Protein AF-0000000078888195 (afdb_homodimer)

Radius of gyration: 27.6 Å; Cα contacts (8 Å, |Δi|>4): 1889; chains: 2; bounding box: 95×72×74 Å

Organism: Nematostella vectensis (NCBI:txid45351)

Secondary structure (DSSP, 8-state):
--------------GGGPPPHHHHHHHHHHHHHHHHHHHHHHHHHHHHS-GGGHHHHHHHHHHHHHHHHHHIIIIIHHHHH--STT--SS-----TT----TTTHHHHHHHHHHHHHHHHHHHHHHHHHTTTTB-HHHHHHHHHHTHHHHHHHHHHHHSTT-HHHHTT---SS-IIIIIIHHHHHHHHHHHHH-PPTTSB-TTSPBPP---S-HHHHHHHHHHHHHHHHHHHHHTT---TTTHHHHHHHHHHHHHHHHHHHHHHHHHHHHHHTTT---HHHHHHHHHHHHHHHGGGTTSS-HHHHHHHHHHHHHHHHHHHHHHHHTT---TT-HIIIIIIHHHHHHHHHHHHPPP-SSS-S-SS--GGGT--HHHHHHHHHHHHHHHHHHHHHHHHHHHHHHHHS-SBPPHHHHHH-HHHHHH--/--------------GGG---HHHHHHHHHHHHHHHHHHHHHHHHHHHHS-GGGHHHHHHHHHHHHHHHHHHIIIIIHHHHH--STT--SS-----TT----TTTHHHHHHHHHHHHHHHHHHHHHHHHHTTTTB-HHHHHHHHHHTHHHHHHHHHHHHSTT-HHHHTT---SS-IIIIIIHHHHHHHHHHHHH-PPTTSB-TTSPBPP---S-HHHHHHHHHHHHHHHHHHHHHTT---TTTHHHHHHHHHHHHHHHHHHHHHHHHHHHHHHTTT---HHHHHHHHHHHHHHHGGGTTSS-HHHHHHHHHHHHHHHHHHHHHHHHTT---TT-HIIIIIIHHHHHHHHHHHHPPP-SSS-S-SS--GGGT--HHHHHHHHHHHHHHHHHHHHHHHHHHHHHHHHS-SBPPHHHHHH-HHHHHH--

Foldseek 3Di:
DDPPPPPPPPPPDPPVLDQDPQLLVLLVVLLVLLLLLLVLLLLQLLQLADQLASVVLNVLSVLLLVQLLVLCLQPLVQFQEADDPPQAQQTHHDCGNNDDDPVCRSVRVSVSSSVSSLLSQLLSLLSLLQGLWWDSVLSSLCSNQLSQLQRRLSNLCPYPRHVLVVLPAFFQQDLQSRQQLSLLLNQLNLVVQAAFPPQADPVLAGDDDDGSHLPSSVVSLVSNLSSLLSRQLSSLSGCPFCSVVLSVQLNLLLVLLLQLLLVLLQVVCCVPPVHDRDSLSNSLSSLQSNSLCRRQSRFFDNVVSSVSSNVSNNQLSVVVVVCSVVRRHRSRSSNSSRNVSSLNSLLVCQATGHQDPGSRSDNFGHVVVPTDCSNNVSSVVSSVVSSVSSNVSSNVSSVVSCVVPNGTDDSVCSVSHVCCVVPND/DDPPPPPPDDPPDPPVLDQDPQLLVLLVVLLVLLLLLLVLLLLQLLQLAAQLANVVSNVLSVLLLVQLLVLCLQPLVQFQEADDPPQAQQTHHDCGNNDDDPVCRSVRVSVSSSVSSLLSQLLSLLSQLQGLWWDSVLSSLCSNQLSQLQRRLSNLCPYPRHVLVVLFAFFQQDLQSRLQLSLLLSQLNLVVQAAFPPQADPVLAGDDGDGSHLPSSVVSLVSNLSSLLSRQLSSLSGCPFCSVVLSVQLNLLLVLLLQLLQVLLQVVCCVPVVHDRDSLSNSLSSLQSNSLCRRQSRFFDNVVSSVSSNVSSNQLSVVVVVCSVVSRHRSRSSNSSRNVSSLNSLLVCQAAGHQDPRSRSDNFGHVVVPTDCSNNVSSVVSSVVSSVSSNVSSNVSSVVSCVVPNGTDDSVCSVSHVCCVVPVD

Sequence (850 aa):
MNKSNLTSASPPADQRDIIVPDDATWILTSAFIIFTMQSGFGLLEAGMVSKKNETNIMVKNAVDVIYGGLSYWLFGFAFSFGEGEGTNAFCGVGYFLTDADEYEMGDVFAKYFFQLSFATTSTTIVSGAMAERVNLKAYTLFSFINTLSFSFPAHWIWAKTGWLKKMGAIDVAGCGPVHLVGGVSGLVATLMLKPRTGRYDDQGRPKPLKMASPTNVLLGTFMLWWGWLGFNCGSTFGITGGKWKLASRSAVVTLNGSIGGGISGMVYSYLFHKNKLLIDTFATGILGGLVSITAICAIVRPWEAILIGAIGGAIACGGCSLLNRLRIDDPVGCVPTHFFASVWGLIVVGLLVEKDSLMDLSKEYGVLKGGSWRLLGAQLLAIVCISVWSAVMTFVMLCGVDRVVKLRMPLIMELEGADKWEHGIMNKSNLTSASPPADQRDIIVPDDATWILTSAFIIFTMQSGFGLLEAGMVSKKNETNIMVKNAVDVIYGGLSYWLFGFAFSFGEGEGTNAFCGVGYFLTDADEYEMGDVFAKYFFQLSFATTSTTIVSGAMAERVNLKAYTLFSFINTLSFSFPAHWIWAKTGWLKKMGAIDVAGCGPVHLVGGVSGLVATLMLKPRTGRYDDQGRPKPLKMASPTNVLLGTFMLWWGWLGFNCGSTFGITGGKWKLASRSAVVTLNGSIGGGISGMVYSYLFHKNKLLIDTFATGILGGLVSITAICAIVRPWEAILIGAIGGAIACGGCSLLNRLRIDDPVGCVPTHFFASVWGLIVVGLLVEKDSLMDLSKEYGVLKGGSWRLLGAQLLAIVCISVWSAVMTFVMLCGVDRVVKLRMPLIMELEGADKWEHGI

Solvent-accessible surface area (backbone atoms only — not comparable to full-atom values): 38696 Å² total; per-residue (Å²): 135,83,81,73,75,75,72,73,74,70,76,76,73,70,71,87,73,60,74,45,73,67,19,48,53,45,33,52,55,18,30,60,39,32,52,46,24,52,57,9,51,22,31,24,41,17,9,45,32,47,64,48,30,27,63,47,42,40,49,49,40,51,44,16,48,57,32,18,42,48,33,28,41,47,45,25,49,7,27,22,64,19,78,39,86,81,39,46,43,68,32,25,21,37,50,51,58,59,68,64,56,86,89,50,27,66,55,52,51,54,52,46,53,41,48,47,44,48,48,24,48,24,49,40,46,27,52,36,14,41,58,73,40,52,18,67,70,26,48,48,54,45,32,29,59,47,36,61,46,30,18,35,43,38,6,18,51,67,26,92,55,6,48,43,28,74,66,56,32,70,57,55,42,33,18,53,37,24,31,24,23,15,8,33,29,16,43,51,49,22,61,73,62,46,54,58,90,72,44,46,49,97,86,54,47,74,53,92,77,65,52,46,29,66,55,36,27,52,51,10,44,47,36,37,56,55,15,44,46,23,43,42,24,31,47,53,69,26,24,60,85,51,27,32,31,35,24,22,39,11,46,49,18,43,52,31,2,25,28,20,0,32,52,29,10,44,52,51,22,34,74,74,47,87,64,18,51,37,66,68,41,31,48,34,0,25,49,0,0,41,34,15,32,26,19,36,27,60,38,49,58,45,73,56,23,26,53,47,0,21,51,14,1,40,47,9,42,52,34,46,55,49,32,50,74,69,62,49,49,47,68,58,43,32,35,20,22,22,25,56,3,13,54,51,13,41,50,44,37,19,35,56,27,39,63,35,86,68,80,56,76,27,91,49,36,4,41,80,68,74,27,57,67,60,50,33,51,32,28,53,48,47,53,51,52,43,42,50,50,12,36,52,49,42,48,53,50,49,53,55,36,39,73,76,33,55,45,57,44,56,67,66,41,42,76,66,13,47,19,41,73,77,67,72,89,138,80,79,74,75,75,73,77,73,72,76,75,76,69,72,88,74,62,74,47,47,66,18,47,53,42,30,51,54,18,30,55,39,32,52,47,25,51,55,8,52,21,31,25,39,19,10,45,34,46,63,47,30,26,48,47,40,38,49,50,40,51,44,18,48,31,32,19,42,49,33,29,40,45,44,23,50,7,27,22,64,18,79,40,89,81,40,44,44,67,32,23,24,35,51,52,60,51,67,66,55,83,91,50,21,34,55,53,33,42,52,48,47,38,51,47,43,47,50,26,48,24,51,39,45,28,51,35,15,41,58,76,41,53,18,66,70,25,48,49,54,45,34,29,58,48,35,61,46,30,17,35,43,37,7,20,51,68,26,94,53,6,48,44,28,73,65,58,31,68,56,56,42,33,18,54,37,23,31,25,25,15,8,33,29,15,45,49,49,22,63,74,63,46,55,58,89,73,43,46,48,98,84,55,48,74,51,91,75,65,54,47,29,69,68,36,29,51,51,9,44,52,36,36,57,60,13,44,47,22,42,41,24,29,47,51,64,24,45,59,87,49,25,38,60,34,23,54,42,10,46,53,17,42,52,29,2,25,50,20,0,32,52,28,10,44,52,50,21,33,72,73,48,86,66,35,78,46,68,68,41,30,50,34,0,24,49,1,0,40,33,14,29,26,20,35,26,58,37,48,58,54,74,57,23,25,53,47,1,21,52,13,1,40,48,9,42,52,34,46,55,49,32,48,75,68,61,49,48,47,68,59,42,32,35,20,23,22,24,54,4,13,52,52,13,41,50,45,36,18,34,57,26,39,62,33,85,66,81,56,76,26,92,48,35,4,42,78,67,73,26,57,67,61,48,32,50,31,27,53,49,49,53,51,53,45,42,50,48,11,37,52,48,42,49,54,51,50,54,55,38,39,74,76,34,54,46,57,44,58,67,68,41,43,76,66,14,45,20,43,68,42,40,73,88

InterPro domains:
  IPR001905 Ammonium transporter [TIGR00836] (23-424)
  IPR002229 Blood group Rhesus C/E/D polypeptide [PR00342] (115-131)
  IPR002229 Blood group Rhesus C/E/D polypeptide [PR00342] (215-233)
  IPR002229 Blood group Rhesus C/E/D polypeptide [PR00342] (306-324)
  IPR024041 Ammonium transporter AmtB-like domain [PF00909] (26-424)
  IPR029020 Ammonium/urea transporter [G3DSA:1.10.3430.10] (2-425)

pLDDT: mean 94.49, std 12.1, range [25.03, 98.94]

Nearest PDB structures (foldseek):
  5aez-assembly1_A  TM=8.933E-01  e=1.143E-21  Candida albicans
  6ej6-assembly1_A  TM=8.927E-01  e=2.051E-21  Candida albicans SC5314
  6ejh-assembly1_A  TM=8.916E-01  e=2.145E-21  Candida albicans SC5314
  5fuf-assembly1_A  TM=8.898E-01  e=2.568E-21  Candida albicans
  5ah3-assembly1_A  TM=8.737E-01  e=1.961E-21  Candida albicans

Structure (mmCIF, N/CA/C/O backbone):
data_AF-0000000078888195-model_v1
#
loop_
_entity.id
_entity.type
_entity.pdbx_description
1 polymer 'Ammonium transporter'
#
loop_
_atom_site.group_PDB
_atom_site.id
_atom_site.type_symbol
_atom_site.label_atom_id
_atom_site.label_alt_id
_atom_site.label_comp_id
_atom_site.label_asym_id
_atom_site.label_entity_id
_atom_site.label_seq_id
_atom_site.pdbx_PDB_ins_code
_atom_site.Cartn_x
_atom_site.Cartn_y
_atom_site.Cartn_z
_atom_site.occupancy
_atom_site.B_iso_or_equiv
_atom_site.auth_seq_id
_atom_site.auth_comp_id
_atom_site.auth_asym_id
_atom_site.auth_atom_id
_atom_site.pdbx_PDB_model_num
ATOM 1 N N . MET A 1 1 ? -51.875 24.812 43.625 1 30.16 1 MET A N 1
ATOM 2 C CA . MET A 1 1 ? -51.75 24.078 42.344 1 30.16 1 MET A CA 1
ATOM 3 C C . MET A 1 1 ? -50.312 23.984 41.906 1 30.16 1 MET A C 1
ATOM 5 O O . MET A 1 1 ? -49.688 24.984 41.562 1 30.16 1 MET A O 1
ATOM 9 N N . ASN A 1 2 ? -49.5 23.062 42.469 1 30.83 2 ASN A N 1
ATOM 10 C CA . ASN A 1 2 ? -48.062 22.906 42.5 1 30.83 2 ASN A CA 1
ATOM 11 C C . ASN A 1 2 ? -47.5 22.562 41.125 1 30.83 2 ASN A C 1
ATOM 13 O O . ASN A 1 2 ? -47.875 21.531 40.531 1 30.83 2 ASN A O 1
ATOM 17 N N . LYS A 1 3 ? -47.094 23.609 40.312 1 34.34 3 LYS A N 1
ATOM 18 C CA . LYS A 1 3 ? -46.469 23.578 39 1 34.34 3 LYS A CA 1
ATOM 19 C C . LYS A 1 3 ? -45.281 22.594 38.969 1 34.34 3 LYS A C 1
ATOM 21 O O . LYS A 1 3 ? -44.281 22.812 39.625 1 34.34 3 LYS A O 1
ATOM 26 N N . SER A 1 4 ? -45.562 21.281 39.031 1 33.25 4 SER A N 1
ATOM 27 C CA . SER A 1 4 ? -44.562 20.203 38.875 1 33.25 4 SER A CA 1
ATOM 28 C C . SER A 1 4 ? -43.688 20.438 37.656 1 33.25 4 SER A C 1
ATOM 30 O O . SER A 1 4 ? -44.156 20.609 36.562 1 33.25 4 SER A O 1
ATOM 32 N N . ASN A 1 5 ? -42.625 21.172 37.844 1 30.56 5 ASN A N 1
ATOM 33 C CA . ASN A 1 5 ? -41.594 21.453 36.844 1 30.56 5 ASN A CA 1
ATOM 34 C C . ASN A 1 5 ? -41.156 20.188 36.125 1 30.56 5 ASN A C 1
ATOM 36 O O . ASN A 1 5 ? -40.562 19.281 36.719 1 30.56 5 ASN A O 1
ATOM 40 N N . LEU A 1 6 ? -41.969 19.672 35.125 1 30.83 6 LEU A N 1
ATOM 41 C CA . LEU A 1 6 ? -41.594 18.641 34.188 1 30.83 6 LEU A CA 1
ATOM 42 C C . LEU A 1 6 ? -40.156 18.859 33.656 1 30.83 6 LEU A C 1
ATOM 44 O O . LEU A 1 6 ? -39.906 19.859 33 1 30.83 6 LEU A O 1
ATOM 48 N N . THR A 1 7 ? -39.219 18.594 34.531 1 30.62 7 THR A N 1
ATOM 49 C CA . THR A 1 7 ? -37.812 18.625 34.094 1 30.62 7 THR A CA 1
ATOM 50 C C . THR A 1 7 ? -37.656 17.984 32.719 1 30.62 7 THR A C 1
ATOM 52 O O . THR A 1 7 ? -38.188 16.891 32.5 1 30.62 7 THR A O 1
ATOM 55 N N . SER A 1 8 ? -37.656 18.703 31.703 1 30.5 8 SER A N 1
ATOM 56 C CA . SER A 1 8 ? -37.406 18.406 30.297 1 30.5 8 SER A CA 1
ATOM 57 C C . SER A 1 8 ? -36.312 17.391 30.141 1 30.5 8 SER A C 1
ATOM 59 O O . SER A 1 8 ? -35.188 17.578 30.656 1 30.5 8 SER A O 1
ATOM 61 N N . ALA A 1 9 ? -36.688 16.109 30.094 1 37.16 9 ALA A N 1
ATOM 62 C CA . ALA A 1 9 ? -35.844 15 29.656 1 37.16 9 ALA A CA 1
ATOM 63 C C . ALA A 1 9 ? -34.875 15.453 28.562 1 37.16 9 ALA A C 1
ATOM 65 O O . ALA A 1 9 ? -35.281 16.031 27.562 1 37.16 9 ALA A O 1
ATOM 66 N N . SER A 1 10 ? -33.625 15.836 28.906 1 32.72 10 SER A N 1
ATOM 67 C CA . SER A 1 10 ? -32.594 16.141 27.922 1 32.72 10 SER A CA 1
ATOM 68 C C . SER A 1 10 ? -32.75 15.266 26.688 1 32.72 10 SER A C 1
ATOM 70 O O . SER A 1 10 ? -33.156 14.109 26.766 1 32.72 10 SER A O 1
ATOM 72 N N . PRO A 1 11 ? -32.844 15.828 25.516 1 36.94 11 PRO A N 1
ATOM 73 C CA . PRO A 1 11 ? -32.969 15.016 24.297 1 36.94 11 PRO A CA 1
ATOM 74 C C . PRO A 1 11 ? -32.031 13.812 24.281 1 36.94 11 PRO A C 1
ATOM 76 O O . PRO A 1 11 ? -30.969 13.852 24.891 1 36.94 11 PRO A O 1
ATOM 79 N N . PRO A 1 12 ? -32.531 12.586 24.125 1 35.47 12 PRO A N 1
ATOM 80 C CA . PRO A 1 12 ? -31.656 11.406 24.062 1 35.47 12 PRO A CA 1
ATOM 81 C C . PRO A 1 12 ? -30.391 11.656 23.234 1 35.47 12 PRO A C 1
ATOM 83 O O . PRO A 1 12 ? -30.422 12.406 22.266 1 35.47 12 PRO A O 1
ATOM 86 N N . ALA A 1 13 ? -29.234 11.664 23.766 1 37.84 13 ALA A N 1
ATOM 87 C CA . ALA A 1 13 ? -27.984 11.664 23.016 1 37.84 13 ALA A CA 1
ATOM 88 C C . ALA A 1 13 ? -28.156 10.992 21.656 1 37.84 13 ALA A C 1
ATOM 90 O O . ALA A 1 13 ? -28.812 9.953 21.547 1 37.84 13 ALA A O 1
ATOM 91 N N . ASP A 1 14 ? -28 11.617 20.547 1 45.12 14 ASP A N 1
ATOM 92 C CA . ASP A 1 14 ? -28.125 11.133 19.172 1 45.12 14 ASP A CA 1
ATOM 93 C C . ASP A 1 14 ? -27.484 9.758 19.016 1 45.12 14 ASP A C 1
ATOM 95 O O . ASP A 1 14 ? -26.281 9.602 19.25 1 45.12 14 ASP A O 1
ATOM 99 N N . GLN A 1 15 ? -28.141 8.648 19.219 1 47.06 15 GLN A N 1
ATOM 100 C CA . GLN A 1 15 ? -27.812 7.227 19.141 1 47.06 15 GLN A CA 1
ATOM 101 C C . GLN A 1 15 ? -26.828 6.945 18.016 1 47.06 15 GLN A C 1
ATOM 103 O O . GLN A 1 15 ? -26.125 5.93 18.031 1 47.06 15 GLN A O 1
ATOM 108 N N . ARG A 1 16 ? -26.688 7.848 17 1 52.62 16 ARG A N 1
ATOM 109 C CA . ARG A 1 16 ? -25.828 7.645 15.844 1 52.62 16 ARG A CA 1
ATOM 110 C C . ARG A 1 16 ? -24.359 7.773 16.219 1 52.62 16 ARG A C 1
ATOM 112 O O . ARG A 1 16 ? -23.484 7.367 15.461 1 52.62 16 ARG A O 1
ATOM 119 N N . ASP A 1 17 ? -24.094 8.344 17.422 1 63.03 17 ASP A N 1
ATOM 120 C CA . ASP A 1 17 ? -22.703 8.648 17.781 1 63.03 17 ASP A CA 1
ATOM 121 C C . ASP A 1 17 ? -22.172 7.633 18.781 1 63.03 17 ASP A C 1
ATOM 123 O O . ASP A 1 17 ? -21.016 7.738 19.219 1 63.03 17 ASP A O 1
ATOM 127 N N . ILE A 1 18 ? -22.984 6.648 19.094 1 74.94 18 ILE A N 1
ATOM 128 C CA . ILE A 1 18 ? -22.516 5.66 20.062 1 74.94 18 ILE A CA 1
ATOM 129 C C . ILE A 1 18 ? -21.688 4.594 19.344 1 74.94 18 ILE A C 1
ATOM 131 O O . ILE A 1 18 ? -22.141 4.02 18.344 1 74.94 18 ILE A O 1
ATOM 135 N N . ILE A 1 19 ? -20.5 4.457 19.812 1 86.38 19 ILE A N 1
ATOM 136 C CA . ILE A 1 19 ? -19.609 3.436 19.266 1 86.38 19 ILE A CA 1
ATOM 137 C C . ILE A 1 19 ? -20.062 2.055 19.75 1 86.38 19 ILE A C 1
ATOM 139 O O . ILE A 1 19 ? -20.141 1.808 20.953 1 86.38 19 ILE A O 1
ATOM 143 N N . VAL A 1 20 ? -20.438 1.191 18.812 1 89.12 20 VAL A N 1
ATOM 144 C CA . VAL A 1 20 ? -20.812 -0.189 19.109 1 89.12 20 VAL A CA 1
ATOM 145 C C . VAL A 1 20 ? -19.625 -1.113 18.812 1 89.12 20 VAL A C 1
ATOM 147 O O . VAL A 1 20 ? -18.641 -0.689 18.219 1 89.12 20 VAL A O 1
ATOM 150 N N . PRO A 1 21 ? -19.719 -2.373 19.234 1 85.25 21 PRO A N 1
ATOM 151 C CA . PRO A 1 21 ? -18.562 -3.27 19.141 1 85.25 21 PRO A CA 1
ATOM 152 C C . PRO A 1 21 ? -18.016 -3.373 17.719 1 85.25 21 PRO A C 1
ATOM 154 O O . PRO A 1 21 ? -16.797 -3.383 17.516 1 85.25 21 PRO A O 1
ATOM 157 N N . ASP A 1 22 ? -18.875 -3.385 16.734 1 90.44 22 ASP A N 1
ATOM 158 C CA . ASP A 1 22 ? -18.406 -3.473 15.352 1 90.44 22 ASP A CA 1
ATOM 159 C C . ASP A 1 22 ? -17.609 -2.227 14.961 1 90.44 22 ASP A C 1
ATOM 161 O O . ASP A 1 22 ? -16.594 -2.32 14.273 1 90.44 22 ASP A O 1
ATOM 165 N N . ASP A 1 23 ? -18.109 -1.115 15.422 1 93.5 23 ASP A N 1
ATOM 166 C CA . ASP A 1 23 ? -17.391 0.137 15.172 1 93.5 23 ASP A CA 1
ATOM 167 C C . ASP A 1 23 ? -16.031 0.144 15.867 1 93.5 23 ASP A C 1
ATOM 169 O O . ASP A 1 23 ? -15.031 0.569 15.281 1 93.5 23 ASP A O 1
ATOM 173 N N . ALA A 1 24 ? -16.047 -0.321 17.078 1 90.25 24 ALA A N 1
ATOM 174 C CA . ALA A 1 24 ? -14.805 -0.361 17.844 1 90.25 24 ALA A CA 1
ATOM 175 C C . ALA A 1 24 ? -13.766 -1.239 17.141 1 90.25 24 ALA A C 1
ATOM 177 O O . ALA A 1 24 ? -12.586 -0.882 17.078 1 90.25 24 ALA A O 1
ATOM 178 N N . THR A 1 25 ? -14.164 -2.4 16.625 1 91.44 25 THR A N 1
ATOM 179 C CA . THR A 1 25 ? -13.258 -3.283 15.898 1 91.44 25 THR A CA 1
ATOM 180 C C . THR A 1 25 ? -12.641 -2.562 14.703 1 91.44 25 THR A C 1
ATOM 182 O O . THR A 1 25 ? -11.43 -2.631 14.492 1 91.44 25 THR A O 1
ATOM 185 N N . TRP A 1 26 ? -13.469 -1.879 13.992 1 95.25 26 TRP A N 1
ATOM 186 C CA . TRP A 1 26 ? -13.023 -1.146 12.812 1 95.25 26 TRP A CA 1
ATOM 187 C C . TRP A 1 26 ? -12.039 -0.046 13.195 1 95.25 26 TRP A C 1
ATOM 189 O O . TRP A 1 26 ? -10.969 0.079 12.586 1 95.25 26 TRP A O 1
ATOM 199 N N . ILE A 1 27 ? -12.344 0.743 14.203 1 94.44 27 ILE A N 1
ATOM 200 C CA . ILE A 1 27 ? -11.531 1.871 14.648 1 94.44 27 ILE A CA 1
ATOM 201 C C . ILE A 1 27 ? -10.172 1.371 15.125 1 94.44 27 ILE A C 1
ATOM 203 O O . ILE A 1 27 ? -9.133 1.9 14.727 1 94.44 27 ILE A O 1
ATOM 207 N N . LEU A 1 28 ? -10.156 0.286 15.938 1 91.69 28 LEU A N 1
ATOM 208 C CA . LEU A 1 28 ? -8.922 -0.231 16.516 1 91.69 28 LEU A CA 1
ATOM 209 C C . LEU A 1 28 ? -8.031 -0.845 15.438 1 91.69 28 LEU A C 1
ATOM 211 O O . LEU A 1 28 ? -6.828 -0.587 15.406 1 91.69 28 LEU A O 1
ATOM 215 N N . THR A 1 29 ? -8.609 -1.594 14.531 1 93.88 29 THR A N 1
ATOM 216 C CA . THR A 1 29 ? -7.82 -2.215 13.477 1 93.88 29 THR A CA 1
ATOM 217 C C . THR A 1 29 ? -7.215 -1.155 12.562 1 93.88 29 THR A C 1
ATOM 219 O O . THR A 1 29 ? -6.051 -1.264 12.164 1 93.88 29 THR A O 1
ATOM 222 N N . SER A 1 30 ? -7.988 -0.159 12.258 1 96.31 30 SER A N 1
ATOM 223 C CA . SER A 1 30 ? -7.473 0.933 11.438 1 96.31 30 SER A CA 1
ATOM 224 C C . SER A 1 30 ? -6.312 1.641 12.133 1 96.31 30 SER A C 1
ATOM 226 O O . SER A 1 30 ? -5.289 1.922 11.508 1 96.31 30 SER A O 1
ATOM 228 N N . ALA A 1 31 ? -6.445 1.861 13.391 1 94.88 31 ALA A N 1
ATOM 229 C CA . ALA A 1 31 ? -5.391 2.537 14.133 1 94.88 31 ALA A CA 1
ATOM 230 C C . ALA A 1 31 ? -4.117 1.698 14.164 1 94.88 31 ALA A C 1
ATOM 232 O O . ALA A 1 31 ? -3.01 2.234 14.062 1 94.88 31 ALA A O 1
ATOM 233 N N . PHE A 1 32 ? -4.27 0.332 14.352 1 93.31 32 PHE A N 1
ATOM 234 C CA . PHE A 1 32 ? -3.115 -0.557 14.297 1 93.31 32 PHE A CA 1
ATOM 235 C C . PHE A 1 32 ? -2.348 -0.372 12.992 1 93.31 32 PHE A C 1
ATOM 237 O O . PHE A 1 32 ? -1.117 -0.291 13 1 93.31 32 PHE A O 1
ATOM 244 N N . ILE A 1 33 ? -3.057 -0.225 11.945 1 95.56 33 ILE A N 1
ATOM 245 C CA . ILE A 1 33 ? -2.461 -0.078 10.625 1 95.56 33 ILE A CA 1
ATOM 246 C C . ILE A 1 33 ? -1.794 1.291 10.508 1 95.56 33 ILE A C 1
ATOM 248 O O . ILE A 1 33 ? -0.693 1.407 9.961 1 95.56 33 ILE A O 1
ATOM 252 N N . ILE A 1 34 ? -2.408 2.344 11 1 95.94 34 ILE A N 1
ATOM 253 C CA . ILE A 1 34 ? -1.858 3.693 10.93 1 95.94 34 ILE A CA 1
ATOM 254 C C . ILE A 1 34 ? -0.518 3.744 11.656 1 95.94 34 ILE A C 1
ATOM 256 O O . ILE A 1 34 ? 0.428 4.379 11.188 1 95.94 34 ILE A O 1
ATOM 260 N N . PHE A 1 35 ? -0.325 3.072 12.734 1 93.88 35 PHE A N 1
ATOM 261 C CA . PHE A 1 35 ? 0.908 3.129 13.508 1 93.88 35 PHE A CA 1
ATOM 262 C C . PHE A 1 35 ? 2.066 2.514 12.727 1 93.88 35 PHE A C 1
ATOM 264 O O . PHE A 1 35 ? 3.23 2.816 12.992 1 93.88 35 PHE A O 1
ATOM 271 N N . THR A 1 36 ? 1.764 1.676 11.727 1 94.19 36 THR A N 1
ATOM 272 C CA . THR A 1 36 ? 2.842 1.146 10.898 1 94.19 36 THR A CA 1
ATOM 273 C C . THR A 1 36 ? 3.436 2.242 10.023 1 94.19 36 THR A C 1
ATOM 275 O O . THR A 1 36 ? 4.547 2.098 9.508 1 94.19 36 THR A O 1
ATOM 278 N N . MET A 1 37 ? 2.76 3.32 9.836 1 96.31 37 MET A N 1
ATOM 279 C CA . MET A 1 37 ? 3.271 4.441 9.055 1 96.31 37 MET A CA 1
ATOM 280 C C . MET A 1 37 ? 4.5 5.055 9.727 1 96.31 37 MET A C 1
ATOM 282 O O . MET A 1 37 ? 5.355 5.633 9.047 1 96.31 37 MET A O 1
ATOM 286 N N . GLN A 1 38 ? 4.598 4.879 11.07 1 94.94 38 GLN A N 1
ATOM 287 C CA . GLN A 1 38 ? 5.793 5.363 11.758 1 94.94 38 GLN A CA 1
ATOM 288 C C . GLN A 1 38 ? 7.051 4.695 11.211 1 94.94 38 GLN A C 1
ATOM 290 O O . GLN A 1 38 ? 8.07 5.355 10.992 1 94.94 38 GLN A O 1
ATOM 295 N N . SER A 1 39 ? 6.941 3.375 10.977 1 95.62 39 SER A N 1
ATOM 296 C CA . SER A 1 39 ? 8.039 2.668 10.328 1 95.62 39 SER A CA 1
ATOM 297 C C . SER A 1 39 ? 8.258 3.16 8.906 1 95.62 39 SER A C 1
ATOM 299 O O . SER A 1 39 ? 9.398 3.258 8.438 1 95.62 39 SER A O 1
ATOM 301 N N . GLY A 1 40 ? 7.18 3.459 8.227 1 97.81 40 GLY A N 1
ATOM 302 C CA . GLY A 1 40 ? 7.27 3.988 6.871 1 97.81 40 GLY A CA 1
ATOM 303 C C . GLY A 1 40 ? 7.996 5.316 6.797 1 97.81 40 GLY A C 1
ATOM 304 O O . GLY A 1 40 ? 8.883 5.496 5.965 1 97.81 40 GLY A O 1
ATOM 305 N N . PHE A 1 41 ? 7.664 6.238 7.715 1 97.62 41 PHE A N 1
ATOM 306 C CA . PHE A 1 41 ? 8.359 7.52 7.797 1 97.62 41 PHE A CA 1
ATOM 307 C C . PHE A 1 41 ? 9.844 7.312 8.086 1 97.62 41 PHE A C 1
ATOM 309 O O . PHE A 1 41 ? 10.695 7.918 7.441 1 97.62 41 PHE A O 1
ATOM 316 N N . GLY A 1 42 ? 10.125 6.469 9.062 1 97.31 42 GLY A N 1
ATOM 317 C CA . GLY A 1 42 ? 11.508 6.199 9.422 1 97.31 42 GLY A CA 1
ATOM 318 C C . GLY A 1 42 ? 12.336 5.695 8.25 1 97.31 42 GLY A C 1
ATOM 319 O O . GLY A 1 42 ? 13.43 6.211 7.992 1 97.31 42 GLY A O 1
ATOM 320 N N . LEU A 1 43 ? 11.781 4.754 7.52 1 97.75 43 LEU A N 1
ATOM 321 C CA . LEU A 1 43 ? 12.508 4.141 6.414 1 97.75 43 LEU A CA 1
ATOM 322 C C . LEU A 1 43 ? 12.656 5.121 5.254 1 97.75 43 LEU A C 1
ATOM 324 O O . LEU A 1 43 ? 13.734 5.234 4.668 1 97.75 43 LEU A O 1
ATOM 328 N N . LEU A 1 44 ? 11.625 5.828 4.91 1 98.06 44 LEU A N 1
ATOM 329 C CA . LEU A 1 44 ? 11.68 6.801 3.824 1 98.06 44 LEU A CA 1
ATOM 330 C C . LEU A 1 44 ? 12.695 7.898 4.129 1 98.06 44 LEU A C 1
ATOM 332 O O . LEU A 1 44 ? 13.555 8.203 3.297 1 98.06 44 LEU A O 1
ATOM 336 N N . GLU A 1 45 ? 12.664 8.469 5.34 1 97.69 45 GLU A N 1
ATOM 337 C CA . GLU A 1 45 ? 13.547 9.57 5.719 1 97.69 45 GLU A CA 1
ATOM 338 C C . GLU A 1 45 ? 14.992 9.109 5.844 1 97.69 45 GLU A C 1
ATOM 340 O O . GLU A 1 45 ? 15.906 9.773 5.355 1 97.69 45 GLU A O 1
ATOM 345 N N . ALA A 1 46 ? 15.133 7.926 6.469 1 97.5 46 ALA A N 1
ATOM 346 C CA . ALA A 1 46 ? 16.484 7.395 6.637 1 97.5 46 ALA A CA 1
ATOM 347 C C . ALA A 1 46 ? 17.109 7.047 5.285 1 97.5 46 ALA A C 1
ATOM 349 O O . ALA A 1 46 ? 18.312 7.18 5.102 1 97.5 46 ALA A O 1
ATOM 350 N N . GLY A 1 47 ? 16.281 6.598 4.371 1 97.75 47 GLY A N 1
ATOM 351 C CA . GLY A 1 47 ? 16.781 6.277 3.045 1 97.75 47 GLY A CA 1
ATOM 352 C C . GLY A 1 47 ? 17.156 7.504 2.238 1 97.75 47 GLY A C 1
ATOM 353 O O . GLY A 1 47 ? 18.062 7.449 1.408 1 97.75 47 GLY A O 1
ATOM 354 N N . MET A 1 48 ? 16.547 8.633 2.477 1 96.94 48 MET A N 1
ATOM 355 C CA . MET A 1 48 ? 16.703 9.844 1.679 1 96.94 48 MET A CA 1
ATOM 356 C C . MET A 1 48 ? 17.922 10.641 2.135 1 96.94 48 MET A C 1
ATOM 358 O O . MET A 1 48 ? 18.516 11.375 1.348 1 96.94 48 MET A O 1
ATOM 362 N N . VAL A 1 49 ? 18.312 10.492 3.369 1 96.81 49 VAL A N 1
ATOM 363 C CA . VAL A 1 49 ? 19.391 11.297 3.906 1 96.81 49 VAL A CA 1
ATOM 364 C C . VAL A 1 49 ? 20.734 10.594 3.668 1 96.81 49 VAL A C 1
ATOM 366 O O . VAL A 1 49 ? 20.781 9.523 3.049 1 96.81 49 VAL A O 1
ATOM 369 N N . SER A 1 50 ? 21.844 11.297 4.105 1 96.62 50 SER A N 1
ATOM 370 C CA . SER A 1 50 ? 23.172 10.711 3.977 1 96.62 50 SER A CA 1
ATOM 371 C C . SER A 1 50 ? 23.344 9.523 4.926 1 96.62 50 SER A C 1
ATOM 373 O O . SER A 1 50 ? 22.734 9.484 5.996 1 96.62 50 SER A O 1
ATOM 375 N N . LYS A 1 51 ? 24.156 8.648 4.551 1 96.69 51 LYS A N 1
ATOM 376 C CA . LYS A 1 51 ? 24.375 7.406 5.285 1 96.69 51 LYS A CA 1
ATOM 377 C C . LYS A 1 51 ? 24.828 7.688 6.715 1 96.69 51 LYS A C 1
ATOM 379 O O . LYS A 1 51 ? 24.484 6.945 7.637 1 96.69 51 LYS A O 1
ATOM 384 N N . LYS A 1 52 ? 25.547 8.734 6.973 1 97 52 LYS A N 1
ATOM 385 C CA . LYS A 1 52 ? 26.109 9.055 8.281 1 97 52 LYS A CA 1
ATOM 386 C C . LYS A 1 52 ? 25.031 9.539 9.242 1 97 52 LYS A C 1
ATOM 388 O O . LYS A 1 52 ? 25.312 9.836 10.406 1 97 52 LYS A O 1
ATOM 393 N N . ASN A 1 53 ? 23.719 9.578 8.797 1 97.62 53 ASN A N 1
ATOM 394 C CA . ASN A 1 53 ? 22.625 10.086 9.625 1 97.62 53 ASN A CA 1
ATOM 395 C C . ASN A 1 53 ? 21.453 9.109 9.664 1 97.62 53 ASN A C 1
ATOM 397 O O . ASN A 1 53 ? 20.406 9.406 10.25 1 97.62 53 ASN A O 1
ATOM 401 N N . GLU A 1 54 ? 21.547 7.973 9.062 1 96.5 54 GLU A N 1
ATOM 402 C CA . GLU A 1 54 ? 20.438 7.035 8.867 1 96.5 54 GLU A CA 1
ATOM 403 C C . GLU A 1 54 ? 19.828 6.609 10.195 1 96.5 54 GLU A C 1
ATOM 405 O O . GLU A 1 54 ? 18.609 6.664 10.367 1 96.5 54 GLU A O 1
ATOM 410 N N . THR A 1 55 ? 20.641 6.223 11.125 1 95.88 55 THR A N 1
ATOM 411 C CA . THR A 1 55 ? 20.188 5.707 12.406 1 95.88 55 THR A CA 1
ATOM 412 C C . THR A 1 55 ? 19.547 6.816 13.234 1 95.88 55 THR A C 1
ATOM 414 O O . THR A 1 55 ? 18.531 6.598 13.898 1 95.88 55 THR A O 1
ATOM 417 N N . ASN A 1 56 ? 20.109 7.934 13.203 1 97.06 56 ASN A N 1
ATOM 418 C CA . ASN A 1 56 ? 19.578 9.078 13.938 1 97.06 56 ASN A CA 1
ATOM 419 C C . ASN A 1 56 ? 18.156 9.414 13.508 1 97.06 56 ASN A C 1
ATOM 421 O O . ASN A 1 56 ? 17.328 9.781 14.336 1 97.06 56 ASN A O 1
ATOM 425 N N . ILE A 1 57 ? 17.891 9.328 12.242 1 96.62 57 ILE A N 1
ATOM 426 C CA . ILE A 1 57 ? 16.562 9.602 11.727 1 96.62 57 ILE A CA 1
ATOM 427 C C . ILE A 1 57 ? 15.57 8.57 12.266 1 96.62 57 ILE A C 1
ATOM 429 O O . ILE A 1 57 ? 14.453 8.922 12.656 1 96.62 57 ILE A O 1
ATOM 433 N N . MET A 1 58 ? 15.953 7.332 12.32 1 95.81 58 MET A N 1
ATOM 434 C CA . MET A 1 58 ? 15.094 6.281 12.867 1 95.81 58 MET A CA 1
ATOM 435 C C . MET A 1 58 ? 14.781 6.539 14.336 1 95.81 58 MET A C 1
ATOM 437 O O . MET A 1 58 ? 13.656 6.332 14.781 1 95.81 58 MET A O 1
ATOM 441 N N . VAL A 1 59 ? 15.766 6.988 15.062 1 95.88 59 VAL A N 1
ATOM 442 C CA . VAL A 1 59 ? 15.578 7.312 16.469 1 95.88 59 VAL A CA 1
ATOM 443 C C . VAL A 1 59 ? 14.57 8.445 16.609 1 95.88 59 VAL A C 1
ATOM 445 O O . VAL A 1 59 ? 13.695 8.406 17.484 1 95.88 59 VAL A O 1
ATOM 448 N N . LYS A 1 60 ? 14.602 9.453 15.82 1 96.12 60 LYS A N 1
ATOM 449 C CA . LYS A 1 60 ? 13.672 10.57 15.891 1 96.12 60 LYS A CA 1
ATOM 450 C C . LYS A 1 60 ? 12.234 10.109 15.664 1 96.12 60 LYS A C 1
ATOM 452 O O . LYS A 1 60 ? 11.305 10.633 16.266 1 96.12 60 LYS A O 1
ATOM 457 N N . ASN A 1 61 ? 12.078 9.156 14.781 1 96.12 61 ASN A N 1
ATOM 458 C CA . ASN A 1 61 ? 10.742 8.617 14.555 1 96.12 61 ASN A CA 1
ATOM 459 C C . ASN A 1 61 ? 10.203 7.918 15.797 1 96.12 61 ASN A C 1
ATOM 461 O O . ASN A 1 61 ? 9.008 8.016 16.094 1 96.12 61 ASN A O 1
ATOM 465 N N . ALA A 1 62 ? 11.102 7.223 16.531 1 94.75 62 ALA A N 1
ATOM 466 C CA . ALA A 1 62 ? 10.695 6.637 17.812 1 94.75 62 ALA A CA 1
ATOM 467 C C . ALA A 1 62 ? 10.383 7.719 18.844 1 94.75 62 ALA A C 1
ATOM 469 O O . ALA A 1 62 ? 9.406 7.613 19.578 1 94.75 62 ALA A O 1
ATOM 470 N N . VAL A 1 63 ? 11.172 8.719 18.844 1 96.06 63 VAL A N 1
ATOM 471 C CA . VAL A 1 63 ? 11.008 9.844 19.75 1 96.06 63 VAL A CA 1
ATOM 472 C C . VAL A 1 63 ? 9.633 10.477 19.547 1 96.06 63 VAL A C 1
ATOM 474 O O . VAL A 1 63 ? 8.977 10.875 20.516 1 96.06 63 VAL A O 1
ATOM 477 N N . ASP A 1 64 ? 9.188 10.578 18.344 1 97.19 64 ASP A N 1
ATOM 478 C CA . ASP A 1 64 ? 7.906 11.195 18.016 1 97.19 64 ASP A CA 1
ATOM 479 C C . ASP A 1 64 ? 6.746 10.422 18.625 1 97.19 64 ASP A C 1
ATOM 481 O O . ASP A 1 64 ? 5.754 11.008 19.062 1 97.19 64 ASP A O 1
ATOM 485 N N . VAL A 1 65 ? 6.867 9.07 18.672 1 95.88 65 VAL A N 1
ATOM 486 C CA . VAL A 1 65 ? 5.816 8.266 19.281 1 95.88 65 VAL A CA 1
ATOM 487 C C . VAL A 1 65 ? 5.895 8.383 20.812 1 95.88 65 VAL A C 1
ATOM 489 O O . VAL A 1 65 ? 4.867 8.516 21.484 1 95.88 65 VAL A O 1
ATOM 492 N N . ILE A 1 66 ? 7.105 8.391 21.359 1 96.38 66 ILE A N 1
ATOM 493 C CA . ILE A 1 66 ? 7.312 8.406 22.797 1 96.38 66 ILE A CA 1
ATOM 494 C C . ILE A 1 66 ? 6.863 9.75 23.375 1 96.38 66 ILE A C 1
ATOM 496 O O . ILE A 1 66 ? 5.977 9.797 24.234 1 96.38 66 ILE A O 1
ATOM 500 N N . TYR A 1 67 ? 7.402 10.797 22.828 1 97.44 67 TYR A N 1
ATOM 501 C CA . TYR A 1 67 ? 7.16 12.094 23.453 1 97.44 67 TYR A CA 1
ATOM 502 C C . TYR A 1 67 ? 5.922 12.758 22.859 1 97.44 67 TYR A C 1
ATOM 504 O O . TYR A 1 67 ? 5.203 13.477 23.562 1 97.44 67 TYR A O 1
ATOM 512 N N . GLY A 1 68 ? 5.684 12.578 21.562 1 97.25 68 GLY A N 1
ATOM 513 C CA . GLY A 1 68 ? 4.418 13.031 21.016 1 97.25 68 GLY A CA 1
ATOM 514 C C . GLY A 1 68 ? 3.219 12.32 21.609 1 97.25 68 GLY A C 1
ATOM 515 O O . GLY A 1 68 ? 2.178 12.938 21.844 1 97.25 68 GLY A O 1
ATOM 516 N N . GLY A 1 69 ? 3.414 10.977 21.812 1 96.88 69 GLY A N 1
ATOM 517 C CA . GLY A 1 69 ? 2.365 10.211 22.469 1 96.88 69 GLY A CA 1
ATOM 518 C C . GLY A 1 69 ? 2.129 10.633 23.906 1 96.88 69 GLY A C 1
ATOM 519 O O . GLY A 1 69 ? 0.983 10.727 24.359 1 96.88 69 GLY A O 1
ATOM 520 N N . LEU A 1 70 ? 3.225 10.883 24.609 1 97.06 70 LEU A N 1
ATOM 521 C CA . LEU A 1 70 ? 3.119 11.328 26 1 97.06 70 LEU A CA 1
ATOM 522 C C . LEU A 1 70 ? 2.342 12.641 26.094 1 97.06 70 LEU A C 1
ATOM 524 O O . LEU A 1 70 ? 1.429 12.766 26.922 1 97.06 70 LEU A O 1
ATOM 528 N N . SER A 1 71 ? 2.656 13.57 25.312 1 98.44 71 SER A N 1
ATOM 529 C CA . SER A 1 71 ? 2.004 14.875 25.375 1 98.44 71 SER A CA 1
ATOM 530 C C . SER A 1 71 ? 0.551 14.789 24.922 1 98.44 71 SER A C 1
ATOM 532 O O . SER A 1 71 ? -0.311 15.5 25.453 1 98.44 71 SER A O 1
ATOM 534 N N . TYR A 1 72 ? 0.321 13.938 23.906 1 98.44 72 TYR A N 1
ATOM 535 C CA . TYR A 1 72 ? -1.071 13.805 23.5 1 98.44 72 TYR A CA 1
ATOM 536 C C . TYR A 1 72 ? -1.914 13.195 24.609 1 98.44 72 TYR A C 1
ATOM 538 O O . TYR A 1 72 ? -3.082 13.555 24.781 1 98.44 72 TYR A O 1
ATOM 546 N N . TRP A 1 73 ? -1.326 12.266 25.375 1 98.06 73 TRP A N 1
ATOM 547 C CA . TRP A 1 73 ? -2.016 11.672 26.516 1 98.06 73 TRP A CA 1
ATOM 548 C C . TRP A 1 73 ? -2.207 12.695 27.625 1 98.06 73 TRP A C 1
ATOM 550 O O . TRP A 1 73 ? -3.277 12.766 28.25 1 98.06 73 TRP A O 1
ATOM 560 N N . LEU A 1 74 ? -1.201 13.516 27.891 1 98.25 74 LEU A N 1
ATOM 561 C CA . LEU A 1 74 ? -1.236 14.484 28.984 1 98.25 74 LEU A CA 1
ATOM 562 C C . LEU A 1 74 ? -2.273 15.57 28.719 1 98.25 74 LEU A C 1
ATOM 564 O O . LEU A 1 74 ? -3.086 15.891 29.578 1 98.25 74 LEU A O 1
ATOM 568 N N . PHE A 1 75 ? -2.246 16.172 27.422 1 98.19 75 PHE A N 1
ATOM 569 C CA . PHE A 1 75 ? -3.094 17.344 27.25 1 98.19 75 PHE A CA 1
ATOM 570 C C . PHE A 1 75 ? -3.609 17.422 25.812 1 98.19 75 PHE A C 1
ATOM 572 O O . PHE A 1 75 ? -4.543 18.188 25.531 1 98.19 75 PHE A O 1
ATOM 579 N N . GLY A 1 76 ? -3.051 16.703 24.828 1 98.62 76 GLY A N 1
ATOM 580 C CA . GLY A 1 76 ? -3.441 16.828 23.438 1 98.62 76 GLY A CA 1
ATOM 581 C C . GLY A 1 76 ? -4.883 16.438 23.188 1 98.62 76 GLY A C 1
ATOM 582 O O . GLY A 1 76 ? -5.617 17.156 22.5 1 98.62 76 GLY A O 1
ATOM 583 N N . PHE A 1 77 ? -5.223 15.25 23.703 1 98.44 77 PHE A N 1
ATOM 584 C CA . PHE A 1 77 ? -6.59 14.781 23.531 1 98.44 77 PHE A CA 1
ATOM 585 C C . PHE A 1 77 ? -7.582 15.734 24.188 1 98.44 77 PHE A C 1
ATOM 587 O O . PHE A 1 77 ? -8.664 15.977 23.656 1 98.44 77 PHE A O 1
ATOM 594 N N . ALA A 1 78 ? -7.246 16.297 25.344 1 98.31 78 ALA A N 1
ATOM 595 C CA . ALA A 1 78 ? -8.086 17.25 26.078 1 98.31 78 ALA A CA 1
ATOM 596 C C . ALA A 1 78 ? -8.375 18.484 25.219 1 98.31 78 ALA A C 1
ATOM 598 O O . ALA A 1 78 ? -9.539 18.859 25.047 1 98.31 78 ALA A O 1
ATOM 599 N N . PHE A 1 79 ? -7.363 19 24.578 1 98.62 79 PHE A N 1
ATOM 600 C CA . PHE A 1 79 ? -7.516 20.219 23.797 1 98.62 79 PHE A CA 1
ATOM 601 C C . PHE A 1 79 ? -8.211 19.938 22.469 1 98.62 79 PHE A C 1
ATOM 603 O O . PHE A 1 79 ? -8.867 20.812 21.906 1 98.62 79 PHE A O 1
ATOM 610 N N . SER A 1 80 ? -8.148 18.719 21.984 1 98.5 80 SER A N 1
ATOM 611 C CA . SER A 1 80 ? -8.773 18.344 20.719 1 98.5 80 SER A CA 1
ATOM 612 C C . SER A 1 80 ? -10.25 18.016 20.906 1 98.5 80 SER A C 1
ATOM 614 O O . SER A 1 80 ? -11.094 18.469 20.125 1 98.5 80 SER A O 1
ATOM 616 N N . PHE A 1 81 ? -10.562 17.219 22.047 1 97.69 81 PHE A N 1
ATOM 617 C CA . PHE A 1 81 ? -11.883 16.609 22.062 1 97.69 81 PHE A CA 1
ATOM 618 C C . PHE A 1 81 ? -12.453 16.609 23.484 1 97.69 81 PHE A C 1
ATOM 620 O O . PHE A 1 81 ? -13.375 15.859 23.797 1 97.69 81 PHE A O 1
ATOM 627 N N . GLY A 1 82 ? -11.852 17.391 24.391 1 97.06 82 GLY A N 1
ATOM 628 C CA . GLY A 1 82 ? -12.445 17.547 25.703 1 97.06 82 GLY A CA 1
ATOM 629 C C . GLY A 1 82 ? -13.875 18.062 25.656 1 97.06 82 GLY A C 1
ATOM 630 O O . GLY A 1 82 ? -14.219 18.875 24.797 1 97.06 82 GLY A O 1
ATOM 631 N N . GLU A 1 83 ? -14.672 17.609 26.594 1 95.5 83 GLU A N 1
ATOM 632 C CA . GLU A 1 83 ? -16.078 17.984 26.609 1 95.5 83 GLU A CA 1
ATOM 633 C C . GLU A 1 83 ? -16.484 18.547 27.969 1 95.5 83 GLU A C 1
ATOM 635 O O . GLU A 1 83 ? -17.672 18.688 28.266 1 95.5 83 GLU A O 1
ATOM 640 N N . GLY A 1 84 ? -15.562 18.781 28.781 1 95.56 84 GLY A N 1
ATOM 641 C CA . GLY A 1 84 ? -15.844 19.297 30.125 1 95.56 84 GLY A CA 1
ATOM 642 C C . GLY A 1 84 ? -16.172 20.781 30.125 1 95.56 84 GLY A C 1
ATOM 643 O O . GLY A 1 84 ? -16.344 21.391 29.078 1 95.56 84 GLY A O 1
ATOM 644 N N . GLU A 1 85 ? -16.375 21.25 31.406 1 96.69 85 GLU A N 1
ATOM 645 C CA . GLU A 1 85 ? -16.625 22.672 31.594 1 96.69 85 GLU A CA 1
ATOM 646 C C . GLU A 1 85 ? -15.484 23.531 31.047 1 96.69 85 GLU A C 1
ATOM 648 O O . GLU A 1 85 ? -14.312 23.234 31.312 1 96.69 85 GLU A O 1
ATOM 653 N N . GLY A 1 86 ? -15.828 24.5 30.203 1 97.19 86 GLY A N 1
ATOM 654 C CA . GLY A 1 86 ? -14.812 25.359 29.625 1 97.19 86 GLY A CA 1
ATOM 655 C C . GLY A 1 86 ? -14.555 25.078 28.156 1 97.19 86 GLY A C 1
ATOM 656 O O . GLY A 1 86 ? -13.906 25.859 27.469 1 97.19 86 GLY A O 1
ATOM 657 N N . THR A 1 87 ? -14.961 23.891 27.672 1 97.5 87 THR A N 1
ATOM 658 C CA . THR A 1 87 ? -14.875 23.594 26.25 1 97.5 87 THR A CA 1
ATOM 659 C C . THR A 1 87 ? -15.586 24.672 25.438 1 97.5 87 THR A C 1
ATOM 661 O O . THR A 1 87 ? -16.656 25.156 25.812 1 97.5 87 THR A O 1
ATOM 664 N N . ASN A 1 88 ? -14.969 25.094 24.359 1 98.06 88 ASN A N 1
ATOM 665 C CA . ASN A 1 88 ? -15.523 26.125 23.5 1 98.06 88 ASN A CA 1
ATOM 666 C C . ASN A 1 88 ? -15.18 25.891 22.031 1 98.06 88 ASN A C 1
ATOM 668 O O . ASN A 1 88 ? -14.766 24.781 21.656 1 98.06 88 ASN A O 1
ATOM 672 N N . ALA A 1 89 ? -15.383 26.875 21.25 1 98.25 89 ALA A N 1
ATOM 673 C CA . ALA A 1 89 ? -15.195 26.734 19.797 1 98.25 89 ALA A CA 1
ATOM 674 C C . ALA A 1 89 ? -13.711 26.625 19.453 1 98.25 89 ALA A C 1
ATOM 676 O O . ALA A 1 89 ? -13.352 26.078 18.406 1 98.25 89 ALA A O 1
ATOM 677 N N . PHE A 1 90 ? -12.898 27.094 20.297 1 98.44 90 PHE A N 1
ATOM 678 C CA . PHE A 1 90 ? -11.477 27.219 19.984 1 98.44 90 PHE A CA 1
ATOM 679 C C . PHE A 1 90 ? -10.711 26 20.5 1 98.44 90 PHE A C 1
ATOM 681 O O . PHE A 1 90 ? -9.719 25.594 19.891 1 98.44 90 PHE A O 1
ATOM 688 N N . CYS A 1 91 ? -11.102 25.438 21.625 1 98.19 91 CYS A N 1
ATOM 689 C CA . CYS A 1 91 ? -10.398 24.266 22.141 1 98.19 91 CYS A CA 1
ATOM 690 C C . CYS A 1 91 ? -11.289 23.469 23.094 1 98.19 91 CYS A C 1
ATOM 692 O O . CYS A 1 91 ? -12.312 23.969 23.547 1 98.19 91 CYS A O 1
ATOM 694 N N . GLY A 1 92 ? -10.984 22.203 23.297 1 98.12 92 GLY A N 1
ATOM 695 C CA . GLY A 1 92 ? -11.625 21.359 24.297 1 98.12 92 GLY A CA 1
ATOM 696 C C . GLY A 1 92 ? -11.008 21.469 25.672 1 98.12 92 GLY A C 1
ATOM 697 O O . GLY A 1 92 ? -9.875 21.938 25.812 1 98.12 92 GLY A O 1
ATOM 698 N N . VAL A 1 93 ? -11.789 21.188 26.594 1 97.56 93 VAL A N 1
ATOM 699 C CA . VAL A 1 93 ? -11.344 21.078 27.984 1 97.56 93 VAL A CA 1
ATOM 700 C C . VAL A 1 93 ? -11.891 19.812 28.609 1 97.56 93 VAL A C 1
ATOM 702 O O . VAL A 1 93 ? -13.094 19.562 28.578 1 97.56 93 VAL A O 1
ATOM 705 N N . GLY A 1 94 ? -10.922 19.031 29.156 1 95.44 94 GLY A N 1
ATOM 706 C CA . GLY A 1 94 ? -11.297 17.75 29.734 1 95.44 94 GLY A CA 1
ATOM 707 C C . GLY A 1 94 ? -10.484 16.594 29.172 1 95.44 94 GLY A C 1
ATOM 708 O O . GLY A 1 94 ? -9.852 16.719 28.125 1 95.44 94 GLY A O 1
ATOM 709 N N . TYR A 1 95 ? -10.508 15.5 29.938 1 95.56 95 TYR A N 1
ATOM 710 C CA . TYR A 1 95 ? -9.805 14.266 29.578 1 95.56 95 TYR A CA 1
ATOM 711 C C . TYR A 1 95 ? -8.297 14.469 29.609 1 95.56 95 TYR A C 1
ATOM 713 O O . TYR A 1 95 ? -7.566 13.891 28.812 1 95.56 95 TYR A O 1
ATOM 721 N N . PHE A 1 96 ? -7.844 15.492 30.359 1 97.31 96 PHE A N 1
ATOM 722 C CA . PHE A 1 96 ? -6.414 15.547 30.641 1 97.31 96 PHE A CA 1
ATOM 723 C C . PHE A 1 96 ? -5.934 14.242 31.266 1 97.31 96 PHE A C 1
ATOM 725 O O . PHE A 1 96 ? -6.684 13.578 31.969 1 97.31 96 PHE A O 1
ATOM 732 N N . LEU A 1 97 ? -4.547 13.852 31.031 1 97.25 97 LEU A N 1
ATOM 733 C CA . LEU A 1 97 ? -4.164 12.508 31.453 1 97.25 97 LEU A CA 1
ATOM 734 C C . LEU A 1 97 ? -5.27 11.5 31.156 1 97.25 97 LEU A C 1
ATOM 736 O O . LEU A 1 97 ? -5.797 10.852 32.062 1 97.25 97 LEU A O 1
ATOM 740 N N . THR A 1 98 ? -5.629 11.391 29.844 1 96.25 98 THR A N 1
ATOM 741 C CA . THR A 1 98 ? -6.828 10.742 29.312 1 96.25 98 THR A CA 1
ATOM 742 C C . THR A 1 98 ? -7.117 9.445 30.062 1 96.25 98 THR A C 1
ATOM 744 O O . THR A 1 98 ? -6.273 8.547 30.109 1 96.25 98 THR A O 1
ATOM 747 N N . ASP A 1 99 ? -8.172 9.445 30.688 1 93.88 99 ASP A N 1
ATOM 748 C CA . ASP A 1 99 ? -8.75 8.32 31.422 1 93.88 99 ASP A CA 1
ATOM 749 C C . ASP A 1 99 ? -10.273 8.352 31.344 1 93.88 99 ASP A C 1
ATOM 751 O O . ASP A 1 99 ? -10.859 9.328 30.891 1 93.88 99 ASP A O 1
ATOM 755 N N . ALA A 1 100 ? -10.906 7.277 31.547 1 92.62 100 ALA A N 1
ATOM 756 C CA . ALA A 1 100 ? -12.359 7.188 31.469 1 92.62 100 ALA A CA 1
ATOM 757 C C . ALA A 1 100 ? -12.891 6.07 32.375 1 92.62 100 ALA A C 1
ATOM 759 O O . ALA A 1 100 ? -12.211 5.059 32.562 1 92.62 100 ALA A O 1
ATOM 760 N N . ASP A 1 101 ? -14.016 6.285 32.906 1 90.31 101 ASP A N 1
ATOM 761 C CA . ASP A 1 101 ? -14.633 5.254 33.75 1 90.31 101 ASP A CA 1
ATOM 762 C C . ASP A 1 101 ? -15.266 4.16 32.875 1 90.31 101 ASP A C 1
ATOM 764 O O . ASP A 1 101 ? -15.266 4.254 31.656 1 90.31 101 ASP A O 1
ATOM 768 N N . GLU A 1 102 ? -15.719 3.158 33.5 1 89.12 102 GLU A N 1
ATOM 769 C CA . GLU A 1 102 ? -16.219 1.964 32.844 1 89.12 102 GLU A CA 1
ATOM 770 C C . GLU A 1 102 ? -17.344 2.305 31.859 1 89.12 102 GLU A C 1
ATOM 772 O O . GLU A 1 102 ? -17.438 1.708 30.781 1 89.12 102 GLU A O 1
ATOM 777 N N . TYR A 1 103 ? -18.141 3.271 32.281 1 87.81 103 TYR A N 1
ATOM 778 C CA . TYR A 1 103 ? -19.328 3.602 31.484 1 87.81 103 TYR A CA 1
ATOM 779 C C . TYR A 1 103 ? -18.953 4.203 30.141 1 87.81 103 TYR A C 1
ATOM 781 O O . TYR A 1 103 ? -19.562 3.889 29.125 1 87.81 103 TYR A O 1
ATOM 789 N N . GLU A 1 104 ? -17.953 5.023 30.047 1 91.31 104 GLU A N 1
ATOM 790 C CA . GLU A 1 104 ? -17.656 5.738 28.812 1 91.31 104 GLU A CA 1
ATOM 791 C C . GLU A 1 104 ? -16.312 5.316 28.234 1 91.31 104 GLU A C 1
ATOM 793 O O . GLU A 1 104 ? -15.883 5.828 27.203 1 91.31 104 GLU A O 1
ATOM 798 N N . MET A 1 105 ? -15.547 4.398 28.891 1 90.19 105 MET A N 1
ATOM 799 C CA . MET A 1 105 ? -14.164 4.086 28.547 1 90.19 105 MET A CA 1
ATOM 800 C C . MET A 1 105 ? -14.07 3.553 27.125 1 90.19 105 MET A C 1
ATOM 802 O O . MET A 1 105 ? -13.086 3.803 26.422 1 90.19 105 MET A O 1
ATOM 806 N N . GLY A 1 106 ? -15.086 2.766 26.672 1 89.88 106 GLY A N 1
ATOM 807 C CA . GLY A 1 106 ? -15.047 2.262 25.312 1 89.88 106 GLY A CA 1
ATOM 808 C C . GLY A 1 106 ? -14.977 3.363 24.266 1 89.88 106 GLY A C 1
ATOM 809 O O . GLY A 1 106 ? -14.094 3.352 23.406 1 89.88 106 GLY A O 1
ATOM 810 N N . ASP A 1 107 ? -15.812 4.355 24.391 1 90.88 107 ASP A N 1
ATOM 811 C CA . ASP A 1 107 ? -15.867 5.461 23.438 1 90.88 107 ASP A CA 1
ATOM 812 C C . ASP A 1 107 ? -14.625 6.34 23.547 1 90.88 107 ASP A C 1
ATOM 814 O O . ASP A 1 107 ? -14.016 6.688 22.531 1 90.88 107 ASP A O 1
ATOM 818 N N . VAL A 1 108 ? -14.266 6.648 24.703 1 93.19 108 VAL A N 1
ATOM 819 C CA . VAL A 1 108 ? -13.18 7.59 24.953 1 93.19 108 VAL A CA 1
ATOM 820 C C . VAL A 1 108 ? -11.852 6.98 24.5 1 93.19 108 VAL A C 1
ATOM 822 O O . VAL A 1 108 ? -11.102 7.605 23.75 1 93.19 108 VAL A O 1
ATOM 825 N N . PHE A 1 109 ? -11.578 5.715 24.875 1 94.5 109 PHE A N 1
ATOM 826 C CA . PHE A 1 109 ? -10.289 5.113 24.578 1 94.5 109 PHE A CA 1
ATOM 827 C C . PHE A 1 109 ? -10.18 4.773 23.094 1 94.5 109 PHE A C 1
ATOM 829 O O . PHE A 1 109 ? -9.102 4.863 22.516 1 94.5 109 PHE A O 1
ATOM 836 N N . ALA A 1 110 ? -11.312 4.355 22.422 1 93.69 110 ALA A N 1
ATOM 837 C CA . ALA A 1 110 ? -11.266 4.121 20.984 1 93.69 110 ALA A CA 1
ATOM 838 C C . ALA A 1 110 ? -10.945 5.402 20.219 1 93.69 110 ALA A C 1
ATOM 840 O O . ALA A 1 110 ? -10.07 5.414 19.344 1 93.69 110 ALA A O 1
ATOM 841 N N . LYS A 1 111 ? -11.617 6.449 20.594 1 94.56 111 LYS A N 1
ATOM 842 C CA . LYS A 1 111 ? -11.398 7.738 19.953 1 94.56 111 LYS A CA 1
ATOM 843 C C . LYS A 1 111 ? -9.992 8.266 20.25 1 94.56 111 LYS A C 1
ATOM 845 O O . LYS A 1 111 ? -9.305 8.75 19.344 1 94.56 111 LYS A O 1
ATOM 850 N N . TYR A 1 112 ? -9.57 8.141 21.469 1 96.31 112 TYR A N 1
ATOM 851 C CA . TYR A 1 112 ? -8.25 8.586 21.891 1 96.31 112 TYR A CA 1
ATOM 852 C C . TYR A 1 112 ? -7.16 7.871 21.094 1 96.31 112 TYR A C 1
ATOM 854 O O . TYR A 1 112 ? -6.25 8.508 20.562 1 96.31 112 TYR A O 1
ATOM 862 N N . PHE A 1 113 ? -7.281 6.555 21.078 1 95.06 113 PHE A N 1
ATOM 863 C CA . PHE A 1 113 ? -6.25 5.734 20.453 1 95.06 113 PHE A CA 1
ATOM 864 C C . PHE A 1 113 ? -6.152 6.035 18.969 1 95.06 113 PHE A C 1
ATOM 866 O O . PHE A 1 113 ? -5.051 6.141 18.422 1 95.06 113 PHE A O 1
ATOM 873 N N . PHE A 1 114 ? -7.301 6.184 18.312 1 96.75 114 PHE A N 1
ATOM 874 C CA . PHE A 1 114 ? -7.34 6.52 16.891 1 96.75 114 PHE A CA 1
ATOM 875 C C . PHE A 1 114 ? -6.703 7.879 16.641 1 96.75 114 PHE A C 1
ATOM 877 O O . PHE A 1 114 ? -5.852 8.016 15.766 1 96.75 114 PHE A O 1
ATOM 884 N N . GLN A 1 115 ? -7.027 8.883 17.406 1 97.19 115 GLN A N 1
ATOM 885 C CA . GLN A 1 115 ? -6.535 10.242 17.234 1 97.19 115 GLN A CA 1
ATOM 886 C C . GLN A 1 115 ? -5.07 10.359 17.656 1 97.19 115 GLN A C 1
ATOM 888 O O . GLN A 1 115 ? -4.332 11.188 17.109 1 97.19 115 GLN A O 1
ATOM 893 N N . LEU A 1 116 ? -4.645 9.523 18.578 1 97.19 116 LEU A N 1
ATOM 894 C CA . LEU A 1 116 ? -3.234 9.445 18.938 1 97.19 116 LEU A CA 1
ATOM 895 C C . LEU A 1 116 ? -2.385 9.094 17.719 1 97.19 116 LEU A C 1
ATOM 897 O O . LEU A 1 116 ? -1.303 9.656 17.531 1 97.19 116 LEU A O 1
ATOM 901 N N . SER A 1 117 ? -2.883 8.18 16.922 1 96.19 117 SER A N 1
ATOM 902 C CA . SER A 1 117 ? -2.145 7.797 15.719 1 96.19 117 SER A CA 1
ATOM 903 C C . SER A 1 117 ? -2.014 8.969 14.75 1 96.19 117 SER A C 1
ATOM 905 O O . SER A 1 117 ? -0.977 9.133 14.109 1 96.19 117 SER A O 1
ATOM 907 N N . PHE A 1 118 ? -3.02 9.891 14.68 1 97.19 118 PHE A N 1
ATOM 908 C CA . PHE A 1 118 ? -2.967 11.086 13.844 1 97.19 118 PHE A CA 1
ATOM 909 C C . PHE A 1 118 ? -1.966 12.086 14.398 1 97.19 118 PHE A C 1
ATOM 911 O O . PHE A 1 118 ? -1.17 12.656 13.648 1 97.19 118 PHE A O 1
ATOM 918 N N . ALA A 1 119 ? -2.035 12.266 15.672 1 97.31 119 ALA A N 1
ATOM 919 C CA . ALA A 1 119 ? -1.189 13.258 16.328 1 97.31 119 ALA A CA 1
ATOM 920 C C . ALA A 1 119 ? 0.288 12.914 16.172 1 97.31 119 ALA A C 1
ATOM 922 O O . ALA A 1 119 ? 1.103 13.781 15.844 1 97.31 119 ALA A O 1
ATOM 923 N N . THR A 1 120 ? 0.614 11.68 16.391 1 95.5 120 THR A N 1
ATOM 924 C CA . THR A 1 120 ? 2.01 11.266 16.297 1 95.5 120 THR A CA 1
ATOM 925 C C . THR A 1 120 ? 2.477 11.32 14.836 1 95.5 120 THR A C 1
ATOM 927 O O . THR A 1 120 ? 3.637 11.633 14.562 1 95.5 120 THR A O 1
ATOM 930 N N . THR A 1 121 ? 1.586 11.016 13.922 1 94.69 121 THR A N 1
ATOM 931 C CA . THR A 1 121 ? 1.918 11.141 12.508 1 94.69 121 THR A CA 1
ATOM 932 C C . THR A 1 121 ? 2.215 12.594 12.148 1 94.69 121 THR A C 1
ATOM 934 O O . THR A 1 121 ? 3.207 12.875 11.477 1 94.69 121 THR A O 1
ATOM 937 N N . SER A 1 122 ? 1.392 13.469 12.586 1 95.94 122 SER A N 1
ATOM 938 C CA . SER A 1 122 ? 1.591 14.891 12.312 1 95.94 122 SER A CA 1
ATOM 939 C C . SER A 1 122 ? 2.939 15.367 12.836 1 95.94 122 SER A C 1
ATOM 941 O O . SER A 1 122 ? 3.635 16.141 12.172 1 95.94 122 SER A O 1
ATOM 943 N N . THR A 1 123 ? 3.283 14.914 14 1 94.12 123 THR A N 1
ATOM 944 C CA . THR A 1 123 ? 4.574 15.25 14.586 1 94.12 123 THR A CA 1
ATOM 945 C C . THR A 1 123 ? 5.715 14.672 13.766 1 94.12 123 THR A C 1
ATOM 947 O O . THR A 1 123 ? 6.715 15.352 13.508 1 94.12 123 THR A O 1
ATOM 950 N N . THR A 1 124 ? 5.57 13.516 13.344 1 95.69 124 THR A N 1
ATOM 951 C CA . THR A 1 124 ? 6.625 12.797 12.641 1 95.69 124 THR A CA 1
ATOM 952 C C . THR A 1 124 ? 6.898 13.438 11.281 1 95.69 124 THR A C 1
ATOM 954 O O . THR A 1 124 ? 8.031 13.422 10.805 1 95.69 124 THR A O 1
ATOM 957 N N . ILE A 1 125 ? 5.934 14.016 10.664 1 96.94 125 ILE A N 1
ATOM 958 C CA . ILE A 1 125 ? 6.086 14.672 9.367 1 96.94 125 ILE A CA 1
ATOM 959 C C . ILE A 1 125 ? 7.184 15.727 9.445 1 96.94 125 ILE A C 1
ATOM 961 O O . ILE A 1 125 ? 7.996 15.859 8.531 1 96.94 125 ILE A O 1
ATOM 965 N N . VAL A 1 126 ? 7.355 16.359 10.547 1 97.44 126 VAL A N 1
ATOM 966 C CA . VAL A 1 126 ? 8.281 17.469 10.695 1 97.44 126 VAL A CA 1
ATOM 967 C C . VAL A 1 126 ? 9.711 16.938 10.82 1 97.44 126 VAL A C 1
ATOM 969 O O . VAL A 1 126 ? 10.672 17.641 10.477 1 97.44 126 VAL A O 1
ATOM 972 N N . SER A 1 127 ? 9.859 15.719 11.312 1 95.62 127 SER A N 1
ATOM 973 C CA . SER A 1 127 ? 11.172 15.117 11.531 1 95.62 127 SER A CA 1
ATOM 974 C C . SER A 1 127 ? 12 15.117 10.25 1 95.62 127 SER A C 1
ATOM 976 O O . SER A 1 127 ? 13.195 15.438 10.281 1 95.62 127 SER A O 1
ATOM 978 N N . GLY A 1 128 ? 11.406 14.828 9.156 1 95.94 128 GLY A N 1
ATOM 979 C CA . GLY A 1 128 ? 12.109 14.781 7.891 1 95.94 128 GLY A CA 1
ATOM 980 C C . GLY A 1 128 ? 12.617 16.125 7.43 1 95.94 128 GLY A C 1
ATOM 981 O O . GLY A 1 128 ? 13.695 16.234 6.84 1 95.94 128 GLY A O 1
ATOM 982 N N . ALA A 1 129 ? 11.883 17.141 7.723 1 97.38 129 ALA A N 1
ATOM 983 C CA . ALA A 1 129 ? 12.258 18.484 7.328 1 97.38 129 ALA A CA 1
ATOM 984 C C . ALA A 1 129 ? 13.484 18.969 8.102 1 97.38 129 ALA A C 1
ATOM 986 O O . ALA A 1 129 ? 14.266 19.781 7.602 1 97.38 129 ALA A O 1
ATOM 987 N N . MET A 1 130 ? 13.75 18.422 9.258 1 97.94 130 MET A N 1
ATOM 988 C CA . MET A 1 130 ? 14.82 18.891 10.141 1 97.94 130 MET A CA 1
ATOM 989 C C . MET A 1 130 ? 16.016 17.953 10.086 1 97.94 130 MET A C 1
ATOM 991 O O . MET A 1 130 ? 17.031 18.188 10.758 1 97.94 130 MET A O 1
ATOM 995 N N . ALA A 1 131 ? 16.031 17.047 9.281 1 97 131 ALA A N 1
ATOM 996 C CA . ALA A 1 131 ? 17 15.945 9.25 1 97 131 ALA A CA 1
ATOM 997 C C . ALA A 1 131 ? 18.406 16.453 9.008 1 97 131 ALA A C 1
ATOM 999 O O . ALA A 1 131 ? 18.609 17.453 8.305 1 97 131 ALA A O 1
ATOM 1000 N N . GLU A 1 132 ? 19.438 15.836 9.57 1 97.19 132 GLU A N 1
ATOM 1001 C CA . GLU A 1 132 ? 20.875 15.867 9.328 1 97.19 132 GLU A CA 1
ATOM 1002 C C . GLU A 1 132 ? 21.531 17.062 10 1 97.19 132 GLU A C 1
ATOM 1004 O O . GLU A 1 132 ? 22.75 17.203 10 1 97.19 132 GLU A O 1
ATOM 1009 N N . ARG A 1 133 ? 20.688 17.969 10.617 1 97.56 133 ARG A N 1
ATOM 1010 C CA . ARG A 1 133 ? 21.406 19.094 11.234 1 97.56 133 ARG A CA 1
ATOM 1011 C C . ARG A 1 133 ? 20.719 19.531 12.516 1 97.56 133 ARG A C 1
ATOM 1013 O O . ARG A 1 133 ? 21.234 20.375 13.25 1 97.56 133 ARG A O 1
ATOM 1020 N N . VAL A 1 134 ? 19.562 18.984 12.859 1 98.25 134 VAL A N 1
ATOM 1021 C CA . VAL A 1 134 ? 18.906 19.344 14.109 1 98.25 134 VAL A CA 1
ATOM 1022 C C . VAL A 1 134 ? 19.547 18.578 15.266 1 98.25 134 VAL A C 1
ATOM 1024 O O . VAL A 1 134 ? 19.938 17.422 15.109 1 98.25 134 VAL A O 1
ATOM 1027 N N . ASN A 1 135 ? 19.641 19.281 16.391 1 98.12 135 ASN A N 1
ATOM 1028 C CA . ASN A 1 135 ? 20.047 18.672 17.656 1 98.12 135 ASN A CA 1
ATOM 1029 C C . ASN A 1 135 ? 18.984 17.703 18.172 1 98.12 135 ASN A C 1
ATOM 1031 O O . ASN A 1 135 ? 17.828 18.078 18.297 1 98.12 135 ASN A O 1
ATOM 1035 N N . LEU A 1 136 ? 19.391 16.453 18.531 1 98 136 LEU A N 1
ATOM 1036 C CA . LEU A 1 136 ? 18.438 15.43 18.922 1 98 136 LEU A CA 1
ATOM 1037 C C . LEU A 1 136 ? 17.703 15.828 20.188 1 98 136 LEU A C 1
ATOM 1039 O O . LEU A 1 136 ? 16.5 15.57 20.328 1 98 136 LEU A O 1
ATOM 1043 N N . LYS A 1 137 ? 18.391 16.406 21.172 1 98.25 137 LYS A N 1
ATOM 1044 C CA . LYS A 1 137 ? 17.75 16.859 22.406 1 98.25 137 LYS A CA 1
ATOM 1045 C C . LYS A 1 137 ? 16.734 17.969 22.125 1 98.25 137 LYS A C 1
ATOM 1047 O O . LYS A 1 137 ? 15.656 17.984 22.719 1 98.25 137 LYS A O 1
ATOM 1052 N N . ALA A 1 138 ? 17.141 18.859 21.281 1 98.38 138 ALA A N 1
ATOM 1053 C CA . ALA A 1 138 ? 16.234 19.922 20.891 1 98.38 138 ALA A CA 1
ATOM 1054 C C . ALA A 1 138 ? 15 19.359 20.188 1 98.38 138 ALA A C 1
ATOM 1056 O O . ALA A 1 138 ? 13.867 19.766 20.469 1 98.38 138 ALA A O 1
ATOM 1057 N N . TYR A 1 139 ? 15.227 18.422 19.297 1 98.44 139 TYR A N 1
ATOM 1058 C CA . TYR A 1 139 ? 14.125 17.797 18.578 1 98.44 139 TYR A CA 1
ATOM 1059 C C . TYR A 1 139 ? 13.188 17.078 19.547 1 98.44 139 TYR A C 1
ATOM 1061 O O . TYR A 1 139 ? 11.969 17.094 19.359 1 98.44 139 TYR A O 1
ATOM 1069 N N . THR A 1 140 ? 13.719 16.375 20.5 1 98.12 140 THR A N 1
ATOM 1070 C CA . THR A 1 140 ? 12.93 15.664 21.5 1 98.12 140 THR A CA 1
ATOM 1071 C C . THR A 1 140 ? 11.984 16.609 22.234 1 98.12 140 THR A C 1
ATOM 1073 O O . THR A 1 140 ? 10.805 16.312 22.406 1 98.12 140 THR A O 1
ATOM 1076 N N . LEU A 1 141 ? 12.508 17.75 22.609 1 98.06 141 LEU A N 1
ATOM 1077 C CA . LEU A 1 141 ? 11.68 18.75 23.266 1 98.06 141 LEU A CA 1
ATOM 1078 C C . LEU A 1 141 ? 10.586 19.266 22.328 1 98.06 141 LEU A C 1
ATOM 1080 O O . LEU A 1 141 ? 9.438 19.422 22.75 1 98.06 141 LEU A O 1
ATOM 1084 N N . PHE A 1 142 ? 10.969 19.531 21.156 1 98.12 142 PHE A N 1
ATOM 1085 C CA . PHE A 1 142 ? 10.008 19.984 20.156 1 98.12 142 PHE A CA 1
ATOM 1086 C C . PHE A 1 142 ? 8.922 18.953 19.938 1 98.12 142 PHE A C 1
ATOM 1088 O O . PHE A 1 142 ? 7.734 19.281 19.859 1 98.12 142 PHE A O 1
ATOM 1095 N N . SER A 1 143 ? 9.312 17.688 19.75 1 97.81 143 SER A N 1
ATOM 1096 C CA . SER A 1 143 ? 8.367 16.594 19.531 1 97.81 143 SER A CA 1
ATOM 1097 C C . SER A 1 143 ? 7.316 16.547 20.641 1 97.81 143 SER A C 1
ATOM 1099 O O . SER A 1 143 ? 6.145 16.266 20.391 1 97.81 143 SER A O 1
ATOM 1101 N N . PHE A 1 144 ? 7.723 16.812 21.828 1 97.75 144 PHE A N 1
ATOM 1102 C CA . PHE A 1 144 ? 6.82 16.828 22.969 1 97.75 144 PHE A CA 1
ATOM 1103 C C . PHE A 1 144 ? 5.809 17.969 22.859 1 97.75 144 PHE A C 1
ATOM 1105 O O . PHE A 1 144 ? 4.609 17.75 23.031 1 97.75 144 PHE A O 1
ATOM 1112 N N . ILE A 1 145 ? 6.195 19.125 22.5 1 97.56 145 ILE A N 1
ATOM 1113 C CA . ILE A 1 145 ? 5.32 20.297 22.594 1 97.56 145 ILE A CA 1
ATOM 1114 C C . ILE A 1 145 ? 4.562 20.484 21.281 1 97.56 145 ILE A C 1
ATOM 1116 O O . ILE A 1 145 ? 3.562 21.203 21.234 1 97.56 145 ILE A O 1
ATOM 1120 N N . ASN A 1 146 ? 5.035 19.875 20.203 1 97.12 146 ASN A N 1
ATOM 1121 C CA . ASN A 1 146 ? 4.457 20.062 18.875 1 97.12 146 ASN A CA 1
ATOM 1122 C C . ASN A 1 146 ? 3.023 19.531 18.797 1 97.12 146 ASN A C 1
ATOM 1124 O O . ASN A 1 146 ? 2.285 19.859 17.875 1 97.12 146 ASN A O 1
ATOM 1128 N N . THR A 1 147 ? 2.602 18.766 19.766 1 97 147 THR A N 1
ATOM 1129 C CA . THR A 1 147 ? 1.229 18.281 19.875 1 97 147 THR A CA 1
ATOM 1130 C C . THR A 1 147 ? 0.242 19.438 19.859 1 97 147 THR A C 1
ATOM 1132 O O . THR A 1 147 ? -0.88 19.297 19.359 1 97 147 THR A O 1
ATOM 1135 N N . LEU A 1 148 ? 0.689 20.594 20.25 1 97.75 148 LEU A N 1
ATOM 1136 C CA . LEU A 1 148 ? -0.155 21.781 20.297 1 97.75 148 LEU A CA 1
ATOM 1137 C C . LEU A 1 148 ? -0.507 22.25 18.891 1 97.75 148 LEU A C 1
ATOM 1139 O O . LEU A 1 148 ? -1.58 22.828 18.672 1 97.75 148 LEU A O 1
ATOM 1143 N N . SER A 1 149 ? 0.377 22.016 17.938 1 98.25 149 SER A N 1
ATOM 1144 C CA . SER A 1 149 ? 0.1 22.406 16.547 1 98.25 149 SER A CA 1
ATOM 1145 C C . SER A 1 149 ? -1.041 21.578 15.961 1 98.25 149 SER A C 1
ATOM 1147 O O . SER A 1 149 ? -1.819 22.078 15.148 1 98.25 149 SER A O 1
ATOM 1149 N N . PHE A 1 150 ? -1.133 20.359 16.391 1 98.06 150 PHE A N 1
ATOM 1150 C CA . PHE A 1 150 ? -2.133 19.438 15.867 1 98.06 150 PHE A CA 1
ATOM 1151 C C . PHE A 1 150 ? -3.467 19.625 16.578 1 98.06 150 PHE A C 1
ATOM 1153 O O . PHE A 1 150 ? -4.52 19.641 15.938 1 98.06 150 PHE A O 1
ATOM 1160 N N . SER A 1 151 ? -3.496 19.75 17.906 1 98.75 151 SER A N 1
ATOM 1161 C CA . SER A 1 151 ? -4.664 19.562 18.766 1 98.75 151 SER A CA 1
ATOM 1162 C C . SER A 1 151 ? -5.738 20.609 18.469 1 98.75 151 SER A C 1
ATOM 1164 O O . SER A 1 151 ? -6.926 20.281 18.422 1 98.75 151 SER A O 1
ATOM 1166 N N . PHE A 1 152 ? -5.352 21.781 18.25 1 98.81 152 PHE A N 1
ATOM 1167 C CA . PHE A 1 152 ? -6.324 22.859 18.094 1 98.81 152 PHE A CA 1
ATOM 1168 C C . PHE A 1 152 ? -6.996 22.781 16.734 1 98.81 152 PHE A C 1
ATOM 1170 O O . PHE A 1 152 ? -8.227 22.75 16.641 1 98.81 152 PHE A O 1
ATOM 1177 N N . PRO A 1 153 ? -6.219 22.656 15.656 1 98.88 153 PRO A N 1
ATOM 1178 C CA . PRO A 1 153 ? -6.895 22.453 14.367 1 98.88 153 PRO A CA 1
ATOM 1179 C C . PRO A 1 153 ? -7.773 21.219 14.344 1 98.88 153 PRO A C 1
ATOM 1181 O O . PRO A 1 153 ? -8.836 21.219 13.711 1 98.88 153 PRO A O 1
ATOM 1184 N N . ALA A 1 154 ? -7.316 20.156 14.992 1 98.81 154 ALA A N 1
ATOM 1185 C CA . ALA A 1 154 ? -8.156 18.969 15.094 1 98.81 154 ALA A CA 1
ATOM 1186 C C . ALA A 1 154 ? -9.492 19.281 15.758 1 98.81 154 ALA A C 1
ATOM 1188 O O . ALA A 1 154 ? -10.547 18.844 15.305 1 98.81 154 ALA A O 1
ATOM 1189 N N . HIS A 1 155 ? -9.469 20.109 16.828 1 98.81 155 HIS A N 1
ATOM 1190 C CA . HIS A 1 155 ? -10.695 20.547 17.484 1 98.81 155 HIS A CA 1
ATOM 1191 C C . HIS A 1 155 ? -11.547 21.391 16.547 1 98.81 155 HIS A C 1
ATOM 1193 O O . HIS A 1 155 ? -12.758 21.156 16.422 1 98.81 155 HIS A O 1
ATOM 1199 N N . TRP A 1 156 ? -10.938 22.328 15.867 1 98.88 156 TRP A N 1
ATOM 1200 C CA . TRP A 1 156 ? -11.664 23.266 15.023 1 98.88 156 TRP A CA 1
ATOM 1201 C C . TRP A 1 156 ? -12.469 22.531 13.953 1 98.88 156 TRP A C 1
ATOM 1203 O O . TRP A 1 156 ? -13.586 22.922 13.625 1 98.88 156 TRP A O 1
ATOM 1213 N N . ILE A 1 157 ? -11.898 21.438 13.438 1 98.44 157 ILE A N 1
ATOM 1214 C CA . ILE A 1 157 ? -12.445 20.781 12.258 1 98.44 157 ILE A CA 1
ATOM 1215 C C . ILE A 1 157 ? -13.344 19.625 12.68 1 98.44 157 ILE A C 1
ATOM 1217 O O . ILE A 1 157 ? -14.359 19.344 12.039 1 98.44 157 ILE A O 1
ATOM 1221 N N . TRP A 1 158 ? -13.039 18.938 13.805 1 97.69 158 TRP A N 1
ATOM 1222 C CA . TRP A 1 158 ? -13.68 17.641 14.016 1 97.69 158 TRP A CA 1
ATOM 1223 C C . TRP A 1 158 ? -14.523 17.641 15.281 1 97.69 158 TRP A C 1
ATOM 1225 O O . TRP A 1 158 ? -15.445 16.828 15.422 1 97.69 158 TRP A O 1
ATOM 1235 N N . ALA A 1 159 ? -14.227 18.469 16.234 1 97.88 159 ALA A N 1
ATOM 1236 C CA . ALA A 1 159 ? -15.008 18.484 17.469 1 97.88 159 ALA A CA 1
ATOM 1237 C C . ALA A 1 159 ? -16.391 19.062 17.234 1 97.88 159 ALA A C 1
ATOM 1239 O O . ALA A 1 159 ? -16.578 19.938 16.391 1 97.88 159 ALA A O 1
ATOM 1240 N N . LYS A 1 160 ? -17.359 18.625 18.016 1 94.94 160 LYS A N 1
ATOM 1241 C CA . LYS A 1 160 ? -18.734 19.078 17.875 1 94.94 160 LYS A CA 1
ATOM 1242 C C . LYS A 1 160 ? -18.828 20.594 18.016 1 94.94 160 LYS A C 1
ATOM 1244 O O . LYS A 1 160 ? -19.641 21.234 17.344 1 94.94 160 LYS A O 1
ATOM 1249 N N . THR A 1 161 ? -17.984 21.172 18.828 1 97.06 161 THR A N 1
ATOM 1250 C CA . THR A 1 161 ? -18.047 22.594 19.125 1 97.06 161 THR A CA 1
ATOM 1251 C C . THR A 1 161 ? -17.062 23.375 18.266 1 97.06 161 THR A C 1
ATOM 1253 O O . THR A 1 161 ? -16.969 24.594 18.359 1 97.06 161 THR A O 1
ATOM 1256 N N . GLY A 1 162 ? -16.266 22.75 17.438 1 98.56 162 GLY A N 1
ATOM 1257 C CA . GLY A 1 162 ? -15.234 23.406 16.641 1 98.56 162 GLY A CA 1
ATOM 1258 C C . GLY A 1 162 ? -15.797 24.469 15.719 1 98.56 162 GLY A C 1
ATOM 1259 O O . GLY A 1 162 ? -16.812 24.25 15.062 1 98.56 162 GLY A O 1
ATOM 1260 N N . TRP A 1 163 ? -15.164 25.547 15.664 1 98.56 163 TRP A N 1
ATOM 1261 C CA . TRP A 1 163 ? -15.727 26.672 14.945 1 98.56 163 TRP A CA 1
ATOM 1262 C C . TRP A 1 163 ? -15.656 26.469 13.438 1 98.56 163 TRP A C 1
ATOM 1264 O O . TRP A 1 163 ? -16.562 26.875 12.703 1 98.56 163 TRP A O 1
ATOM 1274 N N . LEU A 1 164 ? -14.633 25.828 12.891 1 98.5 164 LEU A N 1
ATOM 1275 C CA . LEU A 1 164 ? -14.57 25.547 11.453 1 98.5 164 LEU A CA 1
ATOM 1276 C C . LEU A 1 164 ? -15.617 24.516 11.062 1 98.5 164 LEU A C 1
ATOM 1278 O O . LEU A 1 164 ? -16.219 24.609 9.984 1 98.5 164 LEU A O 1
ATOM 1282 N N . LYS A 1 165 ? -15.766 23.547 11.922 1 97.5 165 LYS A N 1
ATOM 1283 C CA . LYS A 1 165 ? -16.828 22.578 11.688 1 97.5 165 LYS A CA 1
ATOM 1284 C C . LYS A 1 165 ? -18.188 23.266 11.602 1 97.5 165 LYS A C 1
ATOM 1286 O O . LYS A 1 165 ? -18.984 22.969 10.703 1 97.5 165 LYS A O 1
ATOM 1291 N N . LYS A 1 166 ? -18.5 24.156 12.539 1 96.81 166 LYS A N 1
ATOM 1292 C CA . LYS A 1 166 ? -19.766 24.875 12.578 1 96.81 166 LYS A CA 1
ATOM 1293 C C . LYS A 1 166 ? -19.953 25.719 11.328 1 96.81 166 LYS A C 1
ATOM 1295 O O . LYS A 1 166 ? -21.094 25.922 10.867 1 96.81 166 LYS A O 1
ATOM 1300 N N . MET A 1 167 ? -18.859 26.109 10.812 1 97 167 MET A N 1
ATOM 1301 C CA . MET A 1 167 ? -18.922 26.938 9.609 1 97 167 MET A CA 1
ATOM 1302 C C . MET A 1 167 ? -19.094 26.062 8.367 1 97 167 MET A C 1
ATOM 1304 O O . MET A 1 167 ? -19.25 26.594 7.262 1 97 167 MET A O 1
ATOM 1308 N N . GLY A 1 168 ? -18.938 24.766 8.555 1 96.06 168 GLY A N 1
ATOM 1309 C CA . GLY A 1 168 ? -19.203 23.844 7.465 1 96.06 168 GLY A CA 1
ATOM 1310 C C . GLY A 1 168 ? -17.953 23.328 6.801 1 96.06 168 GLY A C 1
ATOM 1311 O O . GLY A 1 168 ? -18.016 22.656 5.773 1 96.06 168 GLY A O 1
ATOM 1312 N N . ALA A 1 169 ? -16.781 23.625 7.312 1 98 169 ALA A N 1
ATOM 1313 C CA . ALA A 1 169 ? -15.547 23.094 6.75 1 98 169 ALA A CA 1
ATOM 1314 C C . ALA A 1 169 ? -15.508 21.578 6.855 1 98 169 ALA A C 1
ATOM 1316 O O . ALA A 1 169 ? -15.984 21 7.836 1 98 169 ALA A O 1
ATOM 1317 N N . ILE A 1 170 ? -14.953 20.969 5.781 1 98.25 170 ILE A N 1
ATOM 1318 C CA . ILE A 1 170 ? -14.93 19.516 5.703 1 98.25 170 ILE A CA 1
ATOM 1319 C C . ILE A 1 170 ? -13.492 19.031 5.527 1 98.25 170 ILE A C 1
ATOM 1321 O O . ILE A 1 170 ? -12.766 19.516 4.668 1 98.25 170 ILE A O 1
ATOM 1325 N N . ASP A 1 171 ? -13.141 18.125 6.32 1 98.62 171 ASP A N 1
ATOM 1326 C CA . ASP A 1 171 ? -11.922 17.328 6.207 1 98.62 171 ASP A CA 1
ATOM 1327 C C . ASP A 1 171 ? -12.117 15.945 6.809 1 98.62 171 ASP A C 1
ATOM 1329 O O . ASP A 1 171 ? -12.062 15.773 8.031 1 98.62 171 ASP A O 1
ATOM 1333 N N . VAL A 1 172 ? -12.25 15 5.949 1 98.06 172 VAL A N 1
ATOM 1334 C CA . VAL A 1 172 ? -12.664 13.664 6.383 1 98.06 172 VAL A CA 1
ATOM 1335 C C . VAL A 1 172 ? -11.547 13.016 7.188 1 98.06 172 VAL A C 1
ATOM 1337 O O . VAL A 1 172 ? -11.797 12.375 8.211 1 98.06 172 VAL A O 1
ATOM 1340 N N . ALA A 1 173 ? -10.32 13.172 6.707 1 98.44 173 ALA A N 1
ATOM 1341 C CA . ALA A 1 173 ? -9.328 12.25 7.258 1 98.44 173 ALA A CA 1
ATOM 1342 C C . ALA A 1 173 ? -8.047 12.992 7.637 1 98.44 173 ALA A C 1
ATOM 1344 O O . ALA A 1 173 ? -7.012 12.367 7.867 1 98.44 173 ALA A O 1
ATOM 1345 N N . GLY A 1 174 ? -7.949 14.336 7.605 1 98.44 174 GLY A N 1
ATOM 1346 C CA . GLY A 1 174 ? -6.84 15.023 8.242 1 98.44 174 GLY A CA 1
ATOM 1347 C C . GLY A 1 174 ? -5.898 15.68 7.25 1 98.44 174 GLY A C 1
ATOM 1348 O O . GLY A 1 174 ? -4.711 15.859 7.531 1 98.44 174 GLY A O 1
ATOM 1349 N N . CYS A 1 175 ? -6.371 16.016 6.105 1 98.75 175 CYS A N 1
ATOM 1350 C CA . CYS A 1 175 ? -5.586 16.812 5.168 1 98.75 175 CYS A CA 1
ATOM 1351 C C . CYS A 1 175 ? -5.109 18.109 5.812 1 98.75 175 CYS A C 1
ATOM 1353 O O . CYS A 1 175 ? -3.961 18.516 5.629 1 98.75 175 CYS A O 1
ATOM 1355 N N . GLY A 1 176 ? -5.938 18.75 6.531 1 98.69 176 GLY A N 1
ATOM 1356 C CA . GLY A 1 176 ? -5.637 19.969 7.242 1 98.69 176 GLY A CA 1
ATOM 1357 C C . GLY A 1 176 ? -4.941 19.734 8.57 1 98.69 176 GLY A C 1
ATOM 1358 O O . GLY A 1 176 ? -3.74 19.984 8.703 1 98.69 176 GLY A O 1
ATOM 1359 N N . PRO A 1 177 ? -5.645 19.125 9.531 1 98.69 177 PRO A N 1
ATOM 1360 C CA . PRO A 1 177 ? -5.105 19.016 10.883 1 98.69 177 PRO A CA 1
ATOM 1361 C C . PRO A 1 177 ? -3.818 18.188 10.945 1 98.69 177 PRO A C 1
ATOM 1363 O O . PRO A 1 177 ? -2.998 18.391 11.844 1 98.69 177 PRO A O 1
ATOM 1366 N N . VAL A 1 178 ? -3.625 17.281 10.039 1 98.69 178 VAL A N 1
ATOM 1367 C CA . VAL A 1 178 ? -2.438 16.438 10.117 1 98.69 178 VAL A CA 1
ATOM 1368 C C . VAL A 1 178 ? -1.402 16.922 9.094 1 98.69 178 VAL A C 1
ATOM 1370 O O . VAL A 1 178 ? -0.315 17.359 9.469 1 98.69 178 VAL A O 1
ATOM 1373 N N . HIS A 1 179 ? -1.756 16.891 7.789 1 98.88 179 HIS A N 1
ATOM 1374 C CA . HIS A 1 179 ? -0.772 17.094 6.73 1 98.88 179 HIS A CA 1
ATOM 1375 C C . HIS A 1 179 ? -0.426 18.562 6.578 1 98.88 179 HIS A C 1
ATOM 1377 O O . HIS A 1 179 ? 0.751 18.938 6.523 1 98.88 179 HIS A O 1
ATOM 1383 N N . LEU A 1 180 ? -1.412 19.406 6.492 1 98.94 180 LEU A N 1
ATOM 1384 C CA . LEU A 1 180 ? -1.141 20.844 6.395 1 98.94 180 LEU A CA 1
ATOM 1385 C C . LEU A 1 180 ? -0.359 21.328 7.609 1 98.94 180 LEU A C 1
ATOM 1387 O O . LEU A 1 180 ? 0.626 22.062 7.465 1 98.94 180 LEU A O 1
ATOM 1391 N N . VAL A 1 181 ? -0.812 20.922 8.758 1 98.88 181 VAL A N 1
ATOM 1392 C CA . VAL A 1 181 ? -0.111 21.281 9.992 1 98.88 181 VAL A CA 1
ATOM 1393 C C . VAL A 1 181 ? 1.337 20.797 9.914 1 98.88 181 VAL A C 1
ATOM 1395 O O . VAL A 1 181 ? 2.266 21.578 10.164 1 98.88 181 VAL A O 1
ATOM 1398 N N . GLY A 1 182 ? 1.54 19.547 9.609 1 98.69 182 GLY A N 1
ATOM 1399 C CA . GLY A 1 182 ? 2.885 19 9.516 1 98.69 182 GLY A CA 1
ATOM 1400 C C . GLY A 1 182 ? 3.742 19.703 8.477 1 98.69 182 GLY A C 1
ATOM 1401 O O . GLY A 1 182 ? 4.91 20 8.727 1 98.69 182 GLY A O 1
ATOM 1402 N N . GLY A 1 183 ? 3.158 19.953 7.312 1 98.81 183 GLY A N 1
ATOM 1403 C CA . GLY A 1 183 ? 3.883 20.594 6.227 1 98.81 183 GLY A CA 1
ATOM 1404 C C . GLY A 1 183 ? 4.309 22.016 6.551 1 98.81 183 GLY A C 1
ATOM 1405 O O . GLY A 1 183 ? 5.445 22.406 6.281 1 98.81 183 GLY A O 1
ATOM 1406 N N . VAL A 1 184 ? 3.447 22.781 7.117 1 98.88 184 VAL A N 1
ATOM 1407 C CA . VAL A 1 184 ? 3.75 24.156 7.473 1 98.88 184 VAL A CA 1
ATOM 1408 C C . VAL A 1 184 ? 4.77 24.188 8.609 1 98.88 184 VAL A C 1
ATOM 1410 O O . VAL A 1 184 ? 5.699 25 8.602 1 98.88 184 VAL A O 1
ATOM 1413 N N . SER A 1 185 ? 4.527 23.359 9.586 1 98.81 185 SER A N 1
ATOM 1414 C CA . SER A 1 185 ? 5.516 23.234 10.656 1 98.81 185 SER A CA 1
ATOM 1415 C C . SER A 1 185 ? 6.887 22.875 10.094 1 98.81 185 SER A C 1
ATOM 1417 O O . SER A 1 185 ? 7.902 23.422 10.539 1 98.81 185 SER A O 1
ATOM 1419 N N . GLY A 1 186 ? 6.898 21.938 9.156 1 98.69 186 GLY A N 1
ATOM 1420 C CA . GLY A 1 186 ? 8.141 21.578 8.492 1 98.69 186 GLY A CA 1
ATOM 1421 C C . GLY A 1 186 ? 8.797 22.75 7.785 1 98.69 186 GLY A C 1
ATOM 1422 O O . GLY A 1 186 ? 10.016 22.906 7.82 1 98.69 186 GLY A O 1
ATOM 1423 N N . LEU A 1 187 ? 8.008 23.578 7.156 1 98.81 187 LEU A N 1
ATOM 1424 C CA . LEU A 1 187 ? 8.547 24.75 6.477 1 98.81 187 LEU A CA 1
ATOM 1425 C C . LEU A 1 187 ? 9.188 25.703 7.469 1 98.81 187 LEU A C 1
ATOM 1427 O O . LEU A 1 187 ? 10.312 26.156 7.254 1 98.81 187 LEU A O 1
ATOM 1431 N N . VAL A 1 188 ? 8.492 26.016 8.531 1 98.81 188 VAL A N 1
ATOM 1432 C CA . VAL A 1 188 ? 9.023 26.938 9.539 1 98.81 188 VAL A CA 1
ATOM 1433 C C . VAL A 1 188 ? 10.312 26.359 10.125 1 98.81 188 VAL A C 1
ATOM 1435 O O . VAL A 1 188 ? 11.305 27.094 10.273 1 98.81 188 VAL A O 1
ATOM 1438 N N . ALA A 1 189 ? 10.32 25.109 10.43 1 98.69 189 ALA A N 1
ATOM 1439 C CA . ALA A 1 189 ? 11.5 24.469 11 1 98.69 189 ALA A CA 1
ATOM 1440 C C . ALA A 1 189 ? 12.68 24.531 10.039 1 98.69 189 ALA A C 1
ATOM 1442 O O . ALA A 1 189 ? 13.805 24.844 10.445 1 98.69 189 ALA A O 1
ATOM 1443 N N . THR A 1 190 ? 12.43 24.266 8.773 1 98.06 190 THR A N 1
ATOM 1444 C CA . THR A 1 190 ? 13.469 24.281 7.75 1 98.06 190 THR A CA 1
ATOM 1445 C C . THR A 1 190 ? 14.047 25.688 7.594 1 98.06 190 THR A C 1
ATOM 1447 O O . THR A 1 190 ? 15.258 25.844 7.438 1 98.06 190 THR A O 1
ATOM 1450 N N . LEU A 1 191 ? 13.227 26.656 7.633 1 98.5 191 LEU A N 1
ATOM 1451 C CA . LEU A 1 191 ? 13.672 28.047 7.496 1 98.5 191 LEU A CA 1
ATOM 1452 C C . LEU A 1 191 ? 14.508 28.469 8.695 1 98.5 191 LEU A C 1
ATOM 1454 O O . LEU A 1 191 ? 15.523 29.141 8.547 1 98.5 191 LEU A O 1
ATOM 1458 N N . MET A 1 192 ? 14.125 28.062 9.836 1 98.44 192 MET A N 1
ATOM 1459 C CA . MET A 1 192 ? 14.844 28.438 11.055 1 98.44 192 MET A CA 1
ATOM 1460 C C . MET A 1 192 ? 16.188 27.719 11.141 1 98.44 192 MET A C 1
ATOM 1462 O O . MET A 1 192 ? 17.172 28.266 11.633 1 98.44 192 MET A O 1
ATOM 1466 N N . LEU A 1 193 ? 16.297 26.5 10.648 1 98.38 193 LEU A N 1
ATOM 1467 C CA . LEU A 1 193 ? 17.516 25.703 10.703 1 98.38 193 LEU A CA 1
ATOM 1468 C C . LEU A 1 193 ? 18.484 26.094 9.594 1 98.38 193 LEU A C 1
ATOM 1470 O O . LEU A 1 193 ? 19.672 25.75 9.648 1 98.38 193 LEU A O 1
ATOM 1474 N N . LYS A 1 194 ? 17.906 26.797 8.555 1 97.62 194 LYS A N 1
ATOM 1475 C CA . LYS A 1 194 ? 18.703 27.141 7.383 1 97.62 194 LYS A CA 1
ATOM 1476 C C . LYS A 1 194 ? 19.234 25.891 6.688 1 97.62 194 LYS A C 1
ATOM 1478 O O . LYS A 1 194 ? 19.094 24.781 7.207 1 97.62 194 LYS A O 1
ATOM 1483 N N . PRO A 1 195 ? 19.797 25.953 5.508 1 97.88 195 PRO A N 1
ATOM 1484 C CA . PRO A 1 195 ? 20.25 24.781 4.746 1 97.88 195 PRO A CA 1
ATOM 1485 C C . PRO A 1 195 ? 21.391 24.047 5.422 1 97.88 195 PRO A C 1
ATOM 1487 O O . PRO A 1 195 ? 22.203 24.656 6.129 1 97.88 195 PRO A O 1
ATOM 1490 N N . ARG A 1 196 ? 21.469 22.703 5.219 1 96.88 196 ARG A N 1
ATOM 1491 C CA . ARG A 1 196 ? 22.625 21.922 5.609 1 96.88 196 ARG A CA 1
ATOM 1492 C C . ARG A 1 196 ? 23.906 22.5 5.031 1 96.88 196 ARG A C 1
ATOM 1494 O O . ARG A 1 196 ? 23.922 23 3.908 1 96.88 196 ARG A O 1
ATOM 1501 N N . THR A 1 197 ? 24.906 22.312 5.742 1 95.31 197 THR A N 1
ATOM 1502 C CA . THR A 1 197 ? 26.188 22.844 5.316 1 95.31 197 THR A CA 1
ATOM 1503 C C . THR A 1 197 ? 26.641 22.203 4.012 1 95.31 197 THR A C 1
ATOM 1505 O O . THR A 1 197 ? 26.719 20.984 3.914 1 95.31 197 THR A O 1
ATOM 1508 N N . GLY A 1 198 ? 26.859 23.078 3.027 1 93.88 198 GLY A N 1
ATOM 1509 C CA . GLY A 1 198 ? 27.375 22.594 1.761 1 93.88 198 GLY A CA 1
ATOM 1510 C C . GLY A 1 198 ? 26.297 22.141 0.8 1 93.88 198 GLY A C 1
ATOM 1511 O O . GLY A 1 198 ? 26.578 21.625 -0.281 1 93.88 198 GLY A O 1
ATOM 1512 N N . ARG A 1 199 ? 25.062 22.359 1.145 1 96 199 ARG A N 1
ATOM 1513 C CA . ARG A 1 199 ? 23.953 21.906 0.314 1 96 199 ARG A CA 1
ATOM 1514 C C . ARG A 1 199 ? 23.906 22.672 -1.001 1 96 199 ARG A C 1
ATOM 1516 O O . ARG A 1 199 ? 23.547 22.109 -2.041 1 96 199 ARG A O 1
ATOM 1523 N N . TYR A 1 200 ? 24.234 23.938 -0.941 1 95.62 200 TYR A N 1
ATOM 1524 C CA . TYR A 1 200 ? 24.25 24.812 -2.107 1 95.62 200 TYR A CA 1
ATOM 1525 C C . TYR A 1 200 ? 25.641 25.375 -2.344 1 95.62 200 TYR A C 1
ATOM 1527 O O . TYR A 1 200 ? 26.359 25.672 -1.391 1 95.62 200 TYR A O 1
ATOM 1535 N N . ASP A 1 201 ? 26.016 25.484 -3.605 1 93.5 201 ASP A N 1
ATOM 1536 C CA . ASP A 1 201 ? 27.344 26.031 -3.904 1 93.5 201 ASP A CA 1
ATOM 1537 C C . ASP A 1 201 ? 27.328 27.547 -3.834 1 93.5 201 ASP A C 1
ATOM 1539 O O . ASP A 1 201 ? 26.359 28.156 -3.4 1 93.5 201 ASP A O 1
ATOM 1543 N N . ASP A 1 202 ? 28.469 28.125 -4.223 1 91.31 202 ASP A N 1
ATOM 1544 C CA . ASP A 1 202 ? 28.672 29.562 -4.082 1 91.31 202 ASP A CA 1
ATOM 1545 C C . ASP A 1 202 ? 27.703 30.344 -4.984 1 91.31 202 ASP A C 1
ATOM 1547 O O . ASP A 1 202 ? 27.406 31.5 -4.719 1 91.31 202 ASP A O 1
ATOM 1551 N N . GLN A 1 203 ? 27.25 29.656 -5.977 1 91.81 203 GLN A N 1
ATOM 1552 C CA . GLN A 1 203 ? 26.328 30.312 -6.902 1 91.81 203 GLN A CA 1
ATOM 1553 C C . GLN A 1 203 ? 24.891 30 -6.535 1 91.81 203 GLN A C 1
ATOM 1555 O O . GLN A 1 203 ? 23.953 30.438 -7.227 1 91.81 203 GLN A O 1
ATOM 1560 N N . GLY A 1 204 ? 24.75 29.203 -5.535 1 89.56 204 GLY A N 1
ATOM 1561 C CA . GLY A 1 204 ? 23.406 28.891 -5.059 1 89.56 204 GLY A CA 1
ATOM 1562 C C . GLY A 1 204 ? 22.828 27.641 -5.703 1 89.56 204 GLY A C 1
ATOM 1563 O O . GLY A 1 204 ? 21.641 27.344 -5.52 1 89.56 204 GLY A O 1
ATOM 1564 N N . ARG A 1 205 ? 23.672 26.906 -6.461 1 90.75 205 ARG A N 1
ATOM 1565 C CA . ARG A 1 205 ? 23.203 25.672 -7.105 1 90.75 205 ARG A CA 1
ATOM 1566 C C . ARG A 1 205 ? 23.281 24.5 -6.152 1 90.75 205 ARG A C 1
ATOM 1568 O O . ARG A 1 205 ? 24.234 24.359 -5.395 1 90.75 205 ARG A O 1
ATOM 1575 N N . PRO A 1 206 ? 22.188 23.688 -6.145 1 91.69 206 PRO A N 1
ATOM 1576 C CA . PRO A 1 206 ? 22.203 22.531 -5.246 1 91.69 206 PRO A CA 1
ATOM 1577 C C . PRO A 1 206 ? 23.266 21.5 -5.625 1 91.69 206 PRO A C 1
ATOM 1579 O O . PRO A 1 206 ? 23.438 21.203 -6.809 1 91.69 206 PRO A O 1
ATOM 1582 N N . LYS A 1 207 ? 23.984 21 -4.613 1 91 207 LYS A N 1
ATOM 1583 C CA . LYS A 1 207 ? 24.938 19.922 -4.828 1 91 207 LYS A CA 1
ATOM 1584 C C . LYS A 1 207 ? 24.234 18.562 -4.793 1 91 207 LYS A C 1
ATOM 1586 O O . LYS A 1 207 ? 23.281 18.359 -4.039 1 91 207 LYS A O 1
ATOM 1591 N N . PRO A 1 208 ? 24.75 17.625 -5.629 1 84.88 208 PRO A N 1
ATOM 1592 C CA . PRO A 1 208 ? 24.125 16.297 -5.629 1 84.88 208 PRO A CA 1
ATOM 1593 C C . PRO A 1 208 ? 24.266 15.586 -4.289 1 84.88 208 PRO A C 1
ATOM 1595 O O . PRO A 1 208 ? 25.312 15.68 -3.639 1 84.88 208 PRO A O 1
ATOM 1598 N N . LEU A 1 209 ? 23.188 15.062 -3.928 1 84.88 209 LEU A N 1
ATOM 1599 C CA . LEU A 1 209 ? 23.172 14.289 -2.691 1 84.88 209 LEU A CA 1
ATOM 1600 C C . LEU A 1 209 ? 22.922 12.812 -2.975 1 84.88 209 LEU A C 1
ATOM 1602 O O . LEU A 1 209 ? 22.125 12.469 -3.85 1 84.88 209 LEU A O 1
ATOM 1606 N N . LYS A 1 210 ? 23.75 12.039 -2.318 1 90.88 210 LYS A N 1
ATOM 1607 C CA . LYS A 1 210 ? 23.562 10.594 -2.439 1 90.88 210 LYS A CA 1
ATOM 1608 C C . LYS A 1 210 ? 22.641 10.062 -1.356 1 90.88 210 LYS A C 1
ATOM 1610 O O . LYS A 1 210 ? 22.859 10.305 -0.167 1 90.88 210 LYS A O 1
ATOM 1615 N N . MET A 1 211 ? 21.641 9.367 -1.733 1 94.62 211 MET A N 1
ATOM 1616 C CA . MET A 1 211 ? 20.719 8.734 -0.795 1 94.62 211 MET A CA 1
ATOM 1617 C C . MET A 1 211 ? 21.406 7.578 -0.065 1 94.62 211 MET A C 1
ATOM 1619 O O . MET A 1 211 ? 22.156 6.816 -0.667 1 94.62 211 MET A O 1
ATOM 1623 N N . ALA A 1 212 ? 21.016 7.473 1.189 1 96.25 212 ALA A N 1
ATOM 1624 C CA . ALA A 1 212 ? 21.562 6.363 1.971 1 96.25 212 ALA A CA 1
ATOM 1625 C C . ALA A 1 212 ? 21.078 5.023 1.434 1 96.25 212 ALA A C 1
ATOM 1627 O O . ALA A 1 212 ? 21.844 4.059 1.367 1 96.25 212 ALA A O 1
ATOM 1628 N N . SER A 1 213 ? 19.859 4.891 1.04 1 97.06 213 SER A N 1
ATOM 1629 C CA . SER A 1 213 ? 19.281 3.633 0.568 1 97.06 213 SER A CA 1
ATOM 1630 C C . SER A 1 213 ? 18.016 3.871 -0.25 1 97.06 213 SER A C 1
ATOM 1632 O O . SER A 1 213 ? 16.922 3.963 0.305 1 97.06 213 SER A O 1
ATOM 1634 N N . PRO A 1 214 ? 18.141 3.908 -1.574 1 96.56 214 PRO A N 1
ATOM 1635 C CA . PRO A 1 214 ? 16.953 4.062 -2.418 1 96.56 214 PRO A CA 1
ATOM 1636 C C . PRO A 1 214 ? 15.922 2.957 -2.195 1 96.56 214 PRO A C 1
ATOM 1638 O O . PRO A 1 214 ? 14.711 3.209 -2.264 1 96.56 214 PRO A O 1
ATOM 1641 N N . THR A 1 215 ? 16.391 1.795 -1.895 1 95.88 215 THR A N 1
ATOM 1642 C CA . THR A 1 215 ? 15.5 0.672 -1.616 1 95.88 215 THR A CA 1
ATOM 1643 C C . THR A 1 215 ? 14.648 0.95 -0.38 1 95.88 215 THR A C 1
ATOM 1645 O O . THR A 1 215 ? 13.445 0.686 -0.377 1 95.88 215 THR A O 1
ATOM 1648 N N . ASN A 1 216 ? 15.242 1.544 0.638 1 96.81 216 ASN A N 1
ATOM 1649 C CA . ASN A 1 216 ? 14.5 1.884 1.847 1 96.81 216 ASN A CA 1
ATOM 1650 C C . ASN A 1 216 ? 13.484 2.996 1.588 1 96.81 216 ASN A C 1
ATOM 1652 O O . ASN A 1 216 ? 12.414 3.016 2.193 1 96.81 216 ASN A O 1
ATOM 1656 N N . VAL A 1 217 ? 13.852 3.926 0.707 1 98.12 217 VAL A N 1
ATOM 1657 C CA . VAL A 1 217 ? 12.914 4.98 0.339 1 98.12 217 VAL A CA 1
ATOM 1658 C C . VAL A 1 217 ? 11.633 4.359 -0.219 1 98.12 217 VAL A C 1
ATOM 1660 O O . VAL A 1 217 ? 10.531 4.73 0.185 1 98.12 217 VAL A O 1
ATOM 1663 N N . LEU A 1 218 ? 11.789 3.379 -1.076 1 98.25 218 LEU A N 1
ATOM 1664 C CA . LEU A 1 218 ? 10.633 2.756 -1.707 1 98.25 218 LEU A CA 1
ATOM 1665 C C . LEU A 1 218 ? 9.875 1.878 -0.713 1 98.25 218 LEU A C 1
ATOM 1667 O O . LEU A 1 218 ? 8.641 1.857 -0.707 1 98.25 218 LEU A O 1
ATOM 1671 N N . LEU A 1 219 ? 10.578 1.157 0.132 1 97.44 219 LEU A N 1
ATOM 1672 C CA . LEU A 1 219 ? 9.906 0.365 1.156 1 97.44 219 LEU A CA 1
ATOM 1673 C C . LEU A 1 219 ? 9.094 1.259 2.088 1 97.44 219 LEU A C 1
ATOM 1675 O O . LEU A 1 219 ? 7.957 0.933 2.43 1 97.44 219 LEU A O 1
ATOM 1679 N N . GLY A 1 220 ? 9.781 2.344 2.547 1 98.44 220 GLY A N 1
ATOM 1680 C CA . GLY A 1 220 ? 9.055 3.309 3.352 1 98.44 220 GLY A CA 1
ATOM 1681 C C . GLY A 1 220 ? 7.82 3.855 2.658 1 98.44 220 GLY A C 1
ATOM 1682 O O . GLY A 1 220 ? 6.766 3.998 3.277 1 98.44 220 GLY A O 1
ATOM 1683 N N . THR A 1 221 ? 7.918 4.152 1.369 1 98.56 221 THR A N 1
ATOM 1684 C CA . THR A 1 221 ? 6.793 4.637 0.58 1 98.56 221 THR A CA 1
ATOM 1685 C C . THR A 1 221 ? 5.668 3.609 0.556 1 98.56 221 THR A C 1
ATOM 1687 O O . THR A 1 221 ? 4.496 3.959 0.721 1 98.56 221 THR A O 1
ATOM 1690 N N . PHE A 1 222 ? 5.973 2.316 0.4 1 98.31 222 PHE A N 1
ATOM 1691 C CA . PHE A 1 222 ? 4.973 1.258 0.432 1 98.31 222 PHE A CA 1
ATOM 1692 C C . PHE A 1 222 ? 4.262 1.223 1.78 1 98.31 222 PHE A C 1
ATOM 1694 O O . PHE A 1 222 ? 3.033 1.143 1.84 1 98.31 222 PHE A O 1
ATOM 1701 N N . MET A 1 223 ? 4.988 1.314 2.844 1 97.5 223 MET A N 1
ATOM 1702 C CA . MET A 1 223 ? 4.406 1.243 4.18 1 97.5 223 MET A CA 1
ATOM 1703 C C . MET A 1 223 ? 3.49 2.436 4.438 1 97.5 223 MET A C 1
ATOM 1705 O O . MET A 1 223 ? 2.436 2.291 5.059 1 97.5 223 MET A O 1
ATOM 1709 N N . LEU A 1 224 ? 3.91 3.566 3.975 1 98.44 224 LEU A N 1
ATOM 1710 C CA . LEU A 1 224 ? 3.043 4.734 4.078 1 98.44 224 LEU A CA 1
ATOM 1711 C C . LEU A 1 224 ? 1.799 4.566 3.215 1 98.44 224 LEU A C 1
ATOM 1713 O O . LEU A 1 224 ? 0.695 4.926 3.633 1 98.44 224 LEU A O 1
ATOM 1717 N N . TRP A 1 225 ? 1.986 4.008 2.021 1 98 225 TRP A N 1
ATOM 1718 C CA . TRP A 1 225 ? 0.911 3.775 1.064 1 98 225 TRP A CA 1
ATOM 1719 C C . TRP A 1 225 ? -0.195 2.926 1.682 1 98 225 TRP A C 1
ATOM 1721 O O . TRP A 1 225 ? -1.366 3.314 1.667 1 98 225 TRP A O 1
ATOM 1731 N N . TRP A 1 226 ? 0.123 1.828 2.318 1 97.69 226 TRP A N 1
ATOM 1732 C CA . TRP A 1 226 ? -0.85 0.933 2.934 1 97.69 226 TRP A CA 1
ATOM 1733 C C . TRP A 1 226 ? -1.411 1.537 4.219 1 97.69 226 TRP A C 1
ATOM 1735 O O . TRP A 1 226 ? -2.598 1.386 4.516 1 97.69 226 TRP A O 1
ATOM 1745 N N . GLY A 1 227 ? -0.545 2.229 4.973 1 97.5 227 GLY A N 1
ATOM 1746 C CA . GLY A 1 227 ? -1.022 2.912 6.164 1 97.5 227 GLY A CA 1
ATOM 1747 C C . GLY A 1 227 ? -2.094 3.945 5.871 1 97.5 227 GLY A C 1
ATOM 1748 O O . GLY A 1 227 ? -2.992 4.164 6.684 1 97.5 227 GLY A O 1
ATOM 1749 N N . TRP A 1 228 ? -2.016 4.551 4.695 1 98.5 228 TRP A N 1
ATOM 1750 C CA . TRP A 1 228 ? -2.971 5.582 4.293 1 98.5 228 TRP A CA 1
ATOM 1751 C C . TRP A 1 228 ? -4.371 4.996 4.145 1 98.5 228 TRP A C 1
ATOM 1753 O O . TRP A 1 228 ? -5.367 5.711 4.285 1 98.5 228 TRP A O 1
ATOM 1763 N N . LEU A 1 229 ? -4.457 3.707 3.838 1 97.38 229 LEU A N 1
ATOM 1764 C CA . LEU A 1 229 ? -5.754 3.043 3.779 1 97.38 229 LEU A CA 1
ATOM 1765 C C . LEU A 1 229 ? -6.422 3.027 5.152 1 97.38 229 LEU A C 1
ATOM 1767 O O . LEU A 1 229 ? -7.621 3.285 5.27 1 97.38 229 LEU A O 1
ATOM 1771 N N . GLY A 1 230 ? -5.605 2.707 6.195 1 96.38 230 GLY A N 1
ATOM 1772 C CA . GLY A 1 230 ? -6.141 2.816 7.543 1 96.38 230 GLY A CA 1
ATOM 1773 C C . GLY A 1 230 ? -6.539 4.234 7.91 1 96.38 230 GLY A C 1
ATOM 1774 O O . GLY A 1 230 ? -7.578 4.445 8.547 1 96.38 230 GLY A O 1
ATOM 1775 N N . PHE A 1 231 ? -5.75 5.141 7.453 1 95.56 231 PHE A N 1
ATOM 1776 C CA . PHE A 1 231 ? -5.93 6.559 7.727 1 95.56 231 PHE A CA 1
ATOM 1777 C C . PHE A 1 231 ? -7.254 7.055 7.152 1 95.56 231 PHE A C 1
ATOM 1779 O O . PHE A 1 231 ? -8.117 7.531 7.891 1 95.56 231 PHE A O 1
ATOM 1786 N N . ASN A 1 232 ? -7.48 6.863 5.859 1 98.44 232 ASN A N 1
ATOM 1787 C CA . ASN A 1 232 ? -8.641 7.395 5.148 1 98.44 232 ASN A CA 1
ATOM 1788 C C . ASN A 1 232 ? -9.891 6.57 5.43 1 98.44 232 ASN A C 1
ATOM 1790 O O . ASN A 1 232 ? -10.953 7.129 5.734 1 98.44 232 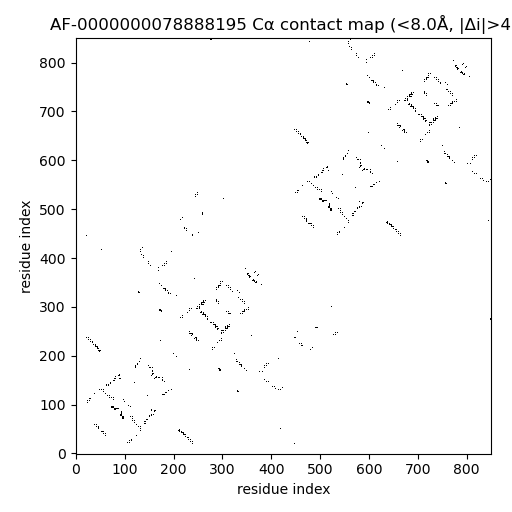ASN A O 1
ATOM 1794 N N . CYS A 1 233 ? -9.82 5.242 5.371 1 98.12 233 CYS A N 1
ATOM 1795 C CA . CYS A 1 233 ? -10.984 4.395 5.59 1 98.12 233 CYS A CA 1
ATOM 1796 C C . CYS A 1 233 ? -11.422 4.43 7.047 1 98.12 233 CYS A C 1
ATOM 1798 O O . CYS A 1 233 ? -12.625 4.457 7.34 1 98.12 233 CYS A O 1
ATOM 1800 N N . GLY A 1 234 ? -10.453 4.465 7.926 1 97.38 234 GLY A N 1
ATOM 1801 C CA . GLY A 1 234 ? -10.758 4.48 9.352 1 97.38 234 GLY A CA 1
ATOM 1802 C C . GLY A 1 234 ? -11.438 5.766 9.797 1 97.38 234 GLY A C 1
ATOM 1803 O O . GLY A 1 234 ? -12.094 5.793 10.844 1 97.38 234 GLY A O 1
ATOM 1804 N N . SER A 1 235 ? -11.375 6.777 9.047 1 97.44 235 SER A N 1
ATOM 1805 C CA . SER A 1 235 ? -11.875 8.094 9.422 1 97.44 235 SER A CA 1
ATOM 1806 C C . SER A 1 235 ? -13.383 8.18 9.258 1 97.44 235 SER A C 1
ATOM 1808 O O . SER A 1 235 ? -13.992 9.203 9.578 1 97.44 235 SER A O 1
ATOM 1810 N N . THR A 1 236 ? -14.008 7.078 8.797 1 94.56 236 THR A N 1
ATOM 1811 C CA . THR A 1 236 ? -15.461 6.984 8.891 1 94.56 236 THR A CA 1
ATOM 1812 C C . THR A 1 236 ? -15.891 6.707 10.328 1 94.56 236 THR A C 1
ATOM 1814 O O . THR A 1 236 ? -17.078 6.758 10.648 1 94.56 236 THR A O 1
ATOM 1817 N N . PHE A 1 237 ? -14.945 6.379 11.195 1 92.62 237 PHE A N 1
ATOM 1818 C CA . PHE A 1 237 ? -15.109 6.16 12.625 1 92.62 237 PHE A CA 1
ATOM 1819 C C . PHE A 1 237 ? -16.141 5.078 12.898 1 92.62 237 PHE A C 1
ATOM 1821 O O . PHE A 1 237 ? -16.984 5.227 13.789 1 92.62 237 PHE A O 1
ATOM 1828 N N . GLY A 1 238 ? -16.172 4.066 12.109 1 93.12 238 GLY A N 1
ATOM 1829 C CA . GLY A 1 238 ? -17.062 2.924 12.281 1 93.12 238 GLY A CA 1
ATOM 1830 C C . GLY A 1 238 ? -17.469 2.285 10.969 1 93.12 238 GLY A C 1
ATOM 1831 O O . GLY A 1 238 ? -17 2.689 9.898 1 93.12 238 GLY A O 1
ATOM 1832 N N . ILE A 1 239 ? -18.359 1.227 11.07 1 94 239 ILE A N 1
ATOM 1833 C CA . ILE A 1 239 ? -18.734 0.453 9.898 1 94 239 ILE A CA 1
ATOM 1834 C C . ILE A 1 239 ? -20.234 0.184 9.914 1 94 239 ILE A C 1
ATOM 1836 O O . ILE A 1 239 ? -20.781 -0.377 8.961 1 94 239 ILE A O 1
ATOM 1840 N N . THR A 1 240 ? -20.875 0.576 10.977 1 92.31 240 THR A N 1
ATOM 1841 C CA . THR A 1 240 ? -22.297 0.283 11.102 1 92.31 240 THR A CA 1
ATOM 1842 C C . THR A 1 240 ? -23.125 1.27 10.281 1 92.31 240 THR A C 1
ATOM 1844 O O . THR A 1 240 ? -22.641 2.342 9.914 1 92.31 240 THR A O 1
ATOM 1847 N N . GLY A 1 241 ? -24.344 0.798 9.984 1 89.12 241 GLY A N 1
ATOM 1848 C CA . GLY A 1 241 ? -25.203 1.643 9.172 1 89.12 241 GLY A CA 1
ATOM 1849 C C . GLY A 1 241 ? -24.625 1.94 7.801 1 89.12 241 GLY A C 1
ATOM 1850 O O . GLY A 1 241 ? -24.188 1.029 7.094 1 89.12 241 GLY A O 1
ATOM 1851 N N . GLY A 1 242 ? -24.578 3.18 7.426 1 90.75 242 GLY A N 1
ATOM 1852 C CA . GLY A 1 242 ? -24.062 3.596 6.129 1 90.75 242 GLY A CA 1
ATOM 1853 C C . GLY A 1 242 ? -22.562 3.842 6.133 1 90.75 242 GLY A C 1
ATOM 1854 O O . GLY A 1 242 ? -21.953 4.043 5.074 1 90.75 242 GLY A O 1
ATOM 1855 N N . LYS A 1 243 ? -21.922 3.652 7.215 1 94.5 243 LYS A N 1
ATOM 1856 C CA . LYS A 1 243 ? -20.516 3.99 7.359 1 94.5 243 LYS A CA 1
ATOM 1857 C C . LYS A 1 243 ? -19.641 3.057 6.527 1 94.5 243 LYS A C 1
ATOM 1859 O O . LYS A 1 243 ? -18.625 3.482 5.965 1 94.5 243 LYS A O 1
ATOM 1864 N N . TRP A 1 244 ? -20.031 1.761 6.473 1 94.88 244 TRP A N 1
ATOM 1865 C CA . TRP A 1 244 ? -19.219 0.789 5.754 1 94.88 244 TRP A CA 1
ATOM 1866 C C . TRP A 1 244 ? -19.172 1.106 4.262 1 94.88 244 TRP A C 1
ATOM 1868 O O . TRP A 1 244 ? -18.188 0.833 3.588 1 94.88 244 TRP A O 1
ATOM 1878 N N . LYS A 1 245 ? -20.234 1.696 3.744 1 95.88 245 LYS A N 1
ATOM 1879 C CA . LYS A 1 245 ? -20.281 2.102 2.342 1 95.88 245 LYS A CA 1
ATOM 1880 C C . LYS A 1 245 ? -19.266 3.209 2.066 1 95.88 245 LYS A C 1
ATOM 1882 O O . LYS A 1 245 ? -18.531 3.154 1.076 1 95.88 245 LYS A O 1
ATOM 1887 N N . LEU A 1 246 ? -19.234 4.145 2.969 1 97 246 LEU A N 1
ATOM 1888 C CA . LEU A 1 246 ? -18.297 5.25 2.826 1 97 246 LEU A CA 1
ATOM 1889 C C . LEU A 1 246 ? -16.859 4.773 3.029 1 97 246 LEU A C 1
ATOM 1891 O O . LEU A 1 246 ? -15.938 5.262 2.369 1 97 246 LEU A O 1
ATOM 1895 N N . ALA A 1 247 ? -16.641 3.848 3.945 1 97.69 247 ALA A N 1
ATOM 1896 C CA . ALA A 1 247 ? -15.32 3.266 4.145 1 97.69 247 ALA A CA 1
ATOM 1897 C C . ALA A 1 247 ? -14.844 2.547 2.885 1 97.69 247 ALA A C 1
ATOM 1899 O O . ALA A 1 247 ? -13.688 2.674 2.492 1 97.69 247 ALA A O 1
ATOM 1900 N N . SER A 1 248 ? -15.734 1.808 2.223 1 97.44 248 SER A N 1
ATOM 1901 C CA . SER A 1 248 ? -15.406 1.097 0.992 1 97.44 248 SER A CA 1
ATOM 1902 C C . SER A 1 248 ? -15.055 2.068 -0.131 1 97.44 248 SER A C 1
ATOM 1904 O O . SER A 1 248 ? -14.102 1.849 -0.873 1 97.44 248 SER A O 1
ATOM 1906 N N . ARG A 1 249 ? -15.812 3.119 -0.224 1 97.25 249 ARG A N 1
ATOM 1907 C CA . ARG A 1 249 ? -15.5 4.148 -1.212 1 97.25 249 ARG A CA 1
ATOM 1908 C C . ARG A 1 249 ? -14.148 4.789 -0.926 1 97.25 249 ARG A C 1
ATOM 1910 O O . ARG A 1 249 ? -13.375 5.059 -1.849 1 97.25 249 ARG A O 1
ATOM 1917 N N . SER A 1 250 ? -13.883 5.074 0.32 1 98.5 250 SER A N 1
ATOM 1918 C CA . SER A 1 250 ? -12.609 5.668 0.713 1 98.5 250 SER A CA 1
ATOM 1919 C C . SER A 1 250 ? -11.438 4.801 0.277 1 98.5 250 SER A C 1
ATOM 1921 O O . SER A 1 250 ? -10.391 5.316 -0.12 1 98.5 250 SER A O 1
ATOM 1923 N N . ALA A 1 251 ? -11.625 3.494 0.37 1 98.44 251 ALA A N 1
ATOM 1924 C CA . ALA A 1 251 ? -10.57 2.578 -0.055 1 98.44 251 ALA A CA 1
ATOM 1925 C C . ALA A 1 251 ? -10.273 2.732 -1.544 1 98.44 251 ALA A C 1
ATOM 1927 O O . ALA A 1 251 ? -9.117 2.895 -1.941 1 98.44 251 ALA A O 1
ATOM 1928 N N . VAL A 1 252 ? -11.305 2.758 -2.348 1 98.25 252 VAL A N 1
ATOM 1929 C CA . VAL A 1 252 ? -11.188 2.842 -3.801 1 98.25 252 VAL A CA 1
ATOM 1930 C C . VAL A 1 252 ? -10.578 4.188 -4.191 1 98.25 252 VAL A C 1
ATOM 1932 O O . VAL A 1 252 ? -9.625 4.238 -4.973 1 98.25 252 VAL A O 1
ATOM 1935 N N . VAL A 1 253 ? -11.055 5.23 -3.584 1 98.5 253 VAL A N 1
ATOM 1936 C CA . VAL A 1 253 ? -10.664 6.59 -3.934 1 98.5 253 VAL A CA 1
ATOM 1937 C C . VAL A 1 253 ? -9.227 6.844 -3.477 1 98.5 253 VAL A C 1
ATOM 1939 O O . VAL A 1 253 ? -8.477 7.562 -4.141 1 98.5 253 VAL A O 1
ATOM 1942 N N . THR A 1 254 ? -8.836 6.309 -2.35 1 98.69 254 THR A N 1
ATOM 1943 C CA . THR A 1 254 ? -7.469 6.445 -1.854 1 98.69 254 THR A CA 1
ATOM 1944 C C . THR A 1 254 ? -6.473 5.824 -2.828 1 98.69 254 THR A C 1
ATOM 1946 O O . THR A 1 254 ? -5.473 6.445 -3.182 1 98.69 254 THR A O 1
ATOM 1949 N N . LEU A 1 255 ? -6.785 4.605 -3.285 1 98.69 255 LEU A N 1
ATOM 1950 C CA . LEU A 1 255 ? -5.902 3.953 -4.246 1 98.69 255 LEU A CA 1
ATOM 1951 C C . LEU A 1 255 ? -5.898 4.699 -5.574 1 98.69 255 LEU A C 1
ATOM 1953 O O . LEU A 1 255 ? -4.844 4.883 -6.188 1 98.69 255 LEU A O 1
ATOM 1957 N N . ASN A 1 256 ? -7.078 5.133 -6.043 1 98.81 256 ASN A N 1
ATOM 1958 C CA . ASN A 1 256 ? -7.148 5.891 -7.289 1 98.81 256 ASN A CA 1
ATOM 1959 C C . ASN A 1 256 ? -6.332 7.176 -7.211 1 98.81 256 ASN A C 1
ATOM 1961 O O . ASN A 1 256 ? -5.652 7.547 -8.172 1 98.81 256 ASN A O 1
ATOM 1965 N N . GLY A 1 257 ? -6.445 7.879 -6.086 1 98.88 257 GLY A N 1
ATOM 1966 C CA . GLY A 1 257 ? -5.629 9.062 -5.891 1 98.88 257 GLY A CA 1
ATOM 1967 C C . GLY A 1 257 ? -4.141 8.781 -5.977 1 98.88 257 GLY A C 1
ATOM 1968 O O . GLY A 1 257 ? -3.395 9.539 -6.605 1 98.88 257 GLY A O 1
ATOM 1969 N N . SER A 1 258 ? -3.703 7.695 -5.312 1 98.81 258 SER A N 1
ATOM 1970 C CA . SER A 1 258 ? -2.293 7.324 -5.34 1 98.81 258 SER A CA 1
ATOM 1971 C C . SER A 1 258 ? -1.849 6.938 -6.746 1 98.81 258 SER A C 1
ATOM 1973 O O . SER A 1 258 ? -0.704 7.184 -7.133 1 98.81 258 SER A O 1
ATOM 1975 N N . ILE A 1 259 ? -2.73 6.277 -7.539 1 98.81 259 ILE A N 1
ATOM 1976 C CA . ILE A 1 259 ? -2.457 5.922 -8.93 1 98.81 259 ILE A CA 1
ATOM 1977 C C . ILE A 1 259 ? -2.225 7.191 -9.75 1 98.81 259 ILE A C 1
ATOM 1979 O O . ILE A 1 259 ? -1.223 7.305 -10.453 1 98.81 259 ILE A O 1
ATOM 1983 N N . GLY A 1 260 ? -3.092 8.141 -9.602 1 98.88 260 GLY A N 1
ATOM 1984 C CA . GLY A 1 260 ? -2.898 9.422 -10.266 1 98.88 260 GLY A CA 1
ATOM 1985 C C . GLY A 1 260 ? -1.593 10.094 -9.891 1 98.88 260 GLY A C 1
ATOM 1986 O O . GLY A 1 260 ? -0.851 10.555 -10.766 1 98.88 260 GLY A O 1
ATOM 1987 N N . GLY A 1 261 ? -1.35 10.156 -8.609 1 98.94 261 GLY A N 1
ATOM 1988 C CA . GLY A 1 261 ? -0.111 10.742 -8.133 1 98.94 261 GLY A CA 1
ATOM 1989 C C . GLY A 1 261 ? 1.127 10.023 -8.625 1 98.94 261 GLY A C 1
ATOM 1990 O O . GLY A 1 261 ? 2.129 10.648 -8.969 1 98.94 261 GLY A O 1
ATOM 1991 N N . GLY A 1 262 ? 1.106 8.68 -8.617 1 98.81 262 GLY A N 1
ATOM 1992 C CA . GLY A 1 262 ? 2.213 7.883 -9.117 1 98.81 262 GLY A CA 1
ATOM 1993 C C . GLY A 1 262 ? 2.508 8.125 -10.586 1 98.81 262 GLY A C 1
ATOM 1994 O O . GLY A 1 262 ? 3.67 8.242 -10.984 1 98.81 262 GLY A O 1
ATOM 1995 N N . ILE A 1 263 ? 1.491 8.211 -11.398 1 98.75 263 ILE A N 1
ATOM 1996 C CA . ILE A 1 263 ? 1.65 8.508 -12.812 1 98.75 263 ILE A CA 1
ATOM 1997 C C . ILE A 1 263 ? 2.289 9.883 -12.992 1 98.75 263 ILE A C 1
ATOM 1999 O O . ILE A 1 263 ? 3.238 10.039 -13.766 1 98.75 263 ILE A O 1
ATOM 2003 N N . SER A 1 264 ? 1.819 10.828 -12.219 1 98.56 264 SER A N 1
ATOM 2004 C CA . SER A 1 264 ? 2.371 12.172 -12.297 1 98.56 264 SER A CA 1
ATOM 2005 C C . SER A 1 264 ? 3.836 12.195 -11.867 1 98.56 264 SER A C 1
ATOM 2007 O O . SER A 1 264 ? 4.652 12.898 -12.469 1 98.56 264 SER A O 1
ATOM 2009 N N . GLY A 1 265 ? 4.152 11.484 -10.805 1 98.56 265 GLY A N 1
ATOM 2010 C CA . GLY A 1 265 ? 5.539 11.398 -10.375 1 98.56 265 GLY A CA 1
ATOM 2011 C C . GLY A 1 265 ? 6.457 10.812 -11.438 1 98.56 265 GLY A C 1
ATOM 2012 O O . GLY A 1 265 ? 7.555 11.32 -11.664 1 98.56 265 GLY A O 1
ATOM 2013 N N . MET A 1 266 ? 6.008 9.773 -12.094 1 98.25 266 MET A N 1
ATOM 2014 C CA . MET A 1 266 ? 6.789 9.133 -13.148 1 98.25 266 MET A CA 1
ATOM 2015 C C . MET A 1 266 ? 6.957 10.055 -14.352 1 98.25 266 MET A C 1
ATOM 2017 O O . MET A 1 266 ? 8.062 10.227 -14.859 1 98.25 266 MET A O 1
ATOM 2021 N N . VAL A 1 267 ? 5.871 10.648 -14.773 1 98.19 267 VAL A N 1
ATOM 2022 C CA . VAL A 1 267 ? 5.891 11.523 -15.938 1 98.19 267 VAL A CA 1
ATOM 2023 C C . VAL A 1 267 ? 6.758 12.75 -15.648 1 98.19 267 VAL A C 1
ATOM 2025 O O . VAL A 1 267 ? 7.57 13.156 -16.484 1 98.19 267 VAL A O 1
ATOM 2028 N N . TYR A 1 268 ? 6.605 13.344 -14.484 1 98.19 268 TYR A N 1
ATOM 2029 C CA . TYR A 1 268 ? 7.41 14.492 -14.086 1 98.19 268 TYR A CA 1
ATOM 2030 C C . TYR A 1 268 ? 8.898 14.156 -14.125 1 98.19 268 TYR A C 1
ATOM 2032 O O . TYR A 1 268 ? 9.703 14.938 -14.648 1 98.19 268 TYR A O 1
ATOM 2040 N N . SER A 1 269 ? 9.25 13.023 -13.602 1 97.81 269 SER A N 1
ATOM 2041 C CA . SER A 1 269 ? 10.648 12.609 -13.555 1 97.81 269 SER A CA 1
ATOM 2042 C C . SER A 1 269 ? 11.227 12.453 -14.961 1 97.81 269 SER A C 1
ATOM 2044 O O . SER A 1 269 ? 12.305 12.961 -15.25 1 97.81 269 SER A O 1
ATOM 2046 N N . TYR A 1 270 ? 10.523 11.789 -15.875 1 97.12 270 TYR A N 1
ATOM 2047 C CA . TYR A 1 270 ? 11.008 11.555 -17.234 1 97.12 270 TYR A CA 1
ATOM 2048 C C . TYR A 1 270 ? 11.125 12.859 -18 1 97.12 270 TYR A C 1
ATOM 2050 O O . TYR A 1 270 ? 12.07 13.047 -18.781 1 97.12 270 TYR A O 1
ATOM 2058 N N . LEU A 1 271 ? 10.211 13.773 -17.766 1 97.25 271 LEU A N 1
ATOM 2059 C CA . LEU A 1 271 ? 10.18 15.023 -18.516 1 97.25 271 LEU A CA 1
ATOM 2060 C C . LEU A 1 271 ? 11.297 15.953 -18.062 1 97.25 271 LEU A C 1
ATOM 2062 O O . LEU A 1 271 ? 11.906 16.641 -18.875 1 97.25 271 LEU A O 1
ATOM 2066 N N . PHE A 1 272 ? 11.664 15.922 -16.75 1 95.75 272 PHE A N 1
ATOM 2067 C CA . PHE A 1 272 ? 12.5 17 -16.25 1 95.75 272 PHE A CA 1
ATOM 2068 C C . PHE A 1 272 ? 13.844 16.469 -15.758 1 95.75 272 PHE A C 1
ATOM 2070 O O . PHE A 1 272 ? 14.734 17.234 -15.406 1 95.75 272 PHE A O 1
ATOM 2077 N N . HIS A 1 273 ? 14.039 15.172 -15.773 1 93.81 273 HIS A N 1
ATOM 2078 C CA . HIS A 1 273 ? 15.289 14.617 -15.266 1 93.81 273 HIS A CA 1
ATOM 2079 C C . HIS A 1 273 ? 15.906 13.648 -16.281 1 93.81 273 HIS A C 1
ATOM 2081 O O . HIS A 1 273 ? 16.234 12.508 -15.93 1 93.81 273 HIS A O 1
ATOM 2087 N N . LYS A 1 274 ? 16.078 14.102 -17.609 1 93.44 274 LYS A N 1
ATOM 2088 C CA . LYS A 1 274 ? 16.828 13.453 -18.688 1 93.44 274 LYS A CA 1
ATOM 2089 C C . LYS A 1 274 ? 16.359 12.008 -18.891 1 93.44 274 LYS A C 1
ATOM 2091 O O . LYS A 1 274 ? 17.188 11.086 -18.938 1 93.44 274 LYS A O 1
ATOM 2096 N N . ASN A 1 275 ? 15.086 11.766 -18.734 1 95.12 275 ASN A N 1
ATOM 2097 C CA . ASN A 1 275 ? 14.438 10.492 -19.031 1 95.12 275 ASN A CA 1
ATOM 2098 C C . ASN A 1 275 ? 14.828 9.414 -18.031 1 95.12 275 ASN A C 1
ATOM 2100 O O . ASN A 1 275 ? 14.977 8.242 -18.406 1 95.12 275 ASN A O 1
ATOM 2104 N N . LYS A 1 276 ? 15.164 9.859 -16.812 1 96.31 276 LYS A N 1
ATOM 2105 C CA . LYS A 1 276 ? 15.391 8.93 -15.711 1 96.31 276 LYS A CA 1
ATOM 2106 C C . LYS A 1 276 ? 14.273 9.016 -14.68 1 96.31 276 LYS A C 1
ATOM 2108 O O . LYS A 1 276 ? 13.688 10.086 -14.477 1 96.31 276 LYS A O 1
ATOM 2113 N N . LEU A 1 277 ? 14 7.91 -14.141 1 97.81 277 LEU A N 1
ATOM 2114 C CA . LEU A 1 277 ? 13.023 7.875 -13.062 1 97.81 277 LEU A CA 1
ATOM 2115 C C . LEU A 1 277 ? 13.703 8.016 -11.703 1 97.81 277 LEU A C 1
ATOM 2117 O O . LEU A 1 277 ? 14.219 7.031 -11.164 1 97.81 277 LEU A O 1
ATOM 2121 N N . LEU A 1 278 ? 13.672 9.219 -11.188 1 97.69 278 LEU A N 1
ATOM 2122 C CA . LEU A 1 278 ? 14.266 9.477 -9.875 1 97.69 278 LEU A CA 1
ATOM 2123 C C . LEU A 1 278 ? 13.375 8.945 -8.758 1 97.69 278 LEU A C 1
ATOM 2125 O O . LEU A 1 278 ? 12.172 9.219 -8.742 1 97.69 278 LEU A O 1
ATOM 2129 N N . ILE A 1 279 ? 13.992 8.273 -7.832 1 97.94 279 ILE A N 1
ATOM 2130 C CA . ILE A 1 279 ? 13.273 7.559 -6.785 1 97.94 279 ILE A CA 1
ATOM 2131 C C . ILE A 1 279 ? 12.555 8.555 -5.883 1 97.94 279 ILE A C 1
ATOM 2133 O O . ILE A 1 279 ? 11.391 8.344 -5.523 1 97.94 279 ILE A O 1
ATOM 2137 N N . ASP A 1 280 ? 13.188 9.617 -5.457 1 97.12 280 ASP A N 1
ATOM 2138 C CA . ASP A 1 280 ? 12.578 10.609 -4.57 1 97.12 280 ASP A CA 1
ATOM 2139 C C . ASP A 1 280 ? 11.391 11.289 -5.238 1 97.12 280 ASP A C 1
ATOM 2141 O O . ASP A 1 280 ? 10.359 11.516 -4.605 1 97.12 280 ASP A O 1
ATOM 2145 N N . THR A 1 281 ? 11.516 11.625 -6.543 1 98.12 281 THR A N 1
ATOM 2146 C CA . THR A 1 281 ? 10.43 12.258 -7.289 1 98.12 281 THR A CA 1
ATOM 2147 C C . THR A 1 281 ? 9.242 11.312 -7.418 1 98.12 281 THR A C 1
ATOM 2149 O O . THR A 1 281 ? 8.094 11.734 -7.254 1 98.12 281 THR A O 1
ATOM 2152 N N . PHE A 1 282 ? 9.547 10.086 -7.73 1 98.62 282 PHE A N 1
ATOM 2153 C CA . PHE A 1 282 ? 8.516 9.07 -7.867 1 98.62 282 PHE A CA 1
ATOM 2154 C C . PHE A 1 282 ? 7.746 8.898 -6.562 1 98.62 282 PHE A C 1
ATOM 2156 O O . PHE A 1 282 ? 6.512 8.922 -6.555 1 98.62 282 PHE A O 1
ATOM 2163 N N . ALA A 1 283 ? 8.461 8.766 -5.449 1 98.62 283 ALA A N 1
ATOM 2164 C CA . ALA A 1 283 ? 7.855 8.633 -4.129 1 98.62 283 ALA A CA 1
ATOM 2165 C C . ALA A 1 283 ? 7.035 9.875 -3.777 1 98.62 283 ALA A C 1
ATOM 2167 O O . ALA A 1 283 ? 5.922 9.766 -3.266 1 98.62 283 ALA A O 1
ATOM 2168 N N . THR A 1 284 ? 7.57 11.055 -4.105 1 98.75 284 THR A N 1
ATOM 2169 C CA . THR A 1 284 ? 6.887 12.32 -3.83 1 98.75 284 THR A CA 1
ATOM 2170 C C . THR A 1 284 ? 5.57 12.398 -4.594 1 98.75 284 THR A C 1
ATOM 2172 O O . THR A 1 284 ? 4.562 12.859 -4.055 1 98.75 284 THR A O 1
ATOM 2175 N N . GLY A 1 285 ? 5.566 11.953 -5.832 1 98.88 285 GLY A N 1
ATOM 2176 C CA . GLY A 1 285 ? 4.336 11.93 -6.609 1 98.88 285 GLY A CA 1
ATOM 2177 C C . GLY A 1 285 ? 3.252 11.078 -5.98 1 98.88 285 GLY A C 1
ATOM 2178 O O . GLY A 1 285 ? 2.109 11.516 -5.844 1 98.88 285 GLY A O 1
ATOM 2179 N N . ILE A 1 286 ? 3.613 9.859 -5.582 1 98.88 286 ILE A N 1
ATOM 2180 C CA . ILE A 1 286 ? 2.67 8.938 -4.961 1 98.88 286 ILE A CA 1
ATOM 2181 C C . ILE A 1 286 ? 2.105 9.555 -3.686 1 98.88 286 ILE A C 1
ATOM 2183 O O . ILE A 1 286 ? 0.886 9.617 -3.506 1 98.88 286 ILE A O 1
ATOM 2187 N N . LEU A 1 287 ? 2.979 10.094 -2.826 1 98.88 287 LEU A N 1
ATOM 2188 C CA . LEU A 1 287 ? 2.584 10.617 -1.522 1 98.88 287 LEU A CA 1
ATOM 2189 C C . LEU A 1 287 ? 1.783 11.906 -1.67 1 98.88 287 LEU A C 1
ATOM 2191 O O . LEU A 1 287 ? 0.834 12.141 -0.918 1 98.88 287 LEU A O 1
ATOM 2195 N N . GLY A 1 288 ? 2.205 12.742 -2.658 1 98.94 288 GLY A N 1
ATOM 2196 C CA . GLY A 1 288 ? 1.416 13.93 -2.932 1 98.94 288 GLY A CA 1
ATOM 2197 C C . GLY A 1 288 ? -0.012 13.617 -3.338 1 98.94 288 GLY A C 1
ATOM 2198 O O . GLY A 1 288 ? -0.941 14.336 -2.959 1 98.94 288 GLY A O 1
ATOM 2199 N N . GLY A 1 289 ? -0.173 12.586 -4.168 1 98.94 289 GLY A N 1
ATOM 2200 C CA . GLY A 1 289 ? -1.512 12.148 -4.527 1 98.94 289 GLY A CA 1
ATOM 2201 C C . GLY A 1 289 ? -2.326 11.68 -3.336 1 98.94 289 GLY A C 1
ATOM 2202 O O . GLY A 1 289 ? -3.51 12.008 -3.221 1 98.94 289 GLY A O 1
ATOM 2203 N N . LEU A 1 290 ? -1.733 10.922 -2.445 1 98.94 290 LEU A N 1
ATOM 2204 C CA . LEU A 1 290 ? -2.395 10.414 -1.249 1 98.94 290 LEU A CA 1
ATOM 2205 C C . LEU A 1 290 ? -2.824 11.555 -0.334 1 98.94 290 LEU A C 1
ATOM 2207 O O . LEU A 1 290 ? -3.951 11.562 0.166 1 98.94 290 LEU A O 1
ATOM 2211 N N . VAL A 1 291 ? -1.943 12.57 -0.13 1 98.88 291 VAL A N 1
ATOM 2212 C CA . VAL A 1 291 ? -2.256 13.719 0.71 1 98.88 291 VAL A CA 1
ATOM 2213 C C . VAL A 1 291 ? -3.441 14.484 0.123 1 98.88 291 VAL A C 1
ATOM 2215 O O . VAL A 1 291 ? -4.367 14.859 0.847 1 98.88 291 VAL A O 1
ATOM 2218 N N . SER A 1 292 ? -3.512 14.594 -1.139 1 98.9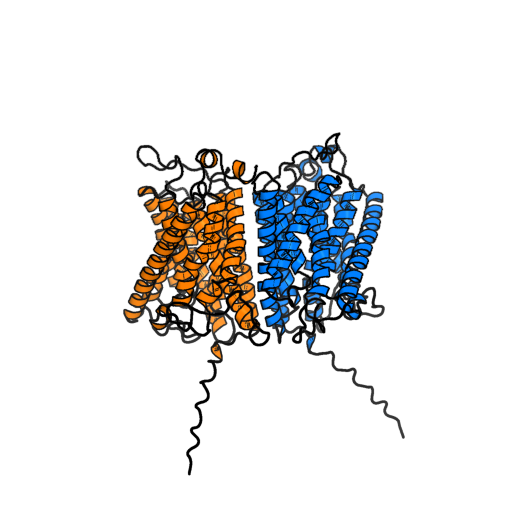4 292 SER A N 1
ATOM 2219 C CA . SER A 1 292 ? -4.492 15.43 -1.822 1 98.94 292 SER A CA 1
ATOM 2220 C C . SER A 1 292 ? -5.891 14.828 -1.74 1 98.94 292 SER A C 1
ATOM 2222 O O . SER A 1 292 ? -6.887 15.547 -1.807 1 98.94 292 SER A O 1
ATOM 2224 N N . ILE A 1 293 ? -5.949 13.508 -1.639 1 98.88 293 ILE A N 1
ATOM 2225 C CA . ILE A 1 293 ? -7.254 12.859 -1.687 1 98.88 293 ILE A CA 1
ATOM 2226 C C . ILE A 1 293 ? -7.809 12.711 -0.271 1 98.88 293 ILE A C 1
ATOM 2228 O O . ILE A 1 293 ? -8.961 12.32 -0.088 1 98.88 293 ILE A O 1
ATOM 2232 N N . THR A 1 294 ? -7.066 13.078 0.766 1 98.88 294 THR A N 1
ATOM 2233 C CA . THR A 1 294 ? -7.312 12.734 2.162 1 98.88 294 THR A CA 1
ATOM 2234 C C . THR A 1 294 ? -8.547 13.453 2.686 1 98.88 294 THR A C 1
ATOM 2236 O O . THR A 1 294 ? -9.391 12.852 3.359 1 98.88 294 THR A O 1
ATOM 2239 N N . ALA A 1 295 ? -8.805 14.703 2.324 1 98.81 295 ALA A N 1
ATOM 2240 C CA . ALA A 1 295 ? -9.891 15.5 2.893 1 98.81 295 ALA A CA 1
ATOM 2241 C C . ALA A 1 295 ? -11.242 15.055 2.334 1 98.81 295 ALA A C 1
ATOM 2243 O O . ALA A 1 295 ? -12.273 15.219 2.992 1 98.81 295 ALA A O 1
ATOM 2244 N N . ILE A 1 296 ? -11.219 14.477 1.145 1 98.75 296 ILE A N 1
ATOM 2245 C CA . ILE A 1 296 ? -12.477 14.289 0.434 1 98.75 296 ILE A CA 1
ATOM 2246 C C . ILE A 1 296 ? -12.688 12.812 0.12 1 98.75 296 ILE A C 1
ATOM 2248 O O . ILE A 1 296 ? -13.594 12.453 -0.632 1 98.75 296 ILE A O 1
ATOM 2252 N N . CYS A 1 297 ? -11.969 11.898 0.691 1 98.44 297 CYS A N 1
ATOM 2253 C CA . CYS A 1 297 ? -11.805 10.508 0.294 1 98.44 297 CYS A CA 1
ATOM 2254 C C . CYS A 1 297 ? -13.133 9.758 0.367 1 98.44 297 CYS A C 1
ATOM 2256 O O . CYS A 1 297 ? -13.383 8.844 -0.42 1 98.44 297 CYS A O 1
ATOM 2258 N N . ALA A 1 298 ? -14.055 10.164 1.238 1 98.12 298 ALA A N 1
ATOM 2259 C CA . ALA A 1 298 ? -15.297 9.422 1.42 1 98.12 298 ALA A CA 1
ATOM 2260 C C . ALA A 1 298 ? -16.406 9.992 0.541 1 98.12 298 ALA A C 1
ATOM 2262 O O . ALA A 1 298 ? -17.453 9.359 0.356 1 98.12 298 ALA A O 1
ATOM 2263 N N . ILE A 1 299 ? -16.203 11.211 -0.025 1 98 299 ILE A N 1
ATOM 2264 C CA . ILE A 1 299 ? -17.359 11.898 -0.595 1 98 299 ILE A CA 1
ATOM 2265 C C . ILE A 1 299 ? -16.984 12.508 -1.943 1 98 299 ILE A C 1
ATOM 2267 O O . ILE A 1 299 ? -17.344 13.648 -2.24 1 98 299 ILE A O 1
ATOM 2271 N N . VAL A 1 300 ? -16.234 11.812 -2.719 1 98.12 300 VAL A N 1
ATOM 2272 C CA . VAL A 1 300 ? -15.906 12.172 -4.094 1 98.12 300 VAL A CA 1
ATOM 2273 C C . VAL A 1 300 ? -16.016 10.938 -4.992 1 98.12 300 VAL A C 1
ATOM 2275 O O . VAL A 1 300 ? -16 9.805 -4.504 1 98.12 300 VAL A O 1
ATOM 2278 N N . ARG A 1 301 ? -16.125 11.141 -6.266 1 97.75 301 ARG A N 1
ATOM 2279 C CA . ARG A 1 301 ? -16.25 10.031 -7.203 1 97.75 301 ARG A CA 1
ATOM 2280 C C . ARG A 1 301 ? -14.898 9.406 -7.512 1 97.75 301 ARG A C 1
ATOM 2282 O O . ARG A 1 301 ? -13.891 10.117 -7.605 1 97.75 301 ARG A O 1
ATOM 2289 N N . PRO A 1 302 ? -14.883 8.117 -7.82 1 98.19 302 PRO A N 1
ATOM 2290 C CA . PRO A 1 302 ? -13.625 7.41 -8.062 1 98.19 302 PRO A CA 1
ATOM 2291 C C . PRO A 1 302 ? -12.82 8 -9.219 1 98.19 302 PRO A C 1
ATOM 2293 O O . PRO A 1 302 ? -11.602 8.117 -9.133 1 98.19 302 PRO A O 1
ATOM 2296 N N . TRP A 1 303 ? -13.438 8.367 -10.297 1 98 303 TRP A N 1
ATOM 2297 C CA . TRP A 1 303 ? -12.688 8.867 -11.445 1 98 303 TRP A CA 1
ATOM 2298 C C . TRP A 1 303 ? -12.055 10.219 -11.141 1 98 303 TRP A C 1
ATOM 2300 O O . TRP A 1 303 ? -10.961 10.523 -11.609 1 98 303 TRP A O 1
ATOM 2310 N N . GLU A 1 304 ? -12.703 11.047 -10.367 1 98.75 304 GLU A N 1
ATOM 2311 C CA . GLU A 1 304 ? -12.164 12.352 -9.984 1 98.75 304 GLU A CA 1
ATOM 2312 C C . GLU A 1 304 ? -10.914 12.195 -9.117 1 98.75 304 GLU A C 1
ATOM 2314 O O . GLU A 1 304 ? -10.016 13.039 -9.156 1 98.75 304 GLU A O 1
ATOM 2319 N N . ALA A 1 305 ? -10.914 11.102 -8.328 1 98.81 305 ALA A N 1
ATOM 2320 C CA . ALA A 1 305 ? -9.781 10.844 -7.438 1 98.81 305 ALA A CA 1
ATOM 2321 C C . ALA A 1 305 ? -8.484 10.695 -8.227 1 98.81 305 ALA A C 1
ATOM 2323 O O . ALA A 1 305 ? -7.422 11.125 -7.762 1 98.81 305 ALA A O 1
ATOM 2324 N N . ILE A 1 306 ? -8.508 10.094 -9.414 1 98.75 306 ILE A N 1
ATOM 2325 C CA . ILE A 1 306 ? -7.32 9.945 -10.25 1 98.75 306 ILE A CA 1
ATOM 2326 C C . ILE A 1 306 ? -6.773 11.32 -10.625 1 98.75 306 ILE A C 1
ATOM 2328 O O . ILE A 1 306 ? -5.57 11.57 -10.516 1 98.75 306 ILE A O 1
ATOM 2332 N N . LEU A 1 307 ? -7.613 12.234 -10.977 1 98.81 307 LEU A N 1
ATOM 2333 C CA . LEU A 1 307 ? -7.211 13.578 -11.383 1 98.81 307 LEU A CA 1
ATOM 2334 C C . LEU A 1 307 ? -6.707 14.383 -10.188 1 98.81 307 LEU A C 1
ATOM 2336 O O . LEU A 1 307 ? -5.707 15.094 -10.289 1 98.81 307 LEU A O 1
ATOM 2340 N N . ILE A 1 308 ? -7.461 14.289 -9.086 1 98.88 308 ILE A N 1
ATOM 2341 C CA . ILE A 1 308 ? -7.062 14.992 -7.871 1 98.88 308 ILE A CA 1
ATOM 2342 C C . ILE A 1 308 ? -5.656 14.555 -7.457 1 98.88 308 ILE A C 1
ATOM 2344 O O . ILE A 1 308 ? -4.797 15.391 -7.176 1 98.88 308 ILE A O 1
ATOM 2348 N N . GLY A 1 309 ? -5.438 13.211 -7.449 1 98.94 309 GLY A N 1
ATOM 2349 C CA . GLY A 1 309 ? -4.125 12.688 -7.109 1 98.94 309 GLY A CA 1
ATOM 2350 C C . GLY A 1 309 ? -3.047 13.094 -8.102 1 98.94 309 GLY A C 1
ATOM 2351 O O . GLY A 1 309 ? -1.926 13.422 -7.703 1 98.94 309 GLY A O 1
ATOM 2352 N N . ALA A 1 310 ? -3.371 13.078 -9.375 1 98.94 310 ALA A N 1
ATOM 2353 C CA . ALA A 1 310 ? -2.41 13.461 -10.406 1 98.94 310 ALA A CA 1
ATOM 2354 C C . ALA A 1 310 ? -1.952 14.906 -10.227 1 98.94 310 ALA A C 1
ATOM 2356 O O . ALA A 1 310 ? -0.754 15.195 -10.281 1 98.94 310 ALA A O 1
ATOM 2357 N N . ILE A 1 311 ? -2.875 15.781 -9.984 1 98.94 311 ILE A N 1
ATOM 2358 C CA . ILE A 1 311 ? -2.549 17.188 -9.82 1 98.94 311 ILE A CA 1
ATOM 2359 C C . ILE A 1 311 ? -1.768 17.391 -8.523 1 98.94 311 ILE A C 1
ATOM 2361 O O . ILE A 1 311 ? -0.77 18.109 -8.492 1 98.94 311 ILE A O 1
ATOM 2365 N N . GLY A 1 312 ? -2.238 16.734 -7.477 1 98.94 312 GLY A N 1
ATOM 2366 C CA . GLY A 1 312 ? -1.516 16.797 -6.215 1 98.94 312 GLY A CA 1
ATOM 2367 C C . GLY A 1 312 ? -0.082 16.312 -6.32 1 98.94 312 GLY A C 1
ATOM 2368 O O . GLY A 1 312 ? 0.832 16.938 -5.781 1 98.94 312 GLY A O 1
ATOM 2369 N N . GLY A 1 313 ? 0.128 15.156 -7 1 98.88 313 GLY A N 1
ATOM 2370 C CA . GLY A 1 313 ? 1.473 14.656 -7.238 1 98.88 313 GLY A CA 1
ATOM 2371 C C . GLY A 1 313 ? 2.338 15.617 -8.031 1 98.88 313 GLY A C 1
ATOM 2372 O O . GLY A 1 313 ? 3.508 15.82 -7.703 1 98.88 313 GLY A O 1
ATOM 2373 N N . ALA A 1 314 ? 1.781 16.234 -9.016 1 98.88 314 ALA A N 1
ATOM 2374 C CA . ALA A 1 314 ? 2.508 17.203 -9.828 1 98.88 314 ALA A CA 1
ATOM 2375 C C . ALA A 1 314 ? 2.896 18.422 -9 1 98.88 314 ALA A C 1
ATOM 2377 O O . ALA A 1 314 ? 4.012 18.938 -9.125 1 98.88 314 ALA A O 1
ATOM 2378 N N . ILE A 1 315 ? 1.987 18.906 -8.172 1 98.88 315 ILE A N 1
ATOM 2379 C CA . ILE A 1 315 ? 2.244 20.047 -7.309 1 98.88 315 ILE A CA 1
ATOM 2380 C C . ILE A 1 315 ? 3.393 19.734 -6.355 1 98.88 315 ILE A C 1
ATOM 2382 O O . ILE A 1 315 ? 4.301 20.547 -6.168 1 98.88 315 ILE A O 1
ATOM 2386 N N . ALA A 1 316 ? 3.34 18.562 -5.773 1 98.88 316 ALA A N 1
ATOM 2387 C CA . ALA A 1 316 ? 4.387 18.156 -4.832 1 98.88 316 ALA A CA 1
ATOM 2388 C C . ALA A 1 316 ? 5.742 18.078 -5.527 1 98.88 316 ALA A C 1
ATOM 2390 O O . ALA A 1 316 ? 6.738 18.609 -5.027 1 98.88 316 ALA A O 1
ATOM 2391 N N . CYS A 1 317 ? 5.801 17.422 -6.699 1 98.69 317 CYS A N 1
ATOM 2392 C CA . CYS A 1 317 ? 7.055 17.297 -7.438 1 98.69 317 CYS A CA 1
ATOM 2393 C C . CYS A 1 317 ? 7.582 18.672 -7.859 1 98.69 317 CYS A C 1
ATOM 2395 O O . CYS A 1 317 ? 8.766 18.953 -7.684 1 98.69 317 CYS A O 1
ATOM 2397 N N . GLY A 1 318 ? 6.711 19.484 -8.422 1 98.56 318 GLY A N 1
ATOM 2398 C CA . GLY A 1 318 ? 7.105 20.828 -8.773 1 98.56 318 GLY A CA 1
ATOM 2399 C C . GLY A 1 318 ? 7.52 21.656 -7.566 1 98.56 318 GLY A C 1
ATOM 2400 O O . GLY A 1 318 ? 8.391 22.531 -7.672 1 98.56 318 GLY A O 1
ATOM 2401 N N . GLY A 1 319 ? 6.859 21.422 -6.422 1 98.75 319 GLY A N 1
ATOM 2402 C CA . GLY A 1 319 ? 7.215 22.109 -5.188 1 98.75 319 GLY A CA 1
ATOM 2403 C C . GLY A 1 319 ? 8.625 21.797 -4.719 1 98.75 319 GLY A C 1
ATOM 2404 O O . GLY A 1 319 ? 9.305 22.656 -4.172 1 98.75 319 GLY A O 1
ATOM 2405 N N . CYS A 1 320 ? 9.062 20.578 -4.875 1 97.75 320 CYS A N 1
ATOM 2406 C CA . CYS A 1 320 ? 10.438 20.219 -4.531 1 97.75 320 CYS A CA 1
ATOM 2407 C C . CYS A 1 320 ? 11.43 21.047 -5.352 1 97.75 320 CYS A C 1
ATOM 2409 O O . CYS A 1 320 ? 12.422 21.531 -4.812 1 97.75 320 CYS A O 1
ATOM 2411 N N . SER A 1 321 ? 11.156 21.156 -6.625 1 96.31 321 SER A N 1
ATOM 2412 C CA . SER A 1 321 ? 12 21.953 -7.5 1 96.31 321 SER A CA 1
ATOM 2413 C C . SER A 1 321 ? 11.977 23.422 -7.094 1 96.31 321 SER A C 1
ATOM 2415 O O . SER A 1 321 ? 13.008 24.094 -7.133 1 96.31 321 SER A O 1
ATOM 2417 N N . LEU A 1 322 ? 10.836 23.906 -6.723 1 97.75 322 LEU A N 1
ATOM 2418 C CA . LEU A 1 322 ? 10.688 25.297 -6.293 1 97.75 322 LEU A CA 1
ATOM 2419 C C . LEU A 1 322 ? 11.516 25.578 -5.043 1 97.75 322 LEU A C 1
ATOM 2421 O O . LEU A 1 322 ? 12.203 26.594 -4.957 1 97.75 322 LEU A O 1
ATOM 2425 N N . LEU A 1 323 ? 11.445 24.703 -4.039 1 97.81 323 LEU A N 1
ATOM 2426 C CA . LEU A 1 323 ? 12.195 24.891 -2.809 1 97.81 323 LEU A CA 1
ATOM 2427 C C . LEU A 1 323 ? 13.695 24.922 -3.092 1 97.81 323 LEU A C 1
ATOM 2429 O O . LEU A 1 323 ? 14.43 25.719 -2.49 1 97.81 323 LEU A O 1
ATOM 2433 N N . ASN A 1 324 ? 14.117 24.062 -3.975 1 95.38 324 ASN A N 1
ATOM 2434 C CA . ASN A 1 324 ? 15.531 24.078 -4.348 1 95.38 324 ASN A CA 1
ATOM 2435 C C . ASN A 1 324 ? 15.93 25.406 -4.977 1 95.38 324 ASN A C 1
ATOM 2437 O O . ASN A 1 324 ? 17.016 25.938 -4.695 1 95.38 324 ASN A O 1
ATOM 2441 N N . ARG A 1 325 ? 15.102 25.938 -5.82 1 95.69 325 ARG A N 1
ATOM 2442 C CA . ARG A 1 325 ? 15.367 27.219 -6.461 1 95.69 325 ARG A CA 1
ATOM 2443 C C . ARG A 1 325 ? 15.43 28.344 -5.43 1 95.69 325 ARG A C 1
ATOM 2445 O O . ARG A 1 325 ? 16.188 29.297 -5.586 1 95.69 325 ARG A O 1
ATOM 2452 N N . LEU A 1 326 ? 14.641 28.188 -4.395 1 97.5 326 LEU A N 1
ATOM 2453 C CA . LEU A 1 326 ? 14.586 29.203 -3.352 1 97.5 326 LEU A CA 1
ATOM 2454 C C . LEU A 1 326 ? 15.633 28.938 -2.273 1 97.5 326 LEU A C 1
ATOM 2456 O O . LEU A 1 326 ? 15.719 29.672 -1.288 1 97.5 326 LEU A O 1
ATOM 2460 N N . ARG A 1 327 ? 16.344 27.891 -2.41 1 97.25 327 ARG A N 1
ATOM 2461 C CA . ARG A 1 327 ? 17.406 27.484 -1.495 1 97.25 327 ARG A CA 1
ATOM 2462 C C . ARG A 1 327 ? 16.859 27.203 -0.104 1 97.25 327 ARG A C 1
ATOM 2464 O O . ARG A 1 327 ? 17.438 27.625 0.899 1 97.25 327 ARG A O 1
ATOM 2471 N N . ILE A 1 328 ? 15.688 26.609 -0.065 1 98 328 ILE A N 1
ATOM 2472 C CA . ILE A 1 328 ? 15.094 26.062 1.146 1 98 328 ILE A CA 1
ATOM 2473 C C . ILE A 1 328 ? 15.359 24.562 1.214 1 98 328 ILE A C 1
ATOM 2475 O O . ILE A 1 328 ? 14.852 23.797 0.391 1 98 328 ILE A O 1
ATOM 2479 N N . ASP A 1 329 ? 16.188 24.109 2.174 1 97.81 329 ASP A N 1
ATOM 2480 C CA . ASP A 1 329 ? 16.719 22.75 2.229 1 97.81 329 ASP A CA 1
ATOM 2481 C C . ASP A 1 329 ? 15.797 21.844 3.029 1 97.81 329 ASP A C 1
ATOM 2483 O O . ASP A 1 329 ? 15.984 21.656 4.234 1 97.81 329 ASP A O 1
ATOM 2487 N N . ASP A 1 330 ? 14.914 21.234 2.348 1 97.69 330 ASP A N 1
ATOM 2488 C CA . ASP A 1 330 ? 14.031 20.172 2.84 1 97.69 330 ASP A CA 1
ATOM 2489 C C . ASP A 1 330 ? 14.531 18.797 2.41 1 97.69 330 ASP A C 1
ATOM 2491 O O . ASP A 1 330 ? 14.258 18.359 1.29 1 97.69 330 ASP A O 1
ATOM 2495 N N . PRO A 1 331 ? 15.172 18.078 3.311 1 97.06 331 PRO A N 1
ATOM 2496 C CA . PRO A 1 331 ? 15.906 16.859 2.928 1 97.06 331 PRO A CA 1
ATOM 2497 C C . PRO A 1 331 ? 15 15.789 2.328 1 97.06 331 PRO A C 1
ATOM 2499 O O . PRO A 1 331 ? 15.477 14.93 1.581 1 97.06 331 PRO A O 1
ATOM 2502 N N . VAL A 1 332 ? 13.688 15.766 2.615 1 97.44 332 VAL A N 1
ATOM 2503 C CA . VAL A 1 332 ? 12.906 14.586 2.254 1 97.44 332 VAL A CA 1
ATOM 2504 C C . VAL A 1 332 ? 11.672 15.008 1.46 1 97.44 332 VAL A C 1
ATOM 2506 O O . VAL A 1 332 ? 10.781 14.195 1.198 1 97.44 332 VAL A O 1
ATOM 2509 N N . GLY A 1 333 ? 11.492 16.281 1.124 1 97.88 333 GLY A N 1
ATOM 2510 C CA . GLY A 1 333 ? 10.328 16.766 0.406 1 97.88 333 GLY A CA 1
ATOM 2511 C C . GLY A 1 333 ? 9.086 16.859 1.272 1 97.88 333 GLY A C 1
ATOM 2512 O O . GLY A 1 333 ? 7.977 16.594 0.804 1 97.88 333 GLY A O 1
ATOM 2513 N N . CYS A 1 334 ? 9.266 17.156 2.486 1 98.31 334 CYS A N 1
ATOM 2514 C CA . CYS A 1 334 ? 8.203 17.266 3.477 1 98.31 334 CYS A CA 1
ATOM 2515 C C . CYS A 1 334 ? 7.238 18.391 3.117 1 98.31 334 CYS A C 1
ATOM 2517 O O . CYS A 1 334 ? 6.027 18.172 3.043 1 98.31 334 CYS A O 1
ATOM 2519 N N . VAL A 1 335 ? 7.738 19.547 2.869 1 98.81 335 VAL A N 1
ATOM 2520 C CA . VAL A 1 335 ? 6.941 20.75 2.654 1 98.81 335 VAL A CA 1
ATOM 2521 C C . VAL A 1 335 ? 6.113 20.609 1.382 1 98.81 335 VAL A C 1
ATOM 2523 O O . VAL A 1 335 ? 4.887 20.75 1.411 1 98.81 335 VAL A O 1
ATOM 2526 N N . PRO A 1 336 ? 6.676 20.281 0.248 1 98.88 336 PRO A N 1
ATOM 2527 C CA . PRO A 1 336 ? 5.863 20.141 -0.963 1 98.88 336 PRO A CA 1
ATOM 2528 C C . PRO A 1 336 ? 4.805 19.047 -0.844 1 98.88 336 PRO A C 1
ATOM 2530 O O . PRO A 1 336 ? 3.674 19.219 -1.301 1 98.88 336 PRO A O 1
ATOM 2533 N N . THR A 1 337 ? 5.145 17.922 -0.254 1 98.81 337 THR A N 1
ATOM 2534 C CA . THR A 1 337 ? 4.242 16.781 -0.16 1 98.81 337 THR A CA 1
ATOM 2535 C C . THR A 1 337 ? 3.088 17.078 0.792 1 98.81 337 THR A C 1
ATOM 2537 O O . THR A 1 337 ? 1.929 16.797 0.482 1 98.81 337 THR A O 1
ATOM 2540 N N . HIS A 1 338 ? 3.408 17.719 1.944 1 98.94 338 HIS A N 1
ATOM 2541 C CA . HIS A 1 338 ? 2.396 17.812 2.992 1 98.94 338 HIS A CA 1
ATOM 2542 C C . HIS A 1 338 ? 1.797 19.203 3.064 1 98.94 338 HIS A C 1
ATOM 2544 O O . HIS A 1 338 ? 0.647 19.375 3.477 1 98.94 338 HIS A O 1
ATOM 2550 N N . PHE A 1 339 ? 2.539 20.281 2.727 1 98.94 339 PHE A N 1
ATOM 2551 C CA . PHE A 1 339 ? 1.979 21.625 2.721 1 98.94 339 PHE A CA 1
ATOM 2552 C C . PHE A 1 339 ? 1.301 21.922 1.389 1 98.94 339 PHE A C 1
ATOM 2554 O O . PHE A 1 339 ? 0.076 22.047 1.324 1 98.94 339 PHE A O 1
ATOM 2561 N N . PHE A 1 340 ? 2.033 21.875 0.277 1 98.94 340 PHE A N 1
ATOM 2562 C CA . PHE A 1 340 ? 1.493 22.281 -1.011 1 98.94 340 PHE A CA 1
ATOM 2563 C C . PHE A 1 340 ? 0.38 21.344 -1.461 1 98.94 340 PHE A C 1
ATOM 2565 O O . PHE A 1 340 ? -0.683 21.797 -1.892 1 98.94 340 PHE A O 1
ATOM 2572 N N . ALA A 1 341 ? 0.562 20.031 -1.382 1 98.94 341 ALA A N 1
ATOM 2573 C CA . ALA A 1 341 ? -0.45 19.078 -1.814 1 98.94 341 ALA A CA 1
ATOM 2574 C C . ALA A 1 341 ? -1.696 19.156 -0.938 1 98.94 341 ALA A C 1
ATOM 2576 O O . ALA A 1 341 ? -2.814 18.969 -1.417 1 98.94 341 ALA A O 1
ATOM 2577 N N . SER A 1 342 ? -1.52 19.469 0.379 1 98.88 342 SER A N 1
ATOM 2578 C CA . SER A 1 342 ? -2.68 19.562 1.26 1 98.88 342 SER A CA 1
ATOM 2579 C C . SER A 1 342 ? -3.529 20.781 0.945 1 98.88 342 SER A C 1
ATOM 2581 O O . SER A 1 342 ? -4.754 20.75 1.086 1 98.88 342 SER A O 1
ATOM 2583 N N . VAL A 1 343 ? -2.857 21.844 0.591 1 98.94 343 VAL A N 1
ATOM 2584 C CA . VAL A 1 343 ? -3.605 23.031 0.169 1 98.94 343 VAL A CA 1
ATOM 2585 C C . VAL A 1 343 ? -4.523 22.672 -0.998 1 98.94 343 VAL A C 1
ATOM 2587 O O . VAL A 1 343 ? -5.719 22.969 -0.971 1 98.94 343 VAL A O 1
ATOM 2590 N N . TRP A 1 344 ? -4 21.969 -1.984 1 98.94 344 TRP A N 1
ATOM 2591 C CA . TRP A 1 344 ? -4.797 21.484 -3.105 1 98.94 344 TRP A CA 1
ATOM 2592 C C . TRP A 1 344 ? -5.902 20.547 -2.621 1 98.94 344 TRP A C 1
ATOM 2594 O O . TRP A 1 344 ? -7.059 20.688 -3.023 1 98.94 344 TRP A O 1
ATOM 2604 N N . GLY A 1 345 ? -5.582 19.641 -1.726 1 98.88 345 GLY A N 1
ATOM 2605 C CA . GLY A 1 345 ? -6.543 18.688 -1.219 1 98.88 345 GLY A CA 1
ATOM 2606 C C . GLY A 1 345 ? -7.723 19.328 -0.516 1 98.88 345 GLY A C 1
ATOM 2607 O O . GLY A 1 345 ? -8.852 18.828 -0.601 1 98.88 345 GLY A O 1
ATOM 2608 N N . LEU A 1 346 ? -7.461 20.438 0.165 1 98.88 346 LEU A N 1
ATOM 2609 C CA . LEU A 1 346 ? -8.531 21.141 0.874 1 98.88 346 LEU A CA 1
ATOM 2610 C C . LEU A 1 346 ? -9.359 21.984 -0.088 1 98.88 346 LEU A C 1
ATOM 2612 O O . LEU A 1 346 ? -10.578 22.094 0.067 1 98.88 346 LEU A O 1
ATOM 2616 N N . ILE A 1 347 ? -8.734 22.578 -1.075 1 98.88 347 ILE A N 1
ATOM 2617 C CA . ILE A 1 347 ? -9.453 23.359 -2.074 1 98.88 347 ILE A CA 1
ATOM 2618 C C . ILE A 1 347 ? -10.422 22.469 -2.842 1 98.88 347 ILE A C 1
ATOM 2620 O O . ILE A 1 347 ? -11.562 22.859 -3.102 1 98.88 347 ILE A O 1
ATOM 2624 N N . VAL A 1 348 ? -10.023 21.266 -3.174 1 98.75 348 VAL A N 1
ATOM 2625 C CA . VAL A 1 348 ? -10.805 20.375 -4.031 1 98.75 348 VAL A CA 1
ATOM 2626 C C . VAL A 1 348 ? -12.094 19.969 -3.318 1 98.75 348 VAL A C 1
ATOM 2628 O O . VAL A 1 348 ? -13.109 19.703 -3.963 1 98.75 348 VAL A O 1
ATOM 2631 N N . VAL A 1 349 ? -12.086 19.969 -2.008 1 98.62 349 VAL A N 1
ATOM 2632 C CA . VAL A 1 349 ? -13.312 19.703 -1.269 1 98.62 349 VAL A CA 1
ATOM 2633 C C . VAL A 1 349 ? -14.391 20.703 -1.669 1 98.62 349 VAL A C 1
ATOM 2635 O O . VAL A 1 349 ? -15.516 20.328 -2.002 1 98.62 349 VAL A O 1
ATOM 2638 N N . GLY A 1 350 ? -14.039 22.031 -1.659 1 98.5 350 GLY A N 1
ATOM 2639 C CA . GLY A 1 350 ? -15 23.047 -2.043 1 98.5 350 GLY A CA 1
ATOM 2640 C C . GLY A 1 350 ? -15.406 22.969 -3.504 1 98.5 350 GLY A C 1
ATOM 2641 O O . GLY A 1 350 ? -16.484 23.438 -3.879 1 98.5 350 GLY A O 1
ATOM 2642 N N . LEU A 1 351 ? -14.617 22.297 -4.328 1 98.69 351 LEU A N 1
ATOM 2643 C CA . LEU A 1 351 ? -14.852 22.266 -5.77 1 98.69 351 LEU A CA 1
ATOM 2644 C C . LEU A 1 351 ? -15.656 21.031 -6.16 1 98.69 351 LEU A C 1
ATOM 2646 O O . LEU A 1 351 ? -16.516 21.094 -7.039 1 98.69 351 LEU A O 1
ATOM 2650 N N . LEU A 1 352 ? -15.453 19.828 -5.465 1 98.62 352 LEU A N 1
ATOM 2651 C CA . LEU A 1 352 ? -15.891 18.594 -6.113 1 98.62 352 LEU A CA 1
ATOM 2652 C C . LEU A 1 352 ? -16.672 17.719 -5.137 1 98.62 352 LEU A C 1
ATOM 2654 O O . LEU A 1 352 ? -17.156 16.641 -5.512 1 98.62 352 LEU A O 1
ATOM 2658 N N . VAL A 1 353 ? -16.844 18.125 -3.908 1 98.19 353 VAL A N 1
ATOM 2659 C CA . VAL A 1 353 ? -17.453 17.25 -2.898 1 98.19 353 VAL A CA 1
ATOM 2660 C C . VAL A 1 353 ? -18.859 16.859 -3.334 1 98.19 353 VAL A C 1
ATOM 2662 O O . VAL A 1 353 ? -19.562 17.641 -3.969 1 98.19 353 VAL A O 1
ATOM 2665 N N . GLU A 1 354 ? -19.234 15.602 -3.047 1 96.44 354 GLU A N 1
ATOM 2666 C CA . GLU A 1 354 ? -20.594 15.102 -3.197 1 96.44 354 GLU A CA 1
ATOM 2667 C C . GLU A 1 354 ? -21.406 15.328 -1.928 1 96.44 354 GLU A C 1
ATOM 2669 O O . GLU A 1 354 ? -20.859 15.328 -0.824 1 96.44 354 GLU A O 1
ATOM 2674 N N . LYS A 1 355 ? -22.719 15.492 -2.125 1 94.75 355 LYS A N 1
ATOM 2675 C CA . LYS A 1 355 ? -23.594 15.469 -0.965 1 94.75 355 LYS A CA 1
ATOM 2676 C C . LYS A 1 355 ? -23.688 14.062 -0.382 1 94.75 355 LYS A C 1
ATOM 2678 O O . LYS A 1 355 ? -23.75 13.078 -1.124 1 94.75 355 LYS A O 1
ATOM 2683 N N . ASP A 1 356 ? -23.656 13.984 0.94 1 92.44 356 ASP A N 1
ATOM 2684 C CA . ASP A 1 356 ? -23.656 12.688 1.61 1 92.44 356 ASP A CA 1
ATOM 2685 C C . ASP A 1 356 ? -24.859 12.555 2.545 1 92.44 356 ASP A C 1
ATOM 2687 O O . ASP A 1 356 ? -24.984 13.312 3.506 1 92.44 356 ASP A O 1
ATOM 2691 N N . SER A 1 357 ? -25.734 11.539 2.381 1 90.06 357 SER A N 1
ATOM 2692 C CA . SER A 1 357 ? -26.922 11.328 3.201 1 90.06 357 SER A CA 1
ATOM 2693 C C . SER A 1 357 ? -26.703 10.234 4.234 1 90.06 357 SER A C 1
ATOM 2695 O O . SER A 1 357 ? -27.547 10 5.098 1 90.06 357 SER A O 1
ATOM 2697 N N . LEU A 1 358 ? -25.641 9.625 4.109 1 90.44 358 LEU A N 1
ATOM 2698 C CA . LEU A 1 358 ? -25.406 8.477 4.969 1 90.44 358 LEU A CA 1
ATOM 2699 C C . LEU A 1 358 ? -24.891 8.914 6.332 1 90.44 358 LEU A C 1
ATOM 2701 O O . LEU A 1 358 ? -25.391 8.461 7.367 1 90.44 358 LEU A O 1
ATOM 2705 N N . MET A 1 359 ? -23.844 9.828 6.324 1 90.62 359 MET A N 1
ATOM 2706 C CA . MET A 1 359 ? -23.25 10.305 7.57 1 90.62 359 MET A CA 1
ATOM 2707 C C . MET A 1 359 ? -23.375 11.82 7.688 1 90.62 359 MET A C 1
ATOM 2709 O O . MET A 1 359 ? -22.953 12.406 8.68 1 90.62 359 MET A O 1
ATOM 2713 N N . ASP A 1 360 ? -23.922 12.422 6.68 1 91.31 360 ASP A N 1
ATOM 2714 C CA . ASP A 1 360 ? -24.078 13.875 6.645 1 91.31 360 ASP A CA 1
ATOM 2715 C C . ASP A 1 360 ? -22.719 14.57 6.73 1 91.31 360 ASP A C 1
ATOM 2717 O O . ASP A 1 360 ? -22.578 15.57 7.438 1 91.31 360 ASP A O 1
ATOM 2721 N N . LEU A 1 361 ? -21.75 13.961 6.086 1 92.31 361 LEU A N 1
ATOM 2722 C CA . LEU A 1 361 ? -20.422 14.578 6.035 1 92.31 361 LEU A CA 1
ATOM 2723 C C . LEU A 1 361 ? -20.469 15.891 5.266 1 92.31 361 LEU A C 1
ATOM 2725 O O . LEU A 1 361 ? -19.719 16.828 5.57 1 92.31 361 LEU A O 1
ATOM 2729 N N . SER A 1 362 ? -21.234 15.875 4.238 1 93.88 362 SER A N 1
ATOM 2730 C CA . SER A 1 362 ? -21.469 17.109 3.484 1 93.88 362 SER A CA 1
ATOM 2731 C C . SER A 1 362 ? -22.938 17.297 3.184 1 93.88 362 SER A C 1
ATOM 2733 O O . SER A 1 362 ? -23.594 16.422 2.621 1 93.88 362 SER A O 1
ATOM 2735 N N . LYS A 1 363 ? -23.422 18.438 3.428 1 92.88 363 LYS A N 1
ATOM 2736 C CA . LYS A 1 363 ? -24.828 18.766 3.188 1 92.88 363 LYS A CA 1
ATOM 2737 C C . LYS A 1 363 ? -25 19.453 1.839 1 92.88 363 LYS A C 1
ATOM 2739 O O . LYS A 1 363 ? -26.141 19.75 1.433 1 92.88 363 LYS A O 1
ATOM 2744 N N . GLU A 1 364 ? -23.953 19.703 1.212 1 94.12 364 GLU A N 1
ATOM 2745 C CA . GLU A 1 364 ? -24 20.406 -0.066 1 94.12 364 GLU A CA 1
ATOM 2746 C C . GLU A 1 364 ? -23 19.844 -1.057 1 94.12 364 GLU A C 1
ATOM 2748 O O . GLU A 1 364 ? -22.125 19.062 -0.679 1 94.12 364 GLU A O 1
ATOM 2753 N N . TYR A 1 365 ? -23.156 20.203 -2.391 1 96.94 365 TYR A N 1
ATOM 2754 C CA . TYR A 1 365 ? -22.203 19.875 -3.447 1 96.94 365 TYR A CA 1
ATOM 2755 C C . TYR A 1 365 ? -21.109 20.922 -3.553 1 96.94 365 TYR A C 1
ATOM 2757 O O . TYR A 1 365 ? -21.281 22.062 -3.1 1 96.94 365 TYR A O 1
ATOM 2765 N N . GLY A 1 366 ? -19.938 20.531 -4.164 1 97.62 366 GLY A N 1
ATOM 2766 C CA . GLY A 1 366 ? -18.922 21.5 -4.516 1 97.62 366 GLY A CA 1
ATOM 2767 C C . GLY A 1 366 ? -19.344 22.453 -5.625 1 97.62 366 GLY A C 1
ATOM 2768 O O . GLY A 1 366 ? -20.344 22.203 -6.309 1 97.62 366 GLY A O 1
ATOM 2769 N N . VAL A 1 367 ? -18.609 23.438 -5.855 1 98 367 VAL A N 1
ATOM 2770 C CA . VAL A 1 367 ? -18.969 24.5 -6.781 1 98 367 VAL A CA 1
ATOM 2771 C C . VAL A 1 367 ? -19.062 23.953 -8.195 1 98 367 VAL A C 1
ATOM 2773 O O . VAL A 1 367 ? -19.953 24.344 -8.961 1 98 367 VAL A O 1
ATOM 2776 N N . LEU A 1 368 ? -18.234 23.031 -8.57 1 98.06 368 LEU A N 1
ATOM 2777 C CA . LEU A 1 368 ? -18.203 22.516 -9.938 1 98.06 368 LEU A CA 1
ATOM 2778 C C . LEU A 1 368 ? -19.312 21.484 -10.156 1 98.06 368 LEU A C 1
ATOM 2780 O O . LEU A 1 368 ? -19.531 21.031 -11.281 1 98.06 368 LEU A O 1
ATOM 2784 N N . LYS A 1 369 ? -20.031 21.188 -9.109 1 97.31 369 LYS A N 1
ATOM 2785 C CA . LYS A 1 369 ? -21.156 20.25 -9.203 1 97.31 369 LYS A CA 1
ATOM 2786 C C . LYS A 1 369 ? -22.469 20.938 -8.867 1 97.31 369 LYS A C 1
ATOM 2788 O O . LYS A 1 369 ? -23.453 20.281 -8.484 1 97.31 369 LYS A O 1
ATOM 2793 N N . GLY A 1 370 ? -22.406 22.25 -8.852 1 96.81 370 GLY A N 1
ATOM 2794 C CA . GLY A 1 370 ? -23.625 23.031 -8.711 1 96.81 370 GLY A CA 1
ATOM 2795 C C . GLY A 1 370 ? -23.828 23.562 -7.305 1 96.81 370 GLY A C 1
ATOM 2796 O O . GLY A 1 370 ? -24.891 24.125 -6.996 1 96.81 370 GLY A O 1
ATOM 2797 N N . GLY A 1 371 ? -22.859 23.391 -6.383 1 96.38 371 GLY A N 1
ATOM 2798 C CA . GLY A 1 371 ? -22.984 23.891 -5.027 1 96.38 371 GLY A CA 1
ATOM 2799 C C . GLY A 1 371 ? -22.641 25.375 -4.906 1 96.38 371 GLY A C 1
ATOM 2800 O O . GLY A 1 371 ? -22.328 26.016 -5.906 1 96.38 371 GLY A O 1
ATOM 2801 N N . SER A 1 372 ? -22.859 25.922 -3.713 1 92.5 372 SER A N 1
ATOM 2802 C CA . SER A 1 372 ? -22.625 27.344 -3.457 1 92.5 372 SER A CA 1
ATOM 2803 C C . SER A 1 372 ? -21.141 27.609 -3.201 1 92.5 372 SER A C 1
ATOM 2805 O O . SER A 1 372 ? -20.375 26.688 -2.949 1 92.5 372 SER A O 1
ATOM 2807 N N . TRP A 1 373 ? -20.734 28.875 -3.234 1 97.25 373 TRP A N 1
ATOM 2808 C CA . TRP A 1 373 ? -19.359 29.297 -2.99 1 97.25 373 TRP A CA 1
ATOM 2809 C C . TRP A 1 373 ? -19.062 29.312 -1.496 1 97.25 373 TRP A C 1
ATOM 2811 O O . TRP A 1 373 ? -17.906 29.453 -1.096 1 97.25 373 TRP A O 1
ATOM 2821 N N . ARG A 1 374 ? -19.984 29.078 -0.687 1 96.31 374 ARG A N 1
ATOM 2822 C CA . ARG A 1 374 ? -19.844 29.141 0.764 1 96.31 374 ARG A CA 1
ATOM 2823 C C . ARG A 1 374 ? -18.859 28.078 1.258 1 96.31 374 ARG A C 1
ATOM 2825 O O . ARG A 1 374 ? -17.969 28.359 2.061 1 96.31 374 ARG A O 1
ATOM 2832 N N . LEU A 1 375 ? -19.094 26.875 0.775 1 97.38 375 LEU A N 1
ATOM 2833 C CA . LEU A 1 375 ? -18.219 25.797 1.2 1 97.38 375 LEU A CA 1
ATOM 2834 C C . LEU A 1 375 ? -16.766 26.062 0.793 1 97.38 375 LEU A C 1
ATOM 2836 O O . LEU A 1 375 ? -15.844 25.812 1.567 1 97.38 375 LEU A O 1
ATOM 2840 N N . LEU A 1 376 ? -16.562 26.5 -0.445 1 98.31 376 LEU A N 1
ATOM 2841 C CA . LEU A 1 376 ? -15.211 26.859 -0.879 1 98.31 376 LEU A CA 1
ATOM 2842 C C . LEU A 1 376 ? -14.609 27.938 0.015 1 98.31 376 LEU A C 1
ATOM 2844 O O . LEU A 1 376 ? -13.43 27.891 0.358 1 98.31 376 LEU A O 1
ATOM 2848 N N . GLY A 1 377 ? -15.398 28.953 0.338 1 98.44 377 GLY A N 1
ATOM 2849 C CA . GLY A 1 377 ? -14.961 29.984 1.27 1 98.44 377 GLY A CA 1
ATOM 2850 C C . GLY A 1 377 ? -14.516 29.422 2.607 1 98.44 377 GLY A C 1
ATOM 2851 O O . GLY A 1 377 ? -13.492 29.828 3.15 1 98.44 377 GLY A O 1
ATOM 2852 N N . ALA A 1 378 ? -15.312 28.484 3.178 1 98.25 378 ALA A N 1
ATOM 2853 C CA . ALA A 1 378 ? -14.969 27.844 4.441 1 98.25 378 ALA A CA 1
ATOM 2854 C C . ALA A 1 378 ? -13.656 27.078 4.324 1 98.25 378 ALA A C 1
ATOM 2856 O O . ALA A 1 378 ? -12.844 27.078 5.246 1 98.25 378 ALA A O 1
ATOM 2857 N N . GLN A 1 379 ? -13.5 26.391 3.189 1 98.75 379 GLN A N 1
ATOM 2858 C CA . GLN A 1 379 ? -12.273 25.641 2.949 1 98.75 379 GLN A CA 1
ATOM 2859 C C . GLN A 1 379 ? -11.062 26.562 2.883 1 98.75 379 GLN A C 1
ATOM 2861 O O . GLN A 1 379 ? -10.016 26.281 3.461 1 98.75 379 GLN A O 1
ATOM 2866 N N . LEU A 1 380 ? -11.141 27.656 2.17 1 98.75 380 LEU A N 1
ATOM 2867 C CA . LEU A 1 380 ? -10.039 28.609 2.066 1 98.75 380 LEU A CA 1
ATOM 2868 C C . LEU A 1 380 ? -9.711 29.203 3.432 1 98.75 380 LEU A C 1
ATOM 2870 O O . LEU A 1 380 ? -8.531 29.375 3.764 1 98.75 380 LEU A O 1
ATOM 2874 N N . LEU A 1 381 ? -10.766 29.531 4.172 1 98.75 381 LEU A N 1
ATOM 2875 C CA . LEU A 1 381 ? -10.547 30.031 5.523 1 98.75 381 LEU A CA 1
ATOM 2876 C C . LEU A 1 381 ? -9.812 29.016 6.379 1 98.75 381 LEU A C 1
ATOM 2878 O O . LEU A 1 381 ? -8.898 29.375 7.133 1 98.75 381 LEU A O 1
ATOM 2882 N N . ALA A 1 382 ? -10.25 27.75 6.305 1 98.88 382 ALA A N 1
ATOM 2883 C CA . ALA A 1 382 ? -9.578 26.688 7.043 1 98.88 382 ALA A CA 1
ATOM 2884 C C . ALA A 1 382 ? -8.094 26.609 6.676 1 98.88 382 ALA A C 1
ATOM 2886 O O . ALA A 1 382 ? -7.238 26.484 7.555 1 98.88 382 ALA A O 1
ATOM 2887 N N . ILE A 1 383 ? -7.781 26.672 5.391 1 98.94 383 ILE A N 1
ATOM 2888 C CA . ILE A 1 383 ? -6.406 26.609 4.91 1 98.94 383 ILE A CA 1
ATOM 2889 C C . ILE A 1 383 ? -5.586 27.719 5.551 1 98.94 383 ILE A C 1
ATOM 2891 O O . ILE A 1 383 ? -4.508 27.484 6.094 1 98.94 383 ILE A O 1
ATOM 2895 N N . VAL A 1 384 ? -6.059 28.906 5.527 1 98.88 384 VAL A N 1
ATOM 2896 C CA . VAL A 1 384 ? -5.332 30.062 6.027 1 98.88 384 VAL A CA 1
ATOM 2897 C C . VAL A 1 384 ? -5.16 29.953 7.543 1 98.88 384 VAL A C 1
ATOM 2899 O O . VAL A 1 384 ? -4.055 30.109 8.062 1 98.88 384 VAL A O 1
ATOM 2902 N N . CYS A 1 385 ? -6.23 29.703 8.266 1 98.81 385 CYS A N 1
ATOM 2903 C CA . CYS A 1 385 ? -6.199 29.719 9.727 1 98.81 385 CYS A CA 1
ATOM 2904 C C . CYS A 1 385 ? -5.32 28.578 10.258 1 98.81 385 CYS A C 1
ATOM 2906 O O . CYS A 1 385 ? -4.547 28.781 11.195 1 98.81 385 CYS A O 1
ATOM 2908 N N . ILE A 1 386 ? -5.457 27.391 9.68 1 98.88 386 ILE A N 1
ATOM 2909 C CA . ILE A 1 386 ? -4.641 26.25 10.117 1 98.88 386 ILE A CA 1
ATOM 2910 C C . ILE A 1 386 ? -3.172 26.531 9.797 1 98.88 386 ILE A C 1
ATOM 2912 O O . ILE A 1 386 ? -2.289 26.234 10.609 1 98.88 386 ILE A O 1
ATOM 2916 N N . SER A 1 387 ? -2.896 27.078 8.602 1 98.94 387 SER A N 1
ATOM 2917 C CA . SER A 1 387 ? -1.524 27.422 8.234 1 98.94 387 SER A CA 1
ATOM 2918 C C . SER A 1 387 ? -0.927 28.438 9.195 1 98.94 387 SER A C 1
ATOM 2920 O O . SER A 1 387 ? 0.202 28.281 9.664 1 98.94 387 SER A O 1
ATOM 2922 N N . VAL A 1 388 ? -1.668 29.469 9.469 1 98.88 388 VAL A N 1
ATOM 2923 C CA . VAL A 1 388 ? -1.183 30.531 10.344 1 98.88 388 VAL A CA 1
ATOM 2924 C C . VAL A 1 388 ? -0.945 29.969 11.75 1 98.88 388 VAL A C 1
ATOM 2926 O O . VAL A 1 388 ? 0.089 30.25 12.359 1 98.88 388 VAL A O 1
ATOM 2929 N N . TRP A 1 389 ? -1.893 29.219 12.273 1 98.81 389 TRP A N 1
ATOM 2930 C CA . TRP A 1 389 ? -1.729 28.594 13.586 1 98.81 389 TRP A CA 1
ATOM 2931 C C . TRP A 1 389 ? -0.465 27.75 13.633 1 98.81 389 TRP A C 1
ATOM 2933 O O . TRP A 1 389 ? 0.341 27.859 14.555 1 98.81 389 TRP A O 1
ATOM 2943 N N . SER A 1 390 ? -0.328 26.859 12.648 1 98.81 390 SER A N 1
ATOM 2944 C CA . SER A 1 390 ? 0.812 25.953 12.602 1 98.81 390 SER A CA 1
ATOM 2945 C C . SER A 1 390 ? 2.127 26.719 12.508 1 98.81 390 SER A C 1
ATOM 2947 O O . SER A 1 390 ? 3.104 26.375 13.172 1 98.81 390 SER A O 1
ATOM 2949 N N . ALA A 1 391 ? 2.152 27.766 11.672 1 98.88 391 ALA A N 1
ATOM 2950 C CA . ALA A 1 391 ? 3.363 28.562 11.5 1 98.88 391 ALA A CA 1
ATOM 2951 C C . ALA A 1 391 ? 3.738 29.297 12.789 1 98.88 391 ALA A C 1
ATOM 2953 O O . ALA A 1 391 ? 4.883 29.219 13.234 1 98.88 391 ALA A O 1
ATOM 2954 N N . VAL A 1 392 ? 2.795 29.953 13.398 1 98.75 392 VAL A N 1
ATOM 2955 C CA . VAL A 1 392 ? 3.045 30.766 14.586 1 98.75 392 VAL A CA 1
ATOM 2956 C C . VAL A 1 392 ? 3.426 29.859 15.75 1 98.75 392 VAL A C 1
ATOM 2958 O O . VAL A 1 392 ? 4.41 30.109 16.453 1 98.75 392 VAL A O 1
ATOM 2961 N N . MET A 1 393 ? 2.641 28.812 15.961 1 98.44 393 MET A N 1
ATOM 2962 C CA . MET A 1 393 ? 2.91 27.906 17.078 1 98.44 393 MET A CA 1
ATOM 2963 C C . MET A 1 393 ? 4.285 27.266 16.922 1 98.44 393 MET A C 1
ATOM 2965 O O . MET A 1 393 ? 5.035 27.172 17.891 1 98.44 393 MET A O 1
ATOM 2969 N N . THR A 1 394 ? 4.609 26.766 15.703 1 98.69 394 THR A N 1
ATOM 2970 C CA . THR A 1 394 ? 5.906 26.141 15.477 1 98.69 394 THR A CA 1
ATOM 2971 C C . THR A 1 394 ? 7.039 27.125 15.719 1 98.69 394 THR A C 1
ATOM 2973 O O . THR A 1 394 ? 8.047 26.797 16.344 1 98.69 394 THR A O 1
ATOM 2976 N N . PHE A 1 395 ? 6.855 28.344 15.219 1 98.75 395 PHE A N 1
ATOM 2977 C CA . PHE A 1 395 ? 7.867 29.375 15.406 1 98.75 395 PHE A CA 1
ATOM 2978 C C . PHE A 1 395 ? 8.109 29.641 16.891 1 98.75 395 PHE A C 1
ATOM 2980 O O . PHE A 1 395 ? 9.258 29.656 17.344 1 98.75 395 PHE A O 1
ATOM 2987 N N . VAL A 1 396 ? 7.062 29.844 17.641 1 98.75 396 VAL A N 1
ATOM 2988 C CA . VAL A 1 396 ? 7.156 30.141 19.062 1 98.75 396 VAL A CA 1
ATOM 2989 C C . VAL A 1 396 ? 7.797 28.969 19.797 1 98.75 396 VAL A C 1
ATOM 2991 O O . VAL A 1 396 ? 8.68 29.156 20.641 1 98.75 396 VAL A O 1
ATOM 2994 N N . MET A 1 397 ? 7.383 27.75 19.516 1 98.62 397 MET A N 1
ATOM 2995 C CA . MET A 1 397 ? 7.906 26.547 20.172 1 98.62 397 MET A CA 1
ATOM 2996 C C . MET A 1 397 ? 9.391 26.375 19.875 1 98.62 397 MET A C 1
ATOM 2998 O O . MET A 1 397 ? 10.18 26.094 20.781 1 98.62 397 MET A O 1
ATOM 3002 N N . LEU A 1 398 ? 9.773 26.547 18.609 1 98.69 398 LEU A N 1
ATOM 3003 C CA . LEU A 1 398 ? 11.18 26.359 18.266 1 98.69 398 LEU A CA 1
ATOM 3004 C C . LEU A 1 398 ? 12.047 27.453 18.859 1 98.69 398 LEU A C 1
ATOM 3006 O O . LEU A 1 398 ? 13.195 27.203 19.234 1 98.69 398 LEU A O 1
ATOM 3010 N N . CYS A 1 399 ? 11.508 28.703 18.922 1 98.62 399 CYS A N 1
ATOM 3011 C CA . CYS A 1 399 ? 12.234 29.766 19.625 1 98.62 399 CYS A CA 1
ATOM 3012 C C . CYS A 1 399 ? 12.438 29.406 21.094 1 98.62 399 CYS A C 1
ATOM 3014 O O . CYS A 1 399 ? 13.523 29.609 21.641 1 98.62 399 CYS A O 1
ATOM 3016 N N . GLY A 1 400 ? 11.391 28.922 21.703 1 98.5 400 GLY A N 1
ATOM 3017 C CA . GLY A 1 400 ? 11.516 28.484 23.078 1 98.5 400 GLY A CA 1
ATOM 3018 C C . GLY A 1 400 ? 12.516 27.359 23.266 1 98.5 400 GLY A C 1
ATOM 3019 O O . GLY A 1 400 ? 13.328 27.391 24.188 1 98.5 400 GLY A O 1
ATOM 3020 N N . VAL A 1 401 ? 12.562 26.359 22.438 1 98.5 401 VAL A N 1
ATOM 3021 C CA . VAL A 1 401 ? 13.484 25.234 22.5 1 98.5 401 VAL A CA 1
ATOM 3022 C C . VAL A 1 401 ? 14.914 25.719 22.312 1 98.5 401 VAL A C 1
ATOM 3024 O O . VAL A 1 401 ? 15.82 25.297 23.031 1 98.5 401 VAL A O 1
ATOM 3027 N N . ASP A 1 402 ? 15.094 26.625 21.344 1 98.44 402 ASP A N 1
ATOM 3028 C CA . ASP A 1 402 ? 16.422 27.141 21.016 1 98.44 402 ASP A CA 1
ATOM 3029 C C . ASP A 1 402 ? 17.031 27.859 22.219 1 98.44 402 ASP A C 1
ATOM 3031 O O . ASP A 1 402 ? 18.266 27.953 22.344 1 98.44 402 ASP A O 1
ATOM 3035 N N . ARG A 1 403 ? 16.219 28.406 23.078 1 98.12 403 ARG A N 1
ATOM 3036 C CA . ARG A 1 403 ? 16.688 29.094 24.281 1 98.12 403 ARG A CA 1
ATOM 3037 C C . ARG A 1 403 ? 17.172 28.094 25.312 1 98.12 403 ARG A C 1
ATOM 3039 O O . ARG A 1 403 ? 18.031 28.406 26.141 1 98.12 403 ARG A O 1
ATOM 3046 N N . VAL A 1 404 ? 16.641 26.891 25.297 1 97.75 404 VAL A N 1
ATOM 3047 C CA . VAL A 1 404 ? 16.984 25.859 26.266 1 97.75 404 VAL A CA 1
ATOM 3048 C C . VAL A 1 404 ? 18.141 25.016 25.719 1 97.75 404 VAL A C 1
ATOM 3050 O O . VAL A 1 404 ? 19.109 24.75 26.438 1 97.75 404 VAL A O 1
ATOM 3053 N N . VAL A 1 405 ? 17.938 24.547 24.531 1 97.88 405 VAL A N 1
ATOM 3054 C CA . VAL A 1 405 ? 18.906 23.766 23.781 1 97.88 405 VAL A CA 1
ATOM 3055 C C . VAL A 1 405 ? 18.969 24.25 22.344 1 97.88 405 VAL A C 1
ATOM 3057 O O . VAL A 1 405 ? 17.938 24.375 21.672 1 97.88 405 VAL A O 1
ATOM 3060 N N . LYS A 1 406 ? 20.188 24.484 21.906 1 98.19 406 LYS A N 1
ATOM 3061 C CA . LYS A 1 406 ? 20.312 25 20.547 1 98.19 406 LYS A CA 1
ATOM 3062 C C . LYS A 1 406 ? 19.688 24.047 19.531 1 98.19 406 LYS A C 1
ATOM 3064 O O . LYS A 1 406 ? 19.906 22.828 19.594 1 98.19 406 LYS A O 1
ATOM 3069 N N . LEU A 1 407 ? 18.969 24.594 18.609 1 98.12 407 LEU A N 1
ATOM 3070 C CA . LEU A 1 407 ? 18.203 23.812 17.641 1 98.12 407 LEU A CA 1
ATOM 3071 C C . LEU A 1 407 ? 19.141 23.047 16.703 1 98.12 407 LEU A C 1
ATOM 3073 O O . LEU A 1 407 ? 18.938 21.859 16.453 1 98.12 407 LEU A O 1
ATOM 3077 N N . ARG A 1 408 ? 20.141 23.781 16.188 1 98.44 408 ARG A N 1
ATOM 3078 C CA . ARG A 1 408 ? 21.078 23.188 15.242 1 98.44 408 ARG A CA 1
ATOM 3079 C C . ARG A 1 408 ? 22.25 22.547 15.969 1 98.44 408 ARG A C 1
ATOM 3081 O O . ARG A 1 408 ? 22.766 23.109 16.938 1 98.44 408 ARG A O 1
ATOM 3088 N N . MET A 1 409 ? 22.641 21.422 15.531 1 98.06 409 MET A N 1
ATOM 3089 C CA . MET A 1 409 ? 23.797 20.75 16.141 1 98.06 409 MET A CA 1
ATOM 3090 C C . MET A 1 409 ? 25.094 21.438 15.773 1 98.06 409 MET A C 1
ATOM 3092 O O . MET A 1 409 ? 25.141 22.188 14.789 1 98.06 409 MET A O 1
ATOM 3096 N N . PRO A 1 410 ? 26.172 21.172 16.5 1 97.62 410 PRO A N 1
ATOM 3097 C CA . PRO A 1 410 ? 27.469 21.75 16.141 1 97.62 410 PRO A CA 1
ATOM 3098 C C . PRO A 1 410 ? 27.953 21.312 14.758 1 97.62 410 PRO A C 1
ATOM 3100 O O . PRO A 1 410 ? 27.688 20.172 14.344 1 97.62 410 PRO A O 1
ATOM 3103 N N . LEU A 1 411 ? 28.688 22.172 14.156 1 97.56 411 LEU A N 1
ATOM 3104 C CA . LEU A 1 411 ? 29.109 21.969 12.773 1 97.56 411 LEU A CA 1
ATOM 3105 C C . LEU A 1 411 ? 29.859 20.656 12.617 1 97.56 411 LEU A C 1
ATOM 3107 O O . LEU A 1 411 ? 29.672 19.938 11.625 1 97.56 411 LEU A O 1
ATOM 3111 N N . ILE A 1 412 ? 30.672 20.328 13.555 1 97.44 412 ILE A N 1
ATOM 3112 C CA . ILE A 1 412 ? 31.469 19.109 13.469 1 97.44 412 ILE A CA 1
ATOM 3113 C C . ILE A 1 412 ? 30.562 17.891 13.469 1 97.44 412 ILE A C 1
ATOM 3115 O O . ILE A 1 412 ? 30.812 16.906 12.758 1 97.44 412 ILE A O 1
ATOM 3119 N N . MET A 1 413 ? 29.531 17.953 14.234 1 96.81 413 MET A N 1
ATOM 3120 C CA . MET A 1 413 ? 28.562 16.859 14.289 1 96.81 413 MET A CA 1
ATOM 3121 C C . MET A 1 413 ? 27.781 16.75 12.984 1 96.81 413 MET A C 1
ATOM 3123 O O . MET A 1 413 ? 27.516 15.648 12.508 1 96.81 413 MET A O 1
ATOM 3127 N N . GLU A 1 414 ? 27.438 17.875 12.422 1 97.44 414 GLU A N 1
ATOM 3128 C CA . GLU A 1 414 ? 26.719 17.906 11.141 1 97.44 414 GLU A CA 1
ATOM 3129 C C . GLU A 1 414 ? 27.578 17.328 10.023 1 97.44 414 GLU A C 1
ATOM 3131 O O . GLU A 1 414 ? 27.078 16.562 9.195 1 97.44 414 GLU A O 1
ATOM 3136 N N . LEU A 1 415 ? 28.891 17.688 9.969 1 96.69 415 LEU A N 1
ATOM 3137 C CA . LEU A 1 415 ? 29.797 17.281 8.906 1 96.69 415 LEU A CA 1
ATOM 3138 C C . LEU A 1 415 ? 30.156 15.797 9.031 1 96.69 415 LEU A C 1
ATOM 3140 O O . LEU A 1 415 ? 30.234 15.086 8.031 1 96.69 415 LEU A O 1
ATOM 3144 N N . GLU A 1 416 ? 30.297 15.352 10.305 1 97.19 416 GLU A N 1
ATOM 3145 C CA . GLU A 1 416 ? 30.734 13.977 10.508 1 97.19 416 GLU A CA 1
ATOM 3146 C C . GLU A 1 416 ? 29.547 13.023 10.602 1 97.19 416 GLU A C 1
ATOM 3148 O O . GLU A 1 416 ? 29.688 11.812 10.406 1 97.19 416 GLU A O 1
ATOM 3153 N N . GLY A 1 417 ? 28.391 13.578 10.984 1 97.06 417 GLY A N 1
ATOM 3154 C CA . GLY A 1 417 ? 27.188 12.773 11.039 1 97.06 417 GLY A CA 1
ATOM 3155 C C . GLY A 1 417 ? 26.672 12.555 12.453 1 97.06 417 GLY A C 1
ATOM 3156 O O . GLY A 1 417 ? 27.469 12.352 13.375 1 97.06 417 GLY A O 1
ATOM 3157 N N . ALA A 1 418 ? 25.453 12.586 12.625 1 97.25 418 ALA A N 1
ATOM 3158 C CA . ALA A 1 418 ? 24.812 12.414 13.922 1 97.25 418 ALA A CA 1
ATOM 3159 C C . ALA A 1 418 ? 24.969 10.984 14.43 1 97.25 418 ALA A C 1
ATOM 3161 O O . ALA A 1 418 ? 25.016 10.75 15.641 1 97.25 418 ALA A O 1
ATOM 3162 N N . ASP A 1 419 ? 25.047 9.992 13.539 1 97.81 419 ASP A N 1
ATOM 3163 C CA . ASP A 1 419 ? 25.188 8.594 13.953 1 97.81 419 ASP A CA 1
ATOM 3164 C C . ASP A 1 419 ? 26.453 8.398 14.781 1 97.81 419 ASP A C 1
ATOM 3166 O O . ASP A 1 419 ? 26.438 7.703 15.797 1 97.81 419 ASP A O 1
ATOM 3170 N N . LYS A 1 420 ? 27.531 9.047 14.359 1 97.44 420 LYS A N 1
ATOM 3171 C CA . LYS A 1 420 ? 28.797 8.961 15.086 1 97.44 420 LYS A CA 1
ATOM 3172 C C . LYS A 1 420 ? 28.688 9.664 16.438 1 97.44 420 LYS A C 1
ATOM 3174 O O . LYS A 1 420 ? 29.016 9.078 17.469 1 97.44 420 LYS A O 1
ATOM 3179 N N . TRP A 1 421 ? 28.156 10.773 16.469 1 96 421 TRP A N 1
ATOM 3180 C CA . TRP A 1 421 ? 28.266 11.648 17.625 1 96 421 TRP A CA 1
ATOM 3181 C C . TRP A 1 421 ? 27.156 11.383 18.625 1 96 421 TRP A C 1
ATOM 3183 O O . TRP A 1 421 ? 27.344 11.5 19.844 1 96 421 TRP A O 1
ATOM 3193 N N . GLU A 1 422 ? 25.984 11.039 18.156 1 95.56 422 GLU A N 1
ATOM 3194 C CA . GLU A 1 422 ? 24.844 10.859 19.047 1 95.56 422 GLU A CA 1
ATOM 3195 C C . GLU A 1 422 ? 24.672 9.391 19.438 1 95.56 422 GLU A C 1
ATOM 3197 O O . GLU A 1 422 ? 24.141 9.094 20.516 1 95.56 422 GLU A O 1
ATOM 3202 N N . HIS A 1 423 ? 25.188 8.477 18.578 1 97 423 HIS A N 1
ATOM 3203 C CA . HIS A 1 423 ? 24.859 7.07 18.797 1 97 423 HIS A CA 1
ATOM 3204 C C . HIS A 1 423 ? 26.125 6.211 18.828 1 97 423 HIS A C 1
ATOM 3206 O O . HIS A 1 423 ? 26.062 5.016 19.125 1 97 423 HIS A O 1
ATOM 3212 N N . GLY A 1 424 ? 27.281 6.676 18.469 1 96.12 424 GLY A N 1
ATOM 3213 C CA . GLY A 1 424 ? 28.547 5.961 18.531 1 96.12 424 GLY A CA 1
ATOM 3214 C C . GLY A 1 424 ? 28.719 4.949 17.422 1 96.12 424 GLY A C 1
ATOM 3215 O O . GLY A 1 424 ? 29.344 3.91 17.609 1 96.12 424 GLY A O 1
ATOM 3216 N N . ILE A 1 425 ? 28.172 5.27 16.219 1 92.12 425 ILE A N 1
ATOM 3217 C CA . ILE A 1 425 ? 28.25 4.336 15.102 1 92.12 425 ILE A CA 1
ATOM 3218 C C . ILE A 1 425 ? 28.781 5.059 13.859 1 92.12 425 ILE A C 1
ATOM 3220 O O . ILE A 1 425 ? 28.516 6.25 13.672 1 92.12 425 ILE A O 1
ATOM 3224 N N . MET B 1 1 ? -63.781 -13.031 -17.859 1 28.33 1 MET B N 1
ATOM 3225 C CA . MET B 1 1 ? -63.125 -13.453 -16.609 1 28.33 1 MET B CA 1
ATOM 3226 C C . MET B 1 1 ? -61.625 -13.594 -16.797 1 28.33 1 MET B C 1
ATOM 3228 O O . MET B 1 1 ? -61.156 -14.594 -17.344 1 28.33 1 MET B O 1
ATOM 3232 N N . ASN B 1 2 ? -60.906 -12.547 -17.172 1 25.03 2 ASN B N 1
ATOM 3233 C CA . ASN B 1 2 ? -59.594 -12.227 -17.719 1 25.03 2 ASN B CA 1
ATOM 3234 C C . ASN B 1 2 ? -58.469 -12.461 -16.688 1 25.03 2 ASN B C 1
ATOM 3236 O O . ASN B 1 2 ? -58.438 -11.773 -15.656 1 25.03 2 ASN B O 1
ATOM 3240 N N . LYS B 1 3 ? -58 -13.789 -16.531 1 30.94 3 LYS B N 1
ATOM 3241 C CA . LYS B 1 3 ? -56.938 -14.281 -15.656 1 30.94 3 LYS B CA 1
ATOM 3242 C C . LYS B 1 3 ? -55.688 -13.414 -15.781 1 30.94 3 LYS B C 1
ATOM 3244 O O . LYS B 1 3 ? -55.062 -13.359 -16.844 1 30.94 3 LYS B O 1
ATOM 3249 N N . SER B 1 4 ? -55.688 -12.273 -15.016 1 31.16 4 SER B N 1
ATOM 3250 C CA . SER B 1 4 ? -54.562 -11.359 -14.891 1 31.16 4 SER B CA 1
ATOM 3251 C C . SER B 1 4 ? -53.25 -12.109 -14.609 1 31.16 4 SER B C 1
ATOM 3253 O O . SER B 1 4 ? -53.219 -12.961 -13.719 1 31.16 4 SER B O 1
ATOM 3255 N N . ASN B 1 5 ? -52.531 -12.484 -15.586 1 32.22 5 ASN B N 1
ATOM 3256 C CA . ASN B 1 5 ? -51.219 -13.141 -15.57 1 32.22 5 ASN B CA 1
ATOM 3257 C C . ASN B 1 5 ? -50.312 -12.523 -14.523 1 32.22 5 ASN B C 1
ATOM 3259 O O . ASN B 1 5 ? -49.969 -11.344 -14.617 1 32.22 5 ASN B O 1
ATOM 3263 N N . LEU B 1 6 ? -50.375 -12.992 -13.242 1 30.53 6 LEU B N 1
ATOM 3264 C CA . LEU B 1 6 ? -49.5 -12.742 -12.102 1 30.53 6 LEU B CA 1
ATOM 3265 C C . LEU B 1 6 ? -48.031 -12.797 -12.523 1 30.53 6 LEU B C 1
ATOM 3267 O O . LEU B 1 6 ? -47.562 -13.828 -12.992 1 30.53 6 LEU B O 1
ATOM 3271 N N . THR B 1 7 ? -47.625 -11.734 -13.156 1 31.92 7 THR B N 1
ATOM 3272 C CA . THR B 1 7 ? -46.219 -11.562 -13.5 1 31.92 7 THR B CA 1
ATOM 3273 C C . THR B 1 7 ? -45.312 -12.039 -12.359 1 31.92 7 THR B C 1
ATOM 3275 O O . THR B 1 7 ? -45.531 -11.711 -11.195 1 31.92 7 THR B O 1
ATOM 3278 N N . SER B 1 8 ? -44.75 -13.148 -12.445 1 29.94 8 SER B N 1
ATOM 3279 C CA . SER B 1 8 ? -43.812 -13.891 -11.633 1 29.94 8 SER B CA 1
ATOM 3280 C C . SER B 1 8 ? -42.688 -12.969 -11.102 1 29.94 8 SER B C 1
ATOM 3282 O O . SER B 1 8 ? -42 -12.32 -11.883 1 29.94 8 SER B O 1
ATOM 3284 N N . ALA B 1 9 ? -42.906 -12.352 -9.938 1 33.03 9 ALA B N 1
ATOM 3285 C CA . ALA B 1 9 ? -41.906 -11.641 -9.125 1 33.03 9 ALA B CA 1
ATOM 3286 C C . ALA B 1 9 ? -40.562 -12.352 -9.18 1 33.03 9 ALA B C 1
ATOM 3288 O O . ALA B 1 9 ? -40.5 -13.57 -9.016 1 33.03 9 ALA B O 1
ATOM 3289 N N . SER B 1 10 ? -39.594 -11.828 -9.906 1 34.22 10 SER B N 1
ATOM 3290 C CA . SER B 1 10 ? -38.219 -12.328 -9.969 1 34.22 10 SER B CA 1
ATOM 3291 C C . SER B 1 10 ? -37.781 -12.883 -8.625 1 34.22 10 SER B C 1
ATOM 3293 O O . SER B 1 10 ? -38.156 -12.352 -7.574 1 34.22 10 SER B O 1
ATOM 3295 N N . PRO B 1 11 ? -37.344 -14.117 -8.555 1 37.56 11 PRO B N 1
ATOM 3296 C CA . PRO B 1 11 ? -36.906 -14.688 -7.273 1 37.56 11 PRO B CA 1
ATOM 3297 C C . PRO B 1 11 ? -36.062 -13.727 -6.445 1 37.56 11 PRO B C 1
ATOM 3299 O O . PRO B 1 11 ? -35.375 -12.875 -7.004 1 37.56 11 PRO B O 1
ATOM 3302 N N . PRO B 1 12 ? -36.406 -13.453 -5.211 1 35.88 12 PRO B N 1
ATOM 3303 C CA . PRO B 1 12 ? -35.625 -12.586 -4.344 1 35.88 12 PRO B CA 1
ATOM 3304 C C . PRO B 1 12 ? -34.125 -12.852 -4.457 1 35.88 12 PRO B C 1
ATOM 3306 O O . PRO B 1 12 ? -33.719 -14 -4.676 1 35.88 12 PRO B O 1
ATOM 3309 N N . ALA B 1 13 ? -33.375 -11.992 -4.824 1 39.72 13 ALA B N 1
ATOM 3310 C CA . ALA B 1 13 ? -31.906 -12.102 -4.75 1 39.72 13 ALA B CA 1
ATOM 3311 C C . ALA B 1 13 ? -31.484 -12.906 -3.527 1 39.72 13 ALA B C 1
ATOM 3313 O O . ALA B 1 13 ? -32 -12.695 -2.428 1 39.72 13 ALA B O 1
ATOM 3314 N N . ASP B 1 14 ? -30.922 -14.102 -3.641 1 44.69 14 ASP B N 1
ATOM 3315 C CA . ASP B 1 14 ? -30.422 -14.961 -2.568 1 44.69 14 ASP B CA 1
ATOM 3316 C C . ASP B 1 14 ? -29.766 -14.133 -1.471 1 44.69 14 ASP B C 1
ATOM 3318 O O . ASP B 1 14 ? -28.781 -13.422 -1.729 1 44.69 14 ASP B O 1
ATOM 3322 N N . GLN B 1 15 ? -30.344 -13.836 -0.318 1 49.66 15 GLN B N 1
ATOM 3323 C CA . GLN B 1 15 ? -30 -13.039 0.854 1 49.66 15 GLN B CA 1
ATOM 3324 C C . GLN B 1 15 ? -28.562 -13.336 1.311 1 49.66 15 GLN B C 1
ATOM 3326 O O . GLN B 1 15 ? -27.922 -12.5 1.948 1 49.66 15 GLN B O 1
ATOM 3331 N N . ARG B 1 16 ? -28 -14.547 0.932 1 51.69 16 ARG B N 1
ATOM 3332 C CA . ARG B 1 16 ? -26.688 -15.008 1.394 1 51.69 16 ARG B CA 1
ATOM 3333 C C . ARG B 1 16 ? -25.578 -14.195 0.75 1 51.69 16 ARG B C 1
ATOM 3335 O O . ARG B 1 16 ? -24.438 -14.219 1.222 1 51.69 16 ARG B O 1
ATOM 3342 N N . ASP B 1 17 ? -25.859 -13.438 -0.29 1 64.44 17 ASP B N 1
ATOM 3343 C CA . ASP B 1 17 ? -24.797 -12.773 -1.053 1 64.44 17 ASP B CA 1
ATOM 3344 C C . ASP B 1 17 ? -24.766 -11.273 -0.746 1 64.44 17 ASP B C 1
ATOM 3346 O O . ASP B 1 17 ? -23.938 -10.547 -1.302 1 64.44 17 ASP B O 1
ATOM 3350 N N . ILE B 1 18 ? -25.547 -10.898 0.175 1 77.19 18 ILE B N 1
ATOM 3351 C CA . ILE B 1 18 ? -25.578 -9.477 0.499 1 77.19 18 ILE B CA 1
ATOM 3352 C C . ILE B 1 18 ? -24.469 -9.156 1.511 1 77.19 18 ILE B C 1
ATOM 3354 O O . ILE B 1 18 ? -24.359 -9.82 2.543 1 77.19 18 ILE B O 1
ATOM 3358 N N . ILE B 1 19 ? -23.578 -8.336 1.136 1 87.75 19 ILE B N 1
ATOM 3359 C CA . ILE B 1 19 ? -22.516 -7.891 2.029 1 87.75 19 ILE B CA 1
ATOM 3360 C C . ILE B 1 19 ? -23.109 -6.957 3.09 1 87.75 19 ILE B C 1
ATOM 3362 O O . ILE B 1 19 ? -23.781 -5.984 2.764 1 87.75 19 ILE B O 1
ATOM 3366 N N . VAL B 1 20 ? -22.953 -7.383 4.367 1 89.5 20 VAL B N 1
ATOM 3367 C CA . VAL B 1 20 ? -23.359 -6.555 5.496 1 89.5 20 VAL B CA 1
ATOM 3368 C C . VAL B 1 20 ? -22.141 -5.902 6.137 1 89.5 20 VAL B C 1
ATOM 3370 O O . VAL B 1 20 ? -21 -6.238 5.797 1 89.5 20 VAL B O 1
ATOM 3373 N N . PRO B 1 21 ? -22.312 -5.039 7.102 1 88.38 21 PRO B N 1
ATOM 3374 C CA . PRO B 1 21 ? -21.203 -4.254 7.652 1 88.38 21 PRO B CA 1
ATOM 3375 C C . PRO B 1 21 ? -20.078 -5.129 8.211 1 88.38 21 PRO B C 1
ATOM 3377 O O . PRO B 1 21 ? -18.906 -4.859 7.969 1 88.38 21 PRO B O 1
ATOM 3380 N N . ASP B 1 22 ? -20.422 -6.195 8.875 1 90.75 22 ASP B N 1
ATOM 3381 C CA . ASP B 1 22 ? -19.391 -7.078 9.43 1 90.75 22 ASP B CA 1
ATOM 3382 C C . ASP B 1 22 ? -18.562 -7.723 8.32 1 90.75 22 ASP B C 1
ATOM 3384 O O . ASP B 1 22 ? -17.344 -7.867 8.453 1 90.75 22 ASP B O 1
ATOM 3388 N N . ASP B 1 23 ? -19.266 -8.094 7.301 1 94.31 23 ASP B N 1
ATOM 3389 C CA . ASP B 1 23 ? -18.578 -8.672 6.156 1 94.31 23 ASP B CA 1
ATOM 3390 C C . ASP B 1 23 ? -17.641 -7.66 5.504 1 94.31 23 ASP B C 1
ATOM 3392 O O . ASP B 1 23 ? -16.516 -7.996 5.117 1 94.31 23 ASP B O 1
ATOM 3396 N N . ALA B 1 24 ? -18.109 -6.422 5.426 1 92.19 24 ALA B N 1
ATOM 3397 C CA . ALA B 1 24 ? -17.312 -5.367 4.809 1 92.19 24 ALA B CA 1
ATOM 3398 C C . ALA B 1 24 ? -16.031 -5.125 5.598 1 92.19 24 ALA B C 1
ATOM 3400 O O . ALA B 1 24 ? -14.961 -4.941 5.008 1 92.19 24 ALA B O 1
ATOM 3401 N N . THR B 1 25 ? -16.109 -5.137 6.902 1 93.19 25 THR B N 1
ATOM 3402 C CA . THR B 1 25 ? -14.922 -4.992 7.742 1 93.19 25 THR B CA 1
ATOM 3403 C C . THR B 1 25 ? -13.898 -6.086 7.426 1 93.19 25 THR B C 1
ATOM 3405 O O . THR B 1 25 ? -12.711 -5.801 7.27 1 93.19 25 THR B O 1
ATOM 3408 N N . TRP B 1 26 ? -14.422 -7.266 7.32 1 95.12 26 TRP B N 1
ATOM 3409 C CA . TRP B 1 26 ? -13.562 -8.414 7.078 1 95.12 26 TRP B CA 1
ATOM 3410 C C . TRP B 1 26 ? -12.906 -8.32 5.703 1 95.12 26 TRP B C 1
ATOM 3412 O O . TRP B 1 26 ? -11.695 -8.516 5.57 1 95.12 26 TRP B O 1
ATOM 3422 N N . ILE B 1 27 ? -13.664 -7.977 4.738 1 95.94 27 ILE B N 1
ATOM 3423 C CA . ILE B 1 27 ? -13.195 -7.887 3.359 1 95.94 27 ILE B CA 1
ATOM 3424 C C . ILE B 1 27 ? -12.148 -6.789 3.24 1 95.94 27 ILE B C 1
ATOM 3426 O O . ILE B 1 27 ? -11.062 -7.012 2.699 1 95.94 27 ILE B O 1
ATOM 3430 N N . LEU B 1 28 ? -12.414 -5.582 3.795 1 96 28 LEU B N 1
ATOM 3431 C CA . LEU B 1 28 ? -11.523 -4.434 3.658 1 96 28 LEU B CA 1
ATOM 3432 C C . LEU B 1 28 ? -10.219 -4.66 4.426 1 96 28 LEU B C 1
ATOM 3434 O O . LEU B 1 28 ? -9.133 -4.43 3.895 1 96 28 LEU B O 1
ATOM 3438 N N . THR B 1 29 ? -10.297 -5.168 5.613 1 95.88 29 THR B N 1
ATOM 3439 C CA . THR B 1 29 ? -9.094 -5.371 6.41 1 95.88 29 THR B CA 1
ATOM 3440 C C . THR B 1 29 ? -8.211 -6.453 5.793 1 95.88 29 THR B C 1
ATOM 3442 O O . THR B 1 29 ? -6.984 -6.348 5.812 1 95.88 29 THR B O 1
ATOM 3445 N N . SER B 1 30 ? -8.836 -7.504 5.277 1 97.25 30 SER B N 1
ATOM 3446 C CA . SER B 1 30 ? -8.07 -8.531 4.578 1 97.25 30 SER B CA 1
ATOM 3447 C C . SER B 1 30 ? -7.352 -7.953 3.365 1 97.25 30 SER B C 1
ATOM 3449 O O . SER B 1 30 ? -6.176 -8.25 3.137 1 97.25 30 SER B O 1
ATOM 3451 N N . ALA B 1 31 ? -8.07 -7.121 2.652 1 96.88 31 ALA B N 1
ATOM 3452 C CA . ALA B 1 31 ? -7.465 -6.512 1.47 1 96.88 31 ALA B CA 1
ATOM 3453 C C . ALA B 1 31 ? -6.293 -5.613 1.851 1 96.88 31 ALA B C 1
ATOM 3455 O O . ALA B 1 31 ? -5.281 -5.566 1.146 1 96.88 31 ALA B O 1
ATOM 3456 N N . PHE B 1 32 ? -6.395 -4.84 2.932 1 96.62 32 PHE B N 1
ATOM 3457 C CA . PHE B 1 32 ? -5.289 -4.027 3.42 1 96.62 32 PHE B CA 1
ATOM 3458 C C . PHE B 1 32 ? -4.047 -4.887 3.648 1 96.62 32 PHE B C 1
ATOM 3460 O O . PHE B 1 32 ? -2.943 -4.508 3.254 1 96.62 32 PHE B O 1
ATOM 3467 N N . ILE B 1 33 ? -4.254 -6.02 4.23 1 95.44 33 ILE B N 1
ATOM 3468 C CA . ILE B 1 33 ? -3.16 -6.938 4.535 1 95.44 33 ILE B CA 1
ATOM 3469 C C . ILE B 1 33 ? -2.566 -7.48 3.236 1 95.44 33 ILE B C 1
ATOM 3471 O O . ILE B 1 33 ? -1.345 -7.602 3.109 1 95.44 33 ILE B O 1
ATOM 3475 N N . ILE B 1 34 ? -3.381 -7.789 2.293 1 96.94 34 ILE B N 1
ATOM 3476 C CA . ILE B 1 34 ? -2.91 -8.328 1.021 1 96.94 34 ILE B CA 1
ATOM 3477 C C . ILE B 1 34 ? -2.018 -7.305 0.325 1 96.94 34 ILE B C 1
ATOM 3479 O O . ILE B 1 34 ? -1.008 -7.668 -0.285 1 96.94 34 ILE B O 1
ATOM 3483 N N . PHE B 1 35 ? -2.289 -6.066 0.417 1 96.31 35 PHE B N 1
ATOM 3484 C CA . PHE B 1 35 ? -1.486 -5.047 -0.248 1 96.31 35 PHE B CA 1
ATOM 3485 C C . PHE B 1 35 ? -0.085 -4.988 0.348 1 96.31 35 PHE B C 1
ATOM 3487 O O . PHE B 1 35 ? 0.861 -4.559 -0.316 1 96.31 35 PHE B O 1
ATOM 3494 N N . THR B 1 36 ? 0.108 -5.43 1.542 1 95.56 36 THR B N 1
ATOM 3495 C CA . THR B 1 36 ? 1.451 -5.488 2.107 1 95.56 36 THR B CA 1
ATOM 3496 C C . THR B 1 36 ? 2.303 -6.52 1.376 1 95.56 36 THR B C 1
ATOM 3498 O O . THR B 1 36 ? 3.533 -6.484 1.449 1 95.56 36 THR B O 1
ATOM 3501 N N . MET B 1 37 ? 1.679 -7.449 0.713 1 96.94 37 MET B N 1
ATOM 3502 C CA . MET B 1 37 ? 2.416 -8.438 -0.068 1 96.94 37 MET B CA 1
ATOM 3503 C C . MET B 1 37 ? 3.189 -7.773 -1.2 1 96.94 37 MET B C 1
ATOM 3505 O O . MET B 1 37 ? 4.215 -8.289 -1.644 1 96.94 37 MET B O 1
ATOM 3509 N N . GLN B 1 38 ? 2.693 -6.598 -1.65 1 96.56 38 GLN B N 1
ATOM 3510 C CA . GLN B 1 38 ? 3.445 -5.863 -2.662 1 96.56 38 GLN B CA 1
ATOM 3511 C C . GLN B 1 38 ? 4.848 -5.523 -2.17 1 96.56 38 GLN B C 1
ATOM 3513 O O . GLN B 1 38 ? 5.824 -5.664 -2.91 1 96.56 38 GLN B O 1
ATOM 3518 N N . SER B 1 39 ? 4.906 -5.094 -0.912 1 96.94 39 SER B N 1
ATOM 3519 C CA . SER B 1 39 ? 6.207 -4.852 -0.292 1 96.94 39 SER B CA 1
ATOM 3520 C C . SER B 1 39 ? 7.012 -6.141 -0.175 1 96.94 39 SER B C 1
ATOM 3522 O O . SER B 1 39 ? 8.234 -6.133 -0.337 1 96.94 39 SER B O 1
ATOM 3524 N N . GLY B 1 40 ? 6.336 -7.211 0.117 1 98 40 GLY B N 1
ATOM 3525 C CA . GLY B 1 40 ? 6.992 -8.508 0.218 1 98 40 GLY B CA 1
ATOM 3526 C C . GLY B 1 40 ? 7.605 -8.969 -1.09 1 98 40 GLY B C 1
ATOM 3527 O O . GLY B 1 40 ? 8.758 -9.406 -1.119 1 98 40 GLY B O 1
ATOM 3528 N N . PHE B 1 41 ? 6.852 -8.836 -2.17 1 97.94 41 PHE B N 1
ATOM 3529 C CA . PHE B 1 41 ? 7.375 -9.156 -3.49 1 97.94 41 PHE B CA 1
ATOM 3530 C C . PHE B 1 41 ? 8.594 -8.297 -3.816 1 97.94 41 PHE B C 1
ATOM 3532 O O . PHE B 1 41 ? 9.609 -8.805 -4.293 1 97.94 41 PHE B O 1
ATOM 3539 N N . GLY B 1 42 ? 8.469 -7.004 -3.555 1 97.75 42 GLY B N 1
ATOM 3540 C CA . GLY B 1 42 ? 9.57 -6.098 -3.822 1 97.75 42 GLY B CA 1
ATOM 3541 C C . GLY B 1 42 ? 10.852 -6.488 -3.105 1 97.75 42 GLY B C 1
ATOM 3542 O O . GLY B 1 42 ? 11.914 -6.566 -3.725 1 97.75 42 GLY B O 1
ATOM 3543 N N . LEU B 1 43 ? 10.742 -6.797 -1.819 1 97.75 43 LEU B N 1
ATOM 3544 C CA . LEU B 1 43 ? 11.906 -7.117 -1.008 1 97.75 43 LEU B CA 1
ATOM 3545 C C . LEU B 1 43 ? 12.492 -8.469 -1.407 1 97.75 43 LEU B C 1
ATOM 3547 O O . LEU B 1 43 ? 13.719 -8.609 -1.525 1 97.75 43 LEU B O 1
ATOM 3551 N N . LEU B 1 44 ? 11.641 -9.461 -1.622 1 98 44 LEU B N 1
ATOM 3552 C CA . LEU B 1 44 ? 12.109 -10.781 -2.012 1 98 44 LEU B CA 1
ATOM 3553 C C . LEU B 1 44 ? 12.836 -10.727 -3.352 1 98 44 LEU B C 1
ATOM 3555 O O . LEU B 1 44 ? 13.953 -11.234 -3.479 1 98 44 LEU B O 1
ATOM 3559 N N . GLU B 1 45 ? 12.273 -10.078 -4.332 1 97.81 45 GLU B N 1
ATOM 3560 C CA . GLU B 1 45 ? 12.844 -10.008 -5.672 1 97.81 45 GLU B CA 1
ATOM 3561 C C . GLU B 1 45 ? 14.117 -9.172 -5.684 1 97.81 45 GLU B C 1
ATOM 3563 O O . GLU B 1 45 ? 15.117 -9.555 -6.293 1 97.81 45 GLU B O 1
ATOM 3568 N N . ALA B 1 46 ? 14.031 -8.023 -4.969 1 97.62 46 ALA B N 1
ATOM 3569 C CA . ALA B 1 46 ? 15.203 -7.152 -4.914 1 97.62 46 ALA B CA 1
ATOM 3570 C C . ALA B 1 46 ? 16.359 -7.836 -4.195 1 97.62 46 ALA B C 1
ATOM 3572 O O . ALA B 1 46 ? 17.531 -7.617 -4.539 1 97.62 46 ALA B O 1
ATOM 3573 N N . GLY B 1 47 ? 16.047 -8.656 -3.225 1 97.5 47 GLY B N 1
ATOM 3574 C CA . GLY B 1 47 ? 17.078 -9.375 -2.502 1 97.5 47 GLY B CA 1
ATOM 3575 C C . GLY B 1 47 ? 17.703 -10.492 -3.316 1 97.5 47 GLY B C 1
ATOM 3576 O O . GLY B 1 47 ? 18.891 -10.812 -3.137 1 97.5 47 GLY B O 1
ATOM 3577 N N . MET B 1 48 ? 16.984 -11.062 -4.219 1 97 48 MET B N 1
ATOM 3578 C CA . MET B 1 48 ? 17.406 -12.242 -4.973 1 97 48 MET B CA 1
ATOM 3579 C C . MET B 1 48 ? 18.266 -11.836 -6.164 1 97 48 MET B C 1
ATOM 3581 O O . MET B 1 48 ? 19.109 -12.609 -6.617 1 97 48 MET B O 1
ATOM 3585 N N . VAL B 1 49 ? 18.109 -10.609 -6.672 1 96.75 49 VAL B N 1
ATOM 3586 C CA . VAL B 1 49 ? 18.812 -10.188 -7.879 1 96.75 49 VAL B CA 1
ATOM 3587 C C . VAL B 1 49 ? 20.141 -9.562 -7.504 1 96.75 49 VAL B C 1
ATOM 3589 O O . VAL B 1 49 ? 20.516 -9.523 -6.328 1 96.75 49 VAL B O 1
ATOM 3592 N N . SER B 1 50 ? 20.906 -9.156 -8.578 1 96.62 50 SER B N 1
ATOM 3593 C CA . SER B 1 50 ? 22.188 -8.5 -8.344 1 96.62 50 SER B CA 1
ATOM 3594 C C . SER B 1 50 ? 22 -7.102 -7.762 1 96.62 50 SER B C 1
ATOM 3596 O O . SER B 1 50 ? 20.984 -6.449 -8.023 1 96.62 50 SER B O 1
ATOM 3598 N N . LYS B 1 51 ? 22.922 -6.66 -7.055 1 96.25 51 LYS B N 1
ATOM 3599 C CA . LYS B 1 51 ? 22.875 -5.391 -6.336 1 96.25 51 LYS B CA 1
ATOM 3600 C C . LYS B 1 51 ? 22.641 -4.227 -7.293 1 96.25 51 LYS B C 1
ATOM 3602 O O . LYS B 1 51 ? 21.969 -3.254 -6.949 1 96.25 51 LYS B O 1
ATOM 3607 N N . LYS B 1 52 ? 23.125 -4.285 -8.484 1 96.81 52 LYS B N 1
ATOM 3608 C CA . LYS B 1 52 ? 23.047 -3.197 -9.453 1 96.81 52 LYS B CA 1
ATOM 3609 C C . LYS B 1 52 ? 21.641 -3.057 -10.016 1 96.81 52 LYS B C 1
ATOM 3611 O O . LYS B 1 52 ? 21.375 -2.18 -10.844 1 96.81 52 LYS B O 1
ATOM 3616 N N . ASN B 1 53 ? 20.641 -3.92 -9.531 1 97.62 53 ASN B N 1
ATOM 3617 C CA . ASN B 1 53 ? 19.281 -3.895 -10.047 1 97.62 53 ASN B CA 1
ATOM 3618 C C . ASN B 1 53 ? 18.25 -3.818 -8.914 1 97.62 53 ASN B C 1
ATOM 3620 O O . ASN B 1 53 ? 17.047 -3.863 -9.164 1 97.62 53 ASN B O 1
ATOM 3624 N N . GLU B 1 54 ? 18.656 -3.684 -7.707 1 96.56 54 GLU B N 1
ATOM 3625 C CA . GLU B 1 54 ? 17.797 -3.789 -6.531 1 96.56 54 GLU B CA 1
ATOM 3626 C C . GLU B 1 54 ? 16.688 -2.738 -6.566 1 96.56 54 GLU B C 1
ATOM 3628 O O . GLU B 1 54 ? 15.516 -3.061 -6.375 1 96.56 54 GLU B O 1
ATOM 3633 N N . THR B 1 55 ? 17.031 -1.549 -6.801 1 97.06 55 THR B N 1
ATOM 3634 C CA . THR B 1 55 ? 16.078 -0.443 -6.766 1 97.06 55 THR B CA 1
ATOM 3635 C C . THR B 1 55 ? 15.094 -0.549 -7.922 1 97.06 55 THR B C 1
ATOM 3637 O O . THR B 1 55 ? 13.898 -0.274 -7.75 1 97.06 55 THR B O 1
ATOM 3640 N N . ASN B 1 56 ? 15.57 -0.913 -9.016 1 97.94 56 ASN B N 1
ATOM 3641 C CA . ASN B 1 56 ? 14.727 -1.07 -10.195 1 97.94 56 ASN B CA 1
ATOM 3642 C C . ASN B 1 56 ? 13.602 -2.078 -9.953 1 97.94 56 ASN B C 1
ATOM 3644 O O . ASN B 1 56 ? 12.477 -1.887 -10.414 1 97.94 56 ASN B O 1
ATOM 3648 N N . ILE B 1 57 ? 13.898 -3.117 -9.266 1 97.25 57 ILE B N 1
ATOM 3649 C CA . ILE B 1 57 ? 12.906 -4.141 -8.953 1 97.25 57 ILE B CA 1
ATOM 3650 C C . ILE B 1 57 ? 11.828 -3.555 -8.047 1 97.25 57 ILE B C 1
ATOM 3652 O O . ILE B 1 57 ? 10.641 -3.816 -8.242 1 97.25 57 ILE B O 1
ATOM 3656 N N . MET B 1 58 ? 12.219 -2.758 -7.098 1 97.31 58 MET B N 1
ATOM 3657 C CA . MET B 1 58 ? 11.266 -2.113 -6.207 1 97.31 58 MET B CA 1
ATOM 3658 C C . MET B 1 58 ? 10.336 -1.183 -6.98 1 97.31 58 MET B C 1
ATOM 3660 O O . MET B 1 58 ? 9.133 -1.131 -6.711 1 97.31 58 MET B O 1
ATOM 3664 N N . VAL B 1 59 ? 10.891 -0.455 -7.898 1 98.12 59 VAL B N 1
ATOM 3665 C CA . VAL B 1 59 ? 10.109 0.454 -8.734 1 98.12 59 VAL B CA 1
ATOM 3666 C C . VAL B 1 59 ? 9.078 -0.335 -9.531 1 98.12 59 VAL B C 1
ATOM 3668 O O . VAL B 1 59 ? 7.922 0.082 -9.641 1 98.12 59 VAL B O 1
ATOM 3671 N N . LYS B 1 60 ? 9.438 -1.481 -10.086 1 97.69 60 LYS B N 1
ATOM 3672 C CA . LYS B 1 60 ? 8.508 -2.301 -10.859 1 97.69 60 LYS B CA 1
ATOM 3673 C C . LYS B 1 60 ? 7.328 -2.75 -10 1 97.69 60 LYS B C 1
ATOM 3675 O O . LYS B 1 60 ? 6.199 -2.842 -10.492 1 97.69 60 LYS B O 1
ATOM 3680 N N . ASN B 1 61 ? 7.598 -3.023 -8.766 1 97.44 61 ASN B N 1
ATOM 3681 C CA . ASN B 1 61 ? 6.516 -3.422 -7.867 1 97.44 61 ASN B CA 1
ATOM 3682 C C . ASN B 1 61 ? 5.539 -2.275 -7.625 1 97.44 61 ASN B C 1
ATOM 3684 O O . ASN B 1 61 ? 4.328 -2.496 -7.527 1 97.44 61 ASN B O 1
ATOM 3688 N N . ALA B 1 62 ? 6.059 -1.061 -7.543 1 98 62 ALA B N 1
ATOM 3689 C CA . ALA B 1 62 ? 5.176 0.1 -7.445 1 98 62 ALA B CA 1
ATOM 3690 C C . ALA B 1 62 ? 4.395 0.303 -8.742 1 98 62 ALA B C 1
ATOM 3692 O O . ALA B 1 62 ? 3.201 0.608 -8.711 1 98 62 ALA B O 1
ATOM 3693 N N . VAL B 1 63 ? 5.074 0.122 -9.859 1 98.06 63 VAL B N 1
ATOM 3694 C CA . VAL B 1 63 ? 4.488 0.25 -11.195 1 98.06 63 VAL B CA 1
ATOM 3695 C C . VAL B 1 63 ? 3.312 -0.716 -11.336 1 98.06 63 VAL B C 1
ATOM 3697 O O . VAL B 1 63 ? 2.289 -0.375 -11.93 1 98.06 63 VAL B O 1
ATOM 3700 N N . ASP B 1 64 ? 3.428 -1.873 -10.758 1 98.06 64 ASP B N 1
ATOM 3701 C CA . ASP B 1 64 ? 2.383 -2.889 -10.852 1 98.06 64 ASP B CA 1
ATOM 3702 C C . ASP B 1 64 ? 1.107 -2.428 -10.148 1 98.06 64 ASP B C 1
ATOM 3704 O O . ASP B 1 64 ? 0.001 -2.732 -10.594 1 98.06 64 ASP B O 1
ATOM 3708 N N . VAL B 1 65 ? 1.264 -1.719 -9.031 1 97.94 65 VAL B N 1
ATOM 3709 C CA . VAL B 1 65 ? 0.093 -1.202 -8.328 1 97.94 65 VAL B CA 1
ATOM 3710 C C . VAL B 1 65 ? -0.507 -0.037 -9.117 1 97.94 65 VAL B C 1
ATOM 3712 O O . VAL B 1 65 ? -1.727 0.053 -9.266 1 97.94 65 VAL B O 1
ATOM 3715 N N . ILE B 1 66 ? 0.313 0.821 -9.664 1 98.56 66 ILE B N 1
ATOM 3716 C CA . ILE B 1 66 ? -0.129 2.037 -10.344 1 98.56 66 ILE B CA 1
ATOM 3717 C C . ILE B 1 66 ? -0.814 1.677 -11.656 1 98.56 66 ILE B C 1
ATOM 3719 O O . ILE B 1 66 ? -1.992 1.984 -11.859 1 98.56 66 ILE B O 1
ATOM 3723 N N . TYR B 1 67 ? -0.136 0.948 -12.484 1 98.5 67 TYR B N 1
ATOM 3724 C CA . TYR B 1 67 ? -0.672 0.721 -13.82 1 98.5 67 TYR B CA 1
ATOM 3725 C C . TYR B 1 67 ? -1.549 -0.525 -13.852 1 98.5 67 TYR B C 1
ATOM 3727 O O . TYR B 1 67 ? -2.525 -0.584 -14.602 1 98.5 67 TYR B O 1
ATOM 3735 N N . GLY B 1 68 ? -1.189 -1.55 -13.086 1 98.12 68 GLY B N 1
ATOM 3736 C CA . GLY B 1 68 ? -2.121 -2.654 -12.914 1 98.12 68 GLY B CA 1
ATOM 3737 C C . GLY B 1 68 ? -3.43 -2.238 -12.273 1 98.12 68 GLY B C 1
ATOM 3738 O O . GLY B 1 68 ? -4.496 -2.719 -12.648 1 98.12 68 GLY B O 1
ATOM 3739 N N . GLY B 1 69 ? -3.289 -1.341 -11.227 1 98.19 69 GLY B N 1
ATOM 3740 C CA . GLY B 1 69 ? -4.484 -0.808 -10.594 1 98.19 69 GLY B CA 1
ATOM 3741 C C . GLY B 1 69 ? -5.324 0.045 -11.523 1 98.19 69 GLY B C 1
ATOM 3742 O O . GLY B 1 69 ? -6.551 -0.052 -11.523 1 98.19 69 GLY B O 1
ATOM 3743 N N . LEU B 1 70 ? -4.688 0.858 -12.32 1 98.56 70 LEU B N 1
ATOM 3744 C CA . LEU B 1 70 ? -5.391 1.707 -13.273 1 98.56 70 LEU B CA 1
ATOM 3745 C C . LEU B 1 70 ? -6.203 0.867 -14.25 1 98.56 70 LEU B C 1
ATOM 3747 O O . LEU B 1 70 ? -7.375 1.151 -14.492 1 98.56 70 LEU B O 1
ATOM 3751 N N . SER B 1 71 ? -5.594 -0.147 -14.828 1 98.62 71 SER B N 1
ATOM 3752 C CA . SER B 1 71 ? -6.277 -0.965 -15.82 1 98.62 71 SER B CA 1
ATOM 3753 C C . SER B 1 71 ? -7.395 -1.788 -15.188 1 98.62 71 SER B C 1
ATOM 3755 O O . SER B 1 71 ? -8.43 -2.014 -15.812 1 98.62 71 SER B O 1
ATOM 3757 N N . TYR B 1 72 ? -7.145 -2.264 -13.945 1 98.56 72 TYR B N 1
ATOM 3758 C CA . TYR B 1 72 ? -8.227 -3.002 -13.297 1 98.56 72 TYR B CA 1
ATOM 3759 C C . TYR B 1 72 ? -9.422 -2.1 -13.039 1 98.56 72 TYR B C 1
ATOM 3761 O O . TYR B 1 72 ? -10.57 -2.541 -13.133 1 98.56 72 TYR B O 1
ATOM 3769 N N . TRP B 1 73 ? -9.141 -0.812 -12.68 1 98.5 73 TRP B N 1
ATOM 3770 C CA . TRP B 1 73 ? -10.219 0.15 -12.484 1 98.5 73 TRP B CA 1
ATOM 3771 C C . TRP B 1 73 ? -10.922 0.456 -13.805 1 98.5 73 TRP B C 1
ATOM 3773 O O . TRP B 1 73 ? -12.156 0.542 -13.852 1 98.5 73 TRP B O 1
ATOM 3783 N N . LEU B 1 74 ? -10.172 0.606 -14.922 1 98.5 74 LEU B N 1
ATOM 3784 C CA . LEU B 1 74 ? -10.719 0.975 -16.219 1 98.5 74 LEU B CA 1
ATOM 3785 C C . LEU B 1 74 ? -11.602 -0.137 -16.781 1 98.5 74 LEU B C 1
ATOM 3787 O O . LEU B 1 74 ? -12.727 0.117 -17.219 1 98.5 74 LEU B O 1
ATOM 3791 N N . PHE B 1 75 ? -11.039 -1.485 -16.734 1 98.38 75 PHE B N 1
ATOM 3792 C CA . PHE B 1 75 ? -11.797 -2.498 -17.469 1 98.38 75 PHE B CA 1
ATOM 3793 C C . PHE B 1 75 ? -11.656 -3.861 -16.797 1 98.38 75 PHE B C 1
ATOM 3795 O O . PHE B 1 75 ? -12.422 -4.781 -17.094 1 98.38 75 PHE B O 1
ATOM 3802 N N . GLY B 1 76 ? -10.703 -4.102 -15.922 1 98.69 76 GLY B N 1
ATOM 3803 C CA . GLY B 1 76 ? -10.469 -5.422 -15.352 1 98.69 76 GLY B CA 1
ATOM 3804 C C . GLY B 1 76 ? -11.648 -5.938 -14.539 1 98.69 76 GLY B C 1
ATOM 3805 O O . GLY B 1 76 ? -12.055 -7.09 -14.695 1 98.69 76 GLY B O 1
ATOM 3806 N N . PHE B 1 77 ? -12.133 -5.02 -13.633 1 98.62 77 PHE B N 1
ATOM 3807 C CA . PHE B 1 77 ? -13.266 -5.414 -12.805 1 98.62 77 PHE B CA 1
ATOM 3808 C C . PHE B 1 77 ? -14.492 -5.707 -13.664 1 98.62 77 PHE B C 1
ATOM 3810 O O . PHE B 1 77 ? -15.258 -6.633 -13.375 1 98.62 77 PHE B O 1
ATOM 3817 N N . ALA B 1 78 ? -14.688 -4.949 -14.719 1 98.56 78 ALA B N 1
ATOM 3818 C CA . ALA B 1 78 ? -15.797 -5.145 -15.648 1 98.56 78 ALA B CA 1
ATOM 3819 C C . ALA B 1 78 ? -15.758 -6.535 -16.266 1 98.56 78 ALA B C 1
ATOM 3821 O O . ALA B 1 78 ? -16.75 -7.27 -16.234 1 98.56 78 ALA B O 1
ATOM 3822 N N . PHE B 1 79 ? -14.609 -6.961 -16.703 1 98.69 79 PHE B N 1
ATOM 3823 C CA . PHE B 1 79 ? -14.469 -8.242 -17.375 1 98.69 79 PHE B CA 1
ATOM 3824 C C . PHE B 1 79 ? -14.523 -9.391 -16.375 1 98.69 79 PHE B C 1
ATOM 3826 O O . PHE B 1 79 ? -14.922 -10.508 -16.719 1 98.69 79 PHE B O 1
ATOM 3833 N N . SER B 1 80 ? -14.195 -9.148 -15.148 1 98.56 80 SER B N 1
ATOM 3834 C CA . SER B 1 80 ? -14.203 -10.188 -14.133 1 98.56 80 SER B CA 1
ATOM 3835 C C . SER B 1 80 ? -15.602 -10.391 -13.562 1 98.56 80 SER B C 1
ATOM 3837 O O . SER B 1 80 ? -16.062 -11.531 -13.414 1 98.56 80 SER B O 1
ATOM 3839 N N . PHE B 1 81 ? -16.312 -9.203 -13.266 1 97.94 81 PHE B N 1
ATOM 3840 C CA . PHE B 1 81 ? -17.5 -9.344 -12.414 1 97.94 81 PHE B CA 1
ATOM 3841 C C . PHE B 1 81 ? -18.609 -8.414 -12.875 1 97.94 81 PHE B C 1
ATOM 3843 O O . PHE B 1 81 ? -19.531 -8.117 -12.117 1 97.94 81 PHE B O 1
ATOM 3850 N N . GLY B 1 82 ? -18.5 -7.852 -14.094 1 97.44 82 GLY B N 1
ATOM 3851 C CA . GLY B 1 82 ? -19.609 -7.094 -14.641 1 97.44 82 GLY B CA 1
ATOM 3852 C C . GLY B 1 82 ? -20.906 -7.891 -14.711 1 97.44 82 GLY B C 1
ATOM 3853 O O . GLY B 1 82 ? -20.875 -9.094 -14.969 1 97.44 82 GLY B O 1
ATOM 3854 N N . GLU B 1 83 ? -22.016 -7.227 -14.523 1 96 83 GLU B N 1
ATOM 3855 C CA . GLU B 1 83 ? -23.312 -7.902 -14.508 1 96 83 GLU B CA 1
ATOM 3856 C C . GLU B 1 83 ? -24.281 -7.242 -15.477 1 96 83 GLU B C 1
ATOM 3858 O O . GLU B 1 83 ? -25.484 -7.496 -15.422 1 96 83 GLU B O 1
ATOM 3863 N N . GLY B 1 84 ? -23.828 -6.355 -16.266 1 96.25 84 GLY B N 1
ATOM 3864 C CA . GLY B 1 84 ? -24.672 -5.645 -17.203 1 96.25 84 GLY B CA 1
ATOM 3865 C C . GLY B 1 84 ? -25.062 -6.48 -18.422 1 96.25 84 GLY B C 1
ATOM 3866 O O . GLY B 1 84 ? -24.781 -7.68 -18.453 1 96.25 84 GLY B O 1
ATOM 3867 N N . GLU B 1 85 ? -25.797 -5.816 -19.344 1 96.88 85 GLU B N 1
ATOM 3868 C CA . GLU B 1 85 ? -26.188 -6.465 -20.578 1 96.88 85 GLU B CA 1
ATOM 3869 C C . GLU B 1 85 ? -24.953 -6.926 -21.375 1 96.88 85 GLU B C 1
ATOM 3871 O O . GLU B 1 85 ? -24 -6.164 -21.547 1 96.88 85 GLU B O 1
ATOM 3876 N N . GLY B 1 86 ? -24.953 -8.156 -21.75 1 97.5 86 GLY B N 1
ATOM 3877 C CA . GLY B 1 86 ? -23.828 -8.703 -22.516 1 97.5 86 GLY B CA 1
ATOM 3878 C C . GLY B 1 86 ? -22.953 -9.633 -21.703 1 97.5 86 GLY B C 1
ATOM 3879 O O . GLY B 1 86 ? -22.109 -10.336 -22.266 1 97.5 86 GLY B O 1
ATOM 3880 N N . THR B 1 87 ? -23.078 -9.609 -20.375 1 97.62 87 THR B N 1
ATOM 3881 C CA . THR B 1 87 ? -22.359 -10.562 -19.531 1 97.62 87 THR B CA 1
ATOM 3882 C C . THR B 1 87 ? -22.703 -11.992 -19.953 1 97.62 87 THR B C 1
ATOM 3884 O O . THR B 1 87 ? -23.844 -12.305 -20.266 1 97.62 87 THR B O 1
ATOM 3887 N N . ASN B 1 88 ? -21.734 -12.867 -19.984 1 98.25 88 ASN B N 1
ATOM 3888 C CA . ASN B 1 88 ? -21.906 -14.266 -20.375 1 98.25 88 ASN B CA 1
ATOM 3889 C C . ASN B 1 88 ? -20.953 -15.18 -19.625 1 98.25 88 ASN B C 1
ATOM 3891 O O . ASN B 1 88 ? -20.375 -14.781 -18.609 1 98.25 88 ASN B O 1
ATOM 3895 N N . ALA B 1 89 ? -20.844 -16.359 -20.078 1 98.31 89 ALA B N 1
ATOM 3896 C CA . ALA B 1 89 ? -20.047 -17.359 -19.391 1 98.31 89 ALA B CA 1
ATOM 3897 C C . ALA B 1 89 ? -18.547 -17.062 -19.516 1 98.31 89 ALA B C 1
ATOM 3899 O O . ALA B 1 89 ? -17.75 -17.5 -18.688 1 98.31 89 ALA B O 1
ATOM 3900 N N . PHE B 1 90 ? -18.188 -16.297 -20.484 1 98.5 90 PHE B N 1
ATOM 3901 C CA . PHE B 1 90 ? -16.797 -16.094 -20.812 1 98.5 90 PHE B CA 1
ATOM 3902 C C . PHE B 1 90 ? -16.266 -14.82 -20.172 1 98.5 90 PHE B C 1
ATOM 3904 O O . PHE B 1 90 ? -15.086 -14.75 -19.812 1 98.5 90 PHE B O 1
ATOM 3911 N N . CYS B 1 91 ? -17.047 -13.797 -20.031 1 98.25 91 CYS B N 1
ATOM 3912 C CA . CYS B 1 91 ? -16.578 -12.562 -19.422 1 98.25 91 CYS B CA 1
ATOM 3913 C C . CYS B 1 91 ? -17.75 -11.727 -18.922 1 98.25 91 CYS B C 1
ATOM 3915 O O . CYS B 1 91 ? -18.891 -11.961 -19.297 1 98.25 91 CYS B O 1
ATOM 3917 N N . GLY B 1 92 ? -17.469 -10.828 -18 1 98.31 92 GLY B N 1
ATOM 3918 C CA . GLY B 1 92 ? -18.438 -9.844 -17.531 1 98.31 92 GLY B CA 1
ATOM 3919 C C . GLY B 1 92 ? -18.484 -8.586 -18.375 1 98.31 92 GLY B C 1
ATOM 3920 O O . GLY B 1 92 ? -17.531 -8.305 -19.109 1 98.31 92 GLY B O 1
ATOM 3921 N N . VAL B 1 93 ? -19.547 -7.941 -18.375 1 97.69 93 VAL B N 1
ATOM 3922 C CA . VAL B 1 93 ? -19.734 -6.629 -18.984 1 97.69 93 VAL B CA 1
ATOM 3923 C C . VAL B 1 93 ? -20.438 -5.691 -18 1 97.69 93 VAL B C 1
ATOM 3925 O O . VAL B 1 93 ? -21.5 -6.016 -17.484 1 97.69 93 VAL B O 1
ATOM 3928 N N . GLY B 1 94 ? -19.781 -4.559 -17.812 1 95.94 94 GLY B N 1
ATOM 3929 C CA . GLY B 1 94 ? -20.297 -3.598 -16.859 1 95.94 94 GLY B CA 1
ATOM 3930 C C . GLY B 1 94 ? -19.281 -3.156 -15.828 1 95.94 94 GLY B C 1
ATOM 3931 O O . GLY B 1 94 ? -18.25 -3.814 -15.648 1 95.94 94 GLY B O 1
ATOM 3932 N N . TYR B 1 95 ? -19.562 -2.025 -15.188 1 96.12 95 TYR B N 1
ATOM 3933 C CA . TYR B 1 95 ? -18.719 -1.436 -14.148 1 96.12 95 TYR B CA 1
ATOM 3934 C C . TYR B 1 95 ? -17.391 -0.984 -14.727 1 96.12 95 TYR B C 1
ATOM 3936 O O . TYR B 1 95 ? -16.359 -1.068 -14.055 1 96.12 95 TYR B O 1
ATOM 3944 N N . PHE B 1 96 ? -17.328 -0.726 -16.016 1 97.56 96 PHE B N 1
ATOM 3945 C CA . PHE B 1 96 ? -16.156 -0.039 -16.547 1 97.56 96 PHE B CA 1
ATOM 3946 C C . PHE B 1 96 ? -15.922 1.278 -15.812 1 97.56 96 PHE B C 1
ATOM 3948 O O . PHE B 1 96 ? -16.875 1.926 -15.375 1 97.56 96 PHE B O 1
ATOM 3955 N N . LEU B 1 97 ? -14.586 1.744 -15.742 1 97.56 97 LEU B N 1
ATOM 3956 C CA . LEU B 1 97 ? -14.359 2.898 -14.883 1 97.56 97 LEU B CA 1
ATOM 3957 C C . LEU B 1 97 ? -15.172 2.791 -13.602 1 97.56 97 LEU B C 1
ATOM 3959 O O . LEU B 1 97 ? -16 3.656 -13.312 1 97.56 97 LEU B O 1
ATOM 3963 N N . THR B 1 98 ? -14.922 1.703 -12.812 1 97.56 98 THR B N 1
ATOM 3964 C CA . THR B 1 98 ? -15.75 1.205 -11.719 1 97.56 98 THR B CA 1
ATOM 3965 C C . THR B 1 98 ? -16.234 2.355 -10.836 1 97.56 98 THR B C 1
ATOM 3967 O O . THR B 1 98 ? -15.414 3.113 -10.305 1 97.56 98 THR B O 1
ATOM 3970 N N . ASP B 1 99 ? -17.469 2.516 -10.812 1 96.75 99 ASP B N 1
ATOM 3971 C CA . ASP B 1 99 ? -18.234 3.463 -10 1 96.75 99 ASP B CA 1
ATOM 3972 C C . ASP B 1 99 ? -19.594 2.879 -9.602 1 96.75 99 ASP B C 1
ATOM 3974 O O . ASP B 1 99 ? -19.984 1.827 -10.109 1 96.75 99 ASP B O 1
ATOM 3978 N N . ALA B 1 100 ? -20.188 3.348 -8.539 1 94.62 100 ALA B N 1
ATOM 3979 C CA . ALA B 1 100 ? -21.469 2.826 -8.078 1 94.62 100 ALA B CA 1
ATOM 3980 C C . ALA B 1 100 ? -22.281 3.902 -7.348 1 94.62 100 ALA B C 1
ATOM 3982 O O . ALA B 1 100 ? -21.703 4.809 -6.746 1 94.62 100 ALA B O 1
ATOM 3983 N N . ASP B 1 101 ? -23.531 3.793 -7.457 1 91.75 101 ASP B N 1
ATOM 3984 C CA . ASP B 1 101 ? -24.406 4.723 -6.738 1 91.75 101 ASP B CA 1
ATOM 3985 C C . ASP B 1 101 ? -24.547 4.324 -5.273 1 91.75 101 ASP B C 1
ATOM 3987 O O . ASP B 1 101 ? -24.062 3.264 -4.863 1 91.75 101 ASP B O 1
ATOM 3991 N N . GLU B 1 102 ? -25.141 5.152 -4.562 1 89.5 102 GLU B N 1
ATOM 3992 C CA . GLU B 1 102 ? -25.203 5.004 -3.111 1 89.5 102 GLU B CA 1
ATOM 3993 C C . GLU B 1 102 ? -25.828 3.67 -2.719 1 89.5 102 GLU B C 1
ATOM 3995 O O . GLU B 1 102 ? -25.406 3.045 -1.744 1 89.5 102 GLU B O 1
ATOM 4000 N N . TYR B 1 103 ? -26.844 3.234 -3.475 1 87.69 103 TYR B N 1
ATOM 4001 C CA . TYR B 1 103 ? -27.594 2.029 -3.137 1 87.69 103 TYR B CA 1
ATOM 4002 C C . TYR B 1 103 ? -26.688 0.8 -3.176 1 87.69 103 TYR B C 1
ATOM 4004 O O . TYR B 1 103 ? -26.766 -0.053 -2.287 1 87.69 103 TYR B O 1
ATOM 4012 N N . GLU B 1 104 ? -25.781 0.741 -4.133 1 92.31 104 GLU B N 1
ATOM 4013 C CA . GLU B 1 104 ? -25.031 -0.497 -4.301 1 92.31 104 GLU B CA 1
ATOM 4014 C C . GLU B 1 104 ? -23.531 -0.271 -4.07 1 92.31 104 GLU B C 1
ATOM 4016 O O . GLU B 1 104 ? -22.734 -1.207 -4.164 1 92.31 104 GLU B O 1
ATOM 4021 N N . MET B 1 105 ? -23.109 0.907 -3.775 1 92.31 105 MET B N 1
ATOM 4022 C CA . MET B 1 105 ? -21.688 1.258 -3.756 1 92.31 105 MET B CA 1
ATOM 4023 C C . MET B 1 105 ? -20.938 0.445 -2.703 1 92.31 105 MET B C 1
ATOM 4025 O O . MET B 1 105 ? -19.781 0.072 -2.908 1 92.31 105 MET B O 1
ATOM 4029 N N . GLY B 1 106 ? -21.578 0.126 -1.595 1 93.19 106 GLY B N 1
ATOM 4030 C CA . GLY B 1 106 ? -20.906 -0.682 -0.593 1 93.19 106 GLY B CA 1
ATOM 4031 C C . GLY B 1 106 ? -20.453 -2.029 -1.121 1 93.19 106 GLY B C 1
ATOM 4032 O O . GLY B 1 106 ? -19.266 -2.375 -1.018 1 93.19 106 GLY B O 1
ATOM 4033 N N . ASP B 1 107 ? -21.375 -2.758 -1.754 1 93.69 107 ASP B N 1
ATOM 4034 C CA . ASP B 1 107 ? -21.094 -4.086 -2.285 1 93.69 107 ASP B CA 1
ATOM 4035 C C . ASP B 1 107 ? -20.078 -4.02 -3.422 1 93.69 107 ASP B C 1
ATOM 4037 O O . ASP B 1 107 ? -19.109 -4.777 -3.436 1 93.69 107 ASP B O 1
ATOM 4041 N N . VAL B 1 108 ? -20.281 -3.102 -4.289 1 95.75 108 VAL B N 1
ATOM 4042 C CA . VAL B 1 108 ? -19.469 -2.998 -5.488 1 95.75 108 VAL B CA 1
ATOM 4043 C C . VAL B 1 108 ? -18.047 -2.59 -5.102 1 95.75 108 VAL B C 1
ATOM 4045 O O . VAL B 1 108 ? -17.062 -3.219 -5.527 1 95.75 108 VAL B O 1
ATOM 4048 N N . PHE B 1 109 ? -17.906 -1.6 -4.242 1 97.25 109 PHE B N 1
ATOM 4049 C CA . PHE B 1 109 ? -16.594 -1.075 -3.918 1 97.25 109 PHE B CA 1
ATOM 4050 C C . PHE B 1 109 ? -15.828 -2.047 -3.027 1 97.25 109 PHE B C 1
ATOM 4052 O O . PHE B 1 109 ? -14.609 -2.193 -3.16 1 97.25 109 PHE B O 1
ATOM 4059 N N . ALA B 1 110 ? -16.5 -2.723 -2.111 1 96.12 110 ALA B N 1
ATOM 4060 C CA . ALA B 1 110 ? -15.82 -3.719 -1.287 1 96.12 110 ALA B CA 1
ATOM 4061 C C . ALA B 1 110 ? -15.266 -4.855 -2.143 1 96.12 110 ALA B C 1
ATOM 4063 O O . ALA B 1 110 ? -14.102 -5.238 -2.004 1 96.12 110 ALA B O 1
ATOM 4064 N N . LYS B 1 111 ? -16.109 -5.367 -3.021 1 96.38 111 LYS B N 1
ATOM 4065 C CA . LYS B 1 111 ? -15.695 -6.453 -3.906 1 96.38 111 LYS B CA 1
ATOM 4066 C C . LYS B 1 111 ? -14.586 -6 -4.852 1 96.38 111 LYS B C 1
ATOM 4068 O O . LYS B 1 111 ? -13.609 -6.715 -5.055 1 96.38 111 LYS B O 1
ATOM 4073 N N . TYR B 1 112 ? -14.742 -4.84 -5.41 1 98.12 112 TYR B N 1
ATOM 4074 C CA . TYR B 1 112 ? -13.742 -4.281 -6.312 1 98.12 112 TYR B CA 1
ATOM 4075 C C . TYR B 1 112 ? -12.391 -4.18 -5.629 1 98.12 112 TYR B C 1
ATOM 4077 O O . TYR B 1 112 ? -11.375 -4.598 -6.191 1 98.12 112 TYR B O 1
ATOM 4085 N N . PHE B 1 113 ? -12.438 -3.582 -4.496 1 98 113 PHE B N 1
ATOM 4086 C CA . PHE B 1 113 ? -11.18 -3.314 -3.801 1 98 113 PHE B CA 1
ATOM 4087 C C . PHE B 1 113 ? -10.477 -4.617 -3.443 1 98 113 PHE B C 1
ATOM 4089 O O . PHE B 1 113 ? -9.25 -4.715 -3.561 1 98 113 PHE B O 1
ATOM 4096 N N . PHE B 1 114 ? -11.25 -5.602 -2.961 1 97.5 114 PHE B N 1
ATOM 4097 C CA . PHE B 1 114 ? -10.688 -6.91 -2.645 1 97.5 114 PHE B CA 1
ATOM 4098 C C . PHE B 1 114 ? -10.062 -7.547 -3.883 1 97.5 114 PHE B C 1
ATOM 4100 O O . PHE B 1 114 ? -8.922 -8 -3.846 1 97.5 114 PHE B O 1
ATOM 4107 N N . GLN B 1 115 ? -10.742 -7.555 -4.949 1 98 115 GLN B N 1
ATOM 4108 C CA . GLN B 1 115 ? -10.289 -8.188 -6.184 1 98 115 GLN B CA 1
ATOM 4109 C C . GLN B 1 115 ? -9.141 -7.402 -6.816 1 98 115 GLN B C 1
ATOM 4111 O O . GLN B 1 115 ? -8.289 -7.98 -7.492 1 98 115 GLN B O 1
ATOM 4116 N N . LEU B 1 116 ? -9.133 -6.102 -6.613 1 98.31 116 LEU B N 1
ATOM 4117 C CA . LEU B 1 116 ? -8 -5.285 -7.055 1 98.31 116 LEU B CA 1
ATOM 4118 C C . LEU B 1 116 ? -6.699 -5.781 -6.441 1 98.31 116 LEU B C 1
ATOM 4120 O O . LEU B 1 116 ? -5.668 -5.824 -7.117 1 98.31 116 LEU B O 1
ATOM 4124 N N . SER B 1 117 ? -6.73 -6.121 -5.172 1 97.25 117 SER B N 1
ATOM 4125 C CA . SER B 1 117 ? -5.527 -6.625 -4.512 1 97.25 117 SER B CA 1
ATOM 4126 C C . SER B 1 117 ? -5.047 -7.922 -5.152 1 97.25 117 SER B C 1
ATOM 4128 O O . SER B 1 117 ? -3.842 -8.148 -5.285 1 97.25 117 SER B O 1
ATOM 4130 N N . PHE B 1 118 ? -5.984 -8.805 -5.645 1 97.69 118 PHE B N 1
ATOM 4131 C CA . PHE B 1 118 ? -5.637 -10.039 -6.34 1 97.69 118 PHE B CA 1
ATOM 4132 C C . PHE B 1 118 ? -5.023 -9.742 -7.703 1 97.69 118 PHE B C 1
ATOM 4134 O O . PHE B 1 118 ? -4.016 -10.336 -8.078 1 97.69 118 PHE B O 1
ATOM 4141 N N . ALA B 1 119 ? -5.66 -8.836 -8.359 1 97.75 119 ALA B N 1
ATOM 4142 C CA . ALA B 1 119 ? -5.227 -8.508 -9.711 1 97.75 119 ALA B CA 1
ATOM 4143 C C . ALA B 1 119 ? -3.809 -7.945 -9.719 1 97.75 119 ALA B C 1
ATOM 4145 O O . ALA B 1 119 ? -2.982 -8.336 -10.547 1 97.75 119 ALA B O 1
ATOM 4146 N N . THR B 1 120 ? -3.525 -7.016 -8.828 1 96.75 120 THR B N 1
ATOM 4147 C CA . THR B 1 120 ? -2.197 -6.414 -8.773 1 96.75 120 THR B CA 1
ATOM 4148 C C . THR B 1 120 ? -1.157 -7.438 -8.32 1 96.75 120 THR B C 1
ATOM 4150 O O . THR B 1 120 ? -0.009 -7.398 -8.773 1 96.75 120 THR B O 1
ATOM 4153 N N . THR B 1 121 ? -1.553 -8.352 -7.469 1 95.5 121 THR B N 1
ATOM 4154 C CA . THR B 1 121 ? -0.653 -9.422 -7.059 1 95.5 121 THR B CA 1
ATOM 4155 C C . THR B 1 121 ? -0.298 -10.312 -8.25 1 95.5 121 THR B C 1
ATOM 4157 O O . THR B 1 121 ? 0.873 -10.633 -8.461 1 95.5 121 THR B O 1
ATOM 4160 N N . SER B 1 122 ? -1.298 -10.688 -9 1 96.38 122 SER B N 1
ATOM 4161 C CA . SER B 1 122 ? -1.067 -11.539 -10.164 1 96.38 122 SER B CA 1
ATOM 4162 C C . SER B 1 122 ? -0.095 -10.883 -11.141 1 96.38 122 SER B C 1
ATOM 4164 O O . SER B 1 122 ? 0.775 -11.555 -11.695 1 96.38 122 SER B O 1
ATOM 4166 N N . THR B 1 123 ? -0.254 -9.609 -11.297 1 94.75 123 THR B N 1
ATOM 4167 C CA . THR B 1 123 ? 0.643 -8.852 -12.164 1 94.75 123 THR B CA 1
ATOM 4168 C C . THR B 1 123 ? 2.057 -8.82 -11.594 1 94.75 123 THR B C 1
ATOM 4170 O O . THR B 1 123 ? 3.033 -9.008 -12.32 1 94.75 123 THR B O 1
ATOM 4173 N N . THR B 1 124 ? 2.188 -8.641 -10.367 1 96 124 THR B N 1
ATOM 4174 C CA . THR B 1 124 ? 3.477 -8.477 -9.703 1 96 124 THR B CA 1
ATOM 4175 C C . THR B 1 124 ? 4.277 -9.773 -9.75 1 96 124 THR B C 1
ATOM 4177 O O . THR B 1 124 ? 5.508 -9.75 -9.82 1 96 124 THR B O 1
ATOM 4180 N N . ILE B 1 125 ? 3.619 -10.914 -9.766 1 97.12 125 ILE B N 1
ATOM 4181 C CA . ILE B 1 125 ? 4.281 -12.211 -9.828 1 97.12 125 ILE B CA 1
ATOM 4182 C C . ILE B 1 125 ? 5.188 -12.273 -11.055 1 97.12 125 ILE B C 1
ATOM 4184 O O . ILE B 1 125 ? 6.312 -12.773 -10.977 1 97.12 125 ILE B O 1
ATOM 4188 N N . VAL B 1 126 ? 4.82 -11.633 -12.102 1 97.62 126 VAL B N 1
ATOM 4189 C CA . VAL B 1 126 ? 5.539 -11.727 -13.367 1 97.62 126 VAL B CA 1
ATOM 4190 C C . VAL B 1 126 ? 6.797 -10.867 -13.312 1 97.62 126 VAL B C 1
ATOM 4192 O O . VAL B 1 126 ? 7.777 -11.141 -14.016 1 97.62 126 VAL B O 1
ATOM 4195 N N . SER B 1 127 ? 6.785 -9.805 -12.484 1 95.75 127 SER B N 1
ATOM 4196 C CA . SER B 1 127 ? 7.906 -8.875 -12.375 1 95.75 127 SER B CA 1
ATOM 4197 C C . SER B 1 127 ? 9.203 -9.602 -12.039 1 95.75 127 SER B C 1
ATOM 4199 O O . SER B 1 127 ? 10.25 -9.312 -12.625 1 95.75 127 SER B O 1
ATOM 4201 N N . GLY B 1 128 ? 9.156 -10.578 -11.18 1 96.06 128 GLY B N 1
ATOM 4202 C CA . GLY B 1 128 ? 10.344 -11.312 -10.766 1 96.06 128 GLY B CA 1
ATOM 4203 C C . GLY B 1 128 ? 10.93 -12.164 -11.867 1 96.06 128 GLY B C 1
ATOM 4204 O O . GLY B 1 128 ? 12.156 -12.289 -11.977 1 96.06 128 GLY B O 1
ATOM 4205 N N . ALA B 1 129 ? 10.078 -12.695 -12.695 1 97.5 129 ALA B N 1
ATOM 4206 C CA . ALA B 1 129 ? 10.523 -13.539 -13.797 1 97.5 129 ALA B CA 1
ATOM 4207 C C . ALA B 1 129 ? 11.273 -12.727 -14.844 1 97.5 129 ALA B C 1
ATOM 4209 O O . ALA B 1 129 ? 12.156 -13.25 -15.531 1 97.5 129 ALA B O 1
ATOM 4210 N N . MET B 1 130 ? 11.008 -11.422 -14.914 1 98 130 MET B N 1
ATOM 4211 C CA . MET B 1 130 ? 11.57 -10.578 -15.961 1 98 130 MET B CA 1
ATOM 4212 C C . MET B 1 130 ? 12.719 -9.734 -15.43 1 98 130 MET B C 1
ATOM 4214 O O . MET B 1 130 ? 13.32 -8.953 -16.172 1 98 130 MET B O 1
ATOM 4218 N N . ALA B 1 131 ? 13.148 -9.945 -14.305 1 97 131 ALA B N 1
ATOM 4219 C CA . ALA B 1 131 ? 14.086 -9.102 -13.57 1 97 131 ALA B CA 1
ATOM 4220 C C . ALA B 1 131 ? 15.438 -9.039 -14.273 1 97 131 ALA B C 1
ATOM 4222 O O . ALA B 1 131 ? 15.859 -10.016 -14.906 1 97 131 ALA B O 1
ATOM 4223 N N . GLU B 1 132 ? 16.141 -7.902 -14.234 1 97.25 132 GLU B N 1
ATOM 4224 C CA . GLU B 1 132 ? 17.547 -7.609 -14.531 1 97.25 132 GLU B CA 1
ATOM 4225 C C . GLU B 1 132 ? 17.766 -7.434 -16.031 1 97.25 132 GLU B C 1
ATOM 4227 O O . GLU B 1 132 ? 18.875 -7.074 -16.453 1 97.25 132 GLU B O 1
ATOM 4232 N N . ARG B 1 133 ? 16.703 -7.668 -16.859 1 97.62 133 ARG B N 1
ATOM 4233 C CA . ARG B 1 133 ? 17.016 -7.477 -18.266 1 97.62 133 ARG B CA 1
ATOM 4234 C C . ARG B 1 133 ? 15.82 -6.91 -19.031 1 97.62 133 ARG B C 1
ATOM 4236 O O . ARG B 1 133 ? 15.938 -6.555 -20.203 1 97.62 133 ARG B O 1
ATOM 4243 N N . VAL B 1 134 ? 14.68 -6.766 -18.391 1 98.31 134 VAL B N 1
ATOM 4244 C CA . VAL B 1 134 ? 13.539 -6.168 -19.062 1 98.31 134 VAL B CA 1
ATOM 4245 C C . VAL B 1 134 ? 13.656 -4.645 -19.031 1 98.31 134 VAL B C 1
ATOM 4247 O O . VAL B 1 134 ? 14.117 -4.07 -18.047 1 98.31 134 VAL B O 1
ATOM 4250 N N . ASN B 1 135 ? 13.211 -4.031 -20.156 1 98.19 135 ASN B N 1
ATOM 4251 C CA . ASN B 1 135 ? 13.078 -2.582 -20.25 1 98.19 135 ASN B CA 1
ATOM 4252 C C . ASN B 1 135 ? 11.938 -2.068 -19.359 1 98.19 135 ASN B C 1
ATOM 4254 O O . ASN B 1 135 ? 10.82 -2.568 -19.438 1 98.19 135 ASN B O 1
ATOM 4258 N N . LEU B 1 136 ? 12.242 -1.057 -18.531 1 97.94 136 LEU B N 1
ATOM 4259 C CA . LEU B 1 136 ? 11.258 -0.579 -17.562 1 97.94 136 LEU B CA 1
ATOM 4260 C C . LEU B 1 136 ? 10.023 -0.026 -18.266 1 97.94 136 LEU B C 1
ATOM 4262 O O . LEU B 1 136 ? 8.898 -0.236 -17.812 1 97.94 136 LEU B O 1
ATOM 4266 N N . LYS B 1 137 ? 10.203 0.733 -19.328 1 97.94 137 LYS B N 1
ATOM 4267 C CA . LYS B 1 137 ? 9.07 1.279 -20.078 1 97.94 137 LYS B CA 1
ATOM 4268 C C . LYS B 1 137 ? 8.234 0.166 -20.688 1 97.94 137 LYS B C 1
ATOM 4270 O O . LYS B 1 137 ? 7 0.244 -20.703 1 97.94 137 LYS B O 1
ATOM 4275 N N . ALA B 1 138 ? 8.906 -0.832 -21.25 1 98.38 138 ALA B N 1
ATOM 4276 C CA . ALA B 1 138 ? 8.203 -1.994 -21.781 1 98.38 138 ALA B CA 1
ATOM 4277 C C . ALA B 1 138 ? 7.422 -2.707 -20.672 1 98.38 138 ALA B C 1
ATOM 4279 O O . ALA B 1 138 ? 6.258 -3.076 -20.875 1 98.38 138 ALA B O 1
ATOM 4280 N N . TYR B 1 139 ? 8.078 -2.883 -19.547 1 98.44 139 TYR B N 1
ATOM 4281 C CA . TYR B 1 139 ? 7.422 -3.539 -18.422 1 98.44 139 TYR B CA 1
ATOM 4282 C C . TYR B 1 139 ? 6.203 -2.746 -17.969 1 98.44 139 TYR B C 1
ATOM 4284 O O . TYR B 1 139 ? 5.184 -3.326 -17.594 1 98.44 139 TYR B O 1
ATOM 4292 N N . THR B 1 140 ? 6.289 -1.437 -17.906 1 98.31 140 THR B N 1
ATOM 4293 C CA . THR B 1 140 ? 5.188 -0.569 -17.516 1 98.31 140 THR B CA 1
ATOM 4294 C C . THR B 1 140 ? 3.977 -0.783 -18.406 1 98.31 140 THR B C 1
ATOM 4296 O O . THR B 1 140 ? 2.852 -0.928 -17.938 1 98.31 140 THR B O 1
ATOM 4299 N N . LEU B 1 141 ? 4.203 -0.843 -19.703 1 98.19 141 LEU B N 1
ATOM 4300 C CA . LEU B 1 141 ? 3.129 -1.103 -20.641 1 98.19 141 LEU B CA 1
ATOM 4301 C C . LEU B 1 141 ? 2.523 -2.482 -20.422 1 98.19 141 LEU B C 1
ATOM 4303 O O . LEU B 1 141 ? 1.3 -2.641 -20.453 1 98.19 141 LEU B O 1
ATOM 4307 N N . PHE B 1 142 ? 3.387 -3.436 -20.25 1 98.38 142 PHE B N 1
ATOM 4308 C CA . PHE B 1 142 ? 2.924 -4.793 -19.984 1 98.38 142 PHE B CA 1
ATOM 4309 C C . PHE B 1 142 ? 2.086 -4.844 -18.703 1 98.38 142 PHE B C 1
ATOM 4311 O O . PHE B 1 142 ? 1.039 -5.492 -18.672 1 98.38 142 PHE B O 1
ATOM 4318 N N . SER B 1 143 ? 2.604 -4.227 -17.625 1 97.94 143 SER B N 1
ATOM 4319 C CA . SER B 1 143 ? 1.889 -4.188 -16.344 1 97.94 143 SER B CA 1
ATOM 4320 C C . SER B 1 143 ? 0.471 -3.656 -16.531 1 97.94 143 SER B C 1
ATOM 4322 O O . SER B 1 143 ? -0.466 -4.141 -15.891 1 97.94 143 SER B O 1
ATOM 4324 N N . PHE B 1 144 ? 0.281 -2.715 -17.359 1 98.06 144 PHE B N 1
ATOM 4325 C CA . PHE B 1 144 ? -1.024 -2.129 -17.641 1 98.06 144 PHE B CA 1
ATOM 4326 C C . PHE B 1 144 ? -1.934 -3.137 -18.328 1 98.06 144 PHE B C 1
ATOM 4328 O O . PHE B 1 144 ? -3.094 -3.301 -17.953 1 98.06 144 PHE B O 1
ATOM 4335 N N . ILE B 1 145 ? -1.458 -3.873 -19.266 1 97.62 145 ILE B N 1
ATOM 4336 C CA . ILE B 1 145 ? -2.346 -4.676 -20.109 1 97.62 145 ILE B CA 1
ATOM 4337 C C . ILE B 1 145 ? -2.469 -6.082 -19.531 1 97.62 145 ILE B C 1
ATOM 4339 O O . ILE B 1 145 ? -3.381 -6.832 -19.891 1 97.62 145 ILE B O 1
ATOM 4343 N N . ASN B 1 146 ? -1.586 -6.484 -18.672 1 97.25 146 ASN B N 1
ATOM 4344 C CA . ASN B 1 146 ? -1.55 -7.84 -18.125 1 97.25 146 ASN B CA 1
ATOM 4345 C C . ASN B 1 146 ? -2.789 -8.141 -17.297 1 97.25 146 ASN B C 1
ATOM 4347 O O . ASN B 1 146 ? -3.064 -9.305 -16.984 1 97.25 146 ASN B O 1
ATOM 4351 N N . THR B 1 147 ? -3.564 -7.125 -16.953 1 97.12 147 THR B N 1
ATOM 4352 C CA . THR B 1 147 ? -4.82 -7.281 -16.234 1 97.12 147 THR B CA 1
ATOM 4353 C C . THR B 1 147 ? -5.762 -8.219 -16.984 1 97.12 147 THR B C 1
ATOM 4355 O O . THR B 1 147 ? -6.562 -8.93 -16.375 1 97.12 147 THR B O 1
ATOM 4358 N N . LEU B 1 148 ? -5.559 -8.328 -18.25 1 97.81 148 LEU B N 1
ATOM 4359 C CA . LEU B 1 148 ? -6.395 -9.18 -19.078 1 97.81 148 LEU B CA 1
ATOM 4360 C C . LEU B 1 148 ? -6.137 -10.648 -18.797 1 97.81 148 LEU B C 1
ATOM 4362 O O . LEU B 1 148 ? -7.035 -11.484 -18.938 1 97.81 148 LEU B O 1
ATOM 4366 N N . SER B 1 149 ? -4.922 -11 -18.406 1 98.38 149 SER B N 1
ATOM 4367 C CA . SER B 1 149 ? -4.602 -12.383 -18.094 1 98.38 149 SER B CA 1
ATOM 4368 C C . SER B 1 149 ? -5.344 -12.844 -16.844 1 98.38 149 SER B C 1
ATOM 4370 O O . SER B 1 149 ? -5.727 -14.008 -16.734 1 98.38 149 SER B O 1
ATOM 4372 N N . PHE B 1 150 ? -5.547 -11.953 -15.938 1 98.19 150 PHE B N 1
ATOM 4373 C CA . PHE B 1 150 ? -6.191 -12.25 -14.664 1 98.19 150 PHE B CA 1
ATOM 4374 C C . PHE B 1 150 ? -7.707 -12.25 -14.805 1 98.19 150 PHE B C 1
ATOM 4376 O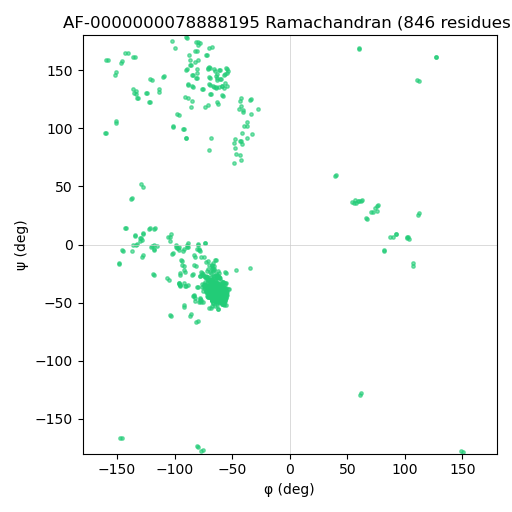 O . PHE B 1 150 ? -8.391 -13.133 -14.281 1 98.19 150 PHE B O 1
ATOM 4383 N N . SER B 1 151 ? -8.32 -11.258 -15.477 1 98.81 151 SER B N 1
ATOM 4384 C CA . SER B 1 151 ? -9.727 -10.891 -15.383 1 98.81 151 SER B CA 1
ATOM 4385 C C . SER B 1 151 ? -10.625 -12.016 -15.891 1 98.81 151 SER B C 1
ATOM 4387 O O . SER B 1 151 ? -11.656 -12.312 -15.289 1 98.81 151 SER B O 1
ATOM 4389 N N . PHE B 1 152 ? -10.211 -12.664 -16.906 1 98.81 152 PHE B N 1
ATOM 4390 C CA . PHE B 1 152 ? -11.078 -13.656 -17.531 1 98.81 152 PHE B CA 1
ATOM 4391 C C . PHE B 1 152 ? -11.094 -14.945 -16.719 1 98.81 152 PHE B C 1
ATOM 4393 O O . PHE B 1 152 ? -12.156 -15.43 -16.328 1 98.81 152 PHE B O 1
ATOM 4400 N N . PRO B 1 153 ? -9.945 -15.445 -16.344 1 98.88 153 PRO B N 1
ATOM 4401 C CA . PRO B 1 153 ? -9.992 -16.609 -15.461 1 98.88 153 PRO B CA 1
ATOM 4402 C C . PRO B 1 153 ? -10.711 -16.328 -14.148 1 98.88 153 PRO B C 1
ATOM 4404 O O . PRO B 1 153 ? -11.398 -17.203 -13.617 1 98.88 153 PRO B O 1
ATOM 4407 N N . ALA B 1 154 ? -10.516 -15.148 -13.617 1 98.81 154 ALA B N 1
ATOM 4408 C CA . ALA B 1 154 ? -11.258 -14.773 -12.414 1 98.81 154 ALA B CA 1
ATOM 4409 C C . ALA B 1 154 ? -12.766 -14.875 -12.648 1 98.81 154 ALA B C 1
ATOM 4411 O O . ALA B 1 154 ? -13.492 -15.383 -11.789 1 98.81 154 ALA B O 1
ATOM 4412 N N . HIS B 1 155 ? -13.234 -14.406 -13.797 1 98.88 155 HIS B N 1
ATOM 4413 C CA . HIS B 1 155 ? -14.641 -14.531 -14.156 1 98.88 155 HIS B CA 1
ATOM 4414 C C . HIS B 1 155 ? -15.055 -16 -14.266 1 98.88 155 HIS B C 1
ATOM 4416 O O . HIS B 1 155 ? -16.078 -16.406 -13.703 1 98.88 155 HIS B O 1
ATOM 4422 N N . TRP B 1 156 ? -14.266 -16.812 -14.938 1 98.88 156 TRP B N 1
ATOM 4423 C CA . TRP B 1 156 ? -14.609 -18.203 -15.211 1 98.88 156 TRP B CA 1
ATOM 4424 C C . TRP B 1 156 ? -14.836 -18.969 -13.914 1 98.88 156 TRP B C 1
ATOM 4426 O O . TRP B 1 156 ? -15.727 -19.812 -13.836 1 98.88 156 TRP B O 1
ATOM 4436 N N . ILE B 1 157 ? -14.039 -18.625 -12.914 1 98.5 157 ILE B N 1
ATOM 4437 C CA . ILE B 1 157 ? -14 -19.438 -11.703 1 98.5 157 ILE B CA 1
ATOM 4438 C C . ILE B 1 157 ? -14.938 -18.828 -10.648 1 98.5 157 ILE B C 1
ATOM 4440 O O . ILE B 1 157 ? -15.555 -19.562 -9.875 1 98.5 157 ILE B O 1
ATOM 4444 N N . TRP B 1 158 ? -15.102 -17.5 -10.586 1 97.81 158 TRP B N 1
ATOM 4445 C CA . TRP B 1 158 ? -15.703 -16.906 -9.391 1 97.81 158 TRP B CA 1
ATOM 4446 C C . TRP B 1 158 ? -17.016 -16.203 -9.734 1 97.81 158 TRP B C 1
ATOM 4448 O O . TRP B 1 158 ? -17.859 -16.016 -8.859 1 97.81 158 TRP B O 1
ATOM 4458 N N . ALA B 1 159 ? -17.188 -15.75 -10.945 1 98 159 ALA B N 1
ATOM 4459 C CA . ALA B 1 159 ? -18.422 -15.047 -11.289 1 98 159 ALA B CA 1
ATOM 4460 C C . ALA B 1 159 ? -19.609 -16.016 -11.336 1 98 159 ALA B C 1
ATOM 4462 O O . ALA B 1 159 ? -19.438 -17.188 -11.68 1 98 159 ALA B O 1
ATOM 4463 N N . LYS B 1 160 ? -20.797 -15.531 -11.062 1 95 160 LYS B N 1
ATOM 4464 C CA . LYS B 1 160 ? -22.016 -16.359 -11.062 1 95 160 LYS B CA 1
ATOM 4465 C C . LYS B 1 160 ? -22.234 -17.016 -12.414 1 95 160 LYS B C 1
ATOM 4467 O O . LYS B 1 160 ? -22.688 -18.172 -12.477 1 95 160 LYS B O 1
ATOM 4472 N N . THR B 1 161 ? -21.828 -16.359 -13.445 1 97.19 161 THR B N 1
ATOM 4473 C CA . THR B 1 161 ? -22.078 -16.859 -14.789 1 97.19 161 THR B CA 1
ATOM 4474 C C . THR B 1 161 ? -20.859 -17.562 -15.344 1 97.19 161 THR B C 1
ATOM 4476 O O . THR B 1 161 ? -20.875 -18.062 -16.484 1 97.19 161 THR B O 1
ATOM 4479 N N . GLY B 1 162 ? -19.75 -17.672 -14.656 1 98.56 162 GLY B N 1
ATOM 4480 C CA . GLY B 1 162 ? -18.531 -18.266 -15.156 1 98.56 162 GLY B CA 1
ATO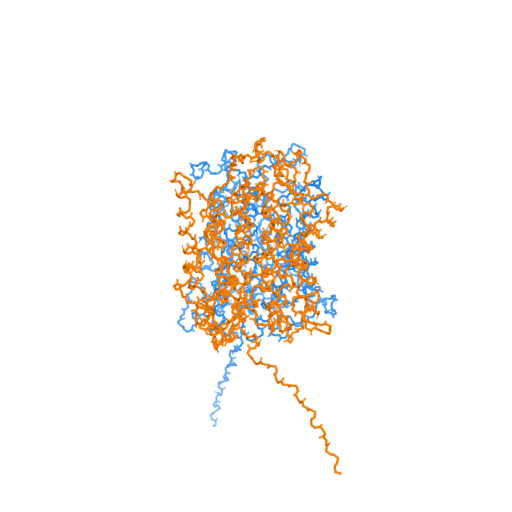M 4481 C C . GLY B 1 162 ? -18.672 -19.719 -15.547 1 98.56 162 GLY B C 1
ATOM 4482 O O . GLY B 1 162 ? -19.297 -20.5 -14.82 1 98.56 162 GLY B O 1
ATOM 4483 N N . TRP B 1 163 ? -18.172 -20.078 -16.609 1 98.62 163 TRP B N 1
ATOM 4484 C CA . TRP B 1 163 ? -18.422 -21.422 -17.141 1 98.62 163 TRP B CA 1
ATOM 4485 C C . TRP B 1 163 ? -17.688 -22.484 -16.328 1 98.62 163 TRP B C 1
ATOM 4487 O O . TRP B 1 163 ? -18.203 -23.578 -16.141 1 98.62 163 TRP B O 1
ATOM 4497 N N . LEU B 1 164 ? -16.516 -22.219 -15.805 1 98.56 164 LEU B N 1
ATOM 4498 C CA . LEU B 1 164 ? -15.828 -23.188 -14.961 1 98.56 164 LEU B CA 1
ATOM 4499 C C . LEU B 1 164 ? -16.547 -23.359 -13.633 1 98.56 164 LEU B C 1
ATOM 4501 O O . LEU B 1 164 ? -16.625 -24.484 -13.102 1 98.56 164 LEU B O 1
ATOM 4505 N N . LYS B 1 165 ? -17.016 -22.25 -13.125 1 97.56 165 LYS B N 1
ATOM 4506 C CA . LYS B 1 165 ? -17.828 -22.328 -11.906 1 97.56 165 LYS B CA 1
ATOM 4507 C C . LYS B 1 165 ? -19.047 -23.219 -12.125 1 97.56 165 LYS B C 1
ATOM 4509 O O . LYS B 1 165 ? -19.359 -24.062 -11.289 1 97.56 165 LYS B O 1
ATOM 4514 N N . LYS B 1 166 ? -19.766 -23.047 -13.219 1 96.81 166 LYS B N 1
ATOM 4515 C CA . LYS B 1 166 ? -20.969 -23.828 -13.547 1 96.81 166 LYS B CA 1
ATOM 4516 C C . LYS B 1 166 ? -20.641 -25.297 -13.703 1 96.81 166 LYS B C 1
ATOM 4518 O O . LYS B 1 166 ? -21.469 -26.172 -13.398 1 96.81 166 LYS B O 1
ATOM 4523 N N . MET B 1 167 ? -19.438 -25.531 -14.094 1 97 167 MET B N 1
ATOM 4524 C CA . MET B 1 167 ? -19.016 -26.906 -14.281 1 97 167 MET B CA 1
ATOM 4525 C C . MET B 1 167 ? -18.578 -27.531 -12.953 1 97 167 MET B C 1
ATOM 4527 O O . MET B 1 167 ? -18.281 -28.719 -12.883 1 97 167 MET B O 1
ATOM 4531 N N . GLY B 1 168 ? -18.484 -26.656 -11.945 1 96.19 168 GLY B N 1
ATOM 4532 C CA . GLY B 1 168 ? -18.219 -27.172 -10.609 1 96.19 168 GLY B CA 1
ATOM 4533 C C . GLY B 1 168 ? -16.766 -27 -10.188 1 96.19 168 GLY B C 1
ATOM 4534 O O . GLY B 1 168 ? -16.359 -27.5 -9.133 1 96.19 168 GLY B O 1
ATOM 4535 N N . ALA B 1 169 ? -15.938 -26.328 -10.961 1 98 169 ALA B N 1
ATOM 4536 C CA . ALA B 1 169 ? -14.555 -26.078 -10.562 1 98 169 ALA B CA 1
ATOM 4537 C C . ALA B 1 169 ? -14.5 -25.219 -9.297 1 98 169 ALA B C 1
ATOM 4539 O O . ALA B 1 169 ? -15.32 -24.328 -9.109 1 98 169 ALA B O 1
ATOM 4540 N N . ILE B 1 170 ? -13.492 -25.562 -8.453 1 98.25 170 ILE B N 1
ATOM 4541 C CA . ILE B 1 170 ? -13.375 -24.891 -7.16 1 98.25 170 ILE B CA 1
ATOM 4542 C C . ILE B 1 170 ? -11.984 -24.281 -7.016 1 98.25 170 ILE B C 1
ATOM 4544 O O . ILE B 1 170 ? -10.977 -24.953 -7.258 1 98.25 170 ILE B O 1
ATOM 4548 N N . ASP B 1 171 ? -11.953 -23.094 -6.66 1 98.69 171 ASP B N 1
ATOM 4549 C CA . ASP B 1 171 ? -10.773 -22.359 -6.219 1 98.69 171 ASP B CA 1
ATOM 4550 C C . ASP B 1 171 ? -11.148 -21.266 -5.227 1 98.69 171 ASP B C 1
ATOM 4552 O O . ASP B 1 171 ? -11.633 -20.203 -5.617 1 98.69 171 ASP B O 1
ATOM 4556 N N . VAL B 1 172 ? -10.836 -21.5 -4.008 1 98.12 172 VAL B N 1
ATOM 4557 C CA . VAL B 1 172 ? -11.344 -20.641 -2.936 1 98.12 172 VAL B CA 1
ATOM 4558 C C . VAL B 1 172 ? -10.648 -19.281 -2.994 1 98.12 172 VAL B C 1
ATOM 4560 O O . VAL B 1 172 ? -11.289 -18.25 -2.816 1 98.12 172 VAL B O 1
ATOM 4563 N N . ALA B 1 173 ? -9.312 -19.297 -3.24 1 98.44 173 ALA B N 1
ATOM 4564 C CA . ALA B 1 173 ? -8.609 -18.047 -2.93 1 98.44 173 ALA B CA 1
ATOM 4565 C C . ALA B 1 173 ? -7.656 -17.672 -4.055 1 98.44 173 ALA B C 1
ATOM 4567 O O . ALA B 1 173 ? -6.785 -16.812 -3.873 1 98.44 173 ALA B O 1
ATOM 4568 N N . GLY B 1 174 ? -7.633 -18.328 -5.203 1 98.5 174 GLY B N 1
ATOM 4569 C CA . GLY B 1 174 ? -6.938 -17.766 -6.355 1 98.5 174 GLY B CA 1
ATOM 4570 C C . GLY B 1 174 ? -5.699 -18.562 -6.742 1 98.5 174 GLY B C 1
ATOM 4571 O O . GLY B 1 174 ? -4.766 -18 -7.324 1 98.5 174 GLY B O 1
ATOM 4572 N N . CYS B 1 175 ? -5.664 -19.828 -6.449 1 98.81 175 CYS B N 1
ATOM 4573 C CA . CYS B 1 175 ? -4.594 -20.703 -6.938 1 98.81 175 CYS B CA 1
ATOM 4574 C C . CYS B 1 175 ? -4.512 -20.656 -8.461 1 98.81 175 CYS B C 1
ATOM 4576 O O . CYS B 1 175 ? -3.418 -20.594 -9.023 1 98.81 175 CYS B O 1
ATOM 4578 N N . GLY B 1 176 ? -5.602 -20.719 -9.086 1 98.69 176 GLY B N 1
ATOM 4579 C CA . GLY B 1 176 ? -5.699 -20.641 -10.539 1 98.69 176 GLY B CA 1
ATOM 4580 C C . GLY B 1 176 ? -5.629 -19.234 -11.078 1 98.69 176 GLY B C 1
ATOM 4581 O O . GLY B 1 176 ? -4.617 -18.828 -11.656 1 98.69 176 GLY B O 1
ATOM 4582 N N . PRO B 1 177 ? -6.617 -18.375 -10.789 1 98.69 177 PRO B N 1
ATOM 4583 C CA . PRO B 1 177 ? -6.707 -17.047 -11.414 1 98.69 177 PRO B CA 1
ATOM 4584 C C . PRO B 1 177 ? -5.527 -16.156 -11.055 1 98.69 177 PRO B C 1
ATOM 4586 O O . PRO B 1 177 ? -5.176 -15.25 -11.82 1 98.69 177 PRO B O 1
ATOM 4589 N N . VAL B 1 178 ? -4.902 -16.375 -9.914 1 98.69 178 VAL B N 1
ATOM 4590 C CA . VAL B 1 178 ? -3.818 -15.477 -9.523 1 98.69 178 VAL B CA 1
ATOM 4591 C C . VAL B 1 178 ? -2.475 -16.156 -9.758 1 98.69 178 VAL B C 1
ATOM 4593 O O . VAL B 1 178 ? -1.677 -15.703 -10.578 1 98.69 178 VAL B O 1
ATOM 4596 N N . HIS B 1 179 ? -2.232 -17.312 -9.078 1 98.88 179 HIS B N 1
ATOM 4597 C CA . HIS B 1 179 ? -0.903 -17.922 -9.055 1 98.88 179 HIS B CA 1
ATOM 4598 C C . HIS B 1 179 ? -0.603 -18.656 -10.352 1 98.88 179 HIS B C 1
ATOM 4600 O O . HIS B 1 179 ? 0.465 -18.469 -10.945 1 98.88 179 HIS B O 1
ATOM 4606 N N . LEU B 1 180 ? -1.525 -19.469 -10.805 1 98.94 180 LEU B N 1
ATOM 4607 C CA . LEU B 1 180 ? -1.308 -20.156 -12.07 1 98.94 180 LEU B CA 1
ATOM 4608 C C . LEU B 1 180 ? -1.15 -19.172 -13.211 1 98.94 180 LEU B C 1
ATOM 4610 O O . LEU B 1 180 ? -0.236 -19.281 -14.031 1 98.94 180 LEU B O 1
ATOM 4614 N N . VAL B 1 181 ? -2.041 -18.172 -13.227 1 98.88 181 VAL B N 1
ATOM 4615 C CA . VAL B 1 181 ? -1.955 -17.125 -14.234 1 98.88 181 VAL B CA 1
ATOM 4616 C C . VAL B 1 181 ? -0.594 -16.438 -14.148 1 98.88 181 VAL B C 1
ATOM 4618 O O . VAL B 1 181 ? 0.1 -16.297 -15.156 1 98.88 181 VAL B O 1
ATOM 4621 N N . GLY B 1 182 ? -0.197 -16.016 -12.992 1 98.75 182 GLY B N 1
ATOM 4622 C CA . GLY B 1 182 ? 1.082 -15.352 -12.82 1 98.75 182 GLY B CA 1
ATOM 4623 C C . GLY B 1 182 ? 2.268 -16.219 -13.203 1 98.75 182 GLY B C 1
ATOM 4624 O O . GLY B 1 182 ? 3.195 -15.75 -13.867 1 98.75 182 GLY B O 1
ATOM 4625 N N . GLY B 1 183 ? 2.223 -17.469 -12.789 1 98.88 183 GLY B N 1
ATOM 4626 C CA . GLY B 1 183 ? 3.311 -18.391 -13.062 1 98.88 183 GLY B CA 1
ATOM 4627 C C . GLY B 1 183 ? 3.482 -18.688 -14.547 1 98.88 183 GLY B C 1
ATOM 4628 O O . GLY B 1 183 ? 4.605 -18.688 -15.055 1 98.88 183 GLY B O 1
ATOM 4629 N N . VAL B 1 184 ? 2.414 -18.922 -15.211 1 98.88 184 VAL B N 1
ATOM 4630 C CA . VAL B 1 184 ? 2.467 -19.219 -16.641 1 98.88 184 VAL B CA 1
ATOM 4631 C C . VAL B 1 184 ? 2.898 -17.969 -17.406 1 98.88 184 VAL B C 1
ATOM 4633 O O . VAL B 1 184 ? 3.699 -18.047 -18.344 1 98.88 184 VAL B O 1
ATOM 4636 N N . SER B 1 185 ? 2.312 -16.844 -17.031 1 98.88 185 SER B N 1
ATOM 4637 C CA . SER B 1 185 ? 2.75 -15.586 -17.641 1 98.88 185 SER B CA 1
ATOM 4638 C C . SER B 1 185 ? 4.246 -15.367 -17.422 1 98.88 185 SER B C 1
ATOM 4640 O O . SER B 1 185 ? 4.945 -14.922 -18.344 1 98.88 185 SER B O 1
ATOM 4642 N N . GLY B 1 186 ? 4.715 -15.672 -16.203 1 98.75 186 GLY B N 1
ATOM 4643 C CA . GLY B 1 186 ? 6.141 -15.594 -15.93 1 98.75 186 GLY B CA 1
ATOM 4644 C C . GLY B 1 186 ? 6.977 -16.5 -16.812 1 98.75 186 GLY B C 1
ATOM 4645 O O . GLY B 1 186 ? 8.055 -16.109 -17.266 1 98.75 186 GLY B O 1
ATOM 4646 N N . LEU B 1 187 ? 6.492 -17.688 -17.078 1 98.81 187 LEU B N 1
ATOM 4647 C CA . LEU B 1 187 ? 7.211 -18.609 -17.938 1 98.81 187 LEU B CA 1
ATOM 4648 C C . LEU B 1 187 ? 7.316 -18.062 -19.359 1 98.81 187 LEU B C 1
ATOM 4650 O O . LEU B 1 187 ? 8.398 -18.062 -19.938 1 98.81 187 LEU B O 1
ATOM 4654 N N . VAL B 1 188 ? 6.203 -17.594 -19.906 1 98.81 188 VAL B N 1
ATOM 4655 C CA . VAL B 1 188 ? 6.203 -17.062 -21.25 1 98.81 188 VAL B CA 1
ATOM 4656 C C . VAL B 1 188 ? 7.141 -15.859 -21.328 1 98.81 188 VAL B C 1
ATOM 4658 O O . VAL B 1 188 ? 7.93 -15.734 -22.281 1 98.81 188 VAL B O 1
ATOM 4661 N N . ALA B 1 189 ? 7.094 -15.008 -20.375 1 98.69 189 ALA B N 1
ATOM 4662 C CA . ALA B 1 189 ? 7.941 -13.812 -20.344 1 98.69 189 ALA B CA 1
ATOM 4663 C C . ALA B 1 189 ? 9.422 -14.195 -20.297 1 98.69 189 ALA B C 1
ATOM 4665 O O . ALA B 1 189 ? 10.242 -13.625 -21.016 1 98.69 189 ALA B O 1
ATOM 4666 N N . THR B 1 190 ? 9.75 -15.18 -19.469 1 98.06 190 THR B N 1
ATOM 4667 C CA . THR B 1 190 ? 11.125 -15.633 -19.312 1 98.06 190 THR B CA 1
ATOM 4668 C C . THR B 1 190 ? 11.648 -16.234 -20.609 1 98.06 190 THR B C 1
ATOM 4670 O O . THR B 1 190 ? 12.797 -16 -21 1 98.06 190 THR B O 1
ATOM 4673 N N . LEU B 1 191 ? 10.844 -16.984 -21.266 1 98.5 191 LEU B N 1
ATOM 4674 C CA . LEU B 1 191 ? 11.242 -17.609 -22.516 1 98.5 191 LEU B CA 1
ATOM 4675 C C . LEU B 1 191 ? 11.453 -16.562 -23.609 1 98.5 191 LEU B C 1
ATOM 4677 O O . LEU B 1 191 ? 12.406 -16.656 -24.375 1 98.5 191 LEU B O 1
ATOM 4681 N N . MET B 1 192 ? 10.633 -15.57 -23.625 1 98.44 192 MET B N 1
ATOM 4682 C CA . MET B 1 192 ? 10.734 -14.531 -24.656 1 98.44 192 MET B CA 1
ATOM 4683 C C . MET B 1 192 ? 11.938 -13.633 -24.391 1 98.44 192 MET B C 1
ATOM 4685 O O . MET B 1 192 ? 12.578 -13.156 -25.328 1 98.44 192 MET B O 1
ATOM 4689 N N . LEU B 1 193 ? 12.32 -13.406 -23.172 1 98.38 193 LEU B N 1
ATOM 4690 C CA . LEU B 1 193 ? 13.43 -12.531 -22.812 1 98.38 193 LEU B CA 1
ATOM 4691 C C . LEU B 1 193 ? 14.758 -13.266 -22.922 1 98.38 193 LEU B C 1
ATOM 4693 O O . LEU B 1 193 ? 15.82 -12.633 -22.938 1 98.38 193 LEU B O 1
ATOM 4697 N N . LYS B 1 194 ? 14.664 -14.641 -22.953 1 97.62 194 LYS B N 1
ATOM 4698 C CA . LYS B 1 194 ? 15.875 -15.453 -22.953 1 97.62 194 LYS B CA 1
ATOM 4699 C C . LYS B 1 194 ? 16.719 -15.203 -21.703 1 97.62 194 LYS B C 1
ATOM 4701 O O . LYS B 1 194 ? 16.422 -14.289 -20.938 1 97.62 194 LYS B O 1
ATOM 4706 N N . PRO B 1 195 ? 17.719 -15.984 -21.406 1 97.75 195 PRO B N 1
ATOM 4707 C CA . PRO B 1 195 ? 18.5 -15.859 -20.172 1 97.75 195 PRO B CA 1
ATOM 4708 C C . PRO B 1 195 ? 19.297 -14.555 -20.109 1 97.75 195 PRO B C 1
ATOM 4710 O O . PRO B 1 195 ? 19.688 -14.008 -21.141 1 97.75 195 PRO B O 1
ATOM 4713 N N . ARG B 1 196 ? 19.516 -14.094 -18.875 1 97 196 ARG B N 1
ATOM 4714 C CA . ARG B 1 196 ? 20.438 -12.977 -18.641 1 97 196 ARG B CA 1
ATOM 4715 C C . ARG B 1 196 ? 21.812 -13.266 -19.234 1 97 196 ARG B C 1
ATOM 4717 O O . ARG B 1 196 ? 22.281 -14.414 -19.203 1 97 196 ARG B O 1
ATOM 4724 N N . THR B 1 197 ? 22.391 -12.203 -19.641 1 95.31 197 THR B N 1
ATOM 4725 C CA . THR B 1 197 ? 23.703 -12.344 -20.25 1 95.31 197 THR B CA 1
ATOM 4726 C C . THR B 1 197 ? 24.719 -12.906 -19.25 1 95.31 197 THR B C 1
ATOM 4728 O O . THR B 1 197 ? 24.891 -12.352 -18.172 1 95.31 197 THR B O 1
ATOM 4731 N N . GLY B 1 198 ? 25.266 -14.039 -19.641 1 93.75 198 GLY B N 1
ATOM 4732 C CA . GLY B 1 198 ? 26.312 -14.633 -18.812 1 93.75 198 GLY B CA 1
ATOM 4733 C C . GLY B 1 198 ? 25.766 -15.578 -17.75 1 93.75 198 GLY B C 1
ATOM 4734 O O . GLY B 1 198 ? 26.516 -16.094 -16.938 1 93.75 198 GLY B O 1
ATOM 4735 N N . ARG B 1 199 ? 24.5 -15.836 -17.797 1 95.94 199 ARG B N 1
ATOM 4736 C CA . ARG B 1 199 ? 23.875 -16.672 -16.781 1 95.94 199 ARG B CA 1
ATOM 4737 C C . ARG B 1 199 ? 24.359 -18.125 -16.891 1 95.94 199 ARG B C 1
ATOM 4739 O O . ARG B 1 199 ? 24.516 -18.812 -15.883 1 95.94 199 ARG B O 1
ATOM 4746 N N . TYR B 1 200 ? 24.578 -18.562 -18.094 1 95.31 200 TYR B N 1
ATOM 4747 C CA . TYR B 1 200 ? 25.047 -19.922 -18.359 1 95.31 200 TYR B CA 1
ATOM 4748 C C . TYR B 1 200 ? 26.375 -19.891 -19.125 1 95.31 200 TYR B C 1
ATOM 4750 O O . TYR B 1 200 ? 26.594 -19.031 -19.969 1 95.31 200 TYR B O 1
ATOM 4758 N N . ASP B 1 201 ? 27.219 -20.797 -18.781 1 92.94 201 ASP B N 1
ATOM 4759 C CA . ASP B 1 201 ? 28.516 -20.844 -19.469 1 92.94 201 ASP B CA 1
ATOM 4760 C C . ASP B 1 201 ? 28.391 -21.531 -20.828 1 92.94 201 ASP B C 1
ATOM 4762 O O . ASP B 1 201 ? 27.281 -21.828 -21.281 1 92.94 201 ASP B O 1
ATOM 4766 N N . ASP B 1 202 ? 29.547 -21.719 -21.453 1 91.06 202 ASP B N 1
ATOM 4767 C CA . ASP B 1 202 ? 29.578 -22.25 -22.812 1 91.06 202 ASP B CA 1
ATOM 4768 C C . ASP B 1 202 ? 29.062 -23.688 -22.875 1 91.06 202 ASP B C 1
ATOM 4770 O O . ASP B 1 202 ? 28.625 -24.156 -23.922 1 91.06 202 ASP B O 1
ATOM 4774 N N . GLN B 1 203 ? 29.109 -24.297 -21.75 1 91.31 203 GLN B N 1
ATOM 4775 C CA . GLN B 1 203 ? 28.641 -25.672 -21.688 1 91.31 203 GLN B CA 1
ATOM 4776 C C . GLN B 1 203 ? 27.203 -25.75 -21.203 1 91.31 203 GLN B C 1
ATOM 4778 O O . GLN B 1 203 ? 26.641 -26.844 -21.062 1 91.31 203 GLN B O 1
ATOM 4783 N N . GLY B 1 204 ? 26.703 -24.609 -20.891 1 89.38 204 GLY B N 1
ATOM 4784 C CA . GLY B 1 204 ? 25.312 -24.562 -20.469 1 89.38 204 GLY B CA 1
ATOM 4785 C C . GLY B 1 204 ? 25.141 -24.672 -18.969 1 89.38 204 GLY B C 1
ATOM 4786 O O . GLY B 1 204 ? 24.016 -24.797 -18.469 1 89.38 204 GLY B O 1
ATOM 4787 N N . ARG B 1 205 ? 26.234 -24.609 -18.203 1 90.38 205 ARG B N 1
ATOM 4788 C CA . ARG B 1 205 ? 26.156 -24.688 -16.75 1 90.38 205 ARG B CA 1
ATOM 4789 C C . ARG B 1 205 ? 25.875 -23.312 -16.141 1 90.38 205 ARG B C 1
ATOM 4791 O O . ARG B 1 205 ? 26.406 -22.312 -16.594 1 90.38 205 ARG B O 1
ATOM 4798 N N . PRO B 1 206 ? 24.969 -23.344 -15.18 1 91.25 206 PRO B N 1
ATOM 4799 C CA . PRO B 1 206 ? 24.641 -22.047 -14.562 1 91.25 206 PRO B CA 1
ATOM 4800 C C . PRO B 1 206 ? 25.828 -21.469 -13.781 1 91.25 206 PRO B C 1
ATOM 4802 O O . PRO B 1 206 ? 26.516 -22.188 -13.062 1 91.25 206 PRO B O 1
ATOM 4805 N N . LYS B 1 207 ? 26.062 -20.141 -13.945 1 90.94 207 LYS B N 1
ATOM 4806 C CA . LYS B 1 207 ? 27.062 -19.438 -13.148 1 90.94 207 LYS B CA 1
ATOM 4807 C C . LYS B 1 207 ? 26.484 -18.984 -11.812 1 90.94 207 LYS B C 1
ATOM 4809 O O . LYS B 1 207 ? 25.312 -18.625 -11.727 1 90.94 207 LYS B O 1
ATOM 4814 N N . PRO B 1 208 ? 27.375 -19.016 -10.805 1 84.56 208 PRO B N 1
ATOM 4815 C CA . PRO B 1 208 ? 26.875 -18.578 -9.492 1 84.56 208 PRO B CA 1
ATOM 4816 C C . PRO B 1 208 ? 26.469 -17.109 -9.477 1 84.56 208 PRO B C 1
ATOM 4818 O O . PRO B 1 208 ? 27.125 -16.266 -10.109 1 84.56 208 PRO B O 1
ATOM 4821 N N . LEU B 1 209 ? 25.328 -16.906 -8.875 1 84.06 209 LEU B N 1
ATOM 4822 C CA . LEU B 1 209 ? 24.828 -15.547 -8.742 1 84.06 209 LEU B CA 1
ATOM 4823 C C . LEU B 1 209 ? 24.812 -15.117 -7.277 1 84.06 209 LEU B C 1
ATOM 4825 O O . LEU B 1 209 ? 24.469 -15.906 -6.398 1 84.06 209 LEU B O 1
ATOM 4829 N N . LYS B 1 210 ? 25.359 -13.953 -7.082 1 91.06 210 LYS B N 1
ATOM 4830 C CA . LYS B 1 210 ? 25.328 -13.398 -5.73 1 91.06 210 LYS B CA 1
ATOM 4831 C C . LYS B 1 210 ? 24.062 -12.594 -5.496 1 91.06 210 LYS B C 1
ATOM 4833 O O . LYS B 1 210 ? 23.734 -11.68 -6.262 1 91.06 210 LYS B O 1
ATOM 4838 N N . MET B 1 211 ? 23.359 -12.961 -4.438 1 93.81 211 MET B N 1
ATOM 4839 C CA . MET B 1 211 ? 22.156 -12.234 -4.043 1 93.81 211 MET B CA 1
ATOM 4840 C C . MET B 1 211 ? 22.5 -10.844 -3.52 1 93.81 211 MET B C 1
ATOM 4842 O O . MET B 1 211 ? 23.484 -10.68 -2.789 1 93.81 211 MET B O 1
ATOM 4846 N N . ALA B 1 212 ? 21.656 -9.922 -3.828 1 96.19 212 ALA B N 1
ATOM 4847 C CA . ALA B 1 212 ? 21.875 -8.57 -3.33 1 96.19 212 ALA B CA 1
ATOM 4848 C C . ALA B 1 212 ? 21.734 -8.516 -1.812 1 96.19 212 ALA B C 1
ATOM 4850 O O . ALA B 1 212 ? 22.516 -7.832 -1.137 1 96.19 212 ALA B O 1
ATOM 4851 N N . SER B 1 213 ? 20.75 -9.203 -1.231 1 97 213 SER B N 1
ATOM 4852 C CA . SER B 1 213 ? 20.516 -9.172 0.208 1 97 213 SER B CA 1
ATOM 4853 C C . SER B 1 213 ? 19.703 -10.383 0.659 1 97 213 SER B C 1
ATOM 4855 O O . SER B 1 213 ? 18.469 -10.359 0.651 1 97 213 SER B O 1
ATOM 4857 N N . PRO B 1 214 ? 20.375 -11.445 1.141 1 95.19 214 PRO B N 1
ATOM 4858 C CA . PRO B 1 214 ? 19.656 -12.609 1.668 1 95.19 214 PRO B CA 1
ATOM 4859 C C . PRO B 1 214 ? 18.688 -12.242 2.795 1 95.19 214 PRO B C 1
ATOM 4861 O O . PRO B 1 214 ? 17.625 -12.859 2.924 1 95.19 214 PRO B O 1
ATOM 4864 N N . THR B 1 215 ? 19.094 -11.234 3.578 1 95.06 215 THR B N 1
ATOM 4865 C CA . THR B 1 215 ? 18.219 -10.773 4.656 1 95.06 215 THR B CA 1
ATOM 4866 C C . THR B 1 215 ? 16.906 -10.227 4.098 1 95.06 215 THR B C 1
ATOM 4868 O O . THR B 1 215 ? 15.836 -10.523 4.617 1 95.06 215 THR B O 1
ATOM 4871 N N . ASN B 1 216 ? 16.969 -9.484 2.996 1 96.62 216 ASN B N 1
ATOM 4872 C CA . ASN B 1 216 ? 15.758 -8.945 2.377 1 96.62 216 ASN B CA 1
ATOM 4873 C C . ASN B 1 216 ? 14.906 -10.047 1.764 1 96.62 216 ASN B C 1
ATOM 4875 O O . ASN B 1 216 ? 13.68 -9.961 1.757 1 96.62 216 ASN B O 1
ATOM 4879 N N . VAL B 1 217 ? 15.523 -11.102 1.261 1 97.44 217 VAL B N 1
ATOM 4880 C CA . VAL B 1 217 ? 14.781 -12.25 0.745 1 97.44 217 VAL B CA 1
ATOM 4881 C C . VAL B 1 217 ? 13.898 -12.828 1.846 1 97.44 217 VAL B C 1
ATOM 4883 O O . VAL B 1 217 ? 12.711 -13.07 1.634 1 97.44 217 VAL B O 1
ATOM 4886 N N . LEU B 1 218 ? 14.445 -12.953 3.027 1 96.38 218 LEU B N 1
ATOM 4887 C CA . LEU B 1 218 ? 13.695 -13.539 4.137 1 96.38 218 LEU B CA 1
ATOM 4888 C C . LEU B 1 218 ? 12.633 -12.578 4.645 1 96.38 218 LEU B C 1
ATOM 4890 O O . LEU B 1 218 ? 11.516 -12.992 4.957 1 96.38 218 LEU B O 1
ATOM 4894 N N . LEU B 1 219 ? 12.992 -11.289 4.699 1 95.56 219 LEU B N 1
ATOM 4895 C CA . LEU B 1 219 ? 11.992 -10.312 5.117 1 95.56 219 LEU B CA 1
ATOM 4896 C C . LEU B 1 219 ? 10.82 -10.281 4.145 1 95.56 219 LEU B C 1
ATOM 4898 O O . LEU B 1 219 ? 9.664 -10.25 4.566 1 95.56 219 LEU B O 1
ATOM 4902 N N . GLY B 1 220 ? 11.148 -10.242 2.863 1 98.12 220 GLY B N 1
ATOM 4903 C CA . GLY B 1 220 ? 10.102 -10.328 1.865 1 98.12 220 GLY B CA 1
ATOM 4904 C C . GLY B 1 220 ? 9.25 -11.586 1.995 1 98.12 220 GLY B C 1
ATOM 4905 O O . GLY B 1 220 ? 8.031 -11.531 1.868 1 98.12 220 GLY B O 1
ATOM 4906 N N . THR B 1 221 ? 9.859 -12.688 2.295 1 97.94 221 THR B N 1
ATOM 4907 C CA . THR B 1 221 ? 9.148 -13.945 2.506 1 97.94 221 THR B CA 1
ATOM 4908 C C . THR B 1 221 ? 8.188 -13.828 3.688 1 97.94 221 THR B C 1
ATOM 4910 O O . THR B 1 221 ? 7.039 -14.273 3.609 1 97.94 221 THR B O 1
ATOM 4913 N N . PHE B 1 222 ? 8.633 -13.195 4.805 1 96.12 222 PHE B N 1
ATOM 4914 C CA . PHE B 1 222 ? 7.773 -12.984 5.961 1 96.12 222 PHE B CA 1
ATOM 4915 C C . PHE B 1 222 ? 6.559 -12.141 5.59 1 96.12 222 PHE B C 1
ATOM 4917 O O . PHE B 1 222 ? 5.43 -12.469 5.961 1 96.12 222 PHE B O 1
ATOM 4924 N N . MET B 1 223 ? 6.727 -11.117 4.863 1 97.25 223 MET B N 1
ATOM 4925 C CA . MET B 1 223 ? 5.625 -10.234 4.484 1 97.25 223 MET B CA 1
ATOM 4926 C C . MET B 1 223 ? 4.645 -10.953 3.562 1 97.25 223 MET B C 1
ATOM 4928 O O . MET B 1 223 ? 3.432 -10.766 3.676 1 97.25 223 MET B O 1
ATOM 4932 N N . LEU B 1 224 ? 5.168 -11.773 2.666 1 98.12 224 LEU B N 1
ATOM 4933 C CA . LEU B 1 224 ? 4.297 -12.578 1.822 1 98.12 224 LEU B CA 1
ATOM 4934 C C . LEU B 1 224 ? 3.545 -13.617 2.654 1 98.12 224 LEU B C 1
ATOM 4936 O O . LEU B 1 224 ? 2.352 -13.844 2.441 1 98.12 224 LEU B O 1
ATOM 4940 N N . TRP B 1 225 ? 4.23 -14.195 3.65 1 96.56 225 TRP B N 1
ATOM 4941 C CA . TRP B 1 225 ? 3.678 -15.211 4.535 1 96.56 225 TRP B CA 1
ATOM 4942 C C . TRP B 1 225 ? 2.463 -14.68 5.285 1 96.56 225 TRP B C 1
ATOM 4944 O O . TRP B 1 225 ? 1.387 -15.281 5.246 1 96.56 225 TRP B O 1
ATOM 4954 N N . TRP B 1 226 ? 2.539 -13.469 5.895 1 96.19 226 TRP B N 1
ATOM 4955 C CA . TRP B 1 226 ? 1.436 -12.867 6.633 1 96.19 226 TRP B CA 1
ATOM 4956 C C . TRP B 1 226 ? 0.363 -12.344 5.68 1 96.19 226 TRP B C 1
ATOM 4958 O O . TRP B 1 226 ? -0.832 -12.438 5.973 1 96.19 226 TRP B O 1
ATOM 4968 N N . GLY B 1 227 ? 0.818 -11.852 4.555 1 97.25 227 GLY B N 1
ATOM 4969 C CA . GLY B 1 227 ? -0.144 -11.406 3.557 1 97.25 227 GLY B CA 1
ATOM 4970 C C . GLY B 1 227 ? -1.038 -12.523 3.057 1 97.25 227 GLY B C 1
ATOM 4971 O O . GLY B 1 227 ? -2.205 -12.297 2.73 1 97.25 227 GLY B O 1
ATOM 4972 N N . TRP B 1 228 ? -0.514 -13.781 3.068 1 98.31 228 TRP B N 1
ATOM 4973 C CA . TRP B 1 228 ? -1.259 -14.938 2.58 1 98.31 228 TRP B CA 1
ATOM 4974 C C . TRP B 1 228 ? -2.438 -15.25 3.496 1 98.31 228 TRP B C 1
ATOM 4976 O O . TRP B 1 228 ? -3.447 -15.797 3.051 1 98.31 228 TRP B O 1
ATOM 4986 N N . LEU B 1 229 ? -2.332 -14.906 4.77 1 95.81 229 LEU B N 1
ATOM 4987 C CA . LEU B 1 229 ? -3.457 -15.07 5.688 1 95.81 229 LEU B CA 1
ATOM 4988 C C . LEU B 1 229 ? -4.633 -14.195 5.27 1 95.81 229 LEU B C 1
ATOM 4990 O O . LEU B 1 229 ? -5.785 -14.633 5.309 1 95.81 229 LEU B O 1
ATOM 4994 N N . GLY B 1 230 ? -4.312 -12.945 4.895 1 96.44 230 GLY B N 1
ATOM 4995 C CA . GLY B 1 230 ? -5.367 -12.102 4.355 1 96.44 230 GLY B CA 1
ATOM 4996 C C . GLY B 1 230 ? -5.953 -12.633 3.062 1 96.44 230 GLY B C 1
ATOM 4997 O O . GLY B 1 230 ? -7.168 -12.578 2.854 1 96.44 230 GLY B O 1
ATOM 4998 N N . PHE B 1 231 ? -5.102 -13.188 2.244 1 95.94 231 PHE B N 1
ATOM 4999 C CA . PHE B 1 231 ? -5.457 -13.742 0.942 1 95.94 231 PHE B CA 1
ATOM 5000 C C . PHE B 1 231 ? -6.441 -14.891 1.093 1 95.94 231 PHE B C 1
ATOM 5002 O O . PHE B 1 231 ? -7.566 -14.828 0.586 1 95.94 231 PHE B O 1
ATOM 5009 N N . ASN B 1 232 ? -6.094 -15.922 1.887 1 98.44 232 ASN B N 1
ATOM 5010 C CA . ASN B 1 232 ? -6.875 -17.141 2.021 1 98.44 232 ASN B CA 1
ATOM 5011 C C . ASN B 1 232 ? -8.094 -16.938 2.924 1 98.44 232 ASN B C 1
ATOM 5013 O O . ASN B 1 232 ? -9.203 -17.328 2.568 1 98.44 232 ASN B O 1
ATOM 5017 N N . CYS B 1 233 ? -7.922 -16.312 4.102 1 97.75 233 CYS B N 1
ATOM 5018 C CA . CYS B 1 233 ? -9.031 -16.109 5.031 1 97.75 233 CYS B CA 1
ATOM 5019 C C . CYS B 1 233 ? -10.047 -15.125 4.473 1 97.75 233 CYS B C 1
ATOM 5021 O O . CYS B 1 233 ? -11.25 -15.32 4.609 1 97.75 233 CYS B O 1
ATOM 5023 N N . GLY B 1 234 ? -9.508 -14.094 3.832 1 97.56 234 GLY B N 1
ATOM 5024 C CA . GLY B 1 234 ? -10.383 -13.07 3.281 1 97.56 234 GLY B CA 1
ATOM 5025 C C . GLY B 1 234 ? -11.242 -13.57 2.139 1 97.56 234 GLY B C 1
ATOM 5026 O O . GLY B 1 234 ? -12.281 -12.977 1.826 1 97.56 234 GLY B O 1
ATOM 5027 N N . SER B 1 235 ? -10.922 -14.68 1.563 1 97.62 235 SER B N 1
ATOM 5028 C CA . SER B 1 235 ? -11.602 -15.203 0.383 1 97.62 235 SER B CA 1
ATOM 5029 C C . SER B 1 235 ? -12.914 -15.891 0.759 1 97.62 235 SER B C 1
ATOM 5031 O O . SER B 1 235 ? -13.656 -16.344 -0.115 1 97.62 235 SER B O 1
ATOM 5033 N N . THR B 1 236 ? -13.273 -15.922 2.057 1 94.75 236 THR B N 1
ATOM 5034 C CA . THR B 1 236 ? -14.625 -16.297 2.463 1 94.75 236 THR B CA 1
ATOM 5035 C C . THR B 1 236 ? -15.602 -15.156 2.238 1 94.75 236 THR B C 1
ATOM 5037 O O . THR B 1 236 ? -16.812 -15.328 2.396 1 94.75 236 THR B O 1
ATOM 5040 N N . PHE B 1 237 ? -15.07 -13.977 1.934 1 92.56 237 PHE B N 1
ATOM 5041 C CA . PHE B 1 237 ? -15.812 -12.766 1.605 1 92.56 237 PHE B CA 1
ATOM 5042 C C . PHE B 1 237 ? -16.766 -12.391 2.736 1 92.56 237 PHE B C 1
ATOM 5044 O O . PHE B 1 237 ? -17.906 -11.984 2.488 1 92.56 237 PHE B O 1
ATOM 5051 N N . GLY B 1 238 ? -16.406 -12.594 3.898 1 93.25 238 GLY B N 1
ATOM 5052 C CA . GLY B 1 238 ? -17.188 -12.18 5.055 1 93.25 238 GLY B CA 1
ATOM 5053 C C . GLY B 1 238 ? -16.984 -13.086 6.258 1 93.25 238 GLY B C 1
ATOM 5054 O O . GLY B 1 238 ? -16.203 -14.023 6.211 1 93.25 238 GLY B O 1
ATOM 5055 N N . ILE B 1 239 ? -17.703 -12.758 7.328 1 93.75 239 ILE B N 1
ATOM 5056 C CA . ILE B 1 239 ? -17.547 -13.492 8.578 1 93.75 239 ILE B CA 1
ATOM 5057 C C . ILE B 1 239 ? -18.922 -13.789 9.18 1 93.75 239 ILE B C 1
ATOM 5059 O O . ILE B 1 239 ? -19.016 -14.344 10.281 1 93.75 239 ILE B O 1
ATOM 5063 N N . THR B 1 240 ? -19.984 -13.367 8.531 1 92.06 240 THR B N 1
ATOM 5064 C CA . THR B 1 240 ? -21.312 -13.594 9.062 1 92.06 240 THR B CA 1
ATOM 5065 C C . THR B 1 240 ? -21.797 -15 8.719 1 92.06 240 THR B C 1
ATOM 5067 O O . THR B 1 240 ? -21.266 -15.648 7.812 1 92.06 240 THR B O 1
ATOM 5070 N N . GLY B 1 241 ? -22.75 -15.453 9.547 1 90.25 241 GLY B N 1
ATOM 5071 C CA . GLY B 1 241 ? -23.25 -16.812 9.336 1 90.25 241 GLY B CA 1
ATOM 5072 C C . GLY B 1 241 ? -22.172 -17.859 9.5 1 90.25 241 GLY B C 1
ATOM 5073 O O . GLY B 1 241 ? -21.453 -17.891 10.508 1 90.25 241 GLY B O 1
ATOM 5074 N N . GLY B 1 242 ? -22.031 -18.719 8.523 1 90.19 242 GLY B N 1
ATOM 5075 C CA . GLY B 1 242 ? -21.031 -19.781 8.562 1 90.19 242 GLY B CA 1
ATOM 5076 C C . GLY B 1 242 ? -19.688 -19.375 7.988 1 90.19 242 GLY B C 1
ATOM 5077 O O . GLY B 1 242 ? -18.719 -20.109 8.094 1 90.19 242 GLY B O 1
ATOM 5078 N N . LYS B 1 243 ? -19.547 -18.188 7.535 1 94.12 243 LYS B N 1
ATOM 5079 C CA . LYS B 1 243 ? -18.344 -17.75 6.848 1 94.12 243 LYS B CA 1
ATOM 5080 C C . LYS B 1 243 ? -17.156 -17.688 7.809 1 94.12 243 LYS B C 1
ATOM 5082 O O . LYS B 1 243 ? -16.031 -18.016 7.434 1 94.12 243 LYS B O 1
ATOM 5087 N N . TRP B 1 244 ? -17.453 -17.234 9.094 1 93.81 244 TRP B N 1
ATOM 5088 C CA . TRP B 1 244 ? -16.359 -17.078 10.055 1 93.81 244 TRP B CA 1
ATOM 5089 C C . TRP B 1 244 ? -15.727 -18.422 10.398 1 93.81 244 TRP B C 1
ATOM 5091 O O . TRP B 1 244 ? -14.539 -18.5 10.703 1 93.81 244 TRP B O 1
ATOM 5101 N N . LYS B 1 245 ? -16.531 -19.516 10.359 1 94.81 245 LYS B N 1
ATOM 5102 C CA . LYS B 1 245 ? -16 -20.859 10.609 1 94.81 245 LYS B CA 1
ATOM 5103 C C . LYS B 1 245 ? -15.016 -21.281 9.531 1 94.81 245 LYS B C 1
ATOM 5105 O O . LYS B 1 245 ? -13.938 -21.797 9.828 1 94.81 245 LYS B O 1
ATOM 5110 N N . LEU B 1 246 ? -15.352 -20.969 8.305 1 96.38 246 LEU B N 1
ATOM 5111 C CA . LEU B 1 246 ? -14.484 -21.328 7.188 1 96.38 246 LEU B CA 1
ATOM 5112 C C . LEU B 1 246 ? -13.25 -20.422 7.152 1 96.38 246 LEU B C 1
ATOM 5114 O O . LEU B 1 246 ? -12.156 -20.875 6.805 1 96.38 246 LEU B O 1
ATOM 5118 N N . ALA B 1 247 ? -13.406 -19.156 7.504 1 96.94 247 ALA B N 1
ATOM 5119 C CA . ALA B 1 247 ? -12.266 -18.266 7.605 1 96.94 247 ALA B CA 1
ATOM 5120 C C . ALA B 1 247 ? -11.273 -18.75 8.656 1 96.94 247 ALA B C 1
ATOM 5122 O O . ALA B 1 247 ? -10.055 -18.734 8.43 1 96.94 247 ALA B O 1
ATOM 5123 N N . SER B 1 248 ? -11.781 -19.234 9.805 1 95.88 248 SER B N 1
ATOM 5124 C CA . SER B 1 248 ? -10.938 -19.75 10.875 1 95.88 248 SER B CA 1
ATOM 5125 C C . SER B 1 248 ? -10.188 -21.016 10.438 1 95.88 248 SER B C 1
ATOM 5127 O O . SER B 1 248 ? -9 -21.156 10.711 1 95.88 248 SER B O 1
ATOM 5129 N N . ARG B 1 249 ? -10.859 -21.844 9.75 1 96.19 249 ARG B N 1
ATOM 5130 C CA . ARG B 1 249 ? -10.188 -23.016 9.211 1 96.19 249 ARG B CA 1
ATOM 5131 C C . ARG B 1 249 ? -9.117 -22.641 8.203 1 96.19 249 ARG B C 1
ATOM 5133 O O . ARG B 1 249 ? -8.031 -23.219 8.188 1 96.19 249 ARG B O 1
ATOM 5140 N N . SER B 1 250 ? -9.422 -21.703 7.316 1 98.25 250 SER B N 1
ATOM 5141 C CA . SER B 1 250 ? -8.461 -21.234 6.324 1 98.25 250 SER B CA 1
ATOM 5142 C C . SER B 1 250 ? -7.176 -20.75 6.984 1 98.25 250 SER B C 1
ATOM 5144 O O . SER B 1 250 ? -6.086 -20.953 6.453 1 98.25 250 SER B O 1
ATOM 5146 N N . ALA B 1 251 ? -7.293 -20.109 8.141 1 97.25 251 ALA B N 1
ATOM 5147 C CA . ALA B 1 251 ? -6.121 -19.625 8.867 1 97.25 251 ALA B CA 1
ATOM 5148 C C . ALA B 1 251 ? -5.219 -20.766 9.297 1 97.25 251 ALA B C 1
ATOM 5150 O O . ALA B 1 251 ? -4.012 -20.75 9.039 1 97.25 251 ALA B O 1
ATOM 5151 N N . VAL B 1 252 ? -5.836 -21.781 9.875 1 96.94 252 VAL B N 1
ATOM 5152 C CA . VAL B 1 252 ? -5.102 -22.938 10.383 1 96.94 252 VAL B CA 1
ATOM 5153 C C . VAL B 1 252 ? -4.453 -23.688 9.219 1 96.94 252 VAL B C 1
ATOM 5155 O O . VAL B 1 252 ? -3.26 -24 9.258 1 96.94 252 VAL B O 1
ATOM 5158 N N . VAL B 1 253 ? -5.188 -23.891 8.188 1 98.44 253 VAL B N 1
ATOM 5159 C CA . VAL B 1 253 ? -4.75 -24.703 7.055 1 98.44 253 VAL B CA 1
ATOM 5160 C C . VAL B 1 253 ? -3.662 -23.969 6.281 1 98.44 253 VAL B C 1
ATOM 5162 O O . VAL B 1 253 ? -2.73 -24.594 5.762 1 98.44 253 VAL B O 1
ATOM 5165 N N . THR B 1 254 ? -3.777 -22.641 6.148 1 98.5 254 THR B N 1
ATOM 5166 C CA . THR B 1 254 ? -2.76 -21.844 5.477 1 98.5 254 THR B CA 1
ATOM 5167 C C . THR B 1 254 ? -1.414 -21.969 6.184 1 98.5 254 THR B C 1
ATOM 5169 O O . THR B 1 254 ? -0.39 -22.219 5.539 1 98.5 254 THR B O 1
ATOM 5172 N N . LEU B 1 255 ? -1.392 -21.875 7.52 1 97.94 255 LEU B N 1
ATOM 5173 C CA . LEU B 1 255 ? -0.154 -22.016 8.281 1 97.94 255 LEU B CA 1
ATOM 5174 C C . LEU B 1 255 ? 0.379 -23.438 8.211 1 97.94 255 LEU B C 1
ATOM 5176 O O . LEU B 1 255 ? 1.587 -23.656 8.07 1 97.94 255 LEU B O 1
ATOM 5180 N N . ASN B 1 256 ? -0.538 -24.406 8.289 1 98.56 256 ASN B N 1
ATOM 5181 C CA . ASN B 1 256 ? -0.1 -25.781 8.18 1 98.56 256 ASN B CA 1
ATOM 5182 C C . ASN B 1 256 ? 0.538 -26.062 6.82 1 98.56 256 ASN B C 1
ATOM 5184 O O . ASN B 1 256 ? 1.543 -26.781 6.734 1 98.56 256 ASN B O 1
ATOM 5188 N N . GLY B 1 257 ? -0.105 -25.578 5.734 1 98.81 257 GLY B N 1
ATOM 5189 C CA . GLY B 1 257 ? 0.499 -25.7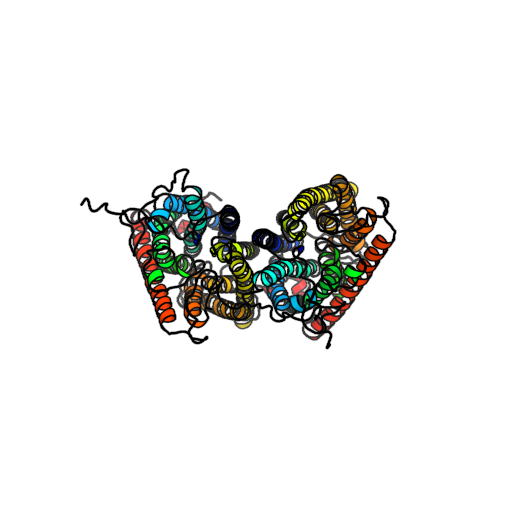03 4.418 1 98.81 257 GLY B CA 1
ATOM 5190 C C . GLY B 1 257 ? 1.894 -25.109 4.34 1 98.81 257 GLY B C 1
ATOM 5191 O O . GLY B 1 257 ? 2.803 -25.719 3.777 1 98.81 257 GLY B O 1
ATOM 5192 N N . SER B 1 258 ? 2.078 -23.938 4.938 1 98.69 258 SER B N 1
ATOM 5193 C CA . SER B 1 258 ? 3.381 -23.281 4.926 1 98.69 258 SER B CA 1
ATOM 5194 C C . SER B 1 258 ? 4.402 -24.047 5.75 1 98.69 258 SER B C 1
ATOM 5196 O O . SER B 1 258 ? 5.586 -24.078 5.414 1 98.69 258 SER B O 1
ATOM 5198 N N . ILE B 1 259 ? 3.994 -24.656 6.879 1 98.44 259 ILE B N 1
ATOM 5199 C CA . ILE B 1 259 ? 4.863 -25.484 7.699 1 98.44 259 ILE B CA 1
ATOM 5200 C C . ILE B 1 259 ? 5.363 -26.672 6.879 1 98.44 259 ILE B C 1
ATOM 5202 O O . ILE B 1 259 ? 6.566 -26.938 6.828 1 98.44 259 ILE B O 1
ATOM 5206 N N . GLY B 1 260 ? 4.469 -27.297 6.219 1 98.81 260 GLY B N 1
ATOM 5207 C CA . GLY B 1 260 ? 4.867 -28.391 5.34 1 98.81 260 GLY B CA 1
ATOM 5208 C C . GLY B 1 260 ? 5.84 -27.953 4.258 1 98.81 260 GLY B C 1
ATOM 5209 O O . GLY B 1 260 ? 6.859 -28.609 4.035 1 98.81 260 GLY B O 1
ATOM 5210 N N . GLY B 1 261 ? 5.512 -26.875 3.562 1 98.88 261 GLY B N 1
ATOM 5211 C CA . GLY B 1 261 ? 6.387 -26.344 2.527 1 98.88 261 GLY B CA 1
ATOM 5212 C C . GLY B 1 261 ? 7.754 -25.953 3.047 1 98.88 261 GLY B C 1
ATOM 5213 O O . GLY B 1 261 ? 8.766 -26.188 2.391 1 98.88 261 GLY B O 1
ATOM 5214 N N . GLY B 1 262 ? 7.793 -25.312 4.238 1 98.56 262 GLY B N 1
ATOM 5215 C CA . GLY B 1 262 ? 9.047 -24.922 4.859 1 98.56 262 GLY B CA 1
ATOM 5216 C C . GLY B 1 262 ? 9.938 -26.109 5.199 1 98.56 262 GLY B C 1
ATOM 5217 O O . GLY B 1 262 ? 11.148 -26.078 4.953 1 98.56 262 GLY B O 1
ATOM 5218 N N . ILE B 1 263 ? 9.359 -27.141 5.75 1 98.19 263 ILE B N 1
ATOM 5219 C CA . ILE B 1 263 ? 10.102 -28.359 6.059 1 98.19 263 ILE B CA 1
ATOM 5220 C C . ILE B 1 263 ? 10.68 -28.953 4.773 1 98.19 263 ILE B C 1
ATOM 5222 O O . ILE B 1 263 ? 11.859 -29.297 4.715 1 98.19 263 ILE B O 1
ATOM 5226 N N . SER B 1 264 ? 9.883 -28.984 3.764 1 98.38 264 SER B N 1
ATOM 5227 C CA . SER B 1 264 ? 10.328 -29.516 2.484 1 98.38 264 SER B CA 1
ATOM 5228 C C . SER B 1 264 ? 11.461 -28.688 1.902 1 98.38 264 SER B C 1
ATOM 5230 O O . SER B 1 264 ? 12.406 -29.219 1.325 1 98.38 264 SER B O 1
ATOM 5232 N N . GLY B 1 265 ? 11.344 -27.375 2.004 1 98.31 265 GLY B N 1
ATOM 5233 C CA . GLY B 1 265 ? 12.422 -26.516 1.542 1 98.31 265 GLY B CA 1
ATOM 5234 C C . GLY B 1 265 ? 13.734 -26.75 2.258 1 98.31 265 GLY B C 1
ATOM 5235 O O . GLY B 1 265 ? 14.789 -26.797 1.628 1 98.31 265 GLY B O 1
ATOM 5236 N N . MET B 1 266 ? 13.633 -26.953 3.561 1 97.56 266 MET B N 1
ATOM 5237 C CA . MET B 1 266 ? 14.828 -27.219 4.359 1 97.56 266 MET B CA 1
ATOM 5238 C C . MET B 1 266 ? 15.438 -28.578 3.99 1 97.56 266 MET B C 1
ATOM 5240 O O . MET B 1 266 ? 16.641 -28.672 3.756 1 97.56 266 MET B O 1
ATOM 5244 N N . VAL B 1 267 ? 14.617 -29.547 3.922 1 98.06 267 VAL B N 1
ATOM 5245 C CA . VAL B 1 267 ? 15.086 -30.891 3.631 1 98.06 267 VAL B CA 1
ATOM 5246 C C . VAL B 1 267 ? 15.672 -30.953 2.223 1 98.06 267 VAL B C 1
ATOM 5248 O O . VAL B 1 267 ? 16.734 -31.531 2.008 1 98.06 267 VAL B O 1
ATOM 5251 N N . TYR B 1 268 ? 14.992 -30.359 1.309 1 98 268 TYR B N 1
ATOM 5252 C CA . TYR B 1 268 ? 15.477 -30.328 -0.065 1 98 268 TYR B CA 1
ATOM 5253 C C . TYR B 1 268 ? 16.859 -29.688 -0.135 1 98 268 TYR B C 1
ATOM 5255 O O . TYR B 1 268 ? 17.766 -30.203 -0.807 1 98 268 TYR B O 1
ATOM 5263 N N . SER B 1 269 ? 16.984 -28.594 0.538 1 96.81 269 SER B N 1
ATOM 5264 C CA . SER B 1 269 ? 18.25 -27.875 0.524 1 96.81 269 SER B CA 1
ATOM 5265 C C . SER B 1 269 ? 19.391 -28.719 1.095 1 96.81 269 SER B C 1
ATOM 5267 O O . SER B 1 269 ? 20.453 -28.812 0.499 1 96.81 269 SER B O 1
ATOM 5269 N N . TYR B 1 270 ? 19.172 -29.375 2.225 1 96.19 270 TYR B N 1
ATOM 5270 C CA . TYR B 1 270 ? 20.203 -30.188 2.861 1 96.19 270 TYR B CA 1
ATOM 5271 C C . TYR B 1 270 ? 20.547 -31.406 2.008 1 96.19 270 TYR B C 1
ATOM 5273 O O . TYR B 1 270 ? 21.719 -31.781 1.913 1 96.19 270 TYR B O 1
ATOM 5281 N N . LEU B 1 271 ? 19.594 -31.938 1.346 1 96.94 271 LEU B N 1
ATOM 5282 C CA . LEU B 1 271 ? 19.812 -33.156 0.574 1 96.94 271 LEU B CA 1
ATOM 5283 C C . LEU B 1 271 ? 20.562 -32.844 -0.717 1 96.94 271 LEU B C 1
ATOM 5285 O O . LEU B 1 271 ? 21.406 -33.625 -1.142 1 96.94 271 LEU B O 1
ATOM 5289 N N . PHE B 1 272 ? 20.328 -31.703 -1.303 1 95.31 272 PHE B N 1
ATOM 5290 C CA . PHE B 1 272 ? 20.797 -31.547 -2.668 1 95.31 272 PHE B CA 1
ATOM 5291 C C . PHE B 1 272 ? 21.828 -30.422 -2.744 1 95.31 272 PHE B C 1
ATOM 5293 O O . PHE B 1 272 ? 22.453 -30.203 -3.791 1 95.31 272 PHE B O 1
ATOM 5300 N N . HIS B 1 273 ? 22.047 -29.75 -1.683 1 93.25 273 HIS B N 1
ATOM 5301 C CA . HIS B 1 273 ? 23 -28.641 -1.709 1 93.25 273 HIS B CA 1
ATOM 5302 C C . HIS B 1 273 ? 24.031 -28.781 -0.604 1 93.25 273 HIS B C 1
ATOM 5304 O O . HIS B 1 273 ? 24.266 -27.844 0.164 1 93.25 273 HIS B O 1
ATOM 5310 N N . LYS B 1 274 ? 24.688 -30.031 -0.473 1 93.62 274 LYS B N 1
ATOM 5311 C CA . LYS B 1 274 ? 25.859 -30.344 0.35 1 93.62 274 LYS B CA 1
ATOM 5312 C C . LYS B 1 274 ? 25.609 -29.969 1.809 1 93.62 274 LYS B C 1
ATOM 5314 O O . LYS B 1 274 ? 26.438 -29.297 2.426 1 93.62 274 LYS B O 1
ATOM 5319 N N . ASN B 1 275 ? 24.438 -30.125 2.307 1 95.38 275 ASN B N 1
ATOM 5320 C CA . ASN B 1 275 ? 24.078 -29.969 3.711 1 95.38 275 ASN B CA 1
ATOM 5321 C C . ASN B 1 275 ? 24.094 -28.5 4.125 1 95.38 275 ASN B C 1
ATOM 5323 O O . ASN B 1 275 ? 24.516 -28.172 5.23 1 95.38 275 ASN B O 1
ATOM 5327 N N . LYS B 1 276 ? 23.859 -27.688 3.18 1 96.06 276 LYS B N 1
ATOM 5328 C CA . LYS B 1 276 ? 23.672 -26.25 3.449 1 96.06 276 LYS B CA 1
ATOM 5329 C C . LYS B 1 276 ? 22.219 -25.844 3.213 1 96.06 276 LYS B C 1
ATOM 5331 O O . LYS B 1 276 ? 21.562 -26.344 2.299 1 96.06 276 LYS B O 1
ATOM 5336 N N . LEU B 1 277 ? 21.766 -24.938 4.027 1 96.75 277 LEU B N 1
ATOM 5337 C CA . LEU B 1 277 ? 20.438 -24.375 3.852 1 96.75 277 LEU B CA 1
ATOM 5338 C C . LEU B 1 277 ? 20.484 -23.109 3.008 1 96.75 277 LEU B C 1
ATOM 5340 O O . LEU B 1 277 ? 20.875 -22.047 3.498 1 96.75 277 LEU B O 1
ATOM 5344 N N . LEU B 1 278 ? 20.188 -23.266 1.809 1 96.44 278 LEU B N 1
ATOM 5345 C CA . LEU B 1 278 ? 20.172 -22.125 0.899 1 96.44 278 LEU B CA 1
ATOM 5346 C C . LEU B 1 278 ? 18.922 -21.281 1.107 1 96.44 278 LEU B C 1
ATOM 5348 O O . LEU B 1 278 ? 17.812 -21.812 1.18 1 96.44 278 LEU B O 1
ATOM 5352 N N . ILE B 1 279 ? 19.047 -19.953 1.188 1 96.81 279 ILE B N 1
ATOM 5353 C CA . ILE B 1 279 ? 18 -19 1.523 1 96.81 279 ILE B CA 1
ATOM 5354 C C . ILE B 1 279 ? 16.906 -19.031 0.448 1 96.81 279 ILE B C 1
ATOM 5356 O O . ILE B 1 279 ? 15.719 -19.062 0.761 1 96.81 279 ILE B O 1
ATOM 5360 N N . ASP B 1 280 ? 17.281 -19.047 -0.816 1 96.44 280 ASP B N 1
ATOM 5361 C CA . ASP B 1 280 ? 16.312 -19.031 -1.906 1 96.44 280 ASP B CA 1
ATOM 5362 C C . ASP B 1 280 ? 15.492 -20.312 -1.936 1 96.44 280 ASP B C 1
ATOM 5364 O O . ASP B 1 280 ? 14.273 -20.281 -2.16 1 96.44 280 ASP B O 1
ATOM 5368 N N . THR B 1 281 ? 16.141 -21.453 -1.706 1 97.62 281 THR B N 1
ATOM 5369 C CA . THR B 1 281 ? 15.445 -22.734 -1.68 1 97.62 281 THR B CA 1
ATOM 5370 C C . THR B 1 281 ? 14.461 -22.797 -0.516 1 97.62 281 THR B C 1
ATOM 5372 O O . THR B 1 281 ? 13.336 -23.281 -0.673 1 97.62 281 THR B O 1
ATOM 5375 N N . PHE B 1 282 ? 14.898 -22.359 0.63 1 97.75 282 PHE B N 1
ATOM 5376 C CA . PHE B 1 282 ? 14.07 -22.312 1.828 1 97.75 282 PHE B CA 1
ATOM 5377 C C . PHE B 1 282 ? 12.836 -21.453 1.603 1 97.75 282 PHE B C 1
ATOM 5379 O O . PHE B 1 282 ? 11.711 -21.891 1.874 1 97.75 282 PHE B O 1
ATOM 5386 N N . ALA B 1 283 ? 13.047 -20.234 1.075 1 98.38 283 ALA B N 1
ATOM 5387 C CA . ALA B 1 283 ? 11.938 -19.328 0.773 1 98.38 283 ALA B CA 1
ATOM 5388 C C . ALA B 1 283 ? 10.992 -19.953 -0.254 1 98.38 283 ALA B C 1
ATOM 5390 O O . ALA B 1 283 ? 9.773 -19.875 -0.107 1 98.38 283 ALA B O 1
ATOM 5391 N N . THR B 1 284 ? 11.531 -20.609 -1.264 1 98.69 284 THR B N 1
ATOM 5392 C CA . THR B 1 284 ? 10.742 -21.25 -2.312 1 98.69 284 THR B CA 1
ATOM 5393 C C . THR B 1 284 ? 9.867 -22.359 -1.733 1 98.69 284 THR B C 1
ATOM 5395 O O . THR B 1 284 ? 8.703 -22.5 -2.119 1 98.69 284 THR B O 1
ATOM 5398 N N . GLY B 1 285 ? 10.43 -23.141 -0.852 1 98.81 285 GLY B N 1
ATOM 5399 C CA . GLY B 1 285 ? 9.641 -24.172 -0.203 1 98.81 285 GLY B CA 1
ATOM 5400 C C . GLY B 1 285 ? 8.438 -23.641 0.546 1 98.81 285 GLY B C 1
ATOM 5401 O O . GLY B 1 285 ? 7.328 -24.141 0.387 1 98.81 285 GLY B O 1
ATOM 5402 N N . ILE B 1 286 ? 8.641 -22.594 1.341 1 98.81 286 ILE B N 1
A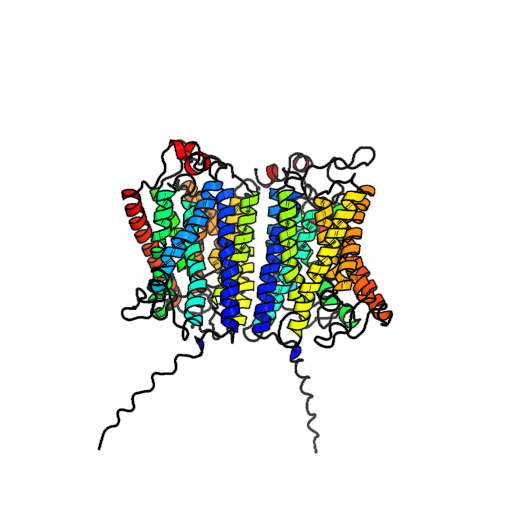TOM 5403 C CA . ILE B 1 286 ? 7.574 -21.969 2.111 1 98.81 286 ILE B CA 1
ATOM 5404 C C . ILE B 1 286 ? 6.484 -21.453 1.168 1 98.81 286 ILE B C 1
ATOM 5406 O O . ILE B 1 286 ? 5.305 -21.766 1.344 1 98.81 286 ILE B O 1
ATOM 5410 N N . LEU B 1 287 ? 6.898 -20.719 0.153 1 98.88 287 LEU B N 1
ATOM 5411 C CA . LEU B 1 287 ? 5.957 -20.078 -0.754 1 98.88 287 LEU B CA 1
ATOM 5412 C C . LEU B 1 287 ? 5.238 -21.109 -1.619 1 98.88 287 LEU B C 1
ATOM 5414 O O . LEU B 1 287 ? 4.051 -20.953 -1.913 1 98.88 287 LEU B O 1
ATOM 5418 N N . GLY B 1 288 ? 5.977 -22.156 -2.021 1 98.88 288 GLY B N 1
ATOM 5419 C CA . GLY B 1 288 ? 5.324 -23.234 -2.742 1 98.88 288 GLY B CA 1
ATOM 5420 C C . GLY B 1 288 ? 4.223 -23.906 -1.941 1 98.88 288 GLY B C 1
ATOM 5421 O O . GLY B 1 288 ? 3.186 -24.281 -2.494 1 98.88 288 GLY B O 1
ATOM 5422 N N . GLY B 1 289 ? 4.496 -24.125 -0.668 1 98.94 289 GLY B N 1
ATOM 5423 C CA . GLY B 1 289 ? 3.469 -24.656 0.207 1 98.94 289 GLY B CA 1
ATOM 5424 C C . GLY B 1 289 ? 2.248 -23.766 0.316 1 98.94 289 GLY B C 1
ATOM 5425 O O . GLY B 1 289 ? 1.114 -24.25 0.28 1 98.94 289 GLY B O 1
ATOM 5426 N N . LEU B 1 290 ? 2.451 -22.484 0.445 1 98.88 290 LEU B N 1
ATOM 5427 C CA . LEU B 1 290 ? 1.365 -21.516 0.545 1 98.88 290 LEU B CA 1
ATOM 5428 C C . LEU B 1 290 ? 0.531 -21.5 -0.731 1 98.88 290 LEU B C 1
ATOM 5430 O O . LEU B 1 290 ? -0.701 -21.516 -0.672 1 98.88 290 LEU B O 1
ATOM 5434 N N . VAL B 1 291 ? 1.179 -21.516 -1.896 1 98.88 291 VAL B N 1
ATOM 5435 C CA . VAL B 1 291 ? 0.484 -21.516 -3.178 1 98.88 291 VAL B CA 1
ATOM 5436 C C . VAL B 1 291 ? -0.372 -22.781 -3.299 1 98.88 291 VAL B C 1
ATOM 5438 O O . VAL B 1 291 ? -1.535 -22.719 -3.703 1 98.88 291 VAL B O 1
ATOM 5441 N N . SER B 1 292 ? 0.094 -23.875 -2.836 1 98.94 292 SER B N 1
ATOM 5442 C CA . SER B 1 292 ? -0.537 -25.172 -3.029 1 98.94 292 SER B CA 1
ATOM 5443 C C . SER B 1 292 ? -1.804 -25.312 -2.191 1 98.94 292 SER B C 1
ATOM 5445 O O . SER B 1 292 ? -2.709 -26.062 -2.539 1 98.94 292 SER B O 1
ATOM 5447 N N . ILE B 1 293 ? -1.84 -24.594 -1.092 1 98.88 293 ILE B N 1
ATOM 5448 C CA . ILE B 1 293 ? -2.965 -24.781 -0.18 1 98.88 293 ILE B CA 1
ATOM 5449 C C . ILE B 1 293 ? -4.062 -23.766 -0.514 1 98.88 293 ILE B C 1
ATOM 5451 O O . ILE B 1 293 ? -5.152 -23.812 0.06 1 98.88 293 ILE B O 1
ATOM 5455 N N . THR B 1 294 ? -3.848 -22.859 -1.409 1 98.81 294 THR B N 1
ATOM 5456 C CA . THR B 1 294 ? -4.652 -21.656 -1.644 1 98.81 294 THR B CA 1
ATOM 5457 C C . THR B 1 294 ? -6.027 -22.031 -2.189 1 98.81 294 THR B C 1
ATOM 5459 O O . THR B 1 294 ? -7.043 -21.5 -1.751 1 98.81 294 THR B O 1
ATOM 5462 N N . ALA B 1 295 ? -6.152 -23.031 -3.053 1 98.81 295 ALA B N 1
ATOM 5463 C CA . ALA B 1 295 ? -7.41 -23.344 -3.715 1 98.81 295 ALA B CA 1
ATOM 5464 C C . ALA B 1 295 ? -8.367 -24.062 -2.76 1 98.81 295 ALA B C 1
ATOM 5466 O O . ALA B 1 295 ? -9.586 -23.969 -2.92 1 98.81 295 ALA B O 1
ATOM 5467 N N . ILE B 1 296 ? -7.832 -24.734 -1.779 1 98.75 296 ILE B N 1
ATOM 5468 C CA . ILE B 1 296 ? -8.656 -25.656 -1.002 1 98.75 296 ILE B CA 1
ATOM 5469 C C . ILE B 1 296 ? -8.633 -25.25 0.469 1 98.75 296 ILE B C 1
ATOM 5471 O O . ILE B 1 296 ? -9.117 -25.984 1.331 1 98.75 296 ILE B O 1
ATOM 5475 N N . CYS B 1 297 ? -8.172 -24.062 0.814 1 98.5 297 CYS B N 1
ATOM 5476 C CA . CYS B 1 297 ? -7.797 -23.641 2.156 1 98.5 297 CYS B CA 1
ATOM 5477 C C . CYS B 1 297 ? -8.992 -23.672 3.1 1 98.5 297 CYS B C 1
ATOM 5479 O O . CYS B 1 297 ? -8.836 -23.938 4.293 1 98.5 297 CYS B O 1
ATOM 5481 N N . ALA B 1 298 ? -10.203 -23.516 2.639 1 98.12 298 ALA B N 1
ATOM 5482 C CA . ALA B 1 298 ? -11.375 -23.438 3.512 1 98.12 298 ALA B CA 1
ATOM 5483 C C . ALA B 1 298 ? -12.023 -24.812 3.672 1 98.12 298 ALA B C 1
ATOM 5485 O O . ALA B 1 298 ? -12.852 -25.016 4.562 1 98.12 298 ALA B O 1
ATOM 5486 N N . ILE B 1 299 ? -11.641 -25.797 2.822 1 98.12 299 ILE B N 1
ATOM 5487 C CA . ILE B 1 299 ? -12.469 -26.984 2.754 1 98.12 299 ILE B CA 1
ATOM 5488 C C . ILE B 1 299 ? -11.586 -28.234 2.703 1 98.12 299 ILE B C 1
ATOM 5490 O O . ILE B 1 299 ? -11.852 -29.156 1.936 1 98.12 299 ILE B O 1
ATOM 5494 N N . VAL B 1 300 ? -10.562 -28.219 3.418 1 98.25 300 VAL B N 1
ATOM 5495 C CA . VAL B 1 300 ? -9.695 -29.391 3.607 1 98.25 300 VAL B CA 1
ATOM 5496 C C . VAL B 1 300 ? -9.352 -29.547 5.086 1 98.25 300 VAL B C 1
ATOM 5498 O O . VAL B 1 300 ? -9.477 -28.594 5.859 1 98.25 300 VAL B O 1
ATOM 5501 N N . ARG B 1 301 ? -8.922 -30.688 5.492 1 97.38 301 ARG B N 1
ATOM 5502 C CA . ARG B 1 301 ? -8.586 -30.938 6.887 1 97.38 301 ARG B CA 1
ATOM 5503 C C . ARG B 1 301 ? -7.195 -30.406 7.219 1 97.38 301 ARG B C 1
ATOM 5505 O O . ARG B 1 301 ? -6.281 -30.5 6.398 1 97.38 301 ARG B O 1
ATOM 5512 N N . PRO B 1 302 ? -6.953 -29.953 8.43 1 97.81 302 PRO B N 1
ATOM 5513 C CA . PRO B 1 302 ? -5.68 -29.328 8.805 1 97.81 302 PRO B CA 1
ATOM 5514 C C . PRO B 1 302 ? -4.488 -30.266 8.617 1 97.81 302 PRO B C 1
ATOM 5516 O O . PRO B 1 302 ? -3.414 -29.828 8.195 1 97.81 302 PRO B O 1
ATOM 5519 N N . TRP B 1 303 ? -4.609 -31.531 8.922 1 98 303 TRP B N 1
ATOM 5520 C CA . TRP B 1 303 ? -3.463 -32.438 8.805 1 98 303 TRP B CA 1
ATOM 5521 C C . TRP B 1 303 ? -3.1 -32.656 7.34 1 98 303 TRP B C 1
ATOM 5523 O O . TRP B 1 303 ? -1.924 -32.812 7.004 1 98 303 TRP B O 1
ATOM 5533 N N . GLU B 1 304 ? -4.031 -32.688 6.43 1 98.81 304 GLU B N 1
ATOM 5534 C CA . GLU B 1 304 ? -3.773 -32.844 5.004 1 98.81 304 GLU B CA 1
ATOM 5535 C C . GLU B 1 304 ? -3.008 -31.641 4.453 1 98.81 304 GLU B C 1
ATOM 5537 O O . GLU B 1 304 ? -2.229 -31.781 3.508 1 98.81 304 GLU B O 1
ATOM 5542 N N . ALA B 1 305 ? -3.26 -30.484 5.066 1 98.81 305 ALA B N 1
ATOM 5543 C CA . ALA B 1 305 ? -2.617 -29.25 4.621 1 98.81 305 ALA B CA 1
ATOM 5544 C C . ALA B 1 305 ? -1.101 -29.344 4.75 1 98.81 305 ALA B C 1
ATOM 5546 O O . ALA B 1 305 ? -0.365 -28.812 3.92 1 98.81 305 ALA B O 1
ATOM 5547 N N . ILE B 1 306 ? -0.602 -30 5.801 1 98.56 306 ILE B N 1
ATOM 5548 C CA . ILE B 1 306 ? 0.834 -30.188 5.984 1 98.56 306 ILE B CA 1
ATOM 5549 C C . ILE B 1 306 ? 1.414 -30.953 4.805 1 98.56 306 ILE B C 1
ATOM 5551 O O . ILE B 1 306 ? 2.438 -30.562 4.238 1 98.56 306 ILE B O 1
ATOM 5555 N N . LEU B 1 307 ? 0.742 -31.984 4.375 1 98.81 307 LEU B N 1
ATOM 5556 C CA . LEU B 1 307 ? 1.21 -32.812 3.277 1 98.81 307 LEU B CA 1
ATOM 5557 C C . LEU B 1 307 ? 1.104 -32.094 1.947 1 98.81 307 LEU B C 1
ATOM 5559 O O . LEU B 1 307 ? 2.012 -32.156 1.115 1 98.81 307 LEU B O 1
ATOM 5563 N N . ILE B 1 308 ? -0.02 -31.438 1.738 1 98.88 308 ILE B N 1
ATOM 5564 C CA . ILE B 1 308 ? -0.224 -30.656 0.516 1 98.88 308 ILE B CA 1
ATOM 5565 C C . ILE B 1 308 ? 0.887 -29.625 0.37 1 98.88 308 ILE B C 1
ATOM 5567 O O . ILE B 1 308 ? 1.496 -29.5 -0.696 1 98.88 308 ILE B O 1
ATOM 5571 N N . GLY B 1 309 ? 1.161 -28.891 1.467 1 98.94 309 GLY B N 1
ATOM 5572 C CA . GLY B 1 309 ? 2.225 -27.891 1.449 1 98.94 309 GLY B CA 1
ATOM 5573 C C . GLY B 1 309 ? 3.602 -28.5 1.243 1 98.94 309 GLY B C 1
ATOM 5574 O O . GLY B 1 309 ? 4.426 -27.938 0.515 1 98.94 309 GLY B O 1
ATOM 5575 N N . ALA B 1 310 ? 3.869 -29.625 1.899 1 98.88 310 ALA B N 1
ATOM 5576 C CA . ALA B 1 310 ? 5.16 -30.297 1.763 1 98.88 310 ALA B CA 1
ATOM 5577 C C . ALA B 1 310 ? 5.414 -30.703 0.315 1 98.88 310 ALA B C 1
ATOM 5579 O O . ALA B 1 310 ? 6.496 -30.469 -0.223 1 98.88 310 ALA B O 1
ATOM 5580 N N . ILE B 1 311 ? 4.43 -31.266 -0.315 1 98.94 311 ILE B N 1
ATOM 5581 C CA . ILE B 1 311 ? 4.578 -31.703 -1.698 1 98.94 311 ILE B CA 1
ATOM 5582 C C . ILE B 1 311 ? 4.719 -30.5 -2.615 1 98.94 311 ILE B C 1
ATOM 5584 O O . ILE B 1 311 ? 5.562 -30.484 -3.514 1 98.94 311 ILE B O 1
ATOM 5588 N N . GLY B 1 312 ? 3.883 -29.5 -2.346 1 98.94 312 GLY B N 1
ATOM 5589 C CA . GLY B 1 312 ? 3.988 -28.281 -3.119 1 98.94 312 GLY B CA 1
ATOM 5590 C C . GLY B 1 312 ? 5.355 -27.625 -3.018 1 98.94 312 GLY B C 1
ATOM 5591 O O . GLY B 1 312 ? 5.914 -27.188 -4.023 1 98.94 312 GLY B O 1
ATOM 5592 N N . GLY B 1 313 ? 5.883 -27.531 -1.772 1 98.88 313 GLY B N 1
ATOM 5593 C CA . GLY B 1 313 ? 7.223 -27 -1.573 1 98.88 313 GLY B CA 1
ATOM 5594 C C . GLY B 1 313 ? 8.289 -27.797 -2.291 1 98.88 313 GLY B C 1
ATOM 5595 O O . GLY B 1 313 ? 9.195 -27.234 -2.9 1 98.88 313 GLY B O 1
ATOM 5596 N N . ALA B 1 314 ? 8.18 -29.078 -2.275 1 98.81 314 ALA B N 1
ATOM 5597 C CA . ALA B 1 314 ? 9.125 -29.953 -2.959 1 98.81 314 ALA B CA 1
ATOM 5598 C C . ALA B 1 314 ? 9.055 -29.766 -4.473 1 98.81 314 ALA B C 1
ATOM 5600 O O . ALA B 1 314 ? 10.086 -29.734 -5.148 1 98.81 314 ALA B O 1
ATOM 5601 N N . ILE B 1 315 ? 7.879 -29.672 -4.988 1 98.88 315 ILE B N 1
ATOM 5602 C CA . ILE B 1 315 ? 7.676 -29.453 -6.414 1 98.88 315 ILE B CA 1
ATOM 5603 C C . ILE B 1 315 ? 8.328 -28.141 -6.832 1 98.88 315 ILE B C 1
ATOM 5605 O O . ILE B 1 315 ? 9.016 -28.078 -7.852 1 98.88 315 ILE B O 1
ATOM 5609 N N . ALA B 1 316 ? 8.078 -27.109 -6.051 1 98.88 316 ALA B N 1
ATOM 5610 C CA . ALA B 1 316 ? 8.641 -25.812 -6.371 1 98.88 316 ALA B CA 1
ATOM 5611 C C . ALA B 1 316 ? 10.164 -25.844 -6.344 1 98.88 316 ALA B C 1
ATOM 5613 O O . ALA B 1 316 ? 10.82 -25.359 -7.27 1 98.88 316 ALA B O 1
ATOM 5614 N N . CYS B 1 317 ? 10.773 -26.438 -5.293 1 98.62 317 CYS B N 1
ATOM 5615 C CA . CYS B 1 317 ? 12.219 -26.516 -5.188 1 98.62 317 CYS B CA 1
ATOM 5616 C C . CYS B 1 317 ? 12.805 -27.344 -6.328 1 98.62 317 CYS B C 1
ATOM 5618 O O . CYS B 1 317 ? 13.789 -26.938 -6.953 1 98.62 317 CYS B O 1
ATOM 5620 N N . GLY B 1 318 ? 12.227 -28.484 -6.562 1 98.5 318 GLY B N 1
ATOM 5621 C CA . GLY B 1 318 ? 12.664 -29.297 -7.691 1 98.5 318 GLY B CA 1
ATOM 5622 C C . GLY B 1 318 ? 12.477 -28.594 -9.023 1 98.5 318 GLY B C 1
ATOM 5623 O O . GLY B 1 318 ? 13.266 -28.812 -9.953 1 98.5 318 GLY B O 1
ATOM 5624 N N . GLY B 1 319 ? 11.398 -27.812 -9.117 1 98.69 319 GLY B N 1
ATOM 5625 C CA . GLY B 1 319 ? 11.148 -27.031 -10.32 1 98.69 319 GLY B CA 1
ATOM 5626 C C . GLY B 1 319 ? 12.227 -26.016 -10.602 1 98.69 319 GLY B C 1
ATOM 5627 O O . GLY B 1 319 ? 12.562 -25.766 -11.766 1 98.69 319 GLY B O 1
ATOM 5628 N N . CYS B 1 320 ? 12.75 -25.391 -9.602 1 97.56 320 CYS B N 1
ATOM 5629 C CA . CYS B 1 320 ? 13.859 -24.469 -9.789 1 97.56 320 CYS B CA 1
ATOM 5630 C C . CYS B 1 320 ? 15.062 -25.156 -10.414 1 97.56 320 CYS B C 1
ATOM 5632 O O . CYS B 1 320 ? 15.695 -24.625 -11.328 1 97.56 320 CYS B O 1
ATOM 5634 N N . SER B 1 321 ? 15.359 -26.344 -9.922 1 95.88 321 SER B N 1
ATOM 5635 C CA . SER B 1 321 ? 16.453 -27.141 -10.461 1 95.88 321 SER B CA 1
ATOM 5636 C C . SER B 1 321 ? 16.188 -27.547 -11.906 1 95.88 321 SER B C 1
ATOM 5638 O O . SER B 1 321 ? 17.094 -27.531 -12.742 1 95.88 321 SER B O 1
ATOM 5640 N N . LEU B 1 322 ? 14.969 -27.891 -12.156 1 97.62 322 LEU B N 1
ATOM 5641 C CA . LEU B 1 322 ? 14.578 -28.297 -13.5 1 97.62 322 LEU B CA 1
ATOM 5642 C C . LEU B 1 322 ? 14.773 -27.141 -14.484 1 97.62 322 LEU B C 1
ATOM 5644 O O . LEU B 1 322 ? 15.289 -27.344 -15.586 1 97.62 322 LEU B O 1
ATOM 5648 N N . LEU B 1 323 ? 14.328 -25.922 -14.141 1 97.69 323 LEU B N 1
ATOM 5649 C CA . LEU B 1 323 ? 14.477 -24.766 -15.023 1 97.69 323 LEU B CA 1
ATOM 5650 C C . LEU B 1 323 ? 15.945 -24.484 -15.312 1 97.69 323 LEU B C 1
ATOM 5652 O O . LEU B 1 323 ? 16.297 -24.141 -16.438 1 97.69 323 LEU B O 1
ATOM 5656 N N . ASN B 1 324 ? 16.75 -24.641 -14.305 1 95.06 324 ASN B N 1
ATOM 5657 C CA . ASN B 1 324 ? 18.172 -24.453 -14.516 1 95.06 324 ASN B CA 1
ATOM 5658 C C . ASN B 1 324 ? 18.734 -25.469 -15.508 1 95.06 324 ASN B C 1
ATOM 5660 O O . ASN B 1 324 ? 19.562 -25.109 -16.359 1 95.06 324 ASN B O 1
ATOM 5664 N N . ARG B 1 325 ? 18.312 -26.672 -15.375 1 95.38 325 ARG B N 1
ATOM 5665 C CA . ARG B 1 325 ? 18.75 -27.719 -16.297 1 95.38 325 ARG B CA 1
ATOM 5666 C C . ARG B 1 325 ? 18.312 -27.438 -17.719 1 95.38 325 ARG B C 1
ATOM 5668 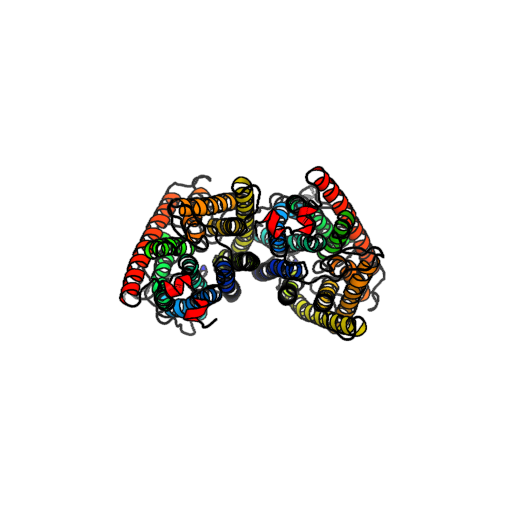O O . ARG B 1 325 ? 19.016 -27.75 -18.672 1 95.38 325 ARG B O 1
ATOM 5675 N N . LEU B 1 326 ? 17.172 -26.812 -17.844 1 97.44 326 LEU B N 1
ATOM 5676 C CA . LEU B 1 326 ? 16.625 -26.484 -19.141 1 97.44 326 LEU B CA 1
ATOM 5677 C C . LEU B 1 326 ? 17.125 -25.141 -19.625 1 97.44 326 LEU B C 1
ATOM 5679 O O . LEU B 1 326 ? 16.734 -24.672 -20.703 1 97.44 326 LEU B O 1
ATOM 5683 N N . ARG B 1 327 ? 17.891 -24.484 -18.859 1 97.19 327 ARG B N 1
ATOM 5684 C CA . ARG B 1 327 ? 18.484 -23.188 -19.156 1 97.19 327 ARG B CA 1
ATOM 5685 C C . ARG B 1 327 ? 17.406 -22.125 -19.359 1 97.19 327 ARG B C 1
ATOM 5687 O O . ARG B 1 327 ? 17.484 -21.328 -20.297 1 97.19 327 ARG B O 1
ATOM 5694 N N . ILE B 1 328 ? 16.359 -22.219 -18.578 1 97.94 328 ILE B N 1
ATOM 5695 C CA . ILE B 1 328 ? 15.336 -21.188 -18.453 1 97.94 328 ILE B CA 1
ATOM 5696 C C . ILE B 1 328 ? 15.625 -20.297 -17.25 1 97.94 328 ILE B C 1
ATOM 5698 O O . ILE B 1 328 ? 15.57 -20.766 -16.109 1 97.94 328 ILE B O 1
ATOM 5702 N N . ASP B 1 329 ? 15.977 -19.047 -17.484 1 97.75 329 ASP B N 1
ATOM 5703 C CA . ASP B 1 329 ? 16.5 -18.156 -16.469 1 97.75 329 ASP B CA 1
ATOM 5704 C C . ASP B 1 329 ? 15.375 -17.391 -15.781 1 97.75 329 ASP B C 1
ATOM 5706 O O . ASP B 1 329 ? 15.031 -16.281 -16.188 1 97.75 329 ASP B O 1
ATOM 5710 N N . ASP B 1 330 ? 14.891 -17.938 -14.727 1 97.56 330 ASP B N 1
ATOM 5711 C CA . ASP B 1 330 ? 13.938 -17.328 -13.797 1 97.56 330 ASP B CA 1
ATOM 5712 C C . ASP B 1 330 ? 14.641 -16.828 -12.547 1 97.56 330 ASP B C 1
ATOM 5714 O O . ASP B 1 330 ? 14.898 -17.594 -11.617 1 97.56 330 ASP B O 1
ATOM 5718 N N . PRO B 1 331 ? 14.875 -15.516 -12.453 1 96.94 331 PRO B N 1
ATOM 5719 C CA . PRO B 1 331 ? 15.766 -14.961 -11.422 1 96.94 331 PRO B CA 1
ATOM 5720 C C . PRO B 1 331 ? 15.258 -15.227 -10.008 1 96.94 331 PRO B C 1
ATOM 5722 O O . PRO B 1 331 ? 16.047 -15.227 -9.055 1 96.94 331 PRO B O 1
ATOM 5725 N N . VAL B 1 332 ? 13.93 -15.477 -9.82 1 97.31 332 VAL B N 1
ATOM 5726 C CA . VAL B 1 332 ? 13.445 -15.461 -8.445 1 97.31 332 VAL B CA 1
ATOM 5727 C C . VAL B 1 332 ? 12.648 -16.734 -8.164 1 97.31 332 VAL B C 1
ATOM 5729 O O . VAL B 1 332 ? 12.008 -16.859 -7.113 1 97.31 332 VAL B O 1
ATOM 5732 N N . GLY B 1 333 ? 12.586 -17.688 -9.086 1 97.81 333 GLY B N 1
ATOM 5733 C CA . GLY B 1 333 ? 11.805 -18.906 -8.906 1 97.81 333 GLY B CA 1
ATOM 5734 C C . GLY B 1 333 ? 10.312 -18.688 -9.031 1 97.81 333 GLY B C 1
ATOM 5735 O O . GLY B 1 333 ? 9.523 -19.312 -8.328 1 97.81 333 GLY B O 1
ATOM 5736 N N . CYS B 1 334 ? 9.938 -17.766 -9.836 1 98.31 334 CYS B N 1
ATOM 5737 C CA . CYS B 1 334 ? 8.547 -17.406 -10.086 1 98.31 334 CYS B CA 1
ATOM 5738 C C . CYS B 1 334 ? 7.773 -18.578 -10.664 1 98.31 334 CYS B C 1
ATOM 5740 O O . CYS B 1 334 ? 6.719 -18.953 -10.148 1 98.31 334 CYS B O 1
ATOM 5742 N N . VAL B 1 335 ? 8.273 -19.219 -11.68 1 98.81 335 VAL B N 1
ATOM 5743 C CA . VAL B 1 335 ? 7.586 -20.266 -12.43 1 98.81 335 VAL B CA 1
ATOM 5744 C C . VAL B 1 335 ? 7.387 -21.5 -11.555 1 98.81 335 VAL B C 1
ATOM 5746 O O . VAL B 1 335 ? 6.262 -21.969 -11.383 1 98.81 335 VAL B O 1
ATOM 5749 N N . PRO B 1 336 ? 8.414 -22.016 -10.953 1 98.88 336 PRO B N 1
ATOM 5750 C CA . PRO B 1 336 ? 8.203 -23.188 -10.117 1 98.88 336 PRO B CA 1
ATOM 5751 C C . PRO B 1 336 ? 7.25 -22.922 -8.953 1 98.88 336 PRO B C 1
ATOM 5753 O O . PRO B 1 336 ? 6.406 -23.766 -8.633 1 98.88 336 PRO B O 1
ATOM 5756 N N . THR B 1 337 ? 7.375 -21.766 -8.297 1 98.88 337 THR B N 1
ATOM 5757 C CA . THR B 1 337 ? 6.578 -21.453 -7.117 1 98.88 337 THR B CA 1
ATOM 5758 C C . THR B 1 337 ? 5.113 -21.234 -7.496 1 98.88 337 THR B C 1
ATOM 5760 O O . THR B 1 337 ? 4.215 -21.734 -6.816 1 98.88 337 THR B O 1
ATOM 5763 N N . HIS B 1 338 ? 4.859 -20.547 -8.625 1 98.94 338 HIS B N 1
ATOM 5764 C CA . HIS B 1 338 ? 3.494 -20.109 -8.891 1 98.94 338 HIS B CA 1
ATOM 5765 C C . HIS B 1 338 ? 2.85 -20.953 -9.992 1 98.94 338 HIS B C 1
ATOM 5767 O O . HIS B 1 338 ? 1.629 -21.125 -10.016 1 98.94 338 HIS B O 1
ATOM 5773 N N . PHE B 1 339 ? 3.623 -21.484 -10.914 1 98.94 339 PHE B N 1
ATOM 5774 C CA . PHE B 1 339 ? 3.057 -22.359 -11.938 1 98.94 339 PHE B CA 1
ATOM 5775 C C . PHE B 1 339 ? 2.998 -23.797 -11.461 1 98.94 339 PHE B C 1
ATOM 5777 O O . PHE B 1 339 ? 1.914 -24.344 -11.234 1 98.94 339 PHE B O 1
ATOM 5784 N N . PHE B 1 340 ? 4.117 -24.391 -11.156 1 98.94 340 PHE B N 1
ATOM 5785 C CA . PHE B 1 340 ? 4.16 -25.812 -10.836 1 98.94 340 PHE B CA 1
ATOM 5786 C C . PHE B 1 340 ? 3.396 -26.109 -9.547 1 98.94 340 PHE B C 1
ATOM 5788 O O . PHE B 1 340 ? 2.6 -27.047 -9.492 1 98.94 340 PHE B O 1
ATOM 5795 N N . ALA B 1 341 ? 3.594 -25.312 -8.508 1 98.94 341 ALA B N 1
ATOM 5796 C CA . ALA B 1 341 ? 2.912 -25.547 -7.234 1 98.94 341 ALA B CA 1
ATOM 5797 C C . ALA B 1 341 ? 1.408 -25.328 -7.371 1 98.94 341 ALA B C 1
ATOM 5799 O O . ALA B 1 341 ? 0.615 -26 -6.715 1 98.94 341 ALA B O 1
ATOM 5800 N N . SER B 1 342 ? 0.99 -24.375 -8.227 1 98.88 342 SER B N 1
ATOM 5801 C CA . SER B 1 342 ? -0.439 -24.109 -8.375 1 98.88 342 SER B CA 1
ATOM 5802 C C . SER B 1 342 ? -1.132 -25.266 -9.102 1 98.88 342 SER B C 1
ATOM 5804 O O . SER B 1 342 ? -2.295 -25.562 -8.82 1 98.88 342 SER B O 1
ATOM 5806 N N . VAL B 1 343 ? -0.418 -25.875 -10.039 1 98.94 343 VAL B N 1
ATOM 5807 C CA . VAL B 1 343 ? -0.97 -27.047 -10.695 1 98.94 343 VAL B CA 1
ATOM 5808 C C . VAL B 1 343 ? -1.28 -28.125 -9.648 1 98.94 343 VAL B C 1
ATOM 5810 O O . VAL B 1 343 ? -2.387 -28.672 -9.617 1 98.94 343 VAL B O 1
ATOM 5813 N N . TRP B 1 344 ? -0.353 -28.375 -8.812 1 98.94 344 TRP B N 1
ATOM 5814 C CA . TRP B 1 344 ? -0.568 -29.297 -7.711 1 98.94 344 TRP B CA 1
ATOM 5815 C C . TRP B 1 344 ? -1.729 -28.844 -6.832 1 98.94 344 TRP B C 1
ATOM 5817 O O . TRP B 1 344 ? -2.609 -29.641 -6.492 1 98.94 344 TRP B O 1
ATOM 5827 N N . GLY B 1 345 ? -1.768 -27.562 -6.477 1 98.94 345 GLY B N 1
ATOM 5828 C CA . GLY B 1 345 ? -2.805 -27.016 -5.613 1 98.94 345 GLY B CA 1
ATOM 5829 C C . GLY B 1 345 ? -4.203 -27.188 -6.18 1 98.94 345 GLY B C 1
ATOM 5830 O O . GLY B 1 345 ? -5.16 -27.406 -5.43 1 98.94 345 GLY B O 1
ATOM 5831 N N . LEU B 1 346 ? -4.324 -27.125 -7.473 1 98.88 346 LEU B N 1
ATOM 5832 C CA . LEU B 1 346 ? -5.625 -27.266 -8.117 1 98.88 346 LEU B CA 1
ATOM 5833 C C . LEU B 1 346 ? -6.008 -28.75 -8.234 1 98.88 346 LEU B C 1
ATOM 5835 O O . LEU B 1 346 ? -7.18 -29.094 -8.094 1 98.88 346 LEU B O 1
ATOM 5839 N N . ILE B 1 347 ? -5.035 -29.609 -8.484 1 98.88 347 ILE B N 1
ATOM 5840 C CA . ILE B 1 347 ? -5.293 -31.047 -8.562 1 98.88 347 ILE B CA 1
ATOM 5841 C C . ILE B 1 347 ? -5.797 -31.562 -7.219 1 98.88 347 ILE B C 1
ATOM 5843 O O . ILE B 1 347 ? -6.738 -32.344 -7.164 1 98.88 347 ILE B O 1
ATOM 5847 N N . VAL B 1 348 ? -5.23 -31.109 -6.137 1 98.75 348 VAL B N 1
ATOM 5848 C CA . VAL B 1 348 ? -5.527 -31.641 -4.809 1 98.75 348 VAL B CA 1
ATOM 5849 C C . VAL B 1 348 ? -6.973 -31.328 -4.441 1 98.75 348 VAL B C 1
ATOM 5851 O O . VAL B 1 348 ? -7.602 -32.062 -3.672 1 98.75 348 VAL B O 1
ATOM 5854 N N . VAL B 1 349 ? -7.551 -30.25 -4.98 1 98.62 349 VAL B N 1
ATOM 5855 C CA . VAL B 1 349 ? -8.961 -29.953 -4.75 1 98.62 349 VAL B CA 1
ATOM 5856 C C . VAL B 1 349 ? -9.812 -31.141 -5.188 1 98.62 349 VAL B C 1
ATOM 5858 O O . VAL B 1 349 ? -10.68 -31.609 -4.434 1 98.62 349 VAL B O 1
ATOM 5861 N N . GLY B 1 350 ? -9.555 -31.703 -6.402 1 98.38 350 GLY B N 1
ATOM 5862 C CA . GLY B 1 350 ? -10.305 -32.844 -6.898 1 98.38 350 GLY B CA 1
ATOM 5863 C C . GLY B 1 350 ? -10.047 -34.125 -6.105 1 98.38 350 GLY B C 1
ATOM 5864 O O . GLY B 1 350 ? -10.883 -35.031 -6.082 1 98.38 350 GLY B O 1
ATOM 5865 N N . LEU B 1 351 ? -8.969 -34.125 -5.391 1 98.69 351 LEU B N 1
ATOM 5866 C CA . LEU B 1 351 ? -8.562 -35.344 -4.691 1 98.69 351 LEU B CA 1
ATOM 5867 C C . LEU B 1 351 ? -9.062 -35.312 -3.25 1 98.69 351 LEU B C 1
ATOM 5869 O O . LEU B 1 351 ? -9.477 -36.375 -2.725 1 98.69 351 LEU B O 1
ATOM 5873 N N . LEU B 1 352 ? -9.094 -34.125 -2.562 1 98.62 352 LEU B N 1
ATOM 5874 C CA . LEU B 1 352 ? -9.148 -34.188 -1.106 1 98.62 352 LEU B CA 1
ATOM 5875 C C . LEU B 1 352 ? -10.219 -33.25 -0.562 1 98.62 352 LEU B C 1
ATOM 5877 O O . LEU B 1 352 ? -10.445 -33.188 0.649 1 98.62 352 LEU B O 1
ATOM 5881 N N . VAL B 1 353 ? -10.938 -32.531 -1.38 1 98.25 353 VAL B N 1
ATOM 5882 C CA . VAL B 1 353 ? -11.867 -31.5 -0.908 1 98.25 353 VAL B CA 1
ATOM 5883 C C . VAL B 1 353 ? -12.938 -32.156 -0.023 1 98.25 353 VAL B C 1
ATOM 5885 O O . VAL B 1 353 ? -13.344 -33.281 -0.256 1 98.25 353 VAL B O 1
ATOM 5888 N N . GLU B 1 354 ? -13.32 -31.422 1.029 1 96.75 354 GLU B N 1
ATOM 5889 C CA . GLU B 1 354 ? -14.461 -31.781 1.866 1 96.75 354 GLU B CA 1
ATOM 5890 C C . GLU B 1 354 ? -15.75 -31.156 1.334 1 96.75 354 GLU B C 1
ATOM 5892 O O . GLU B 1 354 ? -15.719 -30.094 0.72 1 96.75 354 GLU B O 1
ATOM 5897 N N . LYS B 1 355 ? -16.828 -31.844 1.582 1 95 355 LYS B N 1
ATOM 5898 C CA . LYS B 1 355 ? -18.125 -31.234 1.318 1 95 355 LYS B CA 1
ATOM 5899 C C . LYS B 1 355 ? -18.406 -30.094 2.309 1 95 355 LYS B C 1
ATOM 5901 O O . LYS B 1 355 ? -18.094 -30.219 3.494 1 95 355 LYS B O 1
ATOM 5906 N N . ASP B 1 356 ? -18.953 -28.969 1.793 1 93.25 356 ASP B N 1
ATOM 5907 C CA . ASP B 1 356 ? -19.203 -27.797 2.629 1 93.25 356 ASP B CA 1
ATOM 5908 C C . ASP B 1 356 ? -20.672 -27.406 2.605 1 93.25 356 ASP B C 1
ATOM 5910 O O . ASP B 1 356 ? -21.203 -27.062 1.551 1 93.25 356 ASP B O 1
ATOM 5914 N N . SER B 1 357 ? -21.344 -27.344 3.762 1 89.69 357 SER B N 1
ATOM 5915 C CA . SER B 1 357 ? -22.75 -26.984 3.85 1 89.69 357 SER B CA 1
ATOM 5916 C C . SER B 1 357 ? -22.938 -25.547 4.32 1 89.69 357 SER B C 1
ATOM 5918 O O . SER B 1 357 ? -24.062 -25.047 4.363 1 89.69 357 SER B O 1
ATOM 5920 N N . LEU B 1 358 ? -21.859 -25 4.699 1 88.75 358 LEU B N 1
ATOM 5921 C CA . LEU B 1 358 ? -21.969 -23.656 5.273 1 88.75 358 LEU B CA 1
ATOM 5922 C C . LEU B 1 358 ? -22.109 -22.609 4.18 1 88.75 358 LEU B C 1
ATOM 5924 O O . LEU B 1 358 ? -23 -21.766 4.238 1 88.75 358 LEU B O 1
ATOM 5928 N N . MET B 1 359 ? -21.219 -22.656 3.148 1 90.25 359 MET B N 1
ATOM 5929 C CA . MET B 1 359 ? -21.234 -21.688 2.049 1 90.25 359 MET B CA 1
ATOM 5930 C C . MET B 1 359 ? -21.453 -22.391 0.714 1 90.25 359 MET B C 1
ATOM 5932 O O . MET B 1 359 ? -21.516 -21.734 -0.33 1 90.25 359 MET B O 1
ATOM 5936 N N . ASP B 1 360 ? -21.562 -23.719 0.764 1 91.56 360 ASP B N 1
ATOM 5937 C CA . ASP B 1 360 ? -21.75 -24.516 -0.437 1 91.56 360 ASP B CA 1
ATOM 5938 C C . ASP B 1 360 ? -20.594 -24.328 -1.415 1 91.56 360 ASP B C 1
ATOM 5940 O O . ASP B 1 360 ? -20.797 -24.203 -2.623 1 91.56 360 ASP B O 1
ATOM 5944 N N . LEU B 1 361 ? -19.391 -24.203 -0.849 1 92.75 361 LEU B N 1
ATOM 5945 C CA . LEU B 1 361 ? -18.203 -24.094 -1.688 1 92.75 361 LEU B CA 1
ATOM 5946 C C . LEU B 1 361 ? -17.969 -25.375 -2.477 1 92.75 361 LEU B C 1
ATOM 5948 O O . LEU B 1 361 ? -17.453 -25.328 -3.602 1 92.75 361 LEU B O 1
ATOM 5952 N N . SER B 1 362 ? -18.266 -26.438 -1.833 1 94.44 362 SER B N 1
ATOM 5953 C CA . SER B 1 362 ? -18.203 -27.719 -2.512 1 94.44 362 SER B CA 1
ATOM 5954 C C . SER B 1 362 ? -19.422 -28.578 -2.186 1 94.44 362 SER B C 1
ATOM 5956 O O . SER B 1 362 ? -19.734 -28.797 -1.014 1 94.44 362 SER B O 1
ATOM 5958 N N . LYS B 1 363 ? -20 -29.156 -3.184 1 93 363 LYS B N 1
ATOM 5959 C CA . LYS B 1 363 ? -21.188 -29.984 -3.01 1 93 363 LYS B CA 1
ATOM 5960 C C . LYS B 1 363 ? -20.812 -31.469 -2.988 1 93 363 LYS B C 1
ATOM 5962 O O . LYS B 1 363 ? -21.672 -32.344 -2.797 1 93 363 LYS B O 1
ATOM 5967 N N . GLU B 1 364 ? -19.562 -31.719 -3.16 1 94.25 364 GLU B N 1
ATOM 5968 C CA . GLU B 1 364 ? -19.094 -33.094 -3.211 1 94.25 364 GLU B CA 1
ATOM 5969 C C . GLU B 1 364 ? -17.734 -33.25 -2.551 1 94.25 364 GLU B C 1
ATOM 5971 O O . GLU B 1 364 ? -17.062 -32.281 -2.25 1 94.25 364 GLU B O 1
ATOM 5976 N N . TYR B 1 365 ? -17.359 -34.531 -2.27 1 96.88 365 TYR B N 1
ATOM 5977 C CA . TYR B 1 365 ? -16.031 -34.844 -1.761 1 96.88 365 TYR B CA 1
ATOM 5978 C C . TYR B 1 365 ? -15.047 -35.062 -2.904 1 96.88 365 TYR B C 1
ATOM 5980 O O . TYR B 1 365 ? -15.453 -35.312 -4.039 1 96.88 365 TYR B O 1
ATOM 5988 N N . GLY B 1 366 ? -13.727 -35 -2.586 1 97.44 366 GLY B N 1
ATOM 5989 C CA . GLY B 1 366 ? -12.695 -35.406 -3.535 1 97.44 366 GLY B CA 1
ATOM 5990 C C . GLY B 1 366 ? -12.656 -36.906 -3.775 1 97.44 366 GLY B C 1
ATOM 5991 O O . GLY B 1 366 ? -13.242 -37.656 -3.016 1 97.44 366 GLY B O 1
ATOM 5992 N N . VAL B 1 367 ? -11.945 -37.281 -4.73 1 97.94 367 VAL B N 1
ATOM 5993 C CA . VAL B 1 367 ? -11.914 -38.656 -5.176 1 97.94 367 VAL B CA 1
ATOM 5994 C C . VAL B 1 367 ? -11.367 -39.562 -4.062 1 97.94 367 VAL B C 1
ATOM 5996 O O . VAL B 1 367 ? -11.859 -40.688 -3.852 1 97.94 367 VAL B O 1
ATOM 5999 N N . LEU B 1 368 ? -10.406 -39.094 -3.334 1 98 368 LEU B N 1
ATOM 6000 C CA . LEU B 1 368 ? -9.766 -39.906 -2.312 1 98 368 LEU B CA 1
ATOM 6001 C C . LEU B 1 368 ? -10.617 -39.969 -1.049 1 98 368 LEU B C 1
ATOM 6003 O O . LEU B 1 368 ? -10.312 -40.719 -0.122 1 98 368 LEU B O 1
ATOM 6007 N N . LYS B 1 369 ? -11.711 -39.25 -1.035 1 97.25 369 LYS B N 1
ATOM 6008 C CA . LYS B 1 369 ? -12.633 -39.25 0.096 1 97.25 369 LYS B CA 1
ATOM 6009 C C . LYS B 1 369 ? -14.008 -39.781 -0.317 1 97.25 369 LYS B C 1
ATOM 6011 O O . LYS B 1 369 ? -15.016 -39.5 0.337 1 97.25 369 LYS B O 1
ATOM 6016 N N . GLY B 1 370 ? -14.023 -40.375 -1.487 1 96.69 370 GLY B N 1
ATOM 6017 C CA . GLY B 1 370 ? -15.227 -41.062 -1.908 1 96.69 370 GLY B CA 1
ATOM 6018 C C . GLY B 1 370 ? -16.031 -40.281 -2.932 1 96.69 370 GLY B C 1
ATOM 6019 O O . GLY B 1 370 ? -17.141 -40.688 -3.297 1 96.69 370 GLY B O 1
ATOM 6020 N N . GLY B 1 371 ? -15.555 -39.156 -3.402 1 96 371 GLY B N 1
ATOM 6021 C CA . GLY B 1 371 ? -16.266 -38.375 -4.395 1 96 371 GLY B CA 1
ATOM 6022 C C . GLY B 1 371 ? -16.094 -38.906 -5.809 1 96 371 GLY B C 1
ATOM 6023 O O . GLY B 1 371 ? -15.398 -39.906 -6.027 1 96 371 GLY B O 1
ATOM 6024 N N . SER B 1 372 ? -16.812 -38.312 -6.746 1 91.94 372 SER B N 1
ATOM 6025 C CA . SER B 1 372 ? -16.766 -38.75 -8.148 1 91.94 372 SER B CA 1
ATOM 6026 C C . SER B 1 372 ? -15.547 -38.125 -8.852 1 91.94 372 SER B C 1
ATOM 6028 O O . SER B 1 372 ? -14.922 -37.219 -8.344 1 91.94 372 SER B O 1
ATOM 6030 N N . TRP B 1 373 ? -15.242 -38.656 -10.031 1 97.19 373 TRP B N 1
ATOM 6031 C CA . TRP B 1 373 ? -14.125 -38.188 -10.852 1 97.19 373 TRP B CA 1
ATOM 6032 C C . TRP B 1 373 ? -14.492 -36.906 -11.578 1 97.19 373 TRP B C 1
ATOM 6034 O O . TRP B 1 373 ? -13.633 -36.25 -12.172 1 97.19 373 TRP B O 1
ATOM 6044 N N . ARG B 1 374 ? -15.68 -36.469 -11.484 1 96.19 374 ARG B N 1
ATOM 6045 C CA . ARG B 1 374 ? -16.172 -35.312 -12.188 1 96.19 374 ARG B CA 1
ATOM 6046 C C . ARG B 1 374 ? -15.461 -34.031 -11.719 1 96.19 374 ARG B C 1
ATOM 6048 O O . ARG B 1 374 ? -15.016 -33.219 -12.531 1 96.19 374 ARG B O 1
ATOM 6055 N N . LEU B 1 375 ? -15.383 -33.938 -10.398 1 97.25 375 LEU B N 1
ATOM 6056 C CA . LEU B 1 375 ? -14.727 -32.75 -9.852 1 97.25 375 LEU B CA 1
ATOM 6057 C C . LEU B 1 375 ? -13.258 -32.688 -10.273 1 97.25 375 LEU B C 1
ATOM 6059 O O . LEU B 1 375 ? -12.75 -31.625 -10.617 1 97.25 375 LEU B O 1
ATOM 6063 N N . LEU B 1 376 ? -12.555 -33.812 -10.195 1 98.31 376 LEU B N 1
ATOM 6064 C CA . LEU B 1 376 ? -11.172 -33.844 -10.648 1 98.31 376 LEU B CA 1
ATOM 6065 C C . LEU B 1 376 ? -11.07 -33.469 -12.125 1 98.31 376 LEU B C 1
ATOM 6067 O O . LEU B 1 376 ? -10.148 -32.75 -12.516 1 98.31 376 LEU B O 1
ATOM 6071 N N . GLY B 1 377 ? -11.969 -34 -12.938 1 98.38 377 GLY B N 1
ATOM 6072 C CA . GLY B 1 377 ? -12.023 -33.594 -14.336 1 98.38 377 GLY B CA 1
ATOM 6073 C C . GLY B 1 377 ? -12.172 -32.094 -14.531 1 98.38 377 GLY B C 1
ATOM 6074 O O . GLY B 1 377 ? -11.5 -31.516 -15.383 1 98.38 377 GLY B O 1
ATOM 6075 N N . ALA B 1 378 ? -13.086 -31.469 -13.766 1 98.25 378 ALA B N 1
ATOM 6076 C CA . ALA B 1 378 ? -13.289 -30.016 -13.836 1 98.25 378 ALA B CA 1
ATOM 6077 C C . ALA B 1 378 ? -12.016 -29.266 -13.445 1 98.25 378 ALA B C 1
ATOM 6079 O O . ALA B 1 378 ? -11.68 -28.25 -14.047 1 98.25 378 ALA B O 1
ATOM 6080 N N . GLN B 1 379 ? -11.359 -29.781 -12.406 1 98.75 379 GLN B N 1
ATOM 6081 C CA . GLN B 1 379 ? -10.109 -29.172 -11.961 1 98.75 379 GLN B CA 1
ATOM 6082 C C . GLN B 1 379 ? -9.039 -29.266 -13.039 1 98.75 379 GLN B C 1
ATOM 6084 O O . GLN B 1 379 ? -8.328 -28.281 -13.297 1 98.75 379 GLN B O 1
ATOM 6089 N N . LEU B 1 380 ? -8.852 -30.391 -13.648 1 98.75 380 LEU B N 1
ATOM 6090 C CA . LEU B 1 380 ? -7.867 -30.562 -14.711 1 98.75 380 LEU B CA 1
ATOM 6091 C C . LEU B 1 380 ? -8.18 -29.656 -15.898 1 98.75 380 LEU B C 1
ATOM 6093 O O . LEU B 1 380 ? -7.273 -29.062 -16.5 1 98.75 380 LEU B O 1
ATOM 6097 N N . LEU B 1 381 ? -9.461 -29.594 -16.25 1 98.75 381 LEU B N 1
ATOM 6098 C CA . LEU B 1 381 ? -9.875 -28.688 -17.328 1 98.75 381 LEU B CA 1
ATOM 6099 C C . LEU B 1 381 ? -9.531 -27.25 -16.984 1 98.75 381 LEU B C 1
ATOM 6101 O O . LEU B 1 381 ? -9.055 -26.5 -17.844 1 98.75 381 LEU B O 1
ATOM 6105 N N . ALA B 1 382 ? -9.82 -26.828 -15.734 1 98.88 382 ALA B N 1
ATOM 6106 C CA . ALA B 1 382 ? -9.477 -25.484 -15.297 1 98.88 382 ALA B CA 1
ATOM 6107 C C . ALA B 1 382 ? -7.984 -25.219 -15.445 1 98.88 382 ALA B C 1
ATOM 6109 O O . ALA B 1 382 ? -7.582 -24.156 -15.938 1 98.88 382 ALA B O 1
ATOM 6110 N N . ILE B 1 383 ? -7.16 -26.156 -15.031 1 98.94 383 ILE B N 1
ATOM 6111 C CA . ILE B 1 383 ? -5.711 -26.016 -15.125 1 98.94 383 ILE B CA 1
ATOM 6112 C C . ILE B 1 383 ? -5.301 -25.781 -16.578 1 98.94 383 ILE B C 1
ATOM 6114 O O . ILE B 1 383 ? -4.555 -24.844 -16.859 1 98.94 383 ILE B O 1
ATOM 6118 N N . VAL B 1 384 ? -5.773 -26.547 -17.469 1 98.88 384 VAL B N 1
ATOM 6119 C CA . VAL B 1 384 ? -5.391 -26.469 -18.875 1 98.88 384 VAL B CA 1
ATOM 6120 C C . VAL B 1 384 ? -5.879 -25.156 -19.469 1 98.88 384 VAL B C 1
ATOM 6122 O O . VAL B 1 384 ? -5.109 -24.438 -20.109 1 98.88 384 VAL B O 1
ATOM 6125 N N . CYS B 1 385 ? -7.141 -24.797 -19.297 1 98.88 385 CYS B N 1
ATOM 6126 C CA . CYS B 1 385 ? -7.738 -23.641 -19.938 1 98.88 385 CYS B CA 1
ATOM 6127 C C . CYS B 1 385 ? -7.121 -22.344 -19.391 1 98.88 385 CYS B C 1
ATOM 6129 O O . CYS B 1 385 ? -6.832 -21.422 -20.172 1 98.88 385 CYS B O 1
ATOM 6131 N N . ILE B 1 386 ? -6.938 -22.266 -18.062 1 98.88 386 ILE B N 1
ATOM 6132 C CA . ILE B 1 386 ? -6.332 -21.062 -17.484 1 98.88 386 ILE B CA 1
ATOM 6133 C C . ILE B 1 386 ? -4.883 -20.938 -17.938 1 98.88 386 ILE B C 1
ATOM 6135 O O . ILE B 1 386 ? -4.418 -19.844 -18.266 1 98.88 386 ILE B O 1
ATOM 6139 N N . SER B 1 387 ? -4.156 -22.094 -18 1 98.94 387 SER B N 1
ATOM 6140 C CA . SER B 1 387 ? -2.777 -22.078 -18.469 1 98.94 387 SER B CA 1
ATOM 6141 C C . SER B 1 387 ? -2.701 -21.609 -19.922 1 98.94 387 SER B C 1
ATOM 6143 O O . SER B 1 387 ? -1.874 -20.766 -20.266 1 98.94 387 SER B O 1
ATOM 6145 N N . VAL B 1 388 ? -3.539 -22.141 -20.75 1 98.88 388 VAL B N 1
ATOM 6146 C CA . VAL B 1 388 ? -3.529 -21.797 -22.172 1 98.88 388 VAL B CA 1
ATOM 6147 C C . VAL B 1 388 ? -3.889 -20.328 -22.344 1 98.88 388 VAL B C 1
ATOM 6149 O O . VAL B 1 388 ? -3.232 -19.609 -23.109 1 98.88 388 VAL B O 1
ATOM 6152 N N . TRP B 1 389 ? -4.902 -19.859 -21.656 1 98.81 389 TRP B N 1
ATOM 6153 C CA . TRP B 1 389 ? -5.285 -18.453 -21.719 1 98.81 389 TRP B CA 1
ATOM 6154 C C . TRP B 1 389 ? -4.125 -17.547 -21.312 1 98.81 389 TRP B C 1
ATOM 6156 O O . TRP B 1 389 ? -3.797 -16.594 -22.016 1 98.81 389 TRP B O 1
ATOM 6166 N N . SER B 1 390 ? -3.547 -17.875 -20.172 1 98.81 390 SER B N 1
ATOM 6167 C CA . SER B 1 390 ? -2.453 -17.062 -19.641 1 98.81 390 SER B CA 1
ATOM 6168 C C . SER B 1 390 ? -1.267 -17.047 -20.609 1 98.81 390 SER B C 1
ATOM 6170 O O . SER B 1 390 ? -0.659 -16 -20.828 1 98.81 390 SER B O 1
ATOM 6172 N N . ALA B 1 391 ? -0.943 -18.219 -21.172 1 98.88 391 ALA B N 1
ATOM 6173 C CA . ALA B 1 391 ? 0.184 -18.328 -22.094 1 98.88 391 ALA B CA 1
ATOM 6174 C C . ALA B 1 391 ? -0.07 -17.531 -23.359 1 98.88 391 ALA B C 1
ATOM 6176 O O . ALA B 1 391 ? 0.773 -16.734 -23.781 1 98.88 391 ALA B O 1
ATOM 6177 N N . VAL B 1 392 ? -1.211 -17.672 -23.984 1 98.81 392 VAL B N 1
ATOM 6178 C CA . VAL B 1 392 ? -1.538 -17.031 -25.25 1 98.81 392 VAL B CA 1
ATOM 6179 C C . VAL B 1 392 ? -1.649 -15.531 -25.062 1 98.81 392 VAL B C 1
ATOM 6181 O O . VAL B 1 392 ? -1.074 -14.75 -25.828 1 98.81 392 VAL B O 1
ATOM 6184 N N . MET B 1 393 ? -2.379 -15.125 -24.031 1 98.5 393 MET B N 1
ATOM 6185 C CA . MET B 1 393 ? -2.562 -13.695 -23.781 1 98.5 393 MET B CA 1
ATOM 6186 C C . MET B 1 393 ? -1.226 -13.016 -23.5 1 98.5 393 MET B C 1
ATOM 6188 O O . MET B 1 393 ? -0.958 -11.93 -24.016 1 98.5 393 MET B O 1
ATOM 6192 N N . THR B 1 394 ? -0.411 -13.641 -22.656 1 98.69 394 THR B N 1
ATOM 6193 C CA . THR B 1 394 ? 0.889 -13.062 -22.328 1 98.69 394 THR B CA 1
ATOM 6194 C C . THR B 1 394 ? 1.757 -12.961 -23.578 1 98.69 394 THR B C 1
ATOM 6196 O O . THR B 1 394 ? 2.404 -11.938 -23.812 1 98.69 394 THR B O 1
ATOM 6199 N N . PHE B 1 395 ? 1.733 -14.008 -24.359 1 98.75 395 PHE B N 1
ATOM 6200 C CA . PHE B 1 395 ? 2.514 -14.016 -25.594 1 98.75 395 PHE B CA 1
ATOM 6201 C C . PHE B 1 395 ? 2.082 -12.875 -26.516 1 98.75 395 PHE B C 1
ATOM 6203 O O . PHE B 1 395 ? 2.918 -12.117 -27 1 98.75 395 PHE B O 1
ATOM 6210 N N . VAL B 1 396 ? 0.814 -12.703 -26.766 1 98.75 396 VAL B N 1
ATOM 6211 C CA . VAL B 1 396 ? 0.273 -11.68 -27.656 1 98.75 396 VAL B CA 1
ATOM 6212 C C . VAL B 1 396 ? 0.594 -10.289 -27.094 1 98.75 396 VAL B C 1
ATOM 6214 O O . VAL B 1 396 ? 1.015 -9.398 -27.844 1 98.75 396 VAL B O 1
ATOM 6217 N N . MET B 1 397 ? 0.419 -10.109 -25.797 1 98.62 397 MET B N 1
ATOM 6218 C CA . MET B 1 397 ? 0.669 -8.812 -25.172 1 98.62 397 MET B CA 1
ATOM 6219 C C . MET B 1 397 ? 2.145 -8.438 -25.266 1 98.62 397 MET B C 1
ATOM 6221 O O . MET B 1 397 ? 2.48 -7.305 -25.625 1 98.62 397 MET B O 1
ATOM 6225 N N . LEU B 1 398 ? 3.023 -9.391 -24.984 1 98.69 398 LEU B N 1
ATOM 6226 C CA . LEU B 1 398 ? 4.453 -9.094 -25.016 1 98.69 398 LEU B CA 1
ATOM 6227 C C . LEU B 1 398 ? 4.926 -8.844 -26.438 1 98.69 398 LEU B C 1
ATOM 6229 O O . LEU B 1 398 ? 5.812 -8.016 -26.672 1 98.69 398 LEU B O 1
ATOM 6233 N N . CYS B 1 399 ? 4.359 -9.578 -27.422 1 98.69 399 CYS B N 1
ATOM 6234 C CA . CYS B 1 399 ? 4.656 -9.281 -28.828 1 98.69 399 CYS B CA 1
ATOM 6235 C C . CYS B 1 399 ? 4.234 -7.859 -29.172 1 98.69 399 CYS B C 1
ATOM 6237 O O . CYS B 1 399 ? 4.969 -7.141 -29.859 1 98.69 399 CYS B O 1
ATOM 6239 N N . GLY B 1 400 ? 3.043 -7.473 -28.766 1 98.5 400 GLY B N 1
ATOM 6240 C CA . GLY B 1 400 ? 2.58 -6.113 -29 1 98.5 400 GLY B CA 1
ATOM 6241 C C . GLY B 1 400 ? 3.465 -5.066 -28.344 1 98.5 400 GLY B C 1
ATOM 6242 O O . GLY B 1 400 ? 3.797 -4.055 -28.969 1 98.5 400 GLY B O 1
ATOM 6243 N N . VAL B 1 401 ? 3.891 -5.262 -27.125 1 98.56 401 VAL B N 1
ATOM 6244 C CA . VAL B 1 401 ? 4.75 -4.34 -26.406 1 98.56 401 VAL B CA 1
ATOM 6245 C C . VAL B 1 401 ? 6.098 -4.219 -27.109 1 98.56 401 VAL B C 1
ATOM 6247 O O . VAL B 1 401 ? 6.629 -3.115 -27.266 1 98.56 401 VAL B O 1
ATOM 6250 N N . ASP B 1 402 ? 6.656 -5.355 -27.547 1 98.5 402 ASP B N 1
ATOM 6251 C CA . ASP B 1 402 ? 7.965 -5.395 -28.188 1 98.5 402 ASP B CA 1
ATOM 6252 C C . ASP B 1 402 ? 7.965 -4.574 -29.484 1 98.5 402 ASP B C 1
ATOM 6254 O O . ASP B 1 402 ? 9.008 -4.09 -29.922 1 98.5 402 ASP B O 1
ATOM 6258 N N . ARG B 1 403 ? 6.836 -4.445 -30.125 1 98.19 403 ARG B N 1
ATOM 6259 C CA . ARG B 1 403 ? 6.711 -3.654 -31.359 1 98.19 403 ARG B CA 1
ATOM 6260 C C . ARG B 1 403 ? 6.746 -2.16 -31.047 1 98.19 403 ARG B C 1
ATOM 6262 O O . ARG B 1 403 ? 7.156 -1.357 -31.891 1 98.19 403 ARG B O 1
ATOM 6269 N N . VAL B 1 404 ? 6.324 -1.763 -29.812 1 97.69 404 VAL B N 1
ATOM 6270 C CA . VAL B 1 404 ? 6.281 -0.358 -29.422 1 97.69 404 VAL B CA 1
ATOM 6271 C C . VAL B 1 404 ? 7.594 0.03 -28.75 1 97.69 404 VAL B C 1
ATOM 6273 O O . VAL B 1 404 ? 8.172 1.072 -29.047 1 97.69 404 VAL B O 1
ATOM 6276 N N . VAL B 1 405 ? 7.941 -0.742 -27.75 1 97.62 405 VAL B N 1
ATOM 6277 C CA . VAL B 1 405 ? 9.18 -0.607 -27 1 97.62 405 VAL B CA 1
ATOM 6278 C C . VAL B 1 405 ? 9.836 -1.978 -26.828 1 97.62 405 VAL B C 1
ATOM 6280 O O . VAL B 1 405 ? 9.188 -2.932 -26.391 1 97.62 405 VAL B O 1
ATOM 6283 N N . LYS B 1 406 ? 11.102 -2.018 -27.172 1 98.19 406 LYS B N 1
ATOM 6284 C CA . LYS B 1 406 ? 11.781 -3.309 -27.078 1 98.19 406 LYS B CA 1
ATOM 6285 C C . LYS B 1 406 ? 11.688 -3.877 -25.656 1 98.19 406 LYS B C 1
ATOM 6287 O O . LYS B 1 406 ? 11.922 -3.162 -24.688 1 98.19 406 LYS B O 1
ATOM 6292 N N . LEU B 1 407 ? 11.383 -5.129 -25.547 1 98.19 407 LEU B N 1
ATOM 6293 C CA . LEU B 1 407 ? 11.156 -5.797 -24.266 1 98.19 407 LEU B CA 1
ATOM 6294 C C . LEU B 1 407 ? 12.438 -5.84 -23.453 1 98.19 407 LEU B C 1
ATOM 6296 O O . LEU B 1 407 ? 12.43 -5.539 -22.25 1 98.19 407 LEU B O 1
ATOM 6300 N N . ARG B 1 408 ? 13.531 -6.262 -24.125 1 98.31 408 ARG B N 1
ATOM 6301 C CA . ARG B 1 408 ? 14.812 -6.391 -23.438 1 98.31 408 ARG B CA 1
ATOM 6302 C C . ARG B 1 408 ? 15.586 -5.082 -23.484 1 98.31 408 ARG B C 1
ATOM 6304 O O . ARG B 1 408 ? 15.609 -4.395 -24.5 1 98.31 408 ARG B O 1
ATOM 6311 N N . MET B 1 409 ? 16.172 -4.723 -22.406 1 98 409 MET B N 1
ATOM 6312 C CA . MET B 1 409 ? 16.953 -3.496 -22.359 1 98 409 MET B CA 1
ATOM 6313 C C . MET B 1 409 ? 18.266 -3.66 -23.141 1 98 409 MET B C 1
ATOM 6315 O O . MET B 1 409 ? 18.703 -4.785 -23.391 1 98 409 MET B O 1
ATOM 6319 N N . PRO B 1 410 ? 18.953 -2.566 -23.5 1 97.44 410 PRO B N 1
ATOM 6320 C CA . PRO B 1 410 ? 20.25 -2.666 -24.172 1 97.44 410 PRO B CA 1
ATOM 6321 C C . PRO B 1 410 ? 21.297 -3.385 -23.328 1 97.44 410 PRO B C 1
ATOM 6323 O O . PRO B 1 410 ? 21.297 -3.252 -22.094 1 97.44 410 PRO B O 1
ATOM 6326 N N . LEU B 1 411 ? 22.188 -4.02 -24.016 1 97.44 411 LEU B N 1
ATOM 6327 C CA . LEU B 1 411 ? 23.172 -4.871 -23.359 1 97.44 411 LEU B CA 1
ATOM 6328 C C . LEU B 1 411 ? 23.969 -4.086 -22.328 1 97.44 411 LEU B C 1
ATOM 6330 O O . LEU B 1 411 ? 24.25 -4.59 -21.234 1 97.44 411 LEU B O 1
ATOM 6334 N N . ILE B 1 412 ? 24.312 -2.896 -22.625 1 97.38 412 ILE B N 1
ATOM 6335 C CA . ILE B 1 412 ? 25.141 -2.086 -21.734 1 97.38 412 ILE B CA 1
ATOM 6336 C C . ILE B 1 412 ? 24.375 -1.812 -20.438 1 97.38 412 ILE B C 1
ATOM 6338 O O . ILE B 1 412 ? 24.953 -1.798 -19.359 1 97.38 412 ILE B O 1
ATOM 6342 N N . MET B 1 413 ? 23.094 -1.621 -20.578 1 96.88 413 MET B N 1
ATOM 6343 C CA . MET B 1 413 ? 22.266 -1.393 -19.391 1 96.88 413 MET B CA 1
ATOM 6344 C C . MET B 1 413 ? 22.141 -2.66 -18.562 1 96.88 413 MET B C 1
ATOM 6346 O O . MET B 1 413 ? 22.156 -2.6 -17.328 1 96.88 413 MET B O 1
ATOM 6350 N N . GLU B 1 414 ? 22 -3.775 -19.25 1 97.44 414 GLU B N 1
ATOM 6351 C CA . GLU B 1 414 ? 21.922 -5.059 -18.562 1 97.44 414 GLU B CA 1
ATOM 6352 C C . GLU B 1 414 ? 23.203 -5.352 -17.797 1 97.44 414 GLU B C 1
ATOM 6354 O O . GLU B 1 414 ? 23.172 -5.805 -16.656 1 97.44 414 GLU B O 1
ATOM 6359 N N . LEU B 1 415 ? 24.406 -5.059 -18.359 1 96.75 415 LEU B N 1
ATOM 6360 C CA . LEU B 1 415 ? 25.703 -5.379 -17.797 1 96.75 415 LEU B CA 1
ATOM 6361 C C . LEU B 1 415 ? 26.047 -4.426 -16.656 1 96.75 415 LEU B C 1
ATOM 6363 O O . LEU B 1 415 ? 26.594 -4.844 -15.625 1 96.75 415 LEU B O 1
ATOM 6367 N N . GLU B 1 416 ? 25.656 -3.16 -16.812 1 97.12 416 GLU B N 1
ATOM 6368 C CA . GLU B 1 416 ? 26.031 -2.164 -15.812 1 97.12 416 GLU B CA 1
ATOM 6369 C C . GLU B 1 416 ? 24.953 -2.033 -14.734 1 97.12 416 GLU B C 1
ATOM 6371 O O . GLU B 1 416 ? 25.219 -1.524 -13.648 1 97.12 416 GLU B O 1
ATOM 6376 N N . GLY B 1 417 ? 23.766 -2.441 -15.086 1 96.94 417 GLY B N 1
ATOM 6377 C CA . GLY B 1 417 ? 22.688 -2.43 -14.109 1 96.94 417 GLY B CA 1
ATOM 6378 C C . GLY B 1 417 ? 21.625 -1.38 -14.398 1 96.94 417 GLY B C 1
ATOM 6379 O O . GLY B 1 417 ? 21.953 -0.263 -14.805 1 96.94 417 GLY B O 1
ATOM 6380 N N . ALA B 1 418 ? 20.453 -1.7 -14.172 1 97.25 418 ALA B N 1
ATOM 6381 C CA . ALA B 1 418 ? 19.328 -0.809 -14.414 1 97.25 418 ALA B CA 1
ATOM 6382 C C . ALA B 1 418 ? 19.312 0.358 -13.43 1 97.25 418 ALA B C 1
ATOM 6384 O O . ALA B 1 418 ? 18.875 1.458 -13.766 1 97.25 418 ALA B O 1
ATOM 6385 N N . ASP B 1 419 ? 19.797 0.161 -12.219 1 97.81 419 ASP B N 1
ATOM 6386 C CA . ASP B 1 419 ? 19.812 1.217 -11.211 1 97.81 419 ASP B CA 1
ATOM 6387 C C . ASP B 1 419 ? 20.609 2.424 -11.688 1 97.81 419 ASP B C 1
ATOM 6389 O O . ASP B 1 419 ? 20.188 3.568 -11.516 1 97.81 419 ASP B O 1
ATOM 6393 N N . LYS B 1 420 ? 21.75 2.162 -12.305 1 96.69 420 LYS B N 1
ATOM 6394 C CA . LYS B 1 420 ? 22.578 3.23 -12.844 1 96.69 420 LYS B CA 1
ATOM 6395 C C . LYS B 1 420 ? 21.891 3.932 -14.008 1 96.69 420 LYS B C 1
ATOM 6397 O O . LYS B 1 420 ? 21.797 5.16 -14.031 1 96.69 420 LYS B O 1
ATOM 6402 N N . TRP B 1 421 ? 21.312 3.225 -14.867 1 95.69 421 TRP B N 1
ATOM 6403 C CA . TRP B 1 421 ? 20.906 3.773 -16.156 1 95.69 421 TRP B CA 1
ATOM 6404 C C . TRP B 1 421 ? 19.469 4.297 -16.094 1 95.69 421 TRP B C 1
ATOM 6406 O O . TRP B 1 421 ? 19.125 5.281 -16.75 1 95.69 421 TRP B O 1
ATOM 6416 N N . GLU B 1 422 ? 18.641 3.676 -15.312 1 96.5 422 GLU B N 1
ATOM 6417 C CA . GLU B 1 422 ? 17.234 4.066 -15.266 1 96.5 422 GLU B CA 1
ATOM 6418 C C . GLU B 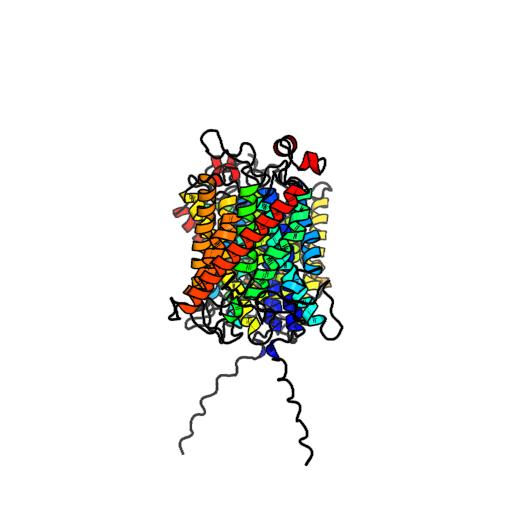1 422 ? 16.969 5.047 -14.125 1 96.5 422 GLU B C 1
ATOM 6420 O O . GLU B 1 422 ? 16.062 5.871 -14.203 1 96.5 422 GLU B O 1
ATOM 6425 N N . HIS B 1 423 ? 17.812 5 -13.062 1 96.75 423 HIS B N 1
ATOM 6426 C CA . HIS B 1 423 ? 17.453 5.75 -11.867 1 96.75 423 HIS B CA 1
ATOM 6427 C C . HIS B 1 423 ? 18.609 6.656 -11.43 1 96.75 423 HIS B C 1
ATOM 6429 O O . HIS B 1 423 ? 18.453 7.449 -10.492 1 96.75 423 HIS B O 1
ATOM 6435 N N . GLY B 1 424 ? 19.766 6.551 -12 1 94.12 424 GLY B N 1
ATOM 6436 C CA . GLY B 1 424 ? 20.891 7.422 -11.719 1 94.12 424 GLY B CA 1
ATOM 6437 C C . GLY B 1 424 ? 21.562 7.109 -10.391 1 94.12 424 GLY B C 1
ATOM 6438 O O . GLY B 1 424 ? 22.094 8.008 -9.734 1 94.12 424 GLY B O 1
ATOM 6439 N N . ILE B 1 425 ? 21.453 5.863 -10.039 1 92.12 425 ILE B N 1
ATOM 6440 C CA . ILE B 1 425 ? 22.031 5.488 -8.75 1 92.12 425 ILE B CA 1
ATOM 6441 C C . ILE B 1 425 ? 23.125 4.449 -8.961 1 92.12 425 ILE B C 1
ATOM 6443 O O . ILE B 1 425 ? 23.031 3.602 -9.844 1 92.12 425 ILE B O 1
#